Protein AF-A0A535AKC3-F1 (afdb_monomer)

Foldseek 3Di:
DDVLVVLLVLCLVCVVLLVFDNQFDADQCPVVVVLLVVLVVVLVCQCPDPPHPCVVLCVVQVVPADVVLLSLALSQCLQPPQDLPDCPPPNDCVVVLVVCVVVLVVLLVLLVVLCVQPVPDPQLNLLSVLLNVLSVCCNVPVAQDDPSNVVSLVSLVPDAQDCPDPPDDNVSNVSSRLSSVLSNLRNFADSPSVVSSSVSSSVSSVVSSVVCRVVRYAYSSRSLSSLLCSLQVPVVSLLVLLVVQQADEEEQLQQDALSSLSNVQSSQADHPDHDNDSLPGHGDPPRYHYYHDNLQHQNCVVPRFNLSVCCCVPRPQVVNVHDDDDDQEDAFAAQQLLQQLCLLCQQQQDDDHRFGHHDDRHGYDPVRYPPDDDDDPADDQFAEEEEDEPDLPDDLLNLLLLLLQVVLCCCLPDAAQHHWFQDPVRDTDGDFQLQAEEAEQDCPSVVSNVVNNLVSVAFADEPALLVLLQDLLLVLLLLLLVCLQDQPPLVSLVSVCVDLQNVDDPVLSVVCVVVVNSGLVVLVVCVPDDDDVSSSVVSVLSVVLSVPLQVDQQLVSLVCNPVSGVSLVSCLPDSNNVVSNVSSVVVSVQSVVVSVVPPDGSVNSSVVSVCVSVVVDGDDDDDPDPSPDRHHYYYYLVVCFVAAHQAYEHPPLQDADPPPPQSQWHWDADPVVRDIKIDHHSHIHPSVSVRVSVVVSSVLSSLSSSVSSRSVRHHRHYYYYGGQDSDGHPSGNLVSSLSSWPHRLNPDDDWDWTDRRPHIYTYDYHHDNDPSPPPVPPPPPPVPPPPPCVVVVVVVVVVVVVVD

Structure (mmCIF, N/CA/C/O backbone):
data_AF-A0A535AKC3-F1
#
_entry.id   AF-A0A535AKC3-F1
#
loop_
_atom_site.group_PDB
_atom_site.id
_atom_site.type_symbol
_atom_site.label_atom_id
_atom_site.label_alt_id
_atom_site.label_comp_id
_atom_site.label_asym_id
_atom_site.label_entity_id
_atom_site.label_seq_id
_atom_site.pdbx_PDB_ins_code
_atom_site.Cartn_x
_atom_site.Cartn_y
_atom_site.Cartn_z
_atom_site.occupancy
_atom_site.B_iso_or_equiv
_atom_site.auth_seq_id
_atom_site.auth_comp_id
_atom_site.auth_asym_id
_atom_site.auth_atom_id
_atom_site.pdbx_PDB_model_num
ATOM 1 N N . GLY A 1 1 ? -13.557 13.110 -8.917 1.00 50.62 1 GLY A N 1
ATOM 2 C CA . GLY A 1 1 ? -12.943 12.132 -9.836 1.00 50.62 1 GLY A CA 1
ATOM 3 C C . GLY A 1 1 ? -11.498 11.950 -9.435 1.00 50.62 1 GLY A C 1
ATOM 4 O O . GLY A 1 1 ? -10.931 12.879 -8.877 1.00 50.62 1 GLY A O 1
ATOM 5 N N . THR A 1 2 ? -10.919 10.774 -9.656 1.00 79.50 2 THR A N 1
ATOM 6 C CA . THR A 1 2 ? -9.498 10.520 -9.367 1.00 79.50 2 THR A CA 1
ATOM 7 C C . THR A 1 2 ? -8.607 11.179 -10.422 1.00 79.50 2 THR A C 1
ATOM 9 O O . THR A 1 2 ? -9.045 11.431 -11.546 1.00 79.50 2 THR A O 1
ATOM 12 N N . ILE A 1 3 ? -7.335 11.415 -10.108 1.00 83.31 3 ILE A N 1
ATOM 13 C CA . ILE A 1 3 ? -6.364 11.928 -11.087 1.00 83.31 3 ILE A CA 1
ATOM 14 C C . ILE A 1 3 ? -6.169 10.983 -12.286 1.00 83.31 3 ILE A C 1
ATOM 16 O O . ILE A 1 3 ? -5.997 11.451 -13.405 1.00 83.31 3 ILE A O 1
ATOM 20 N N . HIS A 1 4 ? -6.299 9.667 -12.091 1.00 85.62 4 HIS A N 1
ATOM 21 C CA . HIS A 1 4 ? -6.298 8.688 -13.183 1.00 85.62 4 HIS A CA 1
ATOM 22 C C . HIS A 1 4 ? -7.486 8.905 -14.129 1.00 85.62 4 HIS A C 1
ATOM 24 O O . HIS A 1 4 ? -7.295 8.966 -15.339 1.00 85.62 4 HIS A O 1
ATOM 30 N N . SER A 1 5 ? -8.693 9.134 -13.592 1.00 85.44 5 SER A N 1
ATOM 31 C CA . SER A 1 5 ? -9.867 9.458 -14.419 1.00 85.44 5 SER A CA 1
ATOM 32 C C . SER A 1 5 ? -9.703 10.784 -15.173 1.00 85.44 5 SER A C 1
ATOM 34 O O . SER A 1 5 ? -10.134 10.910 -16.319 1.00 85.44 5 SER A O 1
ATOM 36 N N . PHE A 1 6 ? -9.024 11.761 -14.562 1.00 89.50 6 PHE A N 1
ATOM 37 C CA . PHE A 1 6 ? -8.670 13.017 -15.217 1.00 89.50 6 PHE A CA 1
ATOM 38 C C . PHE A 1 6 ? -7.665 12.799 -16.357 1.00 89.50 6 PHE A C 1
ATOM 40 O O . PHE A 1 6 ? -7.909 13.253 -17.473 1.00 89.50 6 PHE A O 1
ATOM 47 N N . ALA A 1 7 ? -6.586 12.051 -16.112 1.00 92.81 7 ALA A N 1
ATOM 48 C CA . ALA A 1 7 ? -5.597 11.690 -17.123 1.00 92.81 7 ALA A CA 1
ATOM 49 C C . ALA A 1 7 ? -6.241 10.930 -18.291 1.00 92.81 7 ALA A C 1
ATOM 51 O O . ALA A 1 7 ? -6.059 11.313 -19.442 1.00 92.81 7 ALA A O 1
ATOM 52 N N . ALA A 1 8 ? -7.082 9.934 -18.007 1.00 90.75 8 ALA A N 1
ATOM 53 C CA . ALA A 1 8 ? -7.827 9.204 -19.026 1.00 90.75 8 ALA A CA 1
ATOM 54 C C . ALA A 1 8 ? -8.754 10.123 -19.840 1.00 90.75 8 ALA A C 1
ATOM 56 O O . ALA A 1 8 ? -8.855 9.984 -21.055 1.00 90.75 8 ALA A O 1
ATOM 57 N N . THR A 1 9 ? -9.397 11.103 -19.197 1.00 91.50 9 THR A N 1
ATOM 58 C CA . THR A 1 9 ? -10.225 12.103 -19.892 1.00 91.50 9 THR A CA 1
ATOM 59 C C . THR A 1 9 ? -9.385 12.968 -20.832 1.00 91.50 9 THR A C 1
ATOM 61 O O . THR A 1 9 ? -9.760 13.130 -21.990 1.00 91.50 9 THR A O 1
ATOM 64 N N . LEU A 1 10 ? -8.232 13.478 -20.381 1.00 92.56 10 LEU A N 1
ATOM 65 C CA . LEU A 1 10 ? -7.316 14.250 -21.232 1.00 92.56 10 LEU A CA 1
ATOM 66 C C . LEU A 1 10 ? -6.846 13.439 -22.442 1.00 92.56 10 LEU A C 1
ATOM 68 O O . LEU A 1 10 ? -6.847 13.933 -23.566 1.00 92.56 10 LEU A O 1
ATOM 72 N N . LEU A 1 11 ? -6.481 12.183 -22.211 1.00 95.00 11 LEU A N 1
ATOM 73 C CA . LEU A 1 11 ? -6.022 11.267 -23.245 1.00 95.00 11 LEU A CA 1
ATOM 74 C C . LEU A 1 11 ? -7.113 10.962 -24.284 1.00 95.00 11 LEU A C 1
ATOM 76 O O . L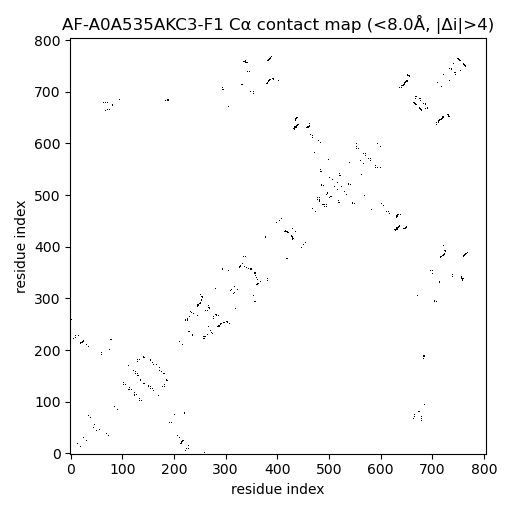EU A 1 11 ? -6.817 10.919 -25.473 1.00 95.00 11 LEU A O 1
ATOM 80 N N . ARG A 1 12 ? -8.379 10.830 -23.866 1.00 92.56 12 ARG A N 1
ATOM 81 C CA . ARG A 1 12 ? -9.526 10.658 -24.780 1.00 92.56 12 ARG A CA 1
ATOM 82 C C . ARG A 1 12 ? -9.885 11.926 -25.557 1.00 92.56 12 ARG A C 1
ATOM 84 O O . ARG A 1 12 ? -10.447 11.818 -26.642 1.00 92.56 12 ARG A O 1
ATOM 91 N N . LEU A 1 13 ? -9.581 13.110 -25.023 1.00 93.19 13 LEU A N 1
ATOM 92 C CA . LEU A 1 13 ? -9.777 14.382 -25.731 1.00 93.19 13 LEU A CA 1
ATOM 93 C C . LEU A 1 13 ? -8.726 14.599 -26.830 1.00 93.19 13 LEU A C 1
ATOM 95 O O . LEU A 1 13 ? -9.055 15.164 -27.868 1.00 93.19 13 LEU A O 1
ATOM 99 N N . TYR A 1 14 ? -7.496 14.117 -26.619 1.00 95.19 14 TYR A N 1
ATOM 100 C CA . TYR A 1 14 ? -6.365 14.291 -27.542 1.00 95.19 14 TYR A CA 1
ATOM 101 C C . TYR A 1 14 ? -5.646 12.963 -27.863 1.00 95.19 14 TYR A C 1
ATOM 103 O O . TYR A 1 14 ? -4.438 12.833 -27.626 1.00 95.19 14 TYR A O 1
ATOM 111 N N . PRO A 1 15 ? -6.358 11.943 -28.382 1.00 93.62 15 PRO A N 1
ATOM 112 C CA . PRO A 1 15 ? -5.800 10.600 -28.547 1.00 93.62 15 PRO A CA 1
ATOM 113 C C . PRO A 1 15 ? -4.693 10.557 -29.607 1.00 93.62 15 PRO A C 1
ATOM 115 O O . PRO A 1 15 ? -3.682 9.878 -29.430 1.00 93.62 15 PRO A O 1
ATOM 118 N N . MET A 1 16 ? -4.829 11.351 -30.674 1.00 92.81 16 MET A N 1
ATOM 119 C CA . MET A 1 16 ? -3.840 11.434 -31.753 1.00 92.81 16 MET A CA 1
ATOM 120 C C . MET A 1 16 ? -2.536 12.078 -31.277 1.00 92.81 16 MET A C 1
ATOM 122 O O . MET A 1 16 ? -1.444 11.592 -31.570 1.00 92.81 16 MET A O 1
ATOM 126 N N . GLU A 1 17 ? -2.628 13.165 -30.513 1.00 93.81 17 GLU A N 1
ATOM 127 C CA . GLU A 1 17 ? -1.475 13.862 -29.952 1.00 93.81 17 GLU A CA 1
ATOM 128 C C . GLU A 1 17 ? -0.754 13.024 -28.894 1.00 93.81 17 GLU A C 1
ATOM 130 O O . GLU A 1 17 ? 0.479 13.106 -28.799 1.00 93.81 17 GLU A O 1
ATOM 135 N N . ALA A 1 18 ? -1.513 12.218 -28.144 1.00 91.62 18 ALA A N 1
ATOM 136 C CA . ALA A 1 18 ? -1.021 11.272 -27.148 1.00 91.62 18 ALA A CA 1
ATOM 137 C C . ALA A 1 18 ? -0.514 9.942 -27.743 1.00 91.62 18 ALA A C 1
ATOM 139 O O . ALA A 1 18 ? 0.132 9.172 -27.031 1.00 91.62 18 ALA A O 1
ATOM 140 N N . GLY A 1 19 ? -0.771 9.674 -29.028 1.00 90.00 19 GLY A N 1
ATOM 141 C CA . GLY A 1 19 ? -0.328 8.458 -29.714 1.00 90.00 19 GLY A CA 1
ATOM 142 C C . GLY A 1 19 ? -0.998 7.186 -29.190 1.00 90.00 19 GLY A C 1
ATOM 143 O O . GLY A 1 19 ? -0.324 6.171 -29.021 1.00 90.00 19 GLY A O 1
ATOM 144 N N . ILE A 1 20 ? -2.295 7.255 -28.886 1.00 92.19 20 ILE A N 1
ATOM 145 C CA . ILE A 1 20 ? -3.091 6.132 -28.376 1.00 92.19 20 ILE A CA 1
ATOM 146 C C . ILE A 1 20 ? -4.380 5.961 -29.185 1.00 92.19 20 ILE A C 1
ATOM 148 O O . ILE A 1 20 ? -4.840 6.893 -29.847 1.00 92.19 20 ILE A O 1
ATOM 152 N N . ASP A 1 21 ? -4.983 4.778 -29.098 1.00 89.50 21 ASP A N 1
ATOM 153 C CA . ASP A 1 21 ? -6.302 4.527 -29.677 1.00 89.50 21 ASP A CA 1
ATOM 154 C C . ASP A 1 21 ? -7.382 5.365 -28.952 1.00 89.50 21 ASP A C 1
ATOM 156 O O . ASP A 1 21 ? -7.426 5.350 -27.721 1.00 89.50 21 ASP A O 1
ATOM 160 N N . PRO A 1 22 ? -8.279 6.090 -29.651 1.00 85.31 22 PRO A N 1
ATOM 161 C CA . PRO A 1 22 ? -9.382 6.826 -29.021 1.00 85.31 22 PRO A CA 1
ATOM 162 C C . PRO A 1 22 ? -10.318 5.967 -28.152 1.00 85.31 22 PRO A C 1
ATOM 164 O O . PRO A 1 22 ? -10.982 6.492 -27.257 1.00 85.31 22 PRO A O 1
ATOM 167 N N . GLN A 1 23 ? -10.388 4.663 -28.421 1.00 86.50 23 GLN A N 1
ATOM 168 C CA . GLN A 1 23 ? -11.185 3.664 -27.709 1.00 86.50 23 GLN A CA 1
ATOM 169 C C . GLN A 1 23 ? -10.345 2.814 -26.747 1.00 86.50 23 GLN A C 1
ATOM 171 O O . GLN A 1 23 ? -10.787 1.731 -26.357 1.00 86.50 23 GLN A O 1
ATOM 176 N N . PHE A 1 24 ? -9.154 3.285 -26.351 1.00 90.75 24 PHE A N 1
ATOM 177 C CA . PHE A 1 24 ? -8.298 2.534 -25.439 1.00 90.75 24 PHE A CA 1
ATOM 178 C C . PHE A 1 24 ? -9.034 2.135 -24.150 1.00 90.75 24 PHE A C 1
ATOM 180 O O . PHE A 1 24 ? -9.861 2.878 -23.601 1.00 90.75 24 PHE A O 1
ATOM 187 N N . GLN A 1 25 ? -8.680 0.962 -23.640 1.00 88.88 25 GLN A N 1
ATOM 188 C CA . GLN A 1 25 ? -9.174 0.414 -22.389 1.00 88.88 25 GLN A CA 1
ATOM 189 C C . GLN A 1 25 ? -8.111 0.559 -21.302 1.00 88.88 25 GLN A C 1
ATOM 191 O O . GLN A 1 25 ? -6.921 0.330 -21.524 1.00 88.88 25 GLN A O 1
ATOM 196 N N . GLU A 1 26 ? -8.558 0.965 -20.118 1.00 89.31 26 GLU A N 1
ATOM 197 C CA . GLU A 1 26 ? -7.722 1.019 -18.922 1.00 89.31 26 GLU A CA 1
ATOM 198 C C . GLU A 1 26 ? -7.483 -0.421 -18.448 1.00 89.31 26 GLU A C 1
ATOM 200 O O . GLU A 1 26 ? -8.441 -1.151 -18.193 1.00 89.31 26 GLU A O 1
ATOM 205 N N . ASP A 1 27 ? -6.221 -0.840 -18.368 1.00 84.50 27 ASP A N 1
ATOM 206 C CA . ASP A 1 27 ? -5.851 -2.177 -17.905 1.00 84.50 27 ASP A CA 1
ATOM 207 C C . ASP A 1 27 ? -5.418 -2.142 -16.436 1.00 84.50 27 ASP A C 1
ATOM 209 O O . ASP A 1 27 ? -4.535 -1.380 -16.031 1.00 84.50 27 ASP A O 1
ATOM 213 N N . ASP A 1 28 ? -6.017 -3.026 -15.643 1.00 75.31 28 ASP A N 1
ATOM 214 C CA . ASP A 1 28 ? -5.701 -3.250 -14.228 1.00 75.31 28 ASP A CA 1
ATOM 215 C C . ASP A 1 28 ? -4.500 -4.192 -14.018 1.00 75.31 28 ASP A C 1
ATOM 217 O O . ASP A 1 28 ? -4.187 -4.589 -12.893 1.00 75.31 28 ASP A O 1
ATOM 221 N N . GLY A 1 29 ? -3.814 -4.534 -15.109 1.00 82.69 29 GLY A N 1
ATOM 222 C CA . GLY A 1 29 ? -2.680 -5.439 -15.176 1.00 82.69 29 GLY A CA 1
ATOM 223 C C . GLY A 1 29 ? -3.031 -6.801 -15.773 1.00 82.69 29 GLY A C 1
ATOM 224 O O . GLY A 1 29 ? -2.124 -7.562 -16.091 1.00 82.69 29 GLY A O 1
ATOM 225 N N . LYS A 1 30 ? -4.310 -7.162 -15.941 1.00 76.38 30 LYS A N 1
ATOM 226 C CA . LYS A 1 30 ? -4.686 -8.499 -16.438 1.00 76.38 30 LYS A CA 1
ATOM 227 C C . LYS A 1 30 ? -4.280 -8.723 -17.889 1.00 76.38 30 LYS A C 1
ATOM 229 O O . LYS A 1 30 ? -3.742 -9.786 -18.207 1.00 76.38 30 LYS A O 1
ATOM 234 N N . GLN A 1 31 ? -4.558 -7.767 -18.773 1.00 85.94 31 GLN A N 1
ATOM 235 C CA . GLN A 1 31 ? -4.161 -7.883 -20.176 1.00 85.94 31 GLN A CA 1
ATOM 236 C C . GLN A 1 31 ? -2.658 -7.727 -20.318 1.00 85.94 31 GLN A C 1
ATOM 238 O O . GLN A 1 31 ? -2.057 -8.455 -21.104 1.00 85.94 31 GLN A O 1
ATOM 243 N N . PHE A 1 32 ? -2.047 -6.862 -19.507 1.00 91.06 32 PHE A N 1
ATOM 244 C CA . PHE A 1 32 ? -0.601 -6.732 -19.441 1.00 91.06 32 PHE A CA 1
ATOM 245 C C . PHE A 1 32 ? 0.065 -8.079 -19.152 1.00 91.06 32 PHE A C 1
ATOM 247 O O . PHE A 1 32 ? 0.929 -8.488 -19.914 1.00 91.06 32 PHE A O 1
ATOM 254 N N . GLU A 1 33 ? -0.363 -8.797 -18.107 1.00 88.31 33 GLU A N 1
ATOM 255 C CA . GLU A 1 33 ? 0.193 -10.108 -17.731 1.00 88.31 33 GLU A CA 1
ATOM 256 C C . GLU A 1 33 ? 0.085 -11.123 -18.868 1.00 88.31 33 GLU A C 1
ATOM 258 O O . GLU A 1 33 ? 1.073 -11.748 -19.248 1.00 88.31 33 GLU A O 1
ATOM 263 N N . ARG A 1 34 ? -1.111 -11.245 -19.453 1.00 89.38 34 ARG A N 1
ATOM 264 C CA . ARG A 1 34 ? -1.374 -12.197 -20.533 1.00 89.38 34 ARG A CA 1
ATOM 265 C C . ARG A 1 34 ? -0.520 -11.905 -21.769 1.00 89.38 34 ARG A C 1
ATOM 267 O O . ARG A 1 34 ? 0.142 -12.804 -22.276 1.00 89.38 34 ARG A O 1
ATOM 274 N N . ILE A 1 35 ? -0.541 -10.659 -22.248 1.00 90.56 35 ILE A N 1
ATOM 275 C CA . ILE A 1 35 ? 0.196 -10.246 -23.451 1.00 90.56 35 ILE A CA 1
ATOM 276 C C . ILE A 1 35 ? 1.704 -10.329 -23.192 1.00 90.56 35 ILE A C 1
ATOM 278 O O . ILE A 1 35 ? 2.454 -10.741 -24.074 1.00 90.56 35 ILE A O 1
ATOM 282 N N . PHE A 1 36 ? 2.155 -9.970 -21.987 1.00 95.50 36 PHE A N 1
ATOM 283 C CA . PHE A 1 36 ? 3.561 -10.056 -21.607 1.00 95.50 36 PHE A CA 1
ATOM 284 C C . PHE A 1 36 ? 4.047 -11.498 -21.634 1.00 95.50 36 PHE A C 1
ATOM 286 O O . PHE A 1 36 ? 5.074 -11.757 -22.247 1.00 95.50 36 PHE A O 1
ATOM 293 N N . ASP A 1 37 ? 3.321 -12.430 -21.013 1.00 93.06 37 ASP A N 1
ATOM 294 C CA . ASP A 1 37 ? 3.706 -13.842 -20.989 1.00 93.06 37 ASP A CA 1
ATOM 295 C C . ASP A 1 37 ? 3.766 -14.433 -22.405 1.00 93.06 37 ASP A C 1
ATOM 297 O O . ASP A 1 37 ? 4.764 -15.058 -22.759 1.00 93.06 37 ASP A O 1
ATOM 301 N N . GLU A 1 38 ? 2.761 -14.155 -23.242 1.00 91.38 38 GLU A N 1
ATOM 302 C CA . GLU A 1 38 ? 2.725 -14.597 -24.644 1.00 91.38 38 GLU A CA 1
ATOM 303 C C . GLU A 1 38 ? 3.922 -14.061 -25.453 1.00 91.38 38 GLU A C 1
ATOM 305 O O . GLU A 1 38 ? 4.587 -14.816 -26.165 1.00 91.38 38 GLU A O 1
ATOM 310 N N . GLN A 1 39 ? 4.226 -12.763 -25.345 1.00 95.44 39 GLN A N 1
ATOM 311 C CA . GLN A 1 39 ? 5.343 -12.154 -26.077 1.00 95.44 39 GLN A CA 1
ATOM 312 C C . GLN A 1 39 ? 6.707 -12.543 -25.507 1.00 95.44 39 GLN A C 1
ATOM 314 O O . GLN A 1 39 ? 7.666 -12.683 -26.266 1.00 95.44 39 GLN A O 1
ATOM 319 N N . TRP A 1 40 ? 6.804 -12.709 -24.188 1.00 95.94 40 TRP A N 1
ATOM 320 C CA . TRP A 1 40 ? 8.021 -13.120 -23.501 1.00 95.94 40 TRP A CA 1
ATOM 321 C C . TRP A 1 40 ? 8.446 -14.515 -23.932 1.00 95.94 40 TRP A C 1
ATOM 323 O O . TRP A 1 40 ? 9.606 -14.696 -24.289 1.00 95.94 40 TRP A O 1
ATOM 333 N N . ASP A 1 41 ? 7.525 -15.480 -23.932 1.00 94.00 41 ASP A N 1
ATOM 334 C CA . ASP A 1 41 ? 7.839 -16.864 -24.286 1.00 94.00 41 ASP A CA 1
ATOM 335 C C . ASP A 1 41 ? 8.320 -16.949 -25.748 1.00 94.00 41 ASP A C 1
ATOM 337 O O . ASP A 1 41 ? 9.369 -17.528 -26.026 1.00 94.00 41 ASP A O 1
ATOM 341 N N . LEU A 1 42 ? 7.637 -16.256 -26.670 1.00 93.50 42 LEU A N 1
ATOM 342 C CA . LEU A 1 42 ? 8.044 -16.172 -28.079 1.00 93.50 42 LEU A CA 1
ATOM 343 C C . LEU A 1 42 ? 9.405 -15.492 -28.275 1.00 93.50 42 LEU A C 1
ATOM 345 O O . LEU A 1 42 ? 10.210 -15.933 -29.098 1.00 93.50 42 LEU A O 1
ATOM 349 N N . TRP A 1 43 ? 9.660 -14.397 -27.559 1.00 95.06 43 TRP A N 1
ATOM 350 C CA . TRP A 1 43 ? 10.933 -13.685 -27.639 1.00 95.06 43 TRP A CA 1
ATOM 351 C C . TRP A 1 43 ? 12.077 -14.516 -27.049 1.00 95.06 43 TRP A C 1
ATOM 353 O O . TRP A 1 43 ? 13.148 -14.600 -27.648 1.00 95.06 43 TRP A O 1
ATOM 363 N N . LEU A 1 44 ? 11.845 -15.179 -25.916 1.00 93.56 44 LEU A N 1
ATOM 364 C CA . LEU A 1 44 ? 12.845 -16.001 -25.246 1.00 93.56 44 LEU A CA 1
ATOM 365 C C . LEU A 1 44 ? 13.247 -17.213 -26.098 1.00 93.56 44 LEU A C 1
ATOM 367 O O . LEU A 1 44 ? 14.435 -17.529 -26.177 1.00 93.56 44 LEU A O 1
ATOM 371 N N . ASP A 1 45 ? 12.291 -17.844 -26.785 1.00 91.19 45 ASP A N 1
ATOM 372 C CA . ASP A 1 45 ? 12.561 -18.937 -27.726 1.00 91.19 45 ASP A CA 1
ATOM 373 C C . ASP A 1 45 ? 13.483 -18.497 -28.877 1.00 91.19 45 ASP A C 1
ATOM 375 O O . ASP A 1 45 ? 14.353 -19.257 -29.309 1.00 91.19 45 ASP A O 1
ATOM 379 N N . GLN A 1 46 ? 13.340 -17.257 -29.358 1.00 90.31 46 GLN A N 1
ATOM 380 C CA . GLN A 1 46 ? 14.211 -16.689 -30.393 1.00 90.31 46 GLN A CA 1
ATOM 381 C C . GLN A 1 46 ? 15.608 -16.359 -29.854 1.00 90.31 46 GLN A C 1
ATOM 383 O O . GLN A 1 46 ? 16.609 -16.634 -30.518 1.00 90.31 46 GLN A O 1
ATOM 388 N N . GLU A 1 47 ? 15.689 -15.797 -28.649 1.00 90.50 47 GLU A N 1
ATOM 389 C CA . GLU A 1 47 ? 16.951 -15.426 -28.000 1.00 90.50 47 GLU A CA 1
ATOM 390 C C . GLU A 1 47 ? 17.822 -16.636 -27.646 1.00 90.50 47 GLU A C 1
ATOM 392 O O . GLU A 1 47 ? 19.045 -16.583 -27.789 1.00 90.50 47 GLU A O 1
ATOM 397 N N . LEU A 1 48 ? 17.204 -17.736 -27.203 1.00 88.94 48 LEU A N 1
ATOM 398 C CA . LEU A 1 48 ? 17.902 -18.964 -26.806 1.00 88.94 48 LEU A CA 1
ATOM 399 C C . LEU A 1 48 ? 18.118 -19.952 -27.966 1.00 88.94 48 LEU A C 1
ATOM 401 O O . LEU A 1 48 ? 18.718 -21.013 -27.767 1.00 88.94 48 LEU A O 1
ATOM 405 N N . ALA A 1 49 ? 17.669 -19.620 -29.178 1.00 87.75 49 ALA A N 1
ATOM 406 C CA . ALA A 1 49 ? 17.926 -20.423 -30.366 1.00 87.75 49 ALA A CA 1
ATOM 407 C C . ALA A 1 49 ? 19.425 -20.450 -30.731 1.00 87.75 49 ALA A C 1
ATOM 409 O O . ALA A 1 49 ? 20.186 -19.531 -30.433 1.00 87.75 49 ALA A O 1
ATOM 410 N N . LEU A 1 50 ? 19.853 -21.483 -31.469 1.00 76.12 50 LEU A N 1
ATOM 411 C CA . LEU A 1 50 ? 21.245 -21.638 -31.935 1.00 76.12 50 LEU A CA 1
ATOM 412 C C . LEU A 1 50 ? 21.761 -20.452 -32.777 1.00 76.12 50 LEU A C 1
ATOM 414 O O . LEU A 1 50 ? 22.969 -20.251 -32.853 1.00 76.12 50 LEU A O 1
ATOM 418 N N . ALA A 1 51 ? 20.858 -19.691 -33.402 1.00 76.50 51 ALA A N 1
ATOM 419 C CA . ALA A 1 51 ? 21.152 -18.491 -34.188 1.00 76.50 51 ALA A CA 1
ATOM 420 C C . ALA A 1 51 ? 20.751 -17.180 -33.474 1.00 76.50 51 ALA A C 1
ATOM 422 O O . ALA A 1 51 ? 20.627 -16.146 -34.129 1.00 76.50 51 ALA A O 1
ATOM 423 N N . GLY A 1 52 ? 20.503 -17.219 -32.159 1.00 80.19 52 GLY A N 1
ATOM 424 C CA . GLY A 1 52 ? 20.099 -16.053 -31.374 1.00 80.19 52 GLY A CA 1
ATOM 425 C C . GLY A 1 52 ? 21.150 -14.939 -31.405 1.00 80.19 52 GLY A C 1
ATOM 426 O O . GLY A 1 52 ? 22.352 -15.195 -31.323 1.00 80.19 52 GLY A O 1
ATOM 427 N N . SER A 1 53 ? 20.701 -13.687 -31.503 1.00 79.62 53 SER A N 1
ATOM 428 C CA . SER A 1 53 ? 21.565 -12.507 -31.666 1.00 79.62 53 SER A CA 1
ATOM 429 C C . SER A 1 53 ? 22.468 -12.211 -30.465 1.00 79.62 53 SER A C 1
ATOM 431 O O . SER A 1 53 ? 23.470 -11.518 -30.622 1.00 79.62 53 SER A O 1
ATOM 433 N N . HIS A 1 54 ? 22.147 -12.748 -29.283 1.00 88.56 54 HIS A N 1
ATOM 434 C CA . HIS A 1 54 ? 22.842 -12.448 -28.026 1.00 88.56 54 HIS A CA 1
ATOM 435 C C . HIS A 1 54 ? 23.407 -13.696 -27.326 1.00 88.56 54 HIS A C 1
ATOM 437 O O . HIS A 1 54 ? 23.541 -13.721 -26.099 1.00 88.56 54 HIS A O 1
ATOM 443 N N . SER A 1 55 ? 23.764 -14.749 -28.072 1.00 85.19 55 SER A N 1
ATOM 444 C CA . SER A 1 55 ? 24.220 -16.028 -27.497 1.00 85.19 55 SER A CA 1
ATOM 445 C C . SER A 1 55 ? 25.386 -15.887 -26.507 1.00 85.19 55 SER A C 1
ATOM 447 O O . SER A 1 55 ? 25.417 -16.566 -25.479 1.00 85.19 55 SER A O 1
ATOM 449 N N . ASP A 1 56 ? 26.337 -14.989 -26.779 1.00 86.88 56 ASP A N 1
ATOM 450 C CA . ASP A 1 56 ? 27.492 -14.754 -25.902 1.00 86.88 56 ASP A CA 1
ATOM 451 C C . ASP A 1 56 ? 27.114 -14.034 -24.603 1.00 86.88 56 ASP A C 1
ATOM 453 O O . ASP A 1 56 ? 27.666 -14.338 -23.542 1.00 86.88 56 ASP A O 1
ATOM 457 N N . ALA A 1 57 ? 26.135 -13.130 -24.650 1.00 89.25 57 ALA A N 1
ATOM 458 C CA . ALA A 1 57 ? 25.620 -12.461 -23.462 1.00 89.25 57 ALA A CA 1
ATOM 459 C C . ALA A 1 57 ? 24.857 -13.448 -22.563 1.00 89.25 57 ALA A C 1
ATOM 461 O O . ALA A 1 57 ? 25.110 -13.514 -21.357 1.00 89.25 57 ALA A O 1
ATOM 462 N N . TRP A 1 58 ? 24.015 -14.311 -23.140 1.00 91.25 58 TRP A N 1
ATOM 463 C CA . TRP A 1 58 ? 23.311 -15.359 -22.390 1.00 91.25 58 TRP A CA 1
ATOM 464 C C . TRP A 1 58 ? 24.262 -16.366 -21.730 1.00 91.25 58 TRP A C 1
ATOM 466 O O . TRP A 1 58 ? 24.031 -16.764 -20.586 1.00 91.25 58 TRP A O 1
ATOM 476 N N . ARG A 1 59 ? 25.391 -16.706 -22.372 1.00 89.25 59 ARG A N 1
ATOM 477 C CA . ARG A 1 59 ? 26.456 -17.530 -21.760 1.00 89.25 59 ARG A CA 1
ATOM 478 C C . ARG A 1 59 ? 27.080 -16.891 -20.517 1.00 89.25 59 ARG A C 1
ATOM 480 O O . ARG A 1 59 ? 27.557 -17.623 -19.654 1.00 89.25 59 ARG A O 1
ATOM 487 N N . LYS A 1 60 ? 27.070 -15.559 -20.403 1.00 89.56 60 LYS A N 1
ATOM 488 C CA . LYS A 1 60 ? 27.530 -14.825 -19.210 1.00 89.56 60 LYS A CA 1
ATOM 489 C C . LYS A 1 60 ? 26.437 -14.661 -18.146 1.00 89.56 60 LYS A C 1
ATOM 491 O O . LYS A 1 60 ? 26.753 -14.639 -16.957 1.00 89.56 60 LYS A O 1
ATOM 496 N N . ILE A 1 61 ? 25.171 -14.555 -18.559 1.00 91.44 61 ILE A N 1
ATOM 497 C CA . ILE A 1 61 ? 24.016 -14.330 -17.672 1.00 91.44 61 ILE A CA 1
ATOM 498 C C . ILE A 1 61 ? 23.583 -15.618 -16.958 1.00 91.44 61 ILE A C 1
ATOM 500 O O . ILE A 1 61 ? 23.472 -15.633 -15.731 1.00 91.44 61 ILE A O 1
ATOM 504 N N . LEU A 1 62 ? 23.364 -16.707 -17.703 1.00 91.00 62 LEU A N 1
ATOM 505 C CA . LEU A 1 62 ? 22.773 -17.952 -17.187 1.00 91.00 62 LEU A CA 1
ATOM 506 C C . LEU A 1 62 ? 23.587 -18.670 -16.089 1.00 91.00 62 LEU A C 1
ATOM 508 O O . LEU A 1 62 ? 22.975 -19.328 -15.250 1.00 91.00 62 LEU A O 1
ATOM 512 N N . PRO A 1 63 ? 24.928 -18.546 -16.005 1.00 92.19 63 PRO A N 1
ATOM 513 C CA . PRO A 1 63 ? 25.674 -19.067 -14.858 1.00 92.19 63 PRO A CA 1
ATOM 514 C C . PRO A 1 63 ? 25.397 -18.323 -13.544 1.00 92.19 63 PRO A C 1
ATOM 516 O O . PRO A 1 63 ? 25.649 -18.867 -12.470 1.00 92.19 63 PRO A O 1
ATOM 519 N N . LYS A 1 64 ? 24.930 -17.068 -13.614 1.00 90.50 64 LYS A N 1
ATOM 520 C CA . LYS A 1 64 ? 24.720 -16.193 -12.451 1.00 90.50 64 LYS A CA 1
ATOM 521 C C . LYS A 1 64 ? 23.245 -16.063 -12.057 1.00 90.50 64 LYS A C 1
ATOM 523 O O . LYS A 1 64 ? 22.964 -15.822 -10.884 1.00 90.50 64 LYS A O 1
ATOM 528 N N . LEU A 1 65 ? 22.322 -16.190 -13.012 1.00 92.38 65 LEU A N 1
ATOM 529 C CA . LEU A 1 65 ? 20.896 -15.892 -12.851 1.00 92.38 65 LEU A CA 1
ATOM 530 C C . LEU A 1 65 ? 20.011 -16.989 -13.449 1.00 92.38 65 LEU A C 1
ATOM 532 O O . LEU A 1 65 ? 20.378 -17.631 -14.430 1.00 92.38 65 LEU A O 1
ATOM 536 N N . ILE A 1 66 ? 18.811 -17.157 -12.889 1.00 92.69 66 ILE A N 1
ATOM 537 C CA . ILE A 1 66 ? 17.778 -18.035 -13.460 1.00 92.69 66 ILE A CA 1
ATOM 538 C C . ILE A 1 66 ? 16.821 -17.243 -14.358 1.00 92.69 66 ILE A C 1
ATOM 540 O O . ILE A 1 66 ? 16.555 -16.070 -14.103 1.00 92.69 66 ILE A O 1
ATOM 544 N N . LEU A 1 67 ? 16.253 -17.896 -15.377 1.00 93.12 67 LEU A N 1
ATOM 545 C CA . LEU A 1 67 ? 15.361 -17.255 -16.356 1.00 93.12 67 LEU A CA 1
ATOM 546 C C . LEU A 1 67 ? 14.151 -16.559 -15.720 1.00 93.12 67 LEU A C 1
ATOM 548 O O . LEU A 1 67 ? 13.775 -15.480 -16.164 1.00 93.12 67 LEU A O 1
ATOM 552 N N . ASP A 1 68 ? 13.593 -17.121 -14.646 1.00 93.00 68 ASP A N 1
ATOM 553 C CA . ASP A 1 68 ? 12.485 -16.504 -13.904 1.00 93.00 68 ASP A CA 1
ATOM 554 C C . ASP A 1 68 ? 12.859 -15.123 -13.336 1.00 93.00 68 ASP A C 1
ATOM 556 O O . ASP A 1 68 ? 12.098 -14.167 -13.454 1.00 93.00 68 ASP A O 1
ATOM 560 N N . GLN A 1 69 ? 14.081 -14.963 -12.815 1.00 93.62 69 GLN A N 1
ATOM 561 C CA . GLN A 1 69 ? 14.565 -13.663 -12.337 1.00 93.62 69 GLN A CA 1
ATOM 562 C C . GLN A 1 69 ? 14.694 -12.653 -13.479 1.00 93.62 69 GLN A C 1
ATOM 564 O O . GLN A 1 69 ? 14.372 -11.479 -13.303 1.00 93.62 69 GLN A O 1
ATOM 569 N N . VAL A 1 70 ? 15.146 -13.105 -14.651 1.00 94.69 70 VAL A N 1
ATOM 570 C CA . VAL A 1 70 ? 15.262 -12.255 -15.841 1.00 94.69 70 VAL A CA 1
ATOM 571 C C . VAL A 1 70 ? 13.872 -11.849 -16.348 1.00 94.69 70 VAL A C 1
ATOM 573 O O . VAL A 1 70 ? 13.661 -10.674 -16.641 1.00 94.69 70 VAL A O 1
ATOM 576 N N . LYS A 1 71 ? 12.903 -12.776 -16.356 1.00 95.44 71 LYS A N 1
ATOM 577 C CA . LYS A 1 71 ? 11.497 -12.514 -16.702 1.00 95.44 71 LYS A CA 1
ATOM 578 C C . LYS A 1 71 ? 10.871 -11.477 -15.771 1.00 95.44 71 LYS A C 1
ATOM 580 O O . LYS A 1 71 ? 10.277 -10.507 -16.238 1.00 95.44 71 LYS A O 1
ATOM 585 N N . VAL A 1 72 ? 11.048 -11.636 -14.457 1.00 94.31 72 VAL A N 1
ATOM 586 C CA . VAL A 1 72 ? 10.551 -10.678 -13.455 1.00 94.31 72 VAL A CA 1
ATOM 587 C C . VAL A 1 72 ? 11.188 -9.297 -13.647 1.00 94.31 72 VAL A C 1
ATOM 589 O O . VAL A 1 72 ? 10.478 -8.293 -13.582 1.00 94.31 72 VAL A O 1
ATOM 592 N N . LEU A 1 73 ? 12.493 -9.225 -13.945 1.00 94.94 73 LEU A N 1
ATOM 593 C CA . LEU A 1 73 ? 13.150 -7.952 -14.248 1.00 94.94 73 LEU A CA 1
ATOM 594 C C . LEU A 1 73 ? 12.567 -7.298 -15.507 1.00 94.94 73 LEU A C 1
ATOM 596 O O . LEU A 1 73 ? 12.211 -6.122 -15.470 1.00 94.94 73 LEU A O 1
ATOM 600 N N . ALA A 1 74 ? 12.453 -8.048 -16.605 1.00 95.56 74 ALA A N 1
ATOM 601 C CA . ALA A 1 74 ? 11.921 -7.554 -17.874 1.00 95.56 74 ALA A CA 1
ATOM 602 C C . ALA A 1 74 ? 10.503 -7.000 -17.709 1.00 95.56 74 ALA A C 1
ATOM 604 O O . ALA A 1 74 ? 10.180 -5.915 -18.191 1.00 95.56 74 ALA A O 1
ATOM 605 N N . LYS A 1 75 ? 9.678 -7.705 -16.937 1.00 94.88 75 LYS A N 1
ATOM 606 C CA . LYS A 1 75 ? 8.334 -7.268 -16.582 1.00 94.88 75 LYS A CA 1
ATOM 607 C C . LYS A 1 75 ? 8.332 -5.984 -15.754 1.00 94.88 75 LYS A C 1
ATOM 609 O O . LYS A 1 75 ? 7.553 -5.080 -16.032 1.00 94.88 75 LYS A O 1
ATOM 614 N N . SER A 1 76 ? 9.228 -5.870 -14.772 1.00 93.06 76 SER A N 1
ATOM 615 C CA . SER A 1 76 ? 9.388 -4.643 -13.982 1.00 93.06 76 SER A CA 1
ATOM 616 C C . SER A 1 76 ? 9.820 -3.455 -14.846 1.00 93.06 76 SER A C 1
ATOM 618 O O . SER A 1 76 ? 9.328 -2.348 -14.641 1.00 93.06 76 SER A O 1
ATOM 620 N N . LEU A 1 77 ? 10.699 -3.677 -15.830 1.00 93.19 77 LEU A N 1
ATOM 621 C CA . LEU A 1 77 ? 11.121 -2.661 -16.797 1.00 93.19 77 LEU A CA 1
ATOM 622 C C . LEU A 1 77 ? 9.975 -2.219 -17.717 1.00 93.19 77 LEU A C 1
ATOM 624 O O . LEU A 1 77 ? 10.018 -1.110 -18.236 1.00 93.19 77 LEU A O 1
ATOM 628 N N . CYS A 1 78 ? 8.934 -3.031 -17.910 1.00 93.62 78 CYS A N 1
ATOM 629 C CA . CYS A 1 78 ? 7.796 -2.676 -18.758 1.00 93.62 78 CYS A CA 1
ATOM 630 C C . CYS A 1 78 ? 6.896 -1.575 -18.181 1.00 93.62 78 CYS A C 1
ATOM 632 O O . CYS A 1 78 ? 6.222 -0.923 -18.975 1.00 93.62 78 CYS A O 1
ATOM 634 N N . SER A 1 79 ? 6.929 -1.292 -16.871 1.00 89.31 79 SER A N 1
ATOM 635 C CA . SER A 1 79 ? 6.183 -0.156 -16.295 1.00 89.31 79 SER A CA 1
ATOM 636 C C . SER A 1 79 ? 6.601 1.156 -16.952 1.00 89.31 79 SER A C 1
ATOM 638 O O . SER A 1 79 ? 7.776 1.508 -16.905 1.00 89.31 79 SER A O 1
ATOM 640 N N . GLU A 1 80 ? 5.650 1.915 -17.506 1.00 87.62 80 GLU A N 1
ATOM 641 C CA . GLU A 1 80 ? 5.932 3.152 -18.253 1.00 87.62 80 GLU A CA 1
ATOM 642 C C . GLU A 1 80 ? 6.667 4.206 -17.424 1.00 87.62 80 GLU A C 1
ATOM 644 O O . GLU A 1 80 ? 7.330 5.085 -17.968 1.00 87.62 80 GLU A O 1
ATOM 649 N N . THR A 1 81 ? 6.584 4.097 -16.105 1.00 84.25 81 THR A N 1
ATOM 650 C CA . THR A 1 81 ? 7.249 4.998 -15.168 1.00 84.25 81 THR A CA 1
ATOM 651 C C . THR A 1 81 ? 8.748 4.785 -15.032 1.00 84.25 81 THR A C 1
ATOM 653 O O . THR A 1 81 ? 9.432 5.667 -14.518 1.00 84.25 81 THR A O 1
ATOM 656 N N . VAL A 1 82 ? 9.257 3.631 -15.464 1.00 84.62 82 VAL A N 1
ATOM 657 C CA . VAL A 1 82 ? 10.692 3.405 -15.584 1.00 84.62 82 VAL A CA 1
ATOM 658 C C . VAL A 1 82 ? 11.144 4.082 -16.868 1.00 84.62 82 VAL A C 1
ATOM 660 O O . VAL A 1 82 ? 10.731 3.696 -17.971 1.00 84.62 82 VAL A O 1
ATOM 663 N N . GLU A 1 83 ? 11.992 5.097 -16.735 1.00 78.62 83 GLU A N 1
ATOM 664 C CA . GLU A 1 83 ? 12.591 5.746 -17.892 1.00 78.62 83 GLU A CA 1
ATOM 665 C C . GLU A 1 83 ? 13.650 4.822 -18.508 1.00 78.62 83 GLU A C 1
ATOM 667 O O . GLU A 1 83 ? 14.656 4.478 -17.888 1.00 78.62 83 GLU A O 1
ATOM 672 N N . LEU A 1 84 ? 13.383 4.400 -19.748 1.00 78.50 84 LEU A N 1
ATOM 673 C CA . LEU A 1 84 ? 14.264 3.536 -20.542 1.00 78.50 84 LEU A CA 1
ATOM 674 C C . LEU A 1 84 ? 15.291 4.331 -21.352 1.00 78.50 84 LEU A C 1
ATOM 676 O O . LEU A 1 84 ? 16.025 3.731 -22.137 1.00 78.50 84 LEU A O 1
ATOM 680 N N . GLN A 1 85 ? 15.312 5.669 -21.225 1.00 62.06 85 GLN A N 1
ATOM 681 C CA . GLN A 1 85 ? 16.238 6.494 -21.995 1.00 62.06 85 GLN A CA 1
ATOM 682 C C . GLN A 1 85 ? 17.646 5.940 -21.821 1.00 62.06 85 GLN A C 1
ATOM 684 O O . GLN A 1 85 ? 18.137 5.773 -20.705 1.00 62.06 85 GLN A O 1
ATOM 689 N N . ARG A 1 86 ? 18.262 5.612 -22.960 1.00 46.41 86 ARG A N 1
ATOM 690 C CA . ARG A 1 86 ? 19.619 5.087 -23.011 1.00 46.41 86 ARG A CA 1
ATOM 691 C C . ARG A 1 86 ? 20.513 6.005 -22.171 1.00 46.41 86 ARG A C 1
ATOM 693 O O . ARG A 1 86 ? 20.518 7.211 -22.443 1.00 46.41 86 ARG A O 1
ATOM 700 N N . PRO A 1 87 ? 21.354 5.471 -21.268 1.00 41.03 87 PRO A N 1
ATOM 701 C CA . PRO A 1 87 ? 22.642 6.109 -21.058 1.00 41.03 87 PRO A CA 1
ATOM 702 C C . PRO A 1 87 ? 23.202 6.301 -22.470 1.00 41.03 87 PRO A C 1
ATOM 704 O O . PRO A 1 87 ? 23.256 5.343 -23.248 1.00 41.03 87 PRO A O 1
ATOM 707 N N . LYS A 1 88 ? 23.469 7.545 -22.880 1.00 36.41 88 LYS A N 1
ATOM 708 C CA . LYS A 1 88 ? 24.047 7.833 -24.198 1.00 36.41 88 LYS A CA 1
ATOM 709 C C . LYS A 1 88 ? 25.179 6.824 -24.448 1.00 36.41 88 LYS A C 1
ATOM 711 O O . LYS A 1 88 ? 25.899 6.504 -23.511 1.00 36.41 88 LYS A O 1
ATOM 716 N N . PRO A 1 89 ? 25.415 6.357 -25.682 1.00 33.94 89 PRO A N 1
ATOM 717 C CA . PRO A 1 89 ? 26.434 5.335 -25.963 1.00 33.94 89 PRO A CA 1
ATOM 718 C C . PRO A 1 89 ? 27.879 5.722 -25.555 1.00 33.94 89 PRO A C 1
ATOM 720 O O . PRO A 1 89 ? 28.775 4.894 -25.657 1.00 33.94 89 PRO A O 1
ATOM 723 N N . ASN A 1 90 ? 28.094 6.947 -25.043 1.00 36.19 90 ASN A N 1
ATOM 724 C CA . ASN A 1 90 ? 29.325 7.422 -24.402 1.00 36.19 90 ASN A CA 1
ATOM 725 C C . ASN A 1 90 ? 29.191 7.824 -22.908 1.00 36.19 90 ASN A C 1
ATOM 727 O O . ASN A 1 90 ? 30.216 8.129 -22.301 1.00 36.19 90 ASN A O 1
ATOM 731 N N . SER A 1 91 ? 27.999 7.832 -22.294 1.00 38.59 91 SER A N 1
ATOM 732 C CA . SER A 1 91 ? 27.835 8.002 -20.840 1.00 38.59 91 SER A CA 1
ATOM 733 C C . SER A 1 91 ? 28.012 6.641 -20.175 1.00 38.59 91 SER A C 1
ATOM 735 O O . SER A 1 91 ? 27.064 5.879 -19.976 1.00 38.59 91 SER A O 1
ATOM 737 N N . LYS A 1 92 ? 29.273 6.302 -19.918 1.00 46.75 92 LYS A N 1
ATOM 738 C CA . LYS A 1 92 ? 29.661 5.166 -19.080 1.00 46.75 92 LYS A CA 1
ATOM 739 C C . LYS A 1 92 ? 29.018 5.330 -17.695 1.00 46.75 92 LYS A C 1
ATOM 741 O O . LYS A 1 92 ? 28.678 6.446 -17.313 1.00 46.75 92 LYS A O 1
ATOM 746 N N . ASP A 1 93 ? 28.976 4.262 -16.902 1.00 49.53 93 ASP A N 1
ATOM 747 C CA . ASP A 1 93 ? 28.676 4.281 -15.456 1.00 49.53 93 ASP A CA 1
ATOM 748 C C . ASP A 1 93 ? 29.377 5.416 -14.662 1.00 49.53 93 ASP A C 1
ATOM 750 O O . ASP A 1 93 ? 28.963 5.736 -13.549 1.00 49.53 93 ASP A O 1
ATOM 754 N N . ASN A 1 94 ? 30.396 6.063 -15.245 1.00 52.53 94 ASN A N 1
ATOM 755 C CA . ASN A 1 94 ? 30.977 7.327 -14.796 1.00 52.53 94 ASN A CA 1
ATOM 756 C C . ASN A 1 94 ? 29.949 8.424 -14.472 1.00 52.53 94 ASN A C 1
ATOM 758 O O . ASN A 1 94 ? 30.149 9.076 -13.460 1.00 52.53 94 ASN A O 1
ATOM 762 N N . ASP A 1 95 ? 28.862 8.610 -15.231 1.00 69.56 95 ASP A N 1
ATOM 763 C CA . ASP A 1 95 ? 27.897 9.694 -14.944 1.00 69.56 95 ASP A CA 1
ATOM 764 C C . ASP A 1 95 ? 27.108 9.412 -13.648 1.00 69.56 95 ASP A C 1
ATOM 766 O O . ASP A 1 95 ? 26.877 10.302 -12.829 1.00 69.56 95 ASP A O 1
ATOM 770 N N . VAL A 1 96 ? 26.734 8.145 -13.422 1.00 77.00 96 VAL A N 1
ATOM 771 C CA . VAL A 1 96 ? 26.043 7.712 -12.195 1.00 77.00 96 VAL A CA 1
ATOM 772 C C . VAL A 1 96 ? 27.000 7.722 -11.008 1.00 77.00 96 VAL A C 1
ATOM 774 O O . VAL A 1 96 ? 26.628 8.147 -9.916 1.00 77.00 96 VAL A O 1
ATOM 777 N N . LEU A 1 97 ? 28.234 7.254 -11.200 1.00 79.31 97 LEU A N 1
ATOM 778 C CA . LEU A 1 97 ? 29.247 7.272 -10.153 1.00 79.31 97 LEU A CA 1
ATOM 779 C C . LEU A 1 97 ? 29.628 8.702 -9.764 1.00 79.31 97 LEU A C 1
ATOM 781 O O . LEU A 1 97 ? 29.713 8.976 -8.574 1.00 79.31 97 LEU A O 1
ATOM 785 N N . GLU A 1 98 ? 29.831 9.599 -10.729 1.00 82.44 98 GLU A N 1
ATOM 786 C CA . GLU A 1 98 ? 30.136 11.014 -10.490 1.00 82.44 98 GLU A CA 1
ATOM 787 C C . GLU A 1 98 ? 28.998 11.679 -9.709 1.00 82.44 98 GLU A C 1
ATOM 789 O O . GLU A 1 98 ? 29.243 12.343 -8.702 1.00 82.44 98 GLU A O 1
ATOM 794 N N . PHE A 1 99 ? 27.745 11.402 -10.084 1.00 85.50 99 PHE A N 1
ATOM 795 C CA . PHE A 1 99 ? 26.575 11.869 -9.343 1.00 85.50 99 PHE A CA 1
ATOM 796 C C . PHE A 1 99 ? 26.511 11.319 -7.906 1.00 85.50 99 PHE A C 1
ATOM 798 O O . PHE A 1 99 ? 26.149 12.040 -6.976 1.00 85.50 99 PHE A O 1
ATOM 805 N N . LEU A 1 100 ? 26.864 10.045 -7.700 1.00 89.50 100 LEU A N 1
ATOM 806 C CA . LEU A 1 100 ? 26.798 9.373 -6.396 1.00 89.50 100 LEU A CA 1
ATOM 807 C C . LEU A 1 100 ? 28.091 9.476 -5.574 1.00 89.50 100 LEU A C 1
ATOM 809 O O . LEU A 1 100 ? 28.138 8.996 -4.438 1.00 89.50 100 LEU A O 1
ATOM 813 N N . GLN A 1 101 ? 29.127 10.131 -6.089 1.00 89.12 101 GLN A N 1
ATOM 814 C CA . GLN A 1 101 ? 30.390 10.302 -5.385 1.00 89.12 101 GLN A CA 1
ATOM 815 C C . GLN A 1 101 ? 30.236 11.075 -4.061 1.00 89.12 101 GLN A C 1
ATOM 817 O O . GLN A 1 101 ? 30.750 10.580 -3.052 1.00 89.12 101 GLN A O 1
ATOM 822 N N . PRO A 1 102 ? 29.459 12.177 -3.979 1.00 92.50 102 PRO A N 1
ATOM 823 C CA . PRO A 1 102 ? 29.194 12.854 -2.707 1.00 92.50 102 PRO A CA 1
ATOM 824 C C . PRO A 1 102 ? 28.494 11.951 -1.682 1.00 92.50 102 PRO A C 1
ATOM 826 O O . PRO A 1 102 ? 28.731 12.055 -0.477 1.00 92.50 102 PRO A O 1
ATOM 829 N N . TRP A 1 103 ? 27.640 11.032 -2.146 1.00 91.94 103 TRP A N 1
ATOM 830 C CA . TRP A 1 103 ? 26.984 10.059 -1.273 1.00 91.94 103 TRP A CA 1
ATOM 831 C C . TRP A 1 103 ? 27.991 9.058 -0.698 1.00 91.94 103 TRP A C 1
ATOM 833 O O . TRP A 1 103 ? 27.994 8.839 0.514 1.00 91.94 103 TRP A O 1
ATOM 843 N N . LEU A 1 104 ? 28.882 8.504 -1.527 1.00 92.81 104 LEU A N 1
ATOM 844 C CA . LEU A 1 104 ? 29.952 7.608 -1.070 1.00 92.81 104 LEU A CA 1
ATOM 845 C C . LEU A 1 104 ? 30.910 8.312 -0.098 1.00 92.81 104 LEU A C 1
ATOM 847 O O . LEU A 1 104 ? 31.269 7.740 0.928 1.00 92.81 104 LEU A O 1
ATOM 851 N N . GLU A 1 105 ? 31.275 9.564 -0.373 1.00 94.00 105 GLU A N 1
ATOM 852 C CA . GLU A 1 105 ? 32.132 10.380 0.498 1.00 94.00 105 GLU A CA 1
ATOM 853 C C . GLU A 1 105 ? 31.497 10.631 1.865 1.00 94.00 105 GLU A C 1
ATOM 855 O O . GLU A 1 105 ? 32.149 10.451 2.893 1.00 94.00 105 GLU A O 1
ATOM 860 N N . ASN A 1 106 ? 30.202 10.951 1.899 1.00 93.81 106 ASN A N 1
ATOM 861 C CA . ASN A 1 106 ? 29.466 11.090 3.151 1.00 93.81 106 ASN A CA 1
ATOM 862 C C . ASN A 1 106 ? 29.473 9.783 3.968 1.00 93.81 106 ASN A C 1
ATOM 864 O O . ASN A 1 106 ? 29.655 9.816 5.184 1.00 93.81 106 ASN A O 1
ATOM 868 N N . LEU A 1 107 ? 29.326 8.621 3.321 1.00 94.50 107 LEU A N 1
ATOM 869 C CA . LEU A 1 107 ? 29.406 7.323 4.004 1.00 94.50 107 LEU A CA 1
ATOM 870 C C . LEU A 1 107 ? 30.805 7.045 4.569 1.00 94.50 107 LEU A C 1
ATOM 872 O O . LEU A 1 107 ? 30.919 6.506 5.670 1.00 94.50 107 LEU A O 1
ATOM 876 N N . GLU A 1 108 ? 31.865 7.422 3.849 1.00 94.25 108 GLU A N 1
ATOM 877 C CA . GLU A 1 108 ? 33.233 7.313 4.361 1.00 94.25 108 GLU A CA 1
ATOM 878 C C . GLU A 1 108 ? 33.453 8.193 5.592 1.00 94.25 108 GLU A C 1
ATOM 880 O O . GLU A 1 108 ? 34.009 7.713 6.580 1.00 94.25 108 GLU A O 1
ATOM 885 N N . CYS A 1 109 ? 32.996 9.449 5.556 1.00 95.12 109 CYS A N 1
ATOM 886 C CA . CYS A 1 109 ? 33.095 10.377 6.684 1.00 95.12 109 CYS A CA 1
ATOM 887 C C . CYS A 1 109 ? 32.360 9.843 7.918 1.00 95.12 109 CYS A C 1
ATOM 889 O O . CYS A 1 109 ? 32.919 9.828 9.011 1.00 95.12 109 CYS A O 1
ATOM 891 N N . LYS A 1 110 ? 31.141 9.333 7.731 1.00 94.38 110 LYS A N 1
ATOM 892 C CA . LYS A 1 110 ? 30.336 8.697 8.782 1.00 94.38 110 LYS A CA 1
ATOM 893 C C . LYS A 1 110 ? 31.037 7.498 9.414 1.00 94.38 110 LYS A C 1
ATOM 895 O O . LYS A 1 110 ? 31.160 7.411 10.634 1.00 94.38 110 LYS A O 1
ATOM 900 N N . ALA A 1 111 ? 31.548 6.588 8.586 1.00 94.50 111 ALA A N 1
ATOM 901 C CA . ALA A 1 111 ? 32.269 5.421 9.076 1.00 94.50 111 ALA A CA 1
ATOM 902 C C . ALA A 1 111 ? 33.564 5.807 9.809 1.00 94.50 111 ALA A C 1
ATOM 904 O O . ALA A 1 111 ? 33.865 5.221 10.845 1.00 94.50 111 ALA A O 1
ATOM 905 N N . ALA A 1 112 ? 34.309 6.798 9.305 1.00 94.12 112 ALA A N 1
ATOM 906 C CA . ALA A 1 112 ? 35.504 7.317 9.969 1.00 94.12 112 ALA A CA 1
ATOM 907 C C . ALA A 1 112 ? 35.175 7.952 11.330 1.00 94.12 112 ALA A C 1
ATOM 909 O O . ALA A 1 112 ? 35.843 7.633 12.308 1.00 94.12 112 ALA A O 1
ATOM 910 N N . GLY A 1 113 ? 34.109 8.754 11.413 1.00 93.38 113 GLY A N 1
ATOM 911 C CA . GLY A 1 113 ? 33.656 9.359 12.668 1.00 93.38 113 GLY A CA 1
ATOM 912 C C . GLY A 1 113 ? 33.285 8.318 13.726 1.00 93.38 113 GLY A C 1
ATOM 913 O O . GLY A 1 113 ? 33.743 8.405 14.861 1.00 93.38 113 GLY A O 1
ATOM 914 N N . LEU A 1 114 ? 32.542 7.268 13.353 1.00 92.06 114 LEU A N 1
ATOM 915 C CA . LEU A 1 114 ? 32.235 6.168 14.277 1.00 92.06 114 LEU A CA 1
ATOM 916 C C . LEU A 1 114 ? 33.494 5.439 14.766 1.00 92.06 114 LEU A C 1
ATOM 918 O O . LEU A 1 114 ? 33.570 5.047 15.925 1.00 92.06 114 LEU A O 1
ATOM 922 N N . ILE A 1 115 ? 34.492 5.264 13.900 1.00 91.81 115 ILE A N 1
ATOM 923 C CA . ILE A 1 115 ? 35.767 4.633 14.263 1.00 91.81 115 ILE A CA 1
ATOM 924 C C . ILE A 1 115 ? 36.577 5.501 15.239 1.00 91.81 115 ILE A C 1
ATOM 926 O O . ILE A 1 115 ? 37.272 4.960 16.095 1.00 91.81 115 ILE A O 1
ATOM 930 N N . GLU A 1 116 ? 36.515 6.827 15.109 1.00 90.75 116 GLU A N 1
ATOM 931 C CA . GLU A 1 116 ? 37.179 7.761 16.029 1.00 90.75 116 GLU A CA 1
ATOM 932 C C . GLU A 1 116 ? 36.509 7.800 17.407 1.00 90.75 116 GLU A C 1
ATOM 934 O O . GLU A 1 116 ? 37.199 7.939 18.414 1.00 90.75 116 GLU A O 1
ATOM 939 N N . ILE A 1 117 ? 35.183 7.639 17.459 1.00 88.75 117 ILE A N 1
ATOM 940 C CA . ILE A 1 117 ? 34.418 7.581 18.713 1.00 88.75 117 ILE A CA 1
ATOM 941 C C . ILE A 1 117 ? 34.647 6.241 19.434 1.00 88.75 117 ILE A C 1
ATOM 943 O O . ILE A 1 117 ? 34.842 6.218 20.649 1.00 88.75 117 ILE A O 1
ATOM 947 N N . TYR A 1 118 ? 34.644 5.126 18.696 1.00 87.44 118 TYR A N 1
ATOM 948 C CA . TYR A 1 118 ? 34.695 3.766 19.244 1.00 87.44 118 TYR A CA 1
ATOM 949 C C . TYR A 1 118 ? 36.002 3.057 18.854 1.00 87.44 118 TYR A C 1
ATOM 951 O O . TYR A 1 118 ? 36.014 2.257 17.924 1.00 87.44 118 TYR A O 1
ATOM 959 N N . THR A 1 119 ? 37.104 3.346 19.555 1.00 73.00 119 THR A N 1
ATOM 960 C CA . THR A 1 119 ? 38.475 2.916 19.190 1.00 73.00 119 THR A CA 1
ATOM 961 C C . THR A 1 119 ? 38.947 1.577 19.782 1.00 73.00 119 THR A C 1
ATOM 963 O O . THR A 1 119 ? 39.994 1.072 19.370 1.00 73.00 119 THR A O 1
ATOM 966 N N . GLU A 1 120 ? 38.225 1.011 20.758 1.00 67.75 120 GLU A N 1
ATOM 967 C CA . GLU A 1 120 ? 38.628 -0.198 21.508 1.00 67.75 120 GLU A CA 1
ATOM 968 C C . GLU A 1 120 ? 37.641 -1.382 21.375 1.00 67.75 120 GLU A C 1
ATOM 970 O O . GLU A 1 120 ? 37.771 -2.407 22.056 1.00 67.75 120 GLU A O 1
ATOM 975 N N . ASP A 1 121 ? 36.651 -1.288 20.485 1.00 63.38 121 ASP A N 1
ATOM 976 C CA . ASP A 1 121 ? 35.573 -2.269 20.368 1.00 63.38 121 ASP A CA 1
ATOM 977 C C . ASP A 1 121 ? 35.931 -3.389 19.383 1.00 63.38 121 ASP A C 1
ATOM 979 O O . ASP A 1 121 ? 36.063 -3.228 18.173 1.00 63.38 121 ASP A O 1
ATOM 983 N N . ARG A 1 122 ? 36.060 -4.620 19.876 1.00 72.31 122 ARG A N 1
ATOM 984 C CA . ARG A 1 122 ? 36.560 -5.710 19.028 1.00 72.31 122 ARG A CA 1
ATOM 985 C C . ARG A 1 122 ? 35.581 -6.197 17.960 1.00 72.31 122 ARG A C 1
ATOM 987 O O . ARG A 1 122 ? 36.041 -6.940 17.090 1.00 72.31 122 ARG A O 1
ATOM 994 N N . GLN A 1 123 ? 34.286 -5.875 18.005 1.00 83.94 123 GLN A N 1
ATOM 995 C CA . GLN A 1 123 ? 33.308 -6.428 17.057 1.00 83.94 123 GLN A CA 1
ATOM 996 C C . GLN A 1 123 ? 32.636 -5.369 16.186 1.00 83.94 123 GLN A C 1
ATOM 998 O O . GLN A 1 123 ? 32.730 -5.481 14.960 1.00 83.94 123 GLN A O 1
ATOM 1003 N N . ASN A 1 124 ? 31.946 -4.390 16.777 1.00 89.06 124 ASN A N 1
ATOM 1004 C CA . ASN A 1 124 ? 31.170 -3.416 16.002 1.00 89.06 124 ASN A CA 1
ATOM 1005 C C . ASN A 1 124 ? 32.103 -2.502 15.202 1.00 89.06 124 ASN A C 1
ATOM 1007 O O . ASN A 1 124 ? 31.950 -2.383 13.987 1.00 89.06 124 ASN A O 1
ATOM 1011 N N . GLU A 1 125 ? 33.145 -1.969 15.839 1.00 89.75 125 GLU A N 1
ATOM 1012 C CA . GLU A 1 125 ? 34.175 -1.165 15.173 1.00 89.75 125 GLU A CA 1
ATOM 1013 C C . GLU A 1 125 ? 34.875 -1.956 14.056 1.00 89.75 125 GLU A C 1
ATOM 1015 O O . GLU A 1 125 ? 35.043 -1.434 12.957 1.00 89.75 125 GLU A O 1
ATOM 1020 N N . LYS A 1 126 ? 35.222 -3.240 14.259 1.00 89.75 126 LYS A N 1
ATOM 1021 C CA . LYS A 1 126 ? 35.815 -4.069 13.185 1.00 89.75 126 LYS A CA 1
ATOM 1022 C C . LYS A 1 126 ? 34.911 -4.176 11.959 1.00 89.75 126 LYS A C 1
ATOM 1024 O O . LYS A 1 126 ? 35.409 -4.153 10.833 1.00 89.75 126 LYS A O 1
ATOM 1029 N N . LEU A 1 127 ? 33.599 -4.292 12.161 1.00 91.62 127 LEU A N 1
ATOM 1030 C CA . LEU A 1 127 ? 32.632 -4.310 11.065 1.00 91.62 127 LEU A CA 1
ATOM 1031 C C . LEU A 1 127 ? 32.546 -2.953 10.365 1.00 91.62 127 LEU A C 1
ATOM 1033 O O . LEU A 1 127 ? 32.505 -2.918 9.137 1.00 91.62 127 LEU A O 1
ATOM 1037 N N . VAL A 1 128 ? 32.578 -1.849 11.115 1.00 92.69 128 VAL A N 1
ATOM 1038 C CA . VAL A 1 128 ? 32.600 -0.492 10.544 1.00 92.69 128 VAL A CA 1
ATOM 1039 C C . VAL A 1 128 ? 33.900 -0.238 9.771 1.00 92.69 128 VAL A C 1
ATOM 1041 O O . VAL A 1 128 ? 33.851 0.293 8.665 1.00 92.69 128 VAL A O 1
ATOM 1044 N N . ARG A 1 129 ? 35.056 -0.700 10.265 1.00 93.00 129 ARG A N 1
ATOM 1045 C CA . ARG A 1 129 ? 36.344 -0.645 9.546 1.00 93.00 129 ARG A CA 1
ATOM 1046 C C . ARG A 1 129 ? 36.312 -1.445 8.248 1.00 93.00 129 ARG A C 1
ATOM 1048 O O . ARG A 1 129 ? 36.776 -0.953 7.221 1.00 93.00 129 ARG A O 1
ATOM 1055 N N . ALA A 1 130 ? 35.744 -2.650 8.275 1.00 92.00 130 ALA A N 1
ATOM 1056 C CA . ALA A 1 130 ? 35.559 -3.451 7.069 1.00 92.00 130 ALA A CA 1
ATOM 1057 C C . ALA A 1 130 ? 34.611 -2.766 6.073 1.00 92.00 130 ALA A C 1
ATOM 1059 O O . ALA A 1 130 ? 34.904 -2.730 4.879 1.00 92.00 130 ALA A O 1
ATOM 1060 N N . ALA A 1 131 ? 33.521 -2.161 6.554 1.00 93.94 131 ALA A N 1
ATOM 1061 C CA . ALA A 1 131 ? 32.617 -1.379 5.717 1.00 93.94 131 ALA A CA 1
ATOM 1062 C C . ALA A 1 131 ? 33.330 -0.178 5.073 1.00 93.94 131 ALA A C 1
ATOM 1064 O O . ALA A 1 131 ? 33.248 -0.008 3.858 1.00 93.94 131 ALA A O 1
ATOM 1065 N N . LEU A 1 132 ? 34.094 0.598 5.851 1.00 94.50 132 LEU A N 1
ATOM 1066 C CA . LEU A 1 132 ? 34.892 1.725 5.357 1.00 94.50 132 LEU A CA 1
ATOM 1067 C C . LEU A 1 132 ? 35.898 1.290 4.283 1.00 94.50 132 LEU A C 1
ATOM 1069 O O . LEU A 1 132 ? 36.038 1.969 3.268 1.00 94.50 132 LEU A O 1
ATOM 1073 N N . ALA A 1 133 ? 36.586 0.162 4.486 1.00 91.62 133 ALA A N 1
ATOM 1074 C CA . ALA A 1 133 ? 37.535 -0.372 3.512 1.00 91.62 133 ALA A CA 1
ATOM 1075 C C . ALA A 1 133 ? 36.855 -0.705 2.173 1.00 91.62 133 ALA A C 1
ATOM 1077 O O . ALA A 1 133 ? 37.357 -0.311 1.122 1.00 91.62 133 ALA A O 1
ATOM 1078 N N . LEU A 1 134 ? 35.689 -1.360 2.210 1.00 91.19 134 LEU A N 1
ATOM 1079 C CA . LEU A 1 134 ? 34.918 -1.696 1.008 1.00 91.19 134 LEU A CA 1
ATOM 1080 C C . LEU A 1 134 ? 34.389 -0.451 0.286 1.00 91.19 134 LEU A C 1
ATOM 1082 O O . LEU A 1 134 ? 34.451 -0.395 -0.940 1.00 91.19 134 LEU A O 1
ATOM 1086 N N . ILE A 1 135 ? 33.898 0.549 1.028 1.00 92.25 135 ILE A N 1
ATOM 1087 C CA . ILE A 1 135 ? 33.415 1.814 0.451 1.00 92.25 135 ILE A CA 1
ATOM 1088 C C . ILE A 1 135 ? 34.567 2.544 -0.258 1.00 92.25 135 ILE A C 1
ATOM 1090 O O . ILE A 1 135 ? 34.422 2.919 -1.422 1.00 92.25 135 ILE A O 1
ATOM 1094 N N . ARG A 1 136 ? 35.730 2.666 0.398 1.00 91.12 136 ARG A N 1
ATOM 1095 C CA . ARG A 1 136 ? 36.929 3.299 -0.179 1.00 91.12 136 ARG A CA 1
ATOM 1096 C C . ARG A 1 136 ? 37.428 2.582 -1.421 1.00 91.12 136 ARG A C 1
ATOM 1098 O O . ARG A 1 136 ? 37.749 3.230 -2.414 1.00 91.12 136 ARG A O 1
ATOM 1105 N N . GLU A 1 137 ? 37.495 1.254 -1.378 1.00 88.94 137 GLU A N 1
ATOM 1106 C CA . GLU A 1 137 ? 37.931 0.470 -2.531 1.00 88.94 137 GLU A CA 1
ATOM 1107 C C . GLU A 1 137 ? 36.976 0.643 -3.711 1.00 88.94 137 GLU A C 1
ATOM 1109 O O . GLU A 1 137 ? 37.431 0.916 -4.823 1.00 88.94 137 GLU A O 1
ATOM 1114 N N . PHE A 1 138 ? 35.666 0.558 -3.465 1.00 88.44 138 PHE A N 1
ATOM 1115 C CA . PHE A 1 138 ? 34.667 0.754 -4.508 1.00 88.44 138 PHE A CA 1
ATOM 1116 C C . PHE A 1 138 ? 34.769 2.154 -5.125 1.00 88.44 138 PHE A C 1
ATOM 1118 O O . PHE A 1 138 ? 34.787 2.274 -6.348 1.00 88.44 138 PHE A O 1
ATOM 1125 N N . ARG A 1 139 ? 34.916 3.206 -4.305 1.00 86.88 139 ARG A N 1
ATOM 1126 C CA . ARG A 1 139 ? 35.084 4.588 -4.786 1.00 86.88 139 ARG A CA 1
ATOM 1127 C C . ARG A 1 139 ? 36.336 4.758 -5.654 1.00 86.88 139 ARG A C 1
ATOM 1129 O O . ARG A 1 139 ? 36.282 5.454 -6.659 1.00 86.88 139 ARG A O 1
ATOM 1136 N N . GLN A 1 140 ? 37.449 4.116 -5.295 1.00 83.81 140 GLN A N 1
ATOM 1137 C CA . GLN A 1 140 ? 38.718 4.242 -6.025 1.00 83.81 140 GLN A CA 1
ATOM 1138 C C . GLN A 1 140 ? 38.785 3.400 -7.305 1.00 83.81 140 GLN A C 1
ATOM 1140 O O . GLN A 1 140 ? 39.439 3.802 -8.265 1.00 83.81 140 GLN A O 1
ATOM 1145 N N . ARG A 1 141 ? 38.176 2.209 -7.310 1.00 78.81 141 ARG A N 1
ATOM 1146 C CA . ARG A 1 141 ? 38.354 1.204 -8.375 1.00 78.81 141 ARG A CA 1
ATOM 1147 C C . ARG A 1 141 ? 37.095 0.910 -9.184 1.00 78.81 141 ARG A C 1
ATOM 1149 O O . ARG A 1 141 ? 37.173 0.123 -10.120 1.00 78.81 141 ARG A O 1
ATOM 1156 N N . GLN A 1 142 ? 35.959 1.510 -8.827 1.00 70.56 142 GLN A N 1
ATOM 1157 C CA . GLN A 1 142 ? 34.650 1.271 -9.450 1.00 70.56 142 GLN A CA 1
ATOM 1158 C C . GLN A 1 142 ? 34.223 -0.212 -9.408 1.00 70.56 142 GLN A C 1
ATOM 1160 O O . GLN A 1 142 ? 33.502 -0.705 -10.271 1.00 70.56 142 GLN A O 1
ATOM 1165 N N . GLY A 1 143 ? 34.696 -0.941 -8.392 1.00 68.19 143 GLY A N 1
ATOM 1166 C CA . GLY A 1 143 ? 34.457 -2.367 -8.193 1.00 68.19 143 GLY A CA 1
ATOM 1167 C C . GLY A 1 143 ? 35.264 -2.914 -7.014 1.00 68.19 143 GLY A C 1
ATOM 1168 O O . GLY A 1 143 ? 36.202 -2.273 -6.542 1.00 68.19 143 GLY A O 1
ATOM 1169 N N . ILE A 1 144 ? 34.903 -4.106 -6.532 1.00 67.38 144 ILE A N 1
ATOM 1170 C CA . ILE A 1 144 ? 35.570 -4.769 -5.397 1.00 67.38 144 ILE A CA 1
ATOM 1171 C C . ILE A 1 144 ? 36.303 -6.012 -5.913 1.00 67.38 144 ILE A C 1
ATOM 1173 O O . ILE A 1 144 ? 35.663 -7.016 -6.232 1.00 67.38 144 ILE A O 1
ATOM 1177 N N . SER A 1 145 ? 37.634 -5.948 -6.025 1.00 56.62 145 SER A N 1
ATOM 1178 C CA . SER A 1 145 ? 38.450 -7.011 -6.649 1.00 56.62 145 SER A CA 1
ATOM 1179 C C . SER A 1 145 ? 39.806 -7.281 -5.971 1.00 56.62 145 SER A C 1
ATOM 1181 O O . SER A 1 145 ? 40.551 -8.145 -6.430 1.00 56.62 145 SER A O 1
ATOM 1183 N N . GLY A 1 146 ? 40.139 -6.602 -4.864 1.00 58.25 146 GLY A N 1
ATOM 1184 C CA . GLY A 1 146 ? 41.369 -6.830 -4.095 1.00 58.25 146 GLY A CA 1
ATOM 1185 C C . GLY A 1 146 ? 41.310 -7.988 -3.082 1.00 58.25 146 GLY A C 1
ATOM 1186 O O . GLY A 1 146 ? 40.252 -8.350 -2.571 1.00 58.25 146 GLY A O 1
ATOM 1187 N N . THR A 1 147 ? 42.476 -8.540 -2.719 1.00 52.91 147 THR A N 1
ATOM 1188 C CA . THR A 1 147 ? 42.619 -9.601 -1.696 1.00 52.91 147 THR A CA 1
ATOM 1189 C C . THR A 1 147 ? 42.224 -9.133 -0.290 1.00 52.91 147 THR A C 1
ATOM 1191 O O . THR A 1 147 ? 41.510 -9.850 0.404 1.00 52.91 147 THR A O 1
ATOM 1194 N N . GLY A 1 148 ? 42.586 -7.904 0.104 1.00 57.62 148 GLY A N 1
ATOM 1195 C CA . GLY A 1 148 ? 42.120 -7.283 1.358 1.00 57.62 148 GLY A CA 1
ATOM 1196 C C . GLY A 1 148 ? 40.612 -6.987 1.372 1.00 57.62 148 GLY A C 1
ATOM 1197 O O . GLY A 1 148 ? 39.964 -7.072 2.415 1.00 57.62 148 GLY A O 1
ATOM 1198 N N . ALA A 1 149 ? 40.024 -6.735 0.199 1.00 64.44 149 ALA A N 1
ATOM 1199 C CA . ALA A 1 149 ? 38.581 -6.608 0.018 1.00 64.44 149 ALA A CA 1
ATOM 1200 C C . ALA A 1 149 ? 37.843 -7.919 0.290 1.00 64.44 149 ALA A C 1
ATOM 1202 O O . ALA A 1 149 ? 36.713 -7.905 0.769 1.00 64.44 149 ALA A O 1
ATOM 1203 N N . SER A 1 150 ? 38.469 -9.058 -0.018 1.00 71.00 150 SER A N 1
ATOM 1204 C CA . SER A 1 150 ? 37.860 -10.377 0.152 1.00 71.00 150 SER A CA 1
ATOM 1205 C C . SER A 1 150 ? 37.573 -10.686 1.623 1.00 71.00 150 SER A C 1
ATOM 1207 O O . SER A 1 150 ? 36.478 -11.145 1.948 1.00 71.00 150 SER A O 1
ATOM 1209 N N . GLU A 1 151 ? 38.512 -10.386 2.525 1.00 78.56 151 GLU A N 1
ATOM 1210 C CA . GLU A 1 151 ? 38.325 -10.577 3.971 1.00 78.56 151 GLU A CA 1
ATOM 1211 C C . GLU A 1 151 ? 37.253 -9.636 4.533 1.00 78.56 151 GLU A C 1
ATOM 1213 O O . GLU A 1 151 ? 36.341 -10.078 5.237 1.00 78.56 151 GLU A O 1
ATOM 1218 N N . ALA A 1 152 ? 37.306 -8.351 4.166 1.00 80.44 152 ALA A N 1
ATOM 1219 C CA . ALA A 1 152 ? 36.304 -7.367 4.570 1.00 80.44 152 ALA A CA 1
ATOM 1220 C C . ALA A 1 152 ? 34.896 -7.738 4.064 1.00 80.44 152 ALA A C 1
ATOM 1222 O O . ALA A 1 152 ? 33.917 -7.633 4.808 1.00 80.44 152 ALA A O 1
ATOM 1223 N N . ARG A 1 153 ? 34.790 -8.238 2.825 1.00 81.62 153 ARG A N 1
ATOM 1224 C CA . ARG A 1 153 ? 33.538 -8.702 2.207 1.00 81.62 153 ARG A CA 1
ATOM 1225 C C . ARG A 1 153 ? 32.979 -9.932 2.917 1.00 81.62 153 ARG A C 1
ATOM 1227 O O . ARG A 1 153 ? 31.779 -9.954 3.176 1.00 81.62 153 ARG A O 1
ATOM 1234 N N . SER A 1 154 ? 33.818 -10.907 3.281 1.00 84.25 154 SER A N 1
ATOM 1235 C CA . SER A 1 154 ? 33.384 -12.077 4.067 1.00 84.25 154 SER A CA 1
ATOM 1236 C C . SER A 1 154 ? 32.865 -11.651 5.439 1.00 84.25 154 SER A C 1
ATOM 1238 O O . SER A 1 154 ? 31.765 -12.030 5.840 1.00 84.25 154 SER A O 1
ATOM 1240 N N . LEU A 1 155 ? 33.602 -10.771 6.127 1.00 85.25 155 LEU A N 1
ATOM 1241 C CA . LEU A 1 155 ? 33.244 -10.311 7.467 1.00 85.25 155 LEU A CA 1
ATOM 1242 C C . LEU A 1 155 ? 31.887 -9.589 7.487 1.00 85.25 155 LEU A C 1
ATOM 1244 O O . LEU A 1 155 ? 31.035 -9.882 8.328 1.00 85.25 155 LEU A O 1
ATOM 1248 N N . VAL A 1 156 ? 31.673 -8.671 6.542 1.00 86.12 156 VAL A N 1
ATOM 1249 C CA . VAL A 1 156 ? 30.420 -7.916 6.391 1.00 86.12 156 VAL A CA 1
ATOM 1250 C C . VAL A 1 156 ? 29.271 -8.802 5.889 1.00 86.12 156 VAL A C 1
ATOM 1252 O O . VAL A 1 156 ? 28.106 -8.509 6.168 1.00 86.12 156 VAL A O 1
ATOM 1255 N N . ALA A 1 157 ? 29.549 -9.890 5.166 1.00 82.31 157 ALA A N 1
ATOM 1256 C CA . ALA A 1 157 ? 28.532 -10.844 4.722 1.00 82.31 157 ALA A CA 1
ATOM 1257 C C . ALA A 1 157 ? 28.038 -11.761 5.855 1.00 82.31 157 ALA A C 1
ATOM 1259 O O . ALA A 1 157 ? 26.837 -12.016 5.944 1.00 82.31 157 ALA A O 1
ATOM 1260 N N . GLU A 1 158 ? 28.940 -12.227 6.719 1.00 84.06 158 GLU A N 1
ATOM 1261 C CA . GLU A 1 158 ? 28.648 -13.225 7.758 1.00 84.06 158 GLU A CA 1
ATOM 1262 C C . GLU A 1 158 ? 28.120 -12.624 9.061 1.00 84.06 158 GLU A C 1
ATOM 1264 O O . GLU A 1 158 ? 27.336 -13.260 9.767 1.00 84.06 158 GLU A O 1
ATOM 1269 N N . LYS A 1 159 ? 28.548 -11.405 9.402 1.00 86.81 159 LYS A N 1
ATOM 1270 C CA . LYS A 1 159 ? 28.232 -10.774 10.686 1.00 86.81 159 LYS A CA 1
ATOM 1271 C C . LYS A 1 159 ? 27.330 -9.554 10.525 1.00 86.81 159 LYS A C 1
ATOM 1273 O O . LYS A 1 159 ? 27.191 -8.962 9.454 1.00 86.81 159 LYS A O 1
ATOM 1278 N N . SER A 1 160 ? 26.699 -9.177 11.629 1.00 86.19 160 SER A N 1
ATOM 1279 C CA . SER A 1 160 ? 25.914 -7.954 11.770 1.00 86.19 160 SER A CA 1
ATOM 1280 C C . SER A 1 160 ? 26.368 -7.183 13.001 1.00 86.19 160 SER A C 1
ATOM 1282 O O . SER A 1 160 ? 26.912 -7.771 13.938 1.00 86.19 160 SER A O 1
ATOM 1284 N N . ILE A 1 161 ? 26.107 -5.878 12.999 1.00 87.94 161 ILE A N 1
ATOM 1285 C CA . ILE A 1 161 ? 26.288 -5.028 14.177 1.00 87.94 161 ILE A CA 1
ATOM 1286 C C . ILE A 1 161 ? 25.475 -5.599 15.341 1.00 87.94 161 ILE A C 1
ATOM 1288 O O . ILE A 1 161 ? 24.291 -5.915 15.181 1.00 87.94 161 ILE A O 1
ATOM 1292 N N . ASN A 1 162 ? 26.125 -5.741 16.492 1.00 83.00 162 ASN A N 1
ATOM 1293 C CA . ASN A 1 162 ? 25.483 -6.123 17.737 1.00 83.00 162 ASN A CA 1
ATOM 1294 C C . ASN A 1 162 ? 24.759 -4.901 18.318 1.00 83.00 162 ASN A C 1
ATOM 1296 O O . ASN A 1 162 ? 25.395 -3.880 18.577 1.00 83.00 162 ASN A O 1
ATOM 1300 N N . LYS A 1 163 ? 23.437 -5.014 18.483 1.00 77.75 163 LYS A N 1
ATOM 1301 C CA . LYS A 1 163 ? 22.571 -3.948 19.006 1.00 77.75 163 LYS A CA 1
ATOM 1302 C C . LYS A 1 163 ? 22.662 -3.783 20.519 1.00 77.75 163 LYS A C 1
ATOM 1304 O O . LYS A 1 163 ? 22.430 -2.690 21.010 1.00 77.75 163 LYS A O 1
ATOM 1309 N N . ASP A 1 164 ? 23.005 -4.852 21.230 1.00 74.50 164 ASP A N 1
ATOM 1310 C CA . ASP A 1 164 ? 22.956 -4.913 22.695 1.00 74.50 164 ASP A CA 1
ATOM 1311 C C . ASP A 1 164 ? 24.324 -4.620 23.328 1.00 74.50 164 ASP A C 1
ATOM 1313 O O . ASP A 1 164 ? 24.569 -4.904 24.502 1.00 74.50 164 ASP A O 1
ATOM 1317 N N . LEU A 1 165 ? 25.262 -4.110 22.528 1.00 74.69 165 LEU A N 1
ATOM 1318 C CA . LEU A 1 165 ? 26.626 -3.894 22.965 1.00 74.69 165 LEU A CA 1
ATOM 1319 C C . LEU A 1 165 ? 26.727 -2.592 23.767 1.00 74.69 165 LEU A C 1
ATOM 1321 O O . LEU A 1 165 ? 26.411 -1.513 23.270 1.00 74.69 165 LEU A O 1
ATOM 1325 N N . GLN A 1 166 ? 27.162 -2.706 25.024 1.00 72.81 166 GLN A N 1
ATOM 1326 C CA . GLN A 1 166 ? 27.267 -1.569 25.936 1.00 72.81 166 GLN A CA 1
ATOM 1327 C C . GLN A 1 166 ? 28.263 -0.523 25.420 1.00 72.81 166 GLN A C 1
ATOM 1329 O O . GLN A 1 166 ? 29.352 -0.866 24.967 1.00 72.81 166 GLN A O 1
ATOM 1334 N N . GLY A 1 167 ? 27.888 0.753 25.530 1.00 77.88 167 GLY A N 1
ATOM 1335 C CA . GLY A 1 167 ? 28.725 1.898 25.166 1.00 77.88 167 GLY A CA 1
ATOM 1336 C C . GLY A 1 167 ? 28.334 2.579 23.856 1.00 77.88 167 GLY A C 1
ATOM 1337 O O . GLY A 1 167 ? 28.625 3.760 23.711 1.00 77.88 167 GLY A O 1
ATOM 1338 N N . TRP A 1 168 ? 27.626 1.897 22.948 1.00 83.69 168 TRP A N 1
ATOM 1339 C CA . TRP A 1 168 ? 27.130 2.516 21.717 1.00 83.69 168 TRP A CA 1
ATOM 1340 C C . TRP A 1 168 ? 25.801 3.235 21.941 1.00 83.69 168 TRP A C 1
ATOM 1342 O O . TRP A 1 168 ? 24.896 2.693 22.579 1.00 83.69 168 TRP A O 1
ATOM 1352 N N . SER A 1 169 ? 25.655 4.428 21.366 1.00 83.94 169 SER A N 1
ATOM 1353 C CA . SER A 1 169 ? 24.346 5.076 21.278 1.00 83.94 169 SER A CA 1
ATOM 1354 C C . SER A 1 169 ? 23.448 4.354 20.263 1.00 83.94 169 SER A C 1
ATOM 1356 O O . SER A 1 169 ? 23.926 3.776 19.284 1.00 83.94 169 SER A O 1
ATOM 1358 N N . GLU A 1 170 ? 22.128 4.395 20.459 1.00 77.88 170 GLU A N 1
ATOM 1359 C CA . GLU A 1 170 ? 21.177 3.778 19.521 1.00 77.88 170 GLU A CA 1
ATOM 1360 C C . GLU A 1 170 ? 21.285 4.376 18.107 1.00 77.88 170 GLU A C 1
ATOM 1362 O O . GLU A 1 170 ? 21.213 3.653 17.109 1.00 77.88 170 GLU A O 1
ATOM 1367 N N . VAL A 1 171 ? 21.550 5.684 18.024 1.00 82.19 171 VAL A N 1
ATOM 1368 C CA . VAL A 1 171 ? 21.780 6.405 16.765 1.00 82.19 171 VAL A CA 1
ATOM 1369 C C . VAL A 1 171 ? 22.999 5.837 16.032 1.00 82.19 171 VAL A C 1
ATOM 1371 O O . VAL A 1 171 ? 22.904 5.505 14.847 1.00 82.19 171 VAL A O 1
ATOM 1374 N N . ASP A 1 172 ? 24.109 5.629 16.742 1.00 88.88 172 ASP A N 1
ATOM 1375 C CA . ASP A 1 172 ? 25.344 5.091 16.162 1.00 88.88 172 ASP A CA 1
ATOM 1376 C C . ASP A 1 172 ? 25.196 3.627 15.741 1.00 88.88 172 ASP A C 1
ATOM 1378 O O . ASP A 1 172 ? 25.731 3.213 14.711 1.00 88.88 172 ASP A O 1
ATOM 1382 N N . VAL A 1 173 ? 24.427 2.829 16.490 1.00 87.12 173 VAL A N 1
ATOM 1383 C CA . VAL A 1 173 ? 24.103 1.442 16.119 1.00 87.12 173 VAL A CA 1
ATOM 1384 C C . VAL A 1 173 ? 23.312 1.399 14.811 1.00 87.12 173 VAL A C 1
ATOM 1386 O O . VAL A 1 173 ? 23.607 0.574 13.937 1.00 87.12 173 VAL A O 1
ATOM 1389 N N . ILE A 1 174 ? 22.306 2.265 14.656 1.00 84.12 174 ILE A N 1
ATOM 1390 C CA . ILE A 1 174 ? 21.508 2.368 13.426 1.00 84.12 174 ILE A CA 1
ATOM 1391 C C . ILE A 1 174 ? 22.398 2.801 12.254 1.00 84.12 174 ILE A C 1
ATOM 1393 O O . ILE A 1 174 ? 22.314 2.214 11.168 1.00 84.12 174 ILE A O 1
ATOM 1397 N N . GLU A 1 175 ? 23.279 3.776 12.475 1.00 89.69 175 GLU A N 1
ATOM 1398 C CA . GLU A 1 175 ? 24.215 4.264 11.466 1.00 89.69 175 GLU A CA 1
ATOM 1399 C C . GLU A 1 175 ? 25.225 3.185 11.042 1.00 89.69 175 GLU A C 1
ATOM 1401 O O . GLU A 1 175 ? 25.373 2.902 9.850 1.00 89.69 175 GLU A O 1
ATOM 1406 N N . ALA A 1 176 ? 25.837 2.480 11.994 1.00 91.75 176 ALA A N 1
ATOM 1407 C CA . ALA A 1 176 ? 26.735 1.362 11.720 1.00 91.75 176 ALA A CA 1
ATOM 1408 C C . ALA A 1 176 ? 26.033 0.231 10.950 1.00 91.75 176 ALA A C 1
ATOM 1410 O O . ALA A 1 176 ? 26.598 -0.347 10.017 1.00 91.75 176 ALA A O 1
ATOM 1411 N N . GLN A 1 177 ? 24.775 -0.079 11.285 1.00 91.12 177 GLN A N 1
ATOM 1412 C CA . GLN A 1 177 ? 23.979 -1.064 10.543 1.00 91.12 177 GLN A CA 1
ATOM 1413 C C . GLN A 1 177 ? 23.720 -0.643 9.105 1.00 91.12 177 GLN A C 1
ATOM 1415 O O . GLN A 1 177 ? 23.677 -1.502 8.221 1.00 91.12 177 GLN A O 1
ATOM 1420 N N . GLN A 1 178 ? 23.502 0.650 8.870 1.00 91.00 178 GLN A N 1
ATOM 1421 C CA . GLN A 1 178 ? 23.355 1.193 7.528 1.00 91.00 178 GLN A CA 1
ATOM 1422 C C . GLN A 1 178 ? 24.667 1.048 6.747 1.00 91.00 178 GLN A C 1
ATOM 1424 O O . GLN A 1 178 ? 24.651 0.480 5.657 1.00 91.00 178 GLN A O 1
ATOM 1429 N N . LEU A 1 179 ? 25.799 1.459 7.324 1.00 94.44 179 LEU A N 1
ATOM 1430 C CA . LEU A 1 179 ? 27.120 1.378 6.689 1.00 94.44 179 LEU A CA 1
ATOM 1431 C C . LEU A 1 179 ? 27.499 -0.056 6.305 1.00 94.44 179 LEU A C 1
ATOM 1433 O O . LEU A 1 179 ? 27.865 -0.317 5.160 1.00 94.44 179 LEU A O 1
ATOM 1437 N N . VAL A 1 180 ? 27.351 -1.009 7.230 1.00 93.38 180 VAL A N 1
ATOM 1438 C CA . VAL A 1 180 ? 27.641 -2.432 6.979 1.00 93.38 180 VAL A CA 1
ATOM 1439 C C . VAL A 1 180 ? 26.724 -2.997 5.891 1.00 93.38 180 VAL A C 1
ATOM 1441 O O . VAL A 1 180 ? 27.170 -3.773 5.047 1.00 93.38 180 VAL A O 1
ATOM 1444 N N . ARG A 1 181 ? 25.445 -2.598 5.860 1.00 92.12 181 ARG A N 1
ATOM 1445 C CA . ARG A 1 181 ? 24.509 -3.050 4.821 1.00 92.12 181 ARG A CA 1
ATOM 1446 C C . ARG A 1 181 ? 24.861 -2.487 3.447 1.00 92.12 181 ARG A C 1
ATOM 1448 O O . ARG A 1 181 ? 24.884 -3.257 2.490 1.00 92.12 181 ARG A O 1
ATOM 1455 N N . ILE A 1 182 ? 25.181 -1.196 3.361 1.00 93.06 182 ILE A N 1
ATOM 1456 C CA . ILE A 1 182 ? 25.612 -0.557 2.112 1.00 93.06 182 ILE A CA 1
ATOM 1457 C C . ILE A 1 182 ? 26.901 -1.200 1.612 1.00 93.06 182 ILE A C 1
ATOM 1459 O O . ILE A 1 182 ? 26.961 -1.598 0.456 1.00 93.06 182 ILE A O 1
ATOM 1463 N N . ALA A 1 183 ? 27.898 -1.394 2.477 1.00 92.69 183 ALA A N 1
ATOM 1464 C CA . ALA A 1 183 ? 29.148 -2.051 2.106 1.00 92.69 183 ALA A CA 1
ATOM 1465 C C . ALA A 1 183 ? 28.927 -3.481 1.580 1.00 92.69 183 ALA A C 1
ATOM 1467 O O . ALA A 1 183 ? 29.548 -3.888 0.596 1.00 92.69 183 ALA A O 1
ATOM 1468 N N . ARG A 1 184 ? 27.985 -4.229 2.174 1.00 91.12 184 ARG A N 1
ATOM 1469 C CA . ARG A 1 184 ? 27.557 -5.537 1.654 1.00 91.12 184 ARG A CA 1
ATOM 1470 C C . ARG A 1 184 ? 26.963 -5.421 0.250 1.00 91.12 184 ARG A C 1
ATOM 1472 O O . ARG A 1 184 ? 27.294 -6.237 -0.605 1.00 91.12 184 ARG A O 1
ATOM 1479 N N . GLY A 1 185 ? 26.098 -4.432 0.030 1.00 90.50 185 GLY A N 1
ATOM 1480 C CA . GLY A 1 185 ? 25.479 -4.150 -1.264 1.00 90.50 185 GLY A CA 1
ATOM 1481 C C . GLY A 1 185 ? 26.482 -3.700 -2.328 1.00 90.50 185 GLY A C 1
ATOM 1482 O O . GLY A 1 185 ? 26.401 -4.164 -3.457 1.00 90.50 185 GLY A O 1
ATOM 1483 N N . LEU A 1 186 ? 27.481 -2.882 -1.973 1.00 91.06 186 LEU A N 1
ATOM 1484 C CA . LEU A 1 186 ? 28.585 -2.494 -2.866 1.00 91.06 186 LEU A CA 1
ATOM 1485 C C . LEU A 1 186 ? 29.389 -3.721 -3.298 1.00 91.06 186 LEU A C 1
ATOM 1487 O O . LEU A 1 186 ? 29.709 -3.889 -4.472 1.00 91.06 186 LEU A O 1
ATOM 1491 N N . GLY A 1 187 ? 29.614 -4.649 -2.366 1.00 87.69 187 GLY A N 1
ATOM 1492 C CA . GLY A 1 187 ? 30.138 -5.980 -2.654 1.00 87.69 187 GLY A CA 1
ATOM 1493 C C . GLY A 1 187 ? 29.182 -6.882 -3.434 1.00 87.69 187 GLY A C 1
ATOM 1494 O O . GLY A 1 187 ? 29.457 -8.067 -3.553 1.00 87.69 187 GLY A O 1
ATOM 1495 N N . GLN A 1 188 ? 28.063 -6.392 -3.944 1.00 89.25 188 GLN A N 1
ATOM 1496 C CA . GLN A 1 188 ? 27.152 -7.118 -4.825 1.00 89.25 188 GLN A CA 1
ATOM 1497 C C . GLN A 1 188 ? 26.852 -6.340 -6.115 1.00 89.25 188 GLN A C 1
ATOM 1499 O O . GLN A 1 188 ? 26.038 -6.790 -6.921 1.00 89.25 188 GLN A O 1
ATOM 1504 N N . VAL A 1 189 ? 27.504 -5.195 -6.323 1.00 89.81 189 VAL A N 1
ATOM 1505 C CA . VAL A 1 189 ? 27.389 -4.442 -7.569 1.00 89.81 189 VAL A CA 1
ATOM 1506 C C . VAL A 1 189 ? 28.165 -5.170 -8.670 1.00 89.81 189 VAL A C 1
ATOM 1508 O O . VAL A 1 189 ? 29.349 -5.463 -8.507 1.00 89.81 189 VAL A O 1
ATOM 1511 N N . ASP A 1 190 ? 27.497 -5.472 -9.783 1.00 88.62 190 ASP A N 1
ATOM 1512 C CA . ASP A 1 190 ? 28.083 -6.104 -10.975 1.00 88.62 190 ASP A CA 1
ATOM 1513 C C . ASP A 1 190 ? 27.605 -5.343 -12.216 1.00 88.62 190 ASP A C 1
ATOM 1515 O O . ASP A 1 190 ? 26.595 -5.690 -12.831 1.00 88.62 190 ASP A O 1
ATOM 1519 N N . ALA A 1 191 ? 28.328 -4.268 -12.545 1.00 83.81 191 ALA A N 1
ATOM 1520 C CA . ALA A 1 191 ? 27.990 -3.383 -13.655 1.00 83.81 191 ALA A CA 1
ATOM 1521 C C . ALA A 1 191 ? 27.989 -4.118 -15.007 1.00 83.81 191 ALA A C 1
ATOM 1523 O O . ALA A 1 191 ? 27.120 -3.868 -15.839 1.00 83.81 191 ALA A O 1
ATOM 1524 N N . GLU A 1 192 ? 28.913 -5.069 -15.217 1.00 86.06 192 GLU A N 1
ATOM 1525 C CA . GLU A 1 192 ? 28.972 -5.855 -16.457 1.00 86.06 192 GLU A CA 1
ATOM 1526 C C . GLU A 1 192 ? 27.684 -6.665 -16.644 1.00 86.06 192 GLU A C 1
ATOM 1528 O O . GLU A 1 192 ? 27.057 -6.591 -17.701 1.00 86.06 192 GLU A O 1
ATOM 1533 N N . LEU A 1 193 ? 27.250 -7.400 -15.612 1.00 89.12 193 LEU A N 1
ATOM 1534 C CA . LEU A 1 193 ? 26.024 -8.191 -15.691 1.00 89.12 193 LEU A CA 1
ATOM 1535 C C . LEU A 1 193 ? 24.790 -7.309 -15.899 1.00 89.12 193 LEU A C 1
ATOM 1537 O O . LEU A 1 193 ? 23.935 -7.641 -16.718 1.00 89.12 193 LEU A O 1
ATOM 1541 N N . THR A 1 194 ? 24.677 -6.198 -15.169 1.00 88.56 194 THR A N 1
ATOM 1542 C CA . THR A 1 194 ? 23.512 -5.313 -15.284 1.00 88.56 194 THR A CA 1
ATOM 1543 C C . THR A 1 194 ? 23.445 -4.602 -16.630 1.00 88.56 194 THR A C 1
ATOM 1545 O O . THR A 1 194 ? 22.349 -4.444 -17.160 1.00 88.56 194 THR A O 1
ATOM 1548 N N . ASN A 1 195 ? 24.591 -4.243 -17.217 1.00 86.81 195 ASN A N 1
ATOM 1549 C CA . ASN A 1 195 ? 24.652 -3.638 -18.548 1.00 86.81 195 ASN A CA 1
ATOM 1550 C C . ASN A 1 195 ? 24.260 -4.645 -19.639 1.00 86.81 195 ASN A C 1
ATOM 1552 O O . ASN A 1 195 ? 23.486 -4.294 -20.525 1.00 86.81 195 ASN A O 1
ATOM 1556 N N . LEU A 1 196 ? 24.690 -5.910 -19.530 1.00 90.31 196 LEU A N 1
ATOM 1557 C CA . LEU A 1 196 ? 24.246 -6.981 -20.436 1.00 90.31 196 LEU A CA 1
ATOM 1558 C C . LEU A 1 196 ? 22.732 -7.221 -20.348 1.00 90.31 196 LEU A C 1
ATOM 1560 O O . LEU A 1 196 ? 22.063 -7.362 -21.370 1.00 90.31 196 LEU A O 1
ATOM 1564 N N . LEU A 1 197 ? 22.176 -7.251 -19.131 1.00 92.06 197 LEU A N 1
ATOM 1565 C CA . LEU A 1 197 ? 20.728 -7.372 -18.936 1.00 92.06 197 LEU A CA 1
ATOM 1566 C C . LEU A 1 197 ? 19.979 -6.188 -19.553 1.00 92.06 197 LEU A C 1
ATOM 1568 O O . LEU A 1 197 ? 18.956 -6.389 -20.197 1.00 92.06 197 LEU A O 1
ATOM 1572 N N . TRP A 1 198 ? 20.482 -4.966 -19.378 1.00 89.06 198 TRP A N 1
ATOM 1573 C CA . TRP A 1 198 ? 19.883 -3.772 -19.967 1.00 89.06 198 TRP A CA 1
ATOM 1574 C C . TRP A 1 198 ? 19.898 -3.824 -21.501 1.00 89.06 198 TRP A C 1
ATOM 1576 O O . TRP A 1 198 ? 18.866 -3.594 -22.128 1.00 89.06 198 TRP A O 1
ATOM 1586 N N . GLU A 1 199 ? 21.034 -4.186 -22.103 1.00 89.12 199 GLU A N 1
ATOM 1587 C CA . GLU A 1 199 ? 21.205 -4.301 -23.557 1.00 89.12 199 GLU A CA 1
ATOM 1588 C C . GLU A 1 199 ? 20.221 -5.296 -24.187 1.00 89.12 199 GLU A C 1
ATOM 1590 O O . GLU A 1 199 ? 19.620 -4.996 -25.217 1.00 89.12 199 GLU A O 1
ATOM 1595 N N . ILE A 1 200 ? 20.010 -6.447 -23.543 1.00 92.19 200 ILE A N 1
ATOM 1596 C CA . ILE A 1 200 ? 19.107 -7.491 -24.044 1.00 92.19 200 ILE A CA 1
ATOM 1597 C C . ILE A 1 200 ? 17.636 -7.138 -23.785 1.00 92.19 200 ILE A C 1
ATOM 1599 O O . ILE A 1 200 ? 16.787 -7.314 -24.661 1.00 92.19 200 ILE A O 1
ATOM 1603 N N . LEU A 1 201 ? 17.306 -6.662 -22.580 1.00 94.25 201 LEU A N 1
ATOM 1604 C CA . LEU A 1 201 ? 15.914 -6.516 -22.152 1.00 94.25 201 LEU A CA 1
ATOM 1605 C C . LEU A 1 201 ? 15.256 -5.236 -22.661 1.00 94.25 201 LEU A C 1
ATOM 1607 O O . LEU A 1 201 ? 14.078 -5.277 -23.005 1.00 94.25 201 LEU A O 1
ATOM 1611 N N . VAL A 1 202 ? 15.967 -4.108 -22.738 1.00 92.12 202 VAL A N 1
ATOM 1612 C CA . VAL A 1 202 ? 15.351 -2.827 -23.129 1.00 92.12 202 VAL A CA 1
ATOM 1613 C C . VAL A 1 202 ? 14.719 -2.874 -24.525 1.00 92.12 202 VAL A C 1
ATOM 1615 O O . VAL A 1 202 ? 13.562 -2.471 -24.636 1.00 92.12 202 VAL A O 1
ATOM 1618 N N . PRO A 1 203 ? 15.362 -3.432 -25.571 1.00 93.06 203 PRO A N 1
ATOM 1619 C CA . PRO A 1 203 ? 14.726 -3.554 -26.882 1.00 93.06 203 PRO A CA 1
ATOM 1620 C C . PRO A 1 203 ? 13.443 -4.395 -26.863 1.00 93.06 203 PRO A C 1
ATOM 1622 O O . PRO A 1 203 ? 12.502 -4.103 -27.600 1.00 93.06 203 PRO A O 1
ATOM 1625 N N . PHE A 1 204 ? 13.391 -5.453 -26.046 1.00 94.94 204 PHE A N 1
ATOM 1626 C CA . PHE A 1 204 ? 12.170 -6.238 -25.851 1.00 94.94 204 PHE A CA 1
ATOM 1627 C C . PHE A 1 204 ? 11.087 -5.407 -25.154 1.00 94.94 204 PHE A C 1
ATOM 1629 O O . PHE A 1 204 ? 9.958 -5.346 -25.634 1.00 94.94 204 PHE A O 1
ATOM 1636 N N . VAL A 1 205 ? 11.451 -4.718 -24.073 1.00 95.12 205 VAL A N 1
ATOM 1637 C CA . VAL A 1 205 ? 10.551 -3.870 -23.286 1.00 95.12 205 VAL A CA 1
ATOM 1638 C C . VAL A 1 205 ? 9.947 -2.746 -24.135 1.00 95.12 205 VAL A C 1
ATOM 1640 O O . VAL A 1 205 ? 8.744 -2.506 -24.056 1.00 95.12 205 VAL A O 1
ATOM 1643 N N . GLU A 1 206 ? 10.745 -2.067 -24.963 1.00 93.88 206 GLU A N 1
ATOM 1644 C CA . GLU A 1 206 ? 10.272 -1.014 -25.874 1.00 93.88 206 GLU A CA 1
ATOM 1645 C C . GLU A 1 206 ? 9.225 -1.562 -26.854 1.00 93.88 206 GLU A C 1
ATOM 1647 O O . GLU A 1 206 ? 8.128 -1.009 -26.961 1.00 93.88 206 GLU A O 1
ATOM 1652 N N . ARG A 1 207 ? 9.515 -2.702 -27.501 1.00 94.38 207 ARG A N 1
ATOM 1653 C CA . ARG A 1 207 ? 8.567 -3.371 -28.408 1.00 94.38 207 ARG A CA 1
ATOM 1654 C C . ARG A 1 207 ? 7.286 -3.792 -27.695 1.00 94.38 207 ARG A C 1
ATOM 1656 O O . ARG A 1 207 ? 6.202 -3.603 -28.244 1.00 94.38 207 ARG A O 1
ATOM 1663 N N . PHE A 1 208 ? 7.404 -4.332 -26.485 1.00 95.81 208 PHE A N 1
ATOM 1664 C CA . PHE A 1 208 ? 6.255 -4.732 -25.683 1.00 95.81 208 PHE A CA 1
ATOM 1665 C C . PHE A 1 208 ? 5.372 -3.526 -25.335 1.00 95.81 208 PHE A C 1
ATOM 1667 O O . PHE A 1 208 ? 4.171 -3.565 -25.593 1.00 95.81 208 PHE A O 1
ATOM 1674 N N . ARG A 1 209 ? 5.950 -2.426 -24.822 1.00 93.31 209 ARG A N 1
ATOM 1675 C CA . ARG A 1 209 ? 5.200 -1.198 -24.489 1.00 93.31 209 ARG A CA 1
ATOM 1676 C C . ARG A 1 209 ? 4.456 -0.639 -25.701 1.00 93.31 209 ARG A C 1
ATOM 1678 O O . ARG A 1 209 ? 3.303 -0.232 -25.579 1.00 93.31 209 ARG A O 1
ATOM 1685 N N . GLU A 1 210 ? 5.094 -0.627 -26.871 1.00 91.75 210 GLU A N 1
ATOM 1686 C CA . GLU A 1 210 ? 4.440 -0.207 -28.114 1.00 91.75 210 GLU A CA 1
ATOM 1687 C C . GLU A 1 210 ? 3.297 -1.143 -28.510 1.00 91.75 210 GLU A C 1
ATOM 1689 O O . GLU A 1 210 ? 2.208 -0.675 -28.841 1.00 91.75 210 GLU A O 1
ATOM 1694 N N . SER A 1 211 ? 3.533 -2.457 -28.480 1.00 92.94 211 SER A N 1
ATOM 1695 C CA . SER A 1 211 ? 2.523 -3.455 -28.830 1.00 92.94 211 SER A CA 1
ATOM 1696 C C . SER A 1 211 ? 1.320 -3.381 -27.900 1.00 92.94 211 SER A C 1
ATOM 1698 O O . SER A 1 211 ? 0.195 -3.402 -28.380 1.00 92.94 211 SER A O 1
ATOM 1700 N N . PHE A 1 212 ? 1.541 -3.254 -26.592 1.00 94.44 212 PHE A N 1
ATOM 1701 C CA . PHE A 1 212 ? 0.482 -3.199 -25.590 1.00 94.44 212 PHE A CA 1
ATOM 1702 C C . PHE A 1 212 ? -0.501 -2.050 -25.850 1.00 94.44 212 PHE A C 1
ATOM 1704 O O . PHE A 1 212 ? -1.715 -2.232 -25.790 1.00 94.44 212 PHE A O 1
ATOM 1711 N N . VAL A 1 213 ? 0.023 -0.887 -26.246 1.00 92.12 213 VAL A N 1
ATOM 1712 C CA . VAL A 1 213 ? -0.801 0.275 -26.603 1.00 92.12 213 VAL A CA 1
ATOM 1713 C C . VAL A 1 213 ? -1.460 0.129 -27.969 1.00 92.12 213 VAL A C 1
ATOM 1715 O O . VAL A 1 213 ? -2.599 0.561 -28.137 1.00 92.12 213 VAL A O 1
ATOM 1718 N N . ARG A 1 214 ? -0.796 -0.507 -28.942 1.00 89.75 214 ARG A N 1
ATOM 1719 C CA . ARG A 1 214 ? -1.403 -0.817 -30.250 1.00 89.75 214 ARG A CA 1
ATOM 1720 C C . ARG A 1 214 ? -2.566 -1.803 -30.147 1.00 89.75 214 ARG A C 1
ATOM 1722 O O . ARG A 1 214 ? -3.494 -1.697 -30.935 1.00 89.75 214 ARG A O 1
ATOM 1729 N N . GLU A 1 215 ? -2.537 -2.705 -29.170 1.00 90.56 215 GLU A N 1
ATOM 1730 C CA . GLU A 1 215 ? -3.659 -3.594 -28.828 1.00 90.56 215 GLU A CA 1
ATOM 1731 C C . GLU A 1 215 ? -4.824 -2.848 -28.142 1.00 90.56 215 GLU A C 1
ATOM 1733 O O . GLU A 1 215 ? -5.842 -3.450 -27.811 1.00 90.56 215 GLU A O 1
ATOM 1738 N N . GLY A 1 216 ? -4.698 -1.532 -27.931 1.00 90.81 216 GLY A N 1
ATOM 1739 C CA . GLY A 1 216 ? -5.743 -0.690 -27.359 1.00 90.81 216 GLY A CA 1
ATOM 1740 C C . GLY A 1 216 ? -5.764 -0.675 -25.832 1.00 90.81 216 GLY A C 1
ATOM 1741 O O . GLY A 1 216 ? -6.781 -0.293 -25.260 1.00 90.81 216 GLY A O 1
ATOM 1742 N N . PHE A 1 217 ? -4.677 -1.059 -25.154 1.00 93.06 217 PHE A N 1
ATOM 1743 C CA . PHE A 1 217 ? -4.602 -1.060 -23.690 1.00 93.06 217 PHE A CA 1
ATOM 1744 C C . PHE A 1 217 ? -3.646 0.005 -23.152 1.00 93.06 217 PHE A C 1
ATOM 1746 O O . PHE A 1 217 ? -2.581 0.264 -23.709 1.00 93.06 217 PHE A O 1
ATOM 1753 N N . VAL A 1 218 ? -4.016 0.618 -22.028 1.00 93.06 218 VAL A N 1
ATOM 1754 C CA . VAL A 1 218 ? -3.157 1.548 -21.286 1.00 93.06 218 VAL A CA 1
ATOM 1755 C C . VAL A 1 218 ? -3.228 1.199 -19.806 1.00 93.06 218 VAL A C 1
ATOM 1757 O O . VAL A 1 218 ? -4.312 1.136 -19.230 1.00 93.06 218 VAL A O 1
ATOM 1760 N N . SER A 1 219 ? -2.076 0.978 -19.178 1.00 91.75 219 SER A N 1
ATOM 1761 C CA . SER A 1 219 ? -1.995 0.711 -17.742 1.00 91.75 219 SER A CA 1
ATOM 1762 C C . SER A 1 219 ? -2.256 1.979 -16.923 1.00 91.75 219 SER A C 1
ATOM 1764 O O . SER A 1 219 ? -2.092 3.099 -17.413 1.00 91.75 219 SER A O 1
ATOM 1766 N N . PHE A 1 220 ? -2.616 1.837 -15.645 1.00 88.31 220 PHE A N 1
ATOM 1767 C CA . PHE A 1 220 ? -2.850 2.991 -14.763 1.00 88.31 220 PHE A CA 1
ATOM 1768 C C . PHE A 1 220 ? -1.653 3.945 -14.663 1.00 88.31 220 PHE A C 1
ATOM 1770 O O . PHE A 1 220 ? -1.826 5.164 -14.702 1.00 88.31 220 PHE A O 1
ATOM 1777 N N . ASP A 1 221 ? -0.435 3.413 -14.578 1.00 88.25 221 ASP A N 1
ATOM 1778 C CA . ASP A 1 221 ? 0.780 4.223 -14.599 1.00 88.25 221 ASP A CA 1
ATOM 1779 C C . ASP A 1 221 ? 1.032 4.854 -15.980 1.00 88.25 221 ASP A C 1
ATOM 1781 O O . ASP A 1 221 ? 1.453 6.012 -16.066 1.00 88.25 221 ASP A O 1
ATOM 1785 N N . GLY A 1 222 ? 0.675 4.143 -17.055 1.00 91.75 222 GLY A N 1
ATOM 1786 C CA . GLY A 1 222 ? 0.674 4.650 -18.426 1.00 91.75 222 GLY A CA 1
ATOM 1787 C C . GLY A 1 222 ? -0.261 5.845 -18.624 1.00 91.75 222 GLY A C 1
ATOM 1788 O O . GLY A 1 222 ? 0.113 6.794 -19.312 1.00 91.75 222 GLY A O 1
ATOM 1789 N N . LEU A 1 223 ? -1.430 5.881 -17.968 1.00 93.50 223 LEU A N 1
ATOM 1790 C CA . LEU A 1 223 ? -2.334 7.041 -18.020 1.00 93.50 223 LEU A CA 1
ATOM 1791 C C . LEU A 1 223 ? -1.631 8.317 -17.549 1.00 93.50 223 LEU A C 1
ATOM 1793 O O . LEU A 1 223 ? -1.681 9.344 -18.227 1.00 93.50 223 LEU A O 1
ATOM 1797 N N . LEU A 1 224 ? -0.961 8.250 -16.396 1.00 93.38 224 LEU A N 1
ATOM 1798 C CA . LEU A 1 224 ? -0.260 9.396 -15.819 1.00 93.38 224 LEU A CA 1
ATOM 1799 C C . LEU A 1 224 ? 0.927 9.806 -16.691 1.00 93.38 224 LEU A C 1
ATOM 1801 O O . LEU A 1 224 ? 1.065 10.981 -17.031 1.00 93.38 224 LEU A O 1
ATOM 1805 N N . MET A 1 225 ? 1.753 8.842 -17.102 1.00 92.44 225 MET A N 1
ATOM 1806 C CA . MET A 1 225 ? 2.936 9.106 -17.922 1.00 92.44 225 MET A CA 1
ATOM 1807 C C . MET A 1 225 ? 2.575 9.728 -19.270 1.00 92.44 225 MET A C 1
ATOM 1809 O O . MET A 1 225 ? 3.178 10.726 -19.672 1.00 92.44 225 MET A O 1
ATOM 1813 N N . ARG A 1 226 ? 1.554 9.201 -19.948 1.00 93.94 226 ARG A N 1
ATOM 1814 C CA . ARG A 1 226 ? 1.096 9.713 -21.244 1.00 93.94 226 ARG A CA 1
ATOM 1815 C C . ARG A 1 226 ? 0.410 11.061 -21.115 1.00 93.94 226 ARG A C 1
ATOM 1817 O O . ARG A 1 226 ? 0.678 11.932 -21.936 1.00 93.94 226 ARG A O 1
ATOM 1824 N N . ALA A 1 227 ? -0.405 11.280 -20.082 1.00 96.00 227 ALA A N 1
ATOM 1825 C CA . ALA A 1 227 ? -1.002 12.591 -19.834 1.00 96.00 227 ALA A CA 1
ATOM 1826 C C . ALA A 1 227 ? 0.073 13.648 -19.532 1.00 96.00 227 ALA A C 1
ATOM 1828 O O . ALA A 1 227 ? 0.018 14.748 -20.082 1.00 96.00 227 ALA A O 1
ATOM 1829 N N . ARG A 1 228 ? 1.095 13.300 -18.735 1.00 94.62 228 ARG A N 1
ATOM 1830 C CA . ARG A 1 228 ? 2.275 14.145 -18.490 1.00 94.62 228 ARG A CA 1
ATOM 1831 C C . ARG A 1 228 ? 3.000 14.474 -19.789 1.00 94.62 228 ARG A C 1
ATOM 1833 O O . ARG A 1 228 ? 3.278 15.643 -20.041 1.00 94.62 228 ARG A O 1
ATOM 1840 N N . ASN A 1 229 ? 3.278 13.473 -20.622 1.00 93.56 229 ASN A N 1
ATOM 1841 C CA . ASN A 1 229 ? 3.957 13.673 -21.904 1.00 93.56 229 ASN A CA 1
ATOM 1842 C C . ASN A 1 229 ? 3.109 14.521 -22.865 1.00 93.56 229 ASN A C 1
ATOM 1844 O O . ASN A 1 229 ? 3.642 15.414 -23.511 1.00 93.56 229 ASN A O 1
ATOM 1848 N N . LEU A 1 230 ? 1.788 14.323 -22.904 1.00 95.62 230 LEU A N 1
ATOM 1849 C CA . LEU A 1 230 ? 0.865 15.133 -23.700 1.00 95.62 230 LEU A CA 1
ATOM 1850 C C . LEU A 1 230 ? 0.982 16.619 -23.334 1.00 95.62 230 LEU A C 1
ATOM 1852 O O . LEU A 1 230 ? 1.226 17.448 -24.209 1.00 95.62 230 LEU A O 1
ATOM 1856 N N . VAL A 1 231 ? 0.866 16.966 -22.048 1.00 95.69 231 VAL A N 1
ATOM 1857 C CA . VAL A 1 231 ? 0.937 18.374 -21.620 1.00 95.69 231 VAL A CA 1
ATOM 1858 C C . VAL A 1 231 ? 2.356 18.949 -21.672 1.00 95.69 231 VAL A C 1
ATOM 1860 O O . VAL A 1 231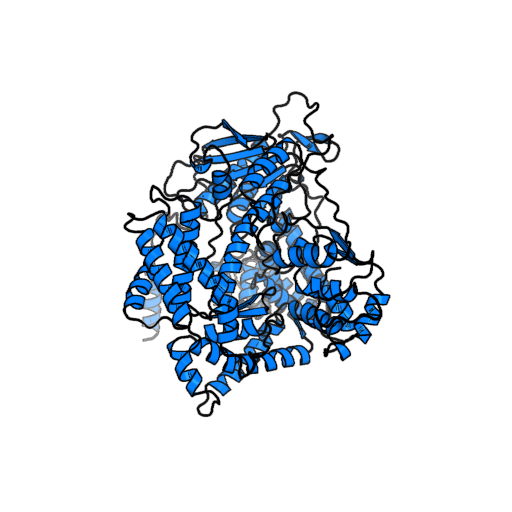 ? 2.504 20.158 -21.826 1.00 95.69 231 VAL A O 1
ATOM 1863 N N . ARG A 1 232 ? 3.403 18.120 -21.575 1.00 93.94 232 ARG A N 1
ATOM 1864 C CA . ARG A 1 232 ? 4.807 18.549 -21.695 1.00 93.94 232 ARG A CA 1
ATOM 1865 C C . ARG A 1 232 ? 5.206 18.797 -23.152 1.00 93.94 232 ARG A C 1
ATOM 1867 O O . ARG A 1 232 ? 5.749 19.852 -23.471 1.00 93.94 232 ARG A O 1
ATOM 1874 N N . ASP A 1 233 ? 4.920 17.837 -24.027 1.00 93.56 233 ASP A N 1
ATOM 1875 C CA . ASP A 1 233 ? 5.495 17.742 -25.374 1.00 93.56 233 ASP A CA 1
ATOM 1876 C C . ASP A 1 233 ? 4.594 18.346 -26.459 1.00 93.56 233 ASP A C 1
ATOM 1878 O O . ASP A 1 233 ? 5.042 18.571 -27.587 1.00 93.56 233 ASP A O 1
ATOM 1882 N N . ARG A 1 234 ? 3.326 18.656 -26.143 1.00 95.38 234 ARG A N 1
ATOM 1883 C CA . ARG A 1 234 ? 2.369 19.285 -27.069 1.00 95.38 234 ARG A CA 1
ATOM 1884 C C . ARG A 1 234 ? 1.949 20.677 -26.571 1.00 95.38 234 ARG A C 1
ATOM 1886 O O . ARG A 1 234 ? 0.846 20.836 -26.046 1.00 95.38 234 ARG A O 1
ATOM 1893 N N . PRO A 1 235 ? 2.769 21.727 -26.797 1.00 93.31 235 PRO A N 1
ATOM 1894 C CA . PRO A 1 235 ? 2.493 23.084 -26.314 1.00 93.31 235 PRO A CA 1
ATOM 1895 C C . PRO A 1 235 ? 1.120 23.639 -26.704 1.00 93.31 235 PRO A C 1
ATOM 1897 O O . PRO A 1 235 ? 0.506 24.344 -25.914 1.00 93.31 235 PRO A O 1
ATOM 1900 N N . ARG A 1 236 ? 0.611 23.297 -27.898 1.00 94.69 236 ARG A N 1
ATOM 1901 C CA . ARG A 1 236 ? -0.722 23.734 -28.353 1.00 94.69 236 ARG A CA 1
ATOM 1902 C C . ARG A 1 236 ? -1.845 23.183 -27.471 1.00 94.69 236 ARG A C 1
ATOM 1904 O O . ARG A 1 236 ? -2.680 23.955 -27.019 1.00 94.69 236 ARG A O 1
ATOM 1911 N N . VAL A 1 237 ? -1.816 21.877 -27.192 1.00 95.75 237 VAL A N 1
ATOM 1912 C CA . VAL A 1 237 ? -2.780 21.209 -26.299 1.00 95.75 237 VAL A CA 1
ATOM 1913 C C . VAL A 1 237 ? -2.666 21.785 -24.891 1.00 95.75 237 VAL A C 1
ATOM 1915 O O . VAL A 1 237 ? -3.659 22.161 -24.276 1.00 95.75 237 VAL A O 1
ATOM 1918 N N . ARG A 1 238 ? -1.433 21.928 -24.393 1.00 95.81 238 ARG A N 1
ATOM 1919 C CA . ARG A 1 238 ? -1.168 22.528 -23.084 1.00 95.81 238 ARG A CA 1
ATOM 1920 C C . ARG A 1 238 ? -1.755 23.937 -22.972 1.00 95.81 238 ARG A C 1
ATOM 1922 O O . ARG A 1 238 ? -2.380 24.245 -21.964 1.00 95.81 238 ARG A O 1
ATOM 1929 N N . GLU A 1 239 ? -1.563 24.787 -23.978 1.00 95.75 239 GLU A N 1
ATOM 1930 C CA . GLU A 1 239 ? -2.051 26.171 -23.987 1.00 95.75 239 GLU A CA 1
ATOM 1931 C C . GLU A 1 239 ? -3.585 26.255 -23.984 1.00 95.75 239 GLU A C 1
ATOM 1933 O O . GLU A 1 239 ? -4.155 27.087 -23.278 1.00 95.75 239 GLU A O 1
ATOM 1938 N N . GLU A 1 240 ? -4.264 25.357 -24.699 1.00 95.19 240 GLU A N 1
ATOM 1939 C CA . GLU A 1 240 ? -5.724 25.234 -24.650 1.00 95.19 240 GLU A CA 1
ATOM 1940 C C . GLU A 1 240 ? -6.207 24.842 -23.244 1.00 95.19 240 GLU A C 1
ATOM 1942 O O . GLU A 1 240 ? -7.036 25.536 -22.645 1.00 95.19 240 GLU A O 1
ATOM 1947 N N . LEU A 1 241 ? -5.615 23.795 -22.663 1.00 94.94 241 LEU A N 1
ATOM 1948 C CA . LEU A 1 241 ? -5.969 23.313 -21.326 1.00 94.94 241 LEU A CA 1
ATOM 1949 C C . LEU A 1 241 ? -5.684 24.358 -20.235 1.00 94.94 241 LEU A C 1
ATOM 1951 O O . LEU A 1 241 ? -6.479 24.525 -19.307 1.00 94.94 241 LEU A O 1
ATOM 1955 N N . LYS A 1 242 ? -4.593 25.128 -20.355 1.00 95.38 242 LYS A N 1
ATOM 1956 C CA . LYS A 1 242 ? -4.306 26.257 -19.454 1.00 95.38 242 LYS A CA 1
ATOM 1957 C C . LYS A 1 242 ? -5.432 27.287 -19.450 1.00 95.38 242 LYS A C 1
ATOM 1959 O O . LYS A 1 242 ? -5.702 27.851 -18.391 1.00 95.38 242 LYS A O 1
ATOM 1964 N N . ARG A 1 243 ? -6.058 27.562 -20.599 1.00 94.19 243 ARG A N 1
ATOM 1965 C CA . ARG A 1 243 ? -7.165 28.529 -20.718 1.00 94.19 243 ARG A CA 1
ATOM 1966 C C . ARG A 1 243 ? -8.479 27.954 -20.200 1.00 94.19 243 ARG A C 1
ATOM 1968 O O . ARG A 1 243 ? -9.286 28.695 -19.641 1.00 94.19 243 ARG A O 1
ATOM 1975 N N . GLN A 1 244 ? -8.675 26.646 -20.352 1.00 94.12 244 GLN A N 1
ATOM 1976 C CA . GLN A 1 244 ? -9.853 25.941 -19.858 1.00 94.12 244 GLN A CA 1
ATOM 1977 C C . GLN A 1 244 ? -9.907 25.913 -18.323 1.00 94.12 244 GLN A C 1
ATOM 1979 O O . GLN A 1 244 ? -10.936 26.248 -17.731 1.00 94.12 244 GLN A O 1
ATOM 1984 N N . PHE A 1 245 ? -8.806 25.547 -17.663 1.00 92.44 245 PHE A N 1
ATOM 1985 C CA . PHE A 1 245 ? -8.752 25.474 -16.203 1.00 92.44 245 PHE A CA 1
ATOM 1986 C C . PHE A 1 245 ? -8.400 26.833 -15.607 1.00 92.44 245 PHE A C 1
ATOM 1988 O O . PHE A 1 245 ? -7.265 27.286 -15.711 1.00 92.44 245 PHE A O 1
ATOM 1995 N N . ARG A 1 246 ? -9.365 27.483 -14.947 1.00 92.75 246 ARG A N 1
ATOM 1996 C CA . ARG A 1 246 ? -9.152 28.790 -14.295 1.00 92.75 246 ARG A CA 1
ATOM 1997 C C . ARG A 1 246 ? -8.472 28.693 -12.931 1.00 92.75 246 ARG A C 1
ATOM 1999 O O . ARG A 1 246 ? -7.758 29.612 -12.553 1.00 92.75 246 ARG A O 1
ATOM 2006 N N . ALA A 1 247 ? -8.699 27.597 -12.215 1.00 94.06 247 ALA A N 1
ATOM 2007 C CA . ALA A 1 247 ? -8.099 27.304 -10.921 1.00 94.06 247 ALA A CA 1
ATOM 2008 C C . ALA A 1 247 ? -7.944 25.787 -10.755 1.00 94.06 247 ALA A C 1
ATOM 2010 O O . ALA A 1 247 ? -8.721 25.017 -11.323 1.00 94.06 247 ALA A O 1
ATOM 2011 N N . ILE A 1 248 ? -6.945 25.376 -9.980 1.00 93.19 248 ILE A N 1
ATOM 2012 C CA . ILE A 1 248 ? -6.603 23.989 -9.671 1.00 93.19 248 ILE A CA 1
ATOM 2013 C C . ILE A 1 248 ? -6.527 23.878 -8.148 1.00 93.19 248 ILE A C 1
ATOM 2015 O O . ILE A 1 248 ? -5.655 24.481 -7.522 1.00 93.19 248 ILE A O 1
ATOM 2019 N N . LEU A 1 249 ? -7.468 23.132 -7.569 1.00 93.44 249 LEU A N 1
ATOM 2020 C CA . LEU A 1 249 ? -7.551 22.875 -6.135 1.00 93.44 249 LEU A CA 1
ATOM 2021 C C . LEU A 1 249 ? -7.128 21.431 -5.887 1.00 93.44 249 LEU A C 1
ATOM 2023 O O . LEU A 1 249 ? -7.709 20.516 -6.473 1.00 93.44 249 LEU A O 1
ATOM 2027 N N . ILE A 1 250 ? -6.118 21.240 -5.045 1.00 90.38 250 ILE A N 1
ATOM 2028 C CA . ILE A 1 250 ? -5.520 19.934 -4.784 1.00 90.38 250 ILE A CA 1
ATOM 2029 C C . ILE A 1 250 ? -5.581 19.681 -3.284 1.00 90.38 250 ILE A C 1
ATOM 2031 O O . ILE A 1 250 ? -4.940 20.389 -2.509 1.00 90.38 250 ILE A O 1
ATOM 2035 N N . ASP A 1 251 ? -6.377 18.692 -2.899 1.00 90.19 251 ASP A N 1
ATOM 2036 C CA . ASP A 1 251 ? -6.465 18.197 -1.527 1.00 90.19 251 ASP A CA 1
ATOM 2037 C C . ASP A 1 251 ? -5.538 16.986 -1.343 1.00 90.19 251 ASP A C 1
ATOM 2039 O O . ASP A 1 251 ? -5.162 16.344 -2.326 1.00 90.19 251 ASP A O 1
ATOM 2043 N N . GLU A 1 252 ? -5.160 16.681 -0.100 1.00 89.81 252 GLU A N 1
ATOM 2044 C CA . GLU A 1 252 ? -4.228 15.596 0.253 1.00 89.81 252 GLU A CA 1
ATOM 2045 C C . GLU A 1 252 ? -2.921 15.633 -0.572 1.00 89.81 252 GLU A C 1
ATOM 2047 O O . GLU A 1 252 ? -2.394 14.609 -1.018 1.00 89.81 252 GLU A O 1
ATOM 2052 N N . PHE A 1 253 ? -2.370 16.836 -0.777 1.00 90.25 253 PHE A N 1
ATOM 2053 C CA . PHE A 1 253 ? -1.224 17.090 -1.659 1.00 90.25 253 PHE A CA 1
ATOM 2054 C C . PHE A 1 253 ? 0.010 16.230 -1.330 1.00 90.25 253 PHE A C 1
ATOM 2056 O O . PHE A 1 253 ? 0.815 15.939 -2.208 1.00 90.25 253 PHE A O 1
ATOM 2063 N N . GLN A 1 254 ? 0.157 15.775 -0.086 1.00 89.00 254 GLN A N 1
ATOM 2064 C CA . GLN A 1 254 ? 1.240 14.906 0.384 1.00 89.00 254 GLN A CA 1
ATOM 2065 C C . GLN A 1 254 ? 1.154 13.434 -0.069 1.00 89.00 254 GLN A C 1
ATOM 2067 O O . GLN A 1 254 ? 2.107 12.682 0.146 1.00 89.00 254 GLN A O 1
ATOM 2072 N N . ASP A 1 255 ? 0.019 13.008 -0.629 1.00 88.62 255 ASP A N 1
ATOM 2073 C CA . ASP A 1 255 ? -0.193 11.656 -1.173 1.00 88.62 255 ASP A CA 1
ATOM 2074 C C . ASP A 1 255 ? -0.067 11.610 -2.705 1.00 88.62 255 ASP A C 1
ATOM 2076 O O . ASP A 1 255 ? -0.347 10.592 -3.338 1.00 88.62 255 ASP A O 1
ATOM 2080 N N . THR A 1 256 ? 0.310 12.730 -3.315 1.00 85.81 256 THR A N 1
ATOM 2081 C CA . THR A 1 256 ? 0.359 12.885 -4.767 1.00 85.81 256 THR A CA 1
ATOM 2082 C C . THR A 1 256 ? 1.645 12.262 -5.325 1.00 85.81 256 THR A C 1
ATOM 2084 O O . THR A 1 256 ? 2.736 12.482 -4.796 1.00 85.81 256 THR A O 1
ATOM 2087 N N . ASP A 1 257 ? 1.521 11.472 -6.397 1.00 89.00 257 ASP A N 1
ATOM 2088 C CA . ASP A 1 257 ? 2.680 10.946 -7.136 1.00 89.00 257 ASP A CA 1
ATOM 2089 C C . ASP A 1 257 ? 3.402 12.106 -7.851 1.00 89.00 257 ASP A C 1
ATOM 2091 O O . ASP A 1 257 ? 2.733 12.983 -8.410 1.00 89.00 257 ASP A O 1
ATOM 2095 N N . PRO A 1 258 ? 4.743 12.121 -7.906 1.00 89.62 258 PRO A N 1
ATOM 2096 C CA . PRO A 1 258 ? 5.479 13.194 -8.562 1.00 89.62 258 PRO A CA 1
ATOM 2097 C C . PRO A 1 258 ? 5.069 13.521 -10.009 1.00 89.62 258 PRO A C 1
ATOM 2099 O O . PRO A 1 258 ? 5.027 14.689 -10.394 1.00 89.62 258 PRO A O 1
ATOM 2102 N N . ILE A 1 259 ? 4.684 12.523 -10.806 1.00 90.94 259 ILE A N 1
ATOM 2103 C CA . ILE A 1 259 ? 4.188 12.703 -12.179 1.00 90.94 259 ILE A CA 1
ATOM 2104 C C . ILE A 1 259 ? 2.883 13.509 -12.195 1.00 90.94 259 ILE A C 1
ATOM 2106 O O . ILE A 1 259 ? 2.640 14.293 -13.115 1.00 90.94 259 ILE A O 1
ATOM 2110 N N . GLN A 1 260 ? 2.049 13.369 -11.164 1.00 92.31 260 GLN A N 1
ATOM 2111 C CA . GLN A 1 260 ? 0.822 14.150 -11.026 1.00 92.31 260 GLN A CA 1
ATOM 2112 C C . GLN A 1 260 ? 1.144 15.623 -10.749 1.00 92.31 260 GLN A C 1
ATOM 2114 O O . GLN A 1 260 ? 0.491 16.491 -11.331 1.00 92.31 260 GLN A O 1
ATOM 2119 N N . TYR A 1 261 ? 2.182 15.926 -9.952 1.00 90.62 261 TYR A N 1
ATOM 2120 C CA . TYR A 1 261 ? 2.654 17.307 -9.797 1.00 90.62 261 TYR A CA 1
ATOM 2121 C C . TYR A 1 261 ? 3.054 17.900 -11.144 1.00 90.62 261 TYR A C 1
ATOM 2123 O O . TYR A 1 261 ? 2.616 19.001 -11.464 1.00 90.62 261 TYR A O 1
ATOM 2131 N N . GLU A 1 262 ? 3.820 17.173 -11.964 1.00 92.38 262 GLU A N 1
ATOM 2132 C CA . GLU A 1 262 ? 4.239 17.666 -13.282 1.00 92.38 262 GLU A CA 1
ATOM 2133 C C . GLU A 1 262 ? 3.039 18.069 -14.145 1.00 92.38 262 GLU A C 1
ATOM 2135 O O . GLU A 1 262 ? 3.013 19.181 -14.674 1.00 92.38 262 GLU A O 1
ATOM 2140 N N . ILE A 1 263 ? 2.020 17.206 -14.240 1.00 94.62 263 ILE A N 1
ATOM 2141 C CA . ILE A 1 263 ? 0.795 17.492 -15.002 1.00 94.62 263 ILE A CA 1
ATOM 2142 C C . ILE A 1 263 ? 0.149 18.787 -14.502 1.00 94.62 263 ILE A C 1
ATOM 2144 O O . ILE A 1 263 ? -0.120 19.699 -15.287 1.00 94.62 263 ILE A O 1
ATOM 2148 N N . LEU A 1 264 ? -0.085 18.885 -13.192 1.00 93.81 264 LEU A N 1
ATOM 2149 C CA . LEU A 1 264 ? -0.800 20.007 -12.584 1.00 93.81 264 LEU A CA 1
ATOM 2150 C C . LEU A 1 264 ? -0.017 21.317 -12.727 1.00 93.81 264 LEU A C 1
ATOM 2152 O O . LEU A 1 264 ? -0.596 22.348 -13.069 1.00 93.81 264 LEU A O 1
ATOM 2156 N N . LEU A 1 265 ? 1.303 21.276 -12.545 1.00 93.62 265 LEU A N 1
ATOM 2157 C CA . LEU A 1 265 ? 2.185 22.428 -12.710 1.00 93.62 265 LEU A CA 1
ATOM 2158 C C . LEU A 1 265 ? 2.235 22.886 -14.167 1.00 93.62 265 LEU A C 1
ATOM 2160 O O . LEU A 1 265 ? 2.117 24.083 -14.439 1.00 93.62 265 LEU A O 1
ATOM 2164 N N . TYR A 1 266 ? 2.320 21.960 -15.125 1.00 95.94 266 TYR A N 1
ATOM 2165 C CA . TYR A 1 266 ? 2.288 22.325 -16.536 1.00 95.94 266 TYR A CA 1
ATOM 2166 C C . TYR A 1 266 ? 0.982 23.041 -16.918 1.00 95.94 266 TYR A C 1
ATOM 2168 O O . TYR A 1 266 ? 1.030 24.026 -17.665 1.00 95.94 266 TYR A O 1
ATOM 2176 N N . LEU A 1 267 ? -0.157 22.607 -16.369 1.00 95.38 267 LEU A N 1
ATOM 2177 C CA . LEU A 1 267 ? -1.473 23.235 -16.557 1.00 95.38 267 LEU A CA 1
ATOM 2178 C C . LEU A 1 267 ? -1.640 24.559 -15.787 1.00 95.38 267 LEU A C 1
ATOM 2180 O O . LEU A 1 267 ? -2.418 25.430 -16.194 1.00 95.38 267 LEU A O 1
ATOM 2184 N N . ALA A 1 268 ? -0.906 24.735 -14.689 1.00 95.25 268 ALA A N 1
ATOM 2185 C CA . ALA A 1 268 ? -0.896 25.952 -13.883 1.00 95.25 268 ALA A CA 1
ATOM 2186 C C . ALA A 1 268 ? -0.001 27.072 -14.444 1.00 95.25 268 ALA A C 1
ATOM 2188 O O . ALA A 1 268 ? -0.111 28.227 -14.017 1.00 95.25 268 ALA A O 1
ATOM 2189 N N . GLU A 1 269 ? 0.888 26.752 -15.386 1.00 95.81 269 GLU A N 1
ATOM 2190 C CA . GLU A 1 269 ? 1.794 27.728 -15.992 1.00 95.81 269 GLU A CA 1
ATOM 2191 C C . GLU A 1 269 ? 1.031 28.891 -16.648 1.00 95.81 269 GLU A C 1
ATOM 2193 O O . GLU A 1 269 ? -0.079 28.717 -17.159 1.00 95.81 269 GLU A O 1
ATOM 2198 N N . LYS A 1 270 ? 1.648 30.077 -16.657 1.00 94.81 270 LYS A N 1
ATOM 2199 C CA . LYS A 1 270 ? 1.204 31.250 -17.416 1.00 94.81 270 LYS A CA 1
ATOM 2200 C C . LYS A 1 270 ? 0.895 30.880 -18.869 1.00 94.81 270 LYS A C 1
ATOM 2202 O O . LYS A 1 270 ? 1.588 30.062 -19.486 1.00 94.81 270 LYS A O 1
ATOM 2207 N N . THR A 1 271 ? -0.158 31.491 -19.403 1.00 91.19 271 THR A N 1
ATOM 2208 C CA . THR A 1 271 ? -0.453 31.464 -20.839 1.00 91.19 271 THR A CA 1
ATOM 2209 C C . THR A 1 271 ? 0.704 32.092 -21.609 1.00 91.19 271 THR A C 1
ATOM 2211 O O . THR A 1 271 ? 1.429 32.926 -21.066 1.00 91.19 271 THR A O 1
ATOM 2214 N N . ASP A 1 272 ? 0.913 31.646 -22.844 1.00 88.88 272 ASP A N 1
ATOM 2215 C CA . ASP A 1 272 ? 2.003 32.087 -23.733 1.00 88.88 272 ASP A CA 1
ATOM 2216 C C . ASP A 1 272 ? 3.429 31.725 -23.253 1.00 88.88 272 ASP A C 1
ATOM 2218 O O . ASP A 1 272 ? 4.421 32.057 -23.900 1.00 88.88 272 ASP A O 1
ATOM 2222 N N . HIS A 1 273 ? 3.548 30.971 -22.156 1.00 91.44 273 HIS A N 1
ATOM 2223 C CA . HIS A 1 273 ? 4.773 30.283 -21.745 1.00 91.44 273 HIS A CA 1
ATOM 2224 C C . HIS A 1 273 ? 4.669 28.782 -22.053 1.00 91.44 273 HIS A C 1
ATOM 2226 O O . HIS A 1 273 ? 3.577 28.241 -22.211 1.00 91.44 273 HIS A O 1
ATOM 2232 N N . SER A 1 274 ? 5.798 28.088 -22.184 1.00 91.50 274 SER A N 1
ATOM 2233 C CA . SER A 1 274 ? 5.844 26.626 -22.348 1.00 91.50 274 SER A CA 1
ATOM 2234 C C . SER A 1 274 ? 7.197 26.098 -21.883 1.00 91.50 274 SER A C 1
ATOM 2236 O O . SER A 1 274 ? 8.079 25.816 -22.696 1.00 91.50 274 SER A O 1
ATOM 2238 N N . ALA A 1 275 ? 7.399 26.013 -20.565 1.00 92.25 275 ALA A N 1
ATOM 2239 C CA . ALA A 1 275 ? 8.616 25.424 -20.015 1.00 92.25 275 ALA A CA 1
ATOM 2240 C C . ALA A 1 275 ? 8.740 23.952 -20.436 1.00 92.25 275 ALA A C 1
ATOM 2242 O O . ALA A 1 275 ? 7.767 23.199 -20.341 1.00 92.25 275 ALA A O 1
ATOM 2243 N N . LYS A 1 276 ? 9.943 23.557 -20.877 1.00 86.44 276 LYS A N 1
ATOM 2244 C CA . LYS A 1 276 ? 10.276 22.166 -21.240 1.00 86.44 276 LYS A CA 1
ATOM 2245 C C . LYS A 1 276 ? 10.368 21.241 -20.028 1.00 86.44 276 LYS A C 1
ATOM 2247 O O . LYS A 1 276 ? 10.118 20.049 -20.146 1.00 86.44 276 LYS A O 1
ATOM 2252 N N . GLU A 1 277 ? 10.731 21.807 -18.883 1.00 88.00 277 GLU A N 1
ATOM 2253 C CA . GLU A 1 277 ? 10.860 21.104 -17.613 1.00 88.00 277 GLU A CA 1
ATOM 2254 C C . GLU A 1 277 ? 9.941 21.746 -16.584 1.00 88.00 277 GLU A C 1
ATOM 2256 O O . GLU A 1 277 ? 9.852 22.974 -16.491 1.00 88.00 277 GLU A O 1
ATOM 2261 N N . TRP A 1 278 ? 9.290 20.913 -15.781 1.00 88.56 278 TRP A N 1
ATOM 2262 C CA . TRP A 1 278 ? 8.315 21.347 -14.788 1.00 88.56 278 TRP A CA 1
ATOM 2263 C C . TRP A 1 278 ? 8.933 22.267 -13.722 1.00 88.56 278 TRP A C 1
ATOM 2265 O O . TRP A 1 278 ? 8.276 23.200 -13.270 1.00 88.56 278 TRP A O 1
ATOM 2275 N N . ARG A 1 279 ? 10.218 22.078 -13.379 1.00 88.94 279 ARG A N 1
ATOM 2276 C CA . ARG A 1 279 ? 10.958 22.922 -12.416 1.00 88.94 279 ARG A CA 1
ATOM 2277 C C . ARG A 1 279 ? 11.083 24.379 -12.865 1.00 88.94 279 ARG A C 1
ATOM 2279 O O . ARG A 1 279 ? 11.231 25.272 -12.040 1.00 88.94 279 ARG A O 1
ATOM 2286 N N . ASN A 1 280 ? 10.990 24.620 -14.172 1.00 92.00 280 ASN A N 1
ATOM 2287 C CA . ASN A 1 280 ? 11.126 25.943 -14.780 1.00 92.00 280 ASN A CA 1
ATOM 2288 C C . ASN A 1 280 ? 9.771 26.609 -15.074 1.00 92.00 280 ASN A C 1
ATOM 2290 O O . ASN A 1 280 ? 9.729 27.694 -15.661 1.00 92.00 280 ASN A O 1
ATOM 2294 N N . VAL A 1 281 ? 8.662 25.976 -14.678 1.00 93.50 281 VAL A N 1
ATOM 2295 C CA . VAL A 1 281 ? 7.308 26.496 -14.874 1.00 93.50 281 VAL A CA 1
ATOM 2296 C C . VAL A 1 281 ? 7.123 27.826 -14.150 1.00 93.50 281 VAL A C 1
ATOM 2298 O O . VAL A 1 281 ? 7.373 27.955 -12.950 1.00 93.50 281 VAL A O 1
ATOM 2301 N N . LYS A 1 282 ? 6.596 28.812 -14.880 1.00 94.88 282 LYS A N 1
ATOM 2302 C CA . LYS A 1 282 ? 6.144 30.084 -14.309 1.00 94.88 282 LYS A CA 1
ATOM 2303 C C . LYS A 1 282 ? 4.655 30.028 -14.018 1.00 94.88 282 LYS A C 1
ATOM 2305 O O . LYS A 1 282 ? 3.855 30.007 -14.947 1.00 94.88 282 LYS A O 1
ATOM 2310 N N . LEU A 1 283 ? 4.280 30.002 -12.744 1.00 95.00 283 LEU A N 1
ATOM 2311 C CA . LEU A 1 283 ? 2.890 29.821 -12.326 1.00 95.00 283 LEU A CA 1
ATOM 2312 C C . LEU A 1 283 ? 2.036 31.060 -12.626 1.00 95.00 283 LEU A C 1
ATOM 2314 O O . LEU A 1 283 ? 2.498 32.202 -12.545 1.00 95.00 283 LEU A O 1
ATOM 2318 N N . THR A 1 284 ? 0.769 30.831 -12.972 1.00 94.88 284 THR A N 1
ATOM 2319 C CA . THR A 1 284 ? -0.239 31.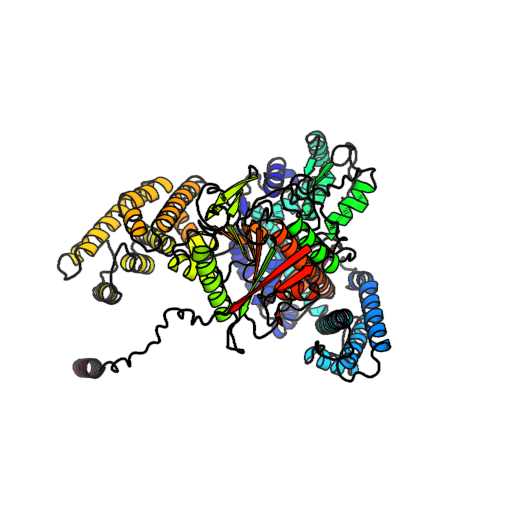897 -13.033 1.00 94.88 284 THR A CA 1
ATOM 2320 C C . THR A 1 284 ? -0.659 32.269 -11.604 1.00 94.88 284 THR A C 1
ATOM 2322 O O . THR A 1 284 ? -1.119 31.383 -10.878 1.00 94.88 284 THR A O 1
ATOM 2325 N N . PRO A 1 285 ? -0.544 33.542 -11.177 1.00 92.50 285 PRO A N 1
ATOM 2326 C CA . PRO A 1 285 ? -0.959 33.958 -9.837 1.00 92.50 285 PRO A CA 1
ATOM 2327 C C . PRO A 1 285 ? -2.417 33.587 -9.531 1.00 92.50 285 PRO A C 1
ATOM 2329 O O . PRO A 1 285 ? -3.298 33.780 -10.367 1.00 92.50 285 PRO A O 1
ATOM 2332 N N . GLY A 1 286 ? -2.668 33.032 -8.341 1.00 90.88 286 GLY A N 1
ATOM 2333 C CA . GLY A 1 286 ? -4.006 32.634 -7.879 1.00 90.88 286 GLY A CA 1
ATOM 2334 C C . GLY A 1 286 ? -4.582 31.356 -8.508 1.00 90.88 286 GLY A C 1
ATOM 2335 O O . GLY A 1 286 ? -5.691 30.961 -8.160 1.00 90.88 286 GLY A O 1
ATOM 2336 N N . LYS A 1 287 ? -3.854 30.692 -9.416 1.00 94.06 287 LYS A N 1
ATOM 2337 C CA . LYS A 1 287 ? -4.359 29.516 -10.141 1.00 94.06 287 LYS A CA 1
ATOM 2338 C C . LYS A 1 287 ? -4.206 28.197 -9.382 1.00 94.06 287 LYS A C 1
ATOM 2340 O O . LYS A 1 287 ? -4.956 27.268 -9.656 1.00 94.06 287 LYS A O 1
ATOM 2345 N N . VAL A 1 288 ? -3.250 28.098 -8.461 1.00 94.12 288 VAL A N 1
ATOM 2346 C CA . VAL A 1 288 ? -2.958 26.870 -7.704 1.00 94.12 288 VAL A CA 1
ATOM 2347 C C . VAL A 1 288 ? -3.332 27.066 -6.243 1.00 94.12 288 VAL A C 1
ATOM 2349 O O . VAL A 1 288 ? -2.890 28.027 -5.617 1.00 94.12 288 VAL A O 1
ATOM 2352 N N . PHE A 1 289 ? -4.110 26.132 -5.703 1.00 94.06 289 PHE A N 1
ATOM 2353 C CA . PHE A 1 289 ? -4.445 26.045 -4.288 1.00 94.06 289 PHE A CA 1
ATOM 2354 C C . PHE A 1 289 ? -4.179 24.617 -3.805 1.00 94.06 289 PHE A C 1
ATOM 2356 O O . PHE A 1 289 ? -4.794 23.674 -4.301 1.00 94.06 289 PHE A O 1
ATOM 2363 N N . VAL A 1 290 ? -3.247 24.459 -2.864 1.00 92.50 290 VAL A N 1
ATOM 2364 C CA . VAL A 1 290 ? -2.825 23.156 -2.332 1.00 92.50 290 VAL A CA 1
ATOM 2365 C C . VAL A 1 290 ? -3.156 23.056 -0.850 1.00 92.50 290 VAL A C 1
ATOM 2367 O O . VAL A 1 290 ? -2.900 23.985 -0.085 1.00 92.50 290 VAL A O 1
ATOM 2370 N N . VAL A 1 291 ? -3.703 21.915 -0.447 1.00 92.94 291 VAL A N 1
ATOM 2371 C CA . VAL A 1 291 ? -3.943 21.548 0.948 1.00 92.94 291 VAL A CA 1
ATOM 2372 C C . VAL A 1 291 ? -3.261 20.214 1.197 1.00 92.94 291 VAL A C 1
ATOM 2374 O O . VAL A 1 291 ? -3.398 19.279 0.411 1.00 92.94 291 VAL A O 1
ATOM 2377 N N . GLY A 1 292 ? -2.503 20.118 2.283 1.00 91.19 292 GLY A N 1
ATOM 2378 C CA . GLY A 1 292 ? -1.868 18.868 2.656 1.00 91.19 292 GLY A CA 1
ATOM 2379 C C . GLY A 1 292 ? -1.234 18.910 4.036 1.00 91.19 292 GLY A C 1
ATOM 2380 O O . GLY A 1 292 ? -0.959 19.973 4.591 1.00 91.19 292 GLY A O 1
ATOM 2381 N N . ASP A 1 293 ? -1.004 17.723 4.583 1.00 91.56 293 ASP A N 1
ATOM 2382 C CA . ASP A 1 293 ? -0.292 17.526 5.839 1.00 91.56 293 ASP A CA 1
ATOM 2383 C C . ASP A 1 293 ? 0.803 16.468 5.659 1.00 91.56 293 ASP A C 1
ATOM 2385 O O . ASP A 1 293 ? 0.501 15.272 5.668 1.00 91.56 293 ASP A O 1
ATOM 2389 N N . PRO A 1 294 ? 2.084 16.866 5.566 1.00 90.56 294 PRO A N 1
ATOM 2390 C CA . PRO A 1 294 ? 3.206 15.936 5.458 1.00 90.56 294 PRO A CA 1
ATOM 2391 C C . PRO A 1 294 ? 3.241 14.827 6.515 1.00 90.56 294 PRO A C 1
ATOM 2393 O O . PRO A 1 294 ? 3.706 13.722 6.234 1.00 90.56 294 PRO A O 1
ATOM 2396 N N . LYS A 1 295 ? 2.707 15.084 7.720 1.00 91.31 295 LYS A N 1
ATOM 2397 C CA . LYS A 1 295 ? 2.627 14.098 8.813 1.00 91.31 295 LYS A CA 1
ATOM 2398 C C . LYS A 1 295 ? 1.678 12.939 8.486 1.00 91.31 295 LYS A C 1
ATOM 2400 O O . LYS A 1 295 ? 1.762 11.886 9.108 1.00 91.31 295 LYS A O 1
ATOM 2405 N N . GLN A 1 296 ? 0.794 13.123 7.507 1.00 91.50 296 GLN A N 1
ATOM 2406 C CA . GLN A 1 296 ? -0.208 12.153 7.067 1.00 91.50 296 GLN A CA 1
ATOM 2407 C C . GLN A 1 296 ? 0.101 11.543 5.694 1.00 91.50 296 GLN A C 1
ATOM 2409 O O . GLN A 1 296 ? -0.768 10.885 5.123 1.00 91.50 296 GLN A O 1
ATOM 2414 N N . SER A 1 297 ? 1.299 11.752 5.140 1.00 93.25 297 SER A N 1
ATOM 2415 C CA . SER A 1 297 ? 1.720 11.056 3.919 1.00 93.25 297 SER A CA 1
ATOM 2416 C C . SER A 1 297 ? 1.999 9.591 4.263 1.00 93.25 297 SER A C 1
ATOM 2418 O O . SER A 1 297 ? 2.902 9.314 5.051 1.00 93.25 297 SER A O 1
ATOM 2420 N N . ILE A 1 298 ? 1.191 8.660 3.754 1.00 90.50 298 ILE A N 1
ATOM 2421 C CA . ILE A 1 298 ? 1.278 7.216 4.083 1.00 90.50 298 ILE A CA 1
ATOM 2422 C C . ILE A 1 298 ? 1.043 6.311 2.862 1.00 90.50 298 ILE A C 1
ATOM 2424 O O . ILE A 1 298 ? 0.700 5.140 2.997 1.00 90.50 298 ILE A O 1
ATOM 2428 N N . TYR A 1 299 ? 1.149 6.873 1.659 1.00 88.62 299 TYR A N 1
ATOM 2429 C CA . TYR A 1 299 ? 0.888 6.175 0.402 1.00 88.62 299 TYR A CA 1
ATOM 2430 C C . TYR A 1 299 ? 2.147 6.052 -0.464 1.00 88.62 299 TYR A C 1
ATOM 2432 O O . TYR A 1 299 ? 2.059 6.065 -1.692 1.00 88.62 299 TYR A O 1
ATOM 2440 N N . ALA A 1 300 ? 3.333 5.882 0.136 1.00 85.44 300 ALA A N 1
ATOM 2441 C CA . ALA A 1 300 ? 4.566 5.713 -0.640 1.00 85.44 300 ALA A CA 1
ATOM 2442 C C . ALA A 1 300 ? 4.543 4.430 -1.493 1.00 85.44 300 ALA A C 1
ATOM 2444 O O . ALA A 1 300 ? 5.141 4.383 -2.563 1.00 85.44 300 ALA A O 1
ATOM 2445 N N . PHE A 1 301 ? 3.771 3.412 -1.093 1.00 79.19 301 PHE A N 1
ATOM 2446 C CA . PHE A 1 301 ? 3.506 2.225 -1.921 1.00 79.19 301 PHE A CA 1
ATOM 2447 C C . PHE A 1 301 ? 2.670 2.524 -3.182 1.00 79.19 301 PHE A C 1
ATOM 2449 O O . PHE A 1 301 ? 2.719 1.757 -4.139 1.00 79.19 301 PHE A O 1
ATOM 2456 N N . ARG A 1 302 ? 1.927 3.643 -3.200 1.00 79.06 302 ARG A N 1
ATOM 2457 C CA . ARG A 1 302 ? 1.305 4.247 -4.395 1.00 79.06 302 ARG A CA 1
ATOM 2458 C C . ARG A 1 302 ? 2.164 5.382 -4.975 1.00 79.06 302 ARG A C 1
ATOM 2460 O O . ARG A 1 302 ? 1.656 6.177 -5.756 1.00 79.06 302 ARG A O 1
ATOM 2467 N N . ARG A 1 303 ? 3.449 5.439 -4.597 1.00 83.31 303 ARG A N 1
ATOM 2468 C CA . ARG A 1 303 ? 4.478 6.382 -5.066 1.00 83.31 303 ARG A CA 1
ATOM 2469 C C . ARG A 1 303 ? 4.286 7.839 -4.654 1.00 83.31 303 ARG A C 1
ATOM 2471 O O . ARG A 1 303 ? 4.882 8.723 -5.265 1.00 83.31 303 ARG A O 1
ATOM 2478 N N . ALA A 1 304 ? 3.519 8.102 -3.598 1.00 85.06 304 ALA A N 1
ATOM 2479 C CA . ALA A 1 304 ? 3.581 9.404 -2.947 1.00 85.06 304 ALA A CA 1
ATOM 2480 C C . ALA A 1 304 ? 5.021 9.683 -2.486 1.00 85.06 304 ALA A C 1
ATOM 2482 O O . ALA A 1 304 ? 5.639 8.836 -1.832 1.00 85.06 304 ALA A O 1
ATOM 2483 N N . ASP A 1 305 ? 5.551 10.863 -2.809 1.00 87.44 305 ASP A N 1
ATOM 2484 C CA . ASP A 1 305 ? 6.928 11.229 -2.481 1.00 87.44 305 ASP A CA 1
ATOM 2485 C C . ASP A 1 305 ? 6.975 12.557 -1.717 1.00 87.44 305 ASP A C 1
ATOM 2487 O O . ASP A 1 305 ? 6.627 13.623 -2.227 1.00 87.44 305 ASP A O 1
ATOM 2491 N N . ILE A 1 306 ? 7.431 12.486 -0.465 1.00 87.19 306 ILE A N 1
ATOM 2492 C CA . ILE A 1 306 ? 7.541 13.655 0.407 1.00 87.19 306 ILE A CA 1
ATOM 2493 C C . ILE A 1 306 ? 8.663 14.612 -0.016 1.00 87.19 306 ILE A C 1
ATOM 2495 O O . ILE A 1 306 ? 8.553 15.816 0.202 1.00 87.19 306 ILE A O 1
ATOM 2499 N N . GLU A 1 307 ? 9.723 14.111 -0.651 1.00 88.69 307 GLU A N 1
ATOM 2500 C CA . GLU A 1 307 ? 10.778 14.944 -1.229 1.00 88.69 307 GLU A CA 1
ATOM 2501 C C . GLU A 1 307 ? 10.197 15.800 -2.356 1.00 88.69 307 GLU A C 1
ATOM 2503 O O . GLU A 1 307 ? 10.434 17.005 -2.400 1.00 88.69 307 GLU A O 1
ATOM 2508 N N . ALA A 1 308 ? 9.363 15.194 -3.207 1.00 87.00 308 ALA A N 1
ATOM 2509 C CA . ALA A 1 308 ? 8.670 15.895 -4.281 1.00 87.00 308 ALA A CA 1
ATOM 2510 C C . ALA A 1 308 ? 7.676 16.934 -3.740 1.00 87.00 308 ALA A C 1
ATOM 2512 O O . ALA A 1 308 ? 7.656 18.066 -4.223 1.00 87.00 308 ALA A O 1
ATOM 2513 N N . TYR A 1 309 ? 6.913 16.595 -2.692 1.00 89.69 309 TYR A N 1
ATOM 2514 C CA . TYR A 1 309 ? 6.056 17.556 -1.987 1.00 89.69 309 TYR A CA 1
ATOM 2515 C C . TYR A 1 309 ? 6.853 18.792 -1.544 1.00 89.69 309 TYR A C 1
ATOM 2517 O O . TYR A 1 309 ? 6.465 19.925 -1.839 1.00 89.69 309 TYR A O 1
ATOM 2525 N N . LEU A 1 310 ? 7.982 18.584 -0.854 1.00 88.06 310 LEU A N 1
ATOM 2526 C CA . LEU A 1 310 ? 8.816 19.674 -0.341 1.00 88.06 310 LEU A CA 1
ATOM 2527 C C . LEU A 1 310 ? 9.440 20.483 -1.480 1.00 88.06 310 LEU A C 1
ATOM 2529 O O . LEU A 1 310 ? 9.462 21.710 -1.417 1.00 88.06 310 LEU A O 1
ATOM 2533 N N . GLU A 1 311 ? 9.899 19.818 -2.541 1.00 88.12 311 GLU A N 1
ATOM 2534 C CA . GLU A 1 311 ? 10.456 20.479 -3.717 1.00 88.12 311 GLU A CA 1
ATOM 2535 C C . GLU A 1 311 ? 9.427 21.408 -4.377 1.00 88.12 311 GLU A C 1
ATOM 2537 O O . GLU A 1 311 ? 9.731 22.572 -4.643 1.00 88.12 311 GLU A O 1
ATOM 2542 N N . VAL A 1 312 ? 8.196 20.937 -4.586 1.00 89.88 312 VAL A N 1
ATOM 2543 C CA . VAL A 1 312 ? 7.144 21.732 -5.232 1.00 89.88 312 VAL A CA 1
ATOM 2544 C C . VAL A 1 312 ? 6.682 22.886 -4.339 1.00 89.88 312 VAL A C 1
ATOM 2546 O O . VAL A 1 312 ? 6.578 24.021 -4.811 1.00 89.88 312 VAL A O 1
ATOM 2549 N N . VAL A 1 313 ? 6.427 22.639 -3.051 1.00 90.06 313 VAL A N 1
ATOM 2550 C CA . VAL A 1 313 ? 5.948 23.685 -2.133 1.00 90.06 313 VAL A CA 1
ATOM 2551 C C . VAL A 1 313 ? 7.016 24.756 -1.914 1.00 90.06 313 VAL A C 1
ATOM 2553 O O . VAL A 1 313 ? 6.730 25.941 -2.092 1.00 90.06 313 VAL A O 1
ATOM 2556 N N . GLU A 1 314 ? 8.244 24.365 -1.567 1.00 88.12 314 GLU A N 1
ATOM 2557 C CA . GLU A 1 314 ? 9.302 25.313 -1.202 1.00 88.12 314 GLU A CA 1
ATOM 2558 C C . GLU A 1 314 ? 9.952 25.960 -2.429 1.00 88.12 314 GLU A C 1
ATOM 2560 O O . GLU A 1 314 ? 10.061 27.186 -2.497 1.00 88.12 314 GLU A O 1
ATOM 2565 N N . LYS A 1 315 ? 10.369 25.169 -3.426 1.00 86.62 315 LYS A N 1
ATOM 2566 C CA . LYS A 1 315 ? 11.190 25.683 -4.537 1.00 86.62 315 LYS A CA 1
ATOM 2567 C C . LYS A 1 315 ? 10.382 26.233 -5.706 1.00 86.62 315 LYS A C 1
ATOM 2569 O O . LYS A 1 315 ? 10.956 26.939 -6.531 1.00 86.62 315 LYS A O 1
ATOM 2574 N N . LEU A 1 316 ? 9.085 25.931 -5.798 1.00 89.44 316 LEU A N 1
ATOM 2575 C CA . LEU A 1 316 ? 8.265 26.360 -6.932 1.00 89.44 316 LEU A CA 1
ATOM 2576 C C . LEU A 1 316 ? 7.105 27.269 -6.534 1.00 89.44 316 LEU A C 1
ATOM 2578 O O . LEU A 1 316 ? 6.967 28.335 -7.130 1.00 89.44 316 LEU A O 1
ATOM 2582 N N . ILE A 1 317 ? 6.283 26.874 -5.556 1.00 90.94 317 ILE A N 1
ATOM 2583 C CA . ILE A 1 317 ? 5.111 27.658 -5.136 1.00 90.94 317 ILE A CA 1
ATOM 2584 C C . ILE A 1 317 ? 5.555 28.869 -4.308 1.00 90.94 317 ILE A C 1
ATOM 2586 O O . ILE A 1 317 ? 5.292 30.005 -4.698 1.00 90.94 317 ILE A O 1
ATOM 2590 N N . LYS A 1 318 ? 6.276 28.654 -3.201 1.00 91.56 318 LYS A N 1
ATOM 2591 C CA . LYS A 1 318 ? 6.744 29.747 -2.329 1.00 91.56 318 LYS A CA 1
ATOM 2592 C C . LYS A 1 318 ? 7.760 30.659 -3.012 1.00 91.56 318 LYS A C 1
ATOM 2594 O O . LYS A 1 318 ? 7.682 31.872 -2.863 1.00 91.56 318 LYS A O 1
ATOM 2599 N N . ALA A 1 319 ? 8.658 30.095 -3.821 1.00 92.00 319 ALA A N 1
ATOM 2600 C CA . ALA A 1 319 ? 9.618 30.868 -4.612 1.00 92.00 319 ALA A CA 1
ATOM 2601 C C . ALA A 1 319 ? 8.965 31.782 -5.674 1.00 92.00 319 ALA A C 1
ATOM 2603 O O . ALA A 1 319 ? 9.644 32.629 -6.252 1.00 92.00 319 ALA A O 1
ATOM 2604 N N . GLN A 1 320 ? 7.669 31.602 -5.954 1.00 93.38 320 GLN A N 1
ATOM 2605 C CA . GLN A 1 320 ? 6.871 32.424 -6.870 1.00 93.38 320 GLN A CA 1
ATOM 2606 C C . GLN A 1 320 ? 5.727 33.144 -6.134 1.00 93.38 320 GLN A C 1
ATOM 2608 O O . GLN A 1 320 ? 4.615 33.236 -6.654 1.00 93.38 320 GLN A O 1
ATOM 2613 N N . ASP A 1 321 ? 6.007 33.635 -4.922 1.00 91.94 321 ASP A N 1
ATOM 2614 C CA . ASP A 1 321 ? 5.102 34.438 -4.083 1.00 91.94 321 ASP A CA 1
ATOM 2615 C C . ASP A 1 321 ? 3.830 33.702 -3.611 1.00 91.94 321 ASP A C 1
ATOM 2617 O O . ASP A 1 321 ? 2.804 34.316 -3.308 1.00 91.94 321 ASP A O 1
ATOM 2621 N N . GLY A 1 322 ? 3.877 32.369 -3.533 1.00 91.81 322 GLY A N 1
ATOM 2622 C CA . GLY A 1 322 ? 2.803 31.564 -2.955 1.00 91.81 322 GLY A CA 1
ATOM 2623 C C . GLY A 1 322 ? 2.629 31.810 -1.452 1.00 91.81 322 GLY A C 1
ATOM 2624 O O . GLY A 1 322 ? 3.593 31.784 -0.689 1.00 91.81 322 GLY A O 1
ATOM 2625 N N . MET A 1 323 ? 1.384 32.008 -1.013 1.00 92.62 323 MET A N 1
ATOM 2626 C CA . MET A 1 323 ? 1.046 32.223 0.397 1.00 92.62 323 MET A CA 1
ATOM 2627 C C . MET A 1 323 ? 0.953 30.893 1.158 1.00 92.62 323 MET A C 1
ATOM 2629 O O . MET A 1 323 ? 0.173 30.016 0.789 1.00 92.62 323 MET A O 1
ATOM 2633 N N . GLU A 1 324 ? 1.700 30.760 2.257 1.00 91.50 324 GLU A N 1
ATOM 2634 C CA . GLU A 1 324 ? 1.580 29.626 3.181 1.00 91.50 324 GLU A CA 1
ATOM 2635 C C . GLU A 1 324 ? 0.606 29.960 4.320 1.00 91.50 324 GLU A C 1
ATOM 2637 O O . GLU A 1 324 ? 0.833 30.888 5.097 1.00 91.50 324 GLU A O 1
ATOM 2642 N N . CYS A 1 325 ? -0.450 29.158 4.459 1.00 91.62 325 CYS A N 1
ATOM 2643 C CA . CYS A 1 325 ? -1.389 29.226 5.576 1.00 91.62 325 CYS A CA 1
ATOM 2644 C C . CYS A 1 325 ? -1.255 27.964 6.433 1.00 91.62 325 CYS A C 1
ATOM 2646 O O . CYS A 1 325 ? -1.488 26.859 5.947 1.00 91.62 325 CYS A O 1
ATOM 2648 N N . ARG A 1 326 ? -0.916 28.114 7.719 1.00 91.19 326 ARG A N 1
ATOM 2649 C CA . ARG A 1 326 ? -0.788 26.981 8.651 1.00 91.19 326 ARG A CA 1
ATOM 2650 C C . ARG A 1 326 ? -2.028 26.853 9.526 1.00 91.19 326 ARG A C 1
ATOM 2652 O O . ARG A 1 326 ? -2.358 27.770 10.272 1.00 91.19 326 ARG A O 1
ATOM 2659 N N . LEU A 1 327 ? -2.678 25.693 9.468 1.00 92.88 327 LEU A N 1
ATOM 2660 C CA . LEU A 1 327 ? -3.827 25.352 10.306 1.00 92.88 327 LEU A CA 1
ATOM 2661 C C . LEU A 1 327 ? -3.377 24.400 11.420 1.00 92.88 327 LEU A C 1
ATOM 2663 O O . LEU A 1 327 ? -3.166 23.216 11.180 1.00 92.88 327 LEU A O 1
ATOM 2667 N N . THR A 1 328 ? -3.205 24.919 12.638 1.00 93.00 328 THR A N 1
ATOM 2668 C CA . THR A 1 328 ? -2.771 24.120 13.803 1.00 93.00 328 THR A CA 1
ATOM 2669 C C . THR A 1 328 ? -3.915 23.758 14.746 1.00 93.00 328 THR A C 1
ATOM 2671 O O . THR A 1 328 ? -3.742 22.908 15.614 1.00 93.00 328 THR A O 1
ATOM 2674 N N . THR A 1 329 ? -5.094 24.365 14.588 1.00 93.62 329 THR A N 1
ATOM 2675 C CA . THR A 1 329 ? -6.268 24.072 15.418 1.00 93.62 329 THR 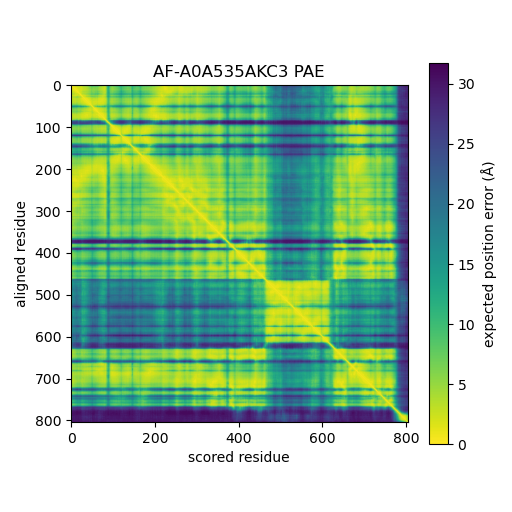A CA 1
ATOM 2676 C C . THR A 1 329 ? -6.964 22.789 14.961 1.00 93.62 329 THR A C 1
ATOM 2678 O O . THR A 1 329 ? -7.447 22.693 13.834 1.00 93.62 329 THR A O 1
ATOM 2681 N N . ASN A 1 330 ? -7.058 21.811 15.858 1.00 92.19 330 ASN A N 1
ATOM 2682 C CA . ASN A 1 330 ? -7.757 20.550 15.669 1.00 92.19 330 ASN A CA 1
ATOM 2683 C C . ASN A 1 330 ? -9.164 20.618 16.288 1.00 92.19 330 ASN A C 1
ATOM 2685 O O . ASN A 1 330 ? -9.331 20.814 17.490 1.00 92.19 330 ASN A O 1
ATOM 2689 N N . PHE A 1 331 ? -10.185 20.426 15.455 1.00 89.94 331 PHE A N 1
ATOM 2690 C CA . PHE A 1 331 ? -11.601 20.449 15.850 1.00 89.94 331 PHE A CA 1
ATOM 2691 C C . PHE A 1 331 ? -12.174 19.043 16.132 1.00 89.94 331 PHE A C 1
ATOM 2693 O O . PHE A 1 331 ? -13.334 18.885 16.532 1.00 89.94 331 PHE A O 1
ATOM 2700 N N . ARG A 1 332 ? -11.365 18.001 15.909 1.00 88.12 332 ARG A N 1
ATOM 2701 C CA . ARG A 1 332 ? -11.778 16.593 15.892 1.00 88.12 332 ARG A CA 1
ATOM 2702 C C . ARG A 1 332 ? -11.610 15.915 17.246 1.00 88.12 332 ARG A C 1
ATOM 2704 O O . ARG A 1 332 ? -12.551 15.273 17.716 1.00 88.12 332 ARG A O 1
ATOM 2711 N N . SER A 1 333 ? -10.421 16.024 17.823 1.00 90.56 333 SER A N 1
ATOM 2712 C CA . SER A 1 333 ? -9.961 15.208 18.943 1.00 90.56 333 SER A CA 1
ATOM 2713 C C . SER A 1 333 ? -9.948 15.992 20.250 1.00 90.56 333 SER A C 1
ATOM 2715 O O . SER A 1 333 ? -9.763 17.209 20.266 1.00 90.56 333 SER A O 1
ATOM 2717 N N . HIS A 1 334 ? -10.148 15.275 21.350 1.00 90.19 334 HIS A N 1
ATOM 2718 C CA . HIS A 1 334 ? -10.046 15.806 22.705 1.00 90.19 334 HIS A CA 1
ATOM 2719 C C . HIS A 1 334 ? -8.606 16.223 23.059 1.00 90.19 334 HIS A C 1
ATOM 2721 O O . HIS A 1 334 ? -7.659 15.564 22.626 1.00 90.19 334 HIS A O 1
ATOM 2727 N N . ALA A 1 335 ? -8.449 17.264 23.888 1.00 91.06 335 ALA A N 1
ATOM 2728 C CA . ALA A 1 335 ? -7.153 17.800 24.329 1.00 91.06 335 ALA A CA 1
ATOM 2729 C C . ALA A 1 335 ? -6.193 16.715 24.853 1.00 91.06 335 ALA A C 1
ATOM 2731 O O . ALA A 1 335 ? -5.121 16.546 24.286 1.00 91.06 335 ALA A O 1
ATOM 2732 N N . ASP A 1 336 ? -6.633 15.891 25.809 1.00 90.56 336 ASP A N 1
ATOM 2733 C CA . ASP A 1 336 ? -5.821 14.811 26.397 1.00 90.56 336 ASP A CA 1
ATOM 2734 C C . ASP A 1 336 ? -5.250 13.809 25.370 1.00 90.56 336 ASP A C 1
ATOM 2736 O O . ASP A 1 336 ? -4.186 13.233 25.589 1.00 90.56 336 ASP A O 1
ATOM 2740 N N . ILE A 1 337 ? -5.937 13.587 24.239 1.00 92.75 337 ILE A N 1
ATOM 2741 C CA . ILE A 1 337 ? -5.406 12.749 23.151 1.00 92.75 337 ILE A CA 1
ATOM 2742 C C . ILE A 1 337 ? -4.300 13.503 22.415 1.00 92.75 337 ILE A C 1
ATOM 2744 O O . ILE A 1 337 ? -3.254 12.930 22.118 1.00 92.75 337 ILE A O 1
ATOM 2748 N N . LEU A 1 338 ? -4.536 14.780 22.106 1.00 93.56 338 LEU A N 1
ATOM 2749 C CA . LEU A 1 338 ? -3.589 15.618 21.377 1.00 93.56 338 LEU A CA 1
ATOM 2750 C C . LEU A 1 338 ? -2.306 15.862 22.169 1.00 93.56 338 LEU A C 1
ATOM 2752 O O . LEU A 1 338 ? -1.240 15.839 21.567 1.00 93.56 338 LEU A O 1
ATOM 2756 N N . ASP A 1 339 ? -2.390 16.022 23.489 1.00 92.94 339 ASP A N 1
ATOM 2757 C CA . ASP A 1 339 ? -1.224 16.168 24.365 1.00 92.94 339 ASP A CA 1
ATOM 2758 C C . ASP A 1 339 ? -0.307 14.939 24.296 1.00 92.94 339 ASP A C 1
ATOM 2760 O O . ASP A 1 339 ? 0.901 15.066 24.095 1.00 92.94 339 ASP A O 1
ATOM 2764 N N . VAL A 1 340 ? -0.887 13.735 24.367 1.00 93.56 340 VAL A N 1
ATOM 2765 C CA . VAL A 1 340 ? -0.136 12.477 24.233 1.00 93.56 340 VAL A CA 1
ATOM 2766 C C . VAL A 1 340 ? 0.428 12.310 22.820 1.00 93.56 340 VAL A C 1
ATOM 2768 O O . VAL A 1 340 ? 1.582 11.917 22.659 1.00 93.56 340 VAL A O 1
ATOM 2771 N N . VAL A 1 341 ? -0.365 12.613 21.786 1.00 94.88 341 VAL A N 1
ATOM 2772 C CA . VAL A 1 341 ? 0.083 12.567 20.385 1.00 94.88 341 VAL A CA 1
ATOM 2773 C C . VAL A 1 341 ? 1.259 13.524 20.179 1.00 94.88 341 VAL A C 1
ATOM 2775 O O . VAL A 1 341 ? 2.302 13.095 19.695 1.00 94.88 341 VAL A O 1
ATOM 2778 N N . ASN A 1 342 ? 1.144 14.788 20.589 1.00 95.12 342 ASN A N 1
ATOM 2779 C CA . ASN A 1 342 ? 2.231 15.759 20.481 1.00 95.12 342 ASN A CA 1
ATOM 2780 C C . ASN A 1 342 ? 3.476 15.282 21.242 1.00 95.12 342 ASN A C 1
ATOM 2782 O O . ASN A 1 342 ? 4.548 15.256 20.648 1.00 95.12 342 ASN A O 1
ATOM 2786 N N . GLY A 1 343 ? 3.329 14.791 22.477 1.00 92.94 343 GLY A N 1
ATOM 2787 C CA . GLY A 1 343 ? 4.453 14.267 23.260 1.00 92.94 343 GLY A CA 1
ATOM 2788 C C . GLY A 1 343 ? 5.189 13.094 22.596 1.00 92.94 343 GLY A C 1
ATOM 2789 O O . GLY A 1 343 ? 6.415 13.037 22.636 1.00 92.94 343 GLY A O 1
ATOM 2790 N N . ILE A 1 344 ? 4.469 12.181 21.935 1.00 93.12 344 ILE A N 1
ATOM 2791 C CA . ILE A 1 344 ? 5.073 11.050 21.204 1.00 93.12 344 ILE A CA 1
ATOM 2792 C C . ILE A 1 344 ? 5.773 11.530 19.932 1.00 93.12 344 ILE A C 1
ATOM 2794 O O . ILE A 1 344 ? 6.920 11.168 19.661 1.00 93.12 344 ILE A O 1
ATOM 2798 N N . PHE A 1 345 ? 5.090 12.331 19.114 1.00 94.75 345 PHE A N 1
ATOM 2799 C CA . PHE A 1 345 ? 5.581 12.652 17.775 1.00 94.75 345 PHE A CA 1
ATOM 2800 C C . PHE A 1 345 ? 6.587 13.800 17.737 1.00 94.75 345 PHE A C 1
ATOM 2802 O O . PHE A 1 345 ? 7.376 13.837 16.797 1.00 94.75 345 PHE A O 1
ATOM 2809 N N . GLU A 1 346 ? 6.656 14.650 18.764 1.00 92.69 346 GLU A N 1
ATOM 2810 C CA . GLU A 1 346 ? 7.788 15.565 18.964 1.00 92.69 346 GLU A CA 1
ATOM 2811 C C . GLU A 1 346 ? 9.111 14.815 19.140 1.00 92.69 346 GLU A C 1
ATOM 2813 O O . GLU A 1 346 ? 10.152 15.334 18.748 1.00 92.69 346 GLU A O 1
ATOM 2818 N N . CYS A 1 347 ? 9.077 13.592 19.683 1.00 90.00 347 CYS A N 1
ATOM 2819 C CA . CYS A 1 347 ? 10.244 12.725 19.810 1.00 90.00 347 CYS A CA 1
ATOM 2820 C C . CYS A 1 347 ? 10.484 11.895 18.535 1.00 90.00 347 CYS A C 1
ATOM 2822 O O . CYS A 1 347 ? 11.596 11.890 18.006 1.00 90.00 347 CYS A O 1
ATOM 2824 N N . LEU A 1 348 ? 9.451 11.238 17.989 1.00 90.50 348 LEU A N 1
ATOM 2825 C CA . LEU A 1 348 ? 9.615 10.325 16.846 1.00 90.50 348 LEU A CA 1
ATOM 2826 C C . LEU A 1 348 ? 9.848 11.032 15.505 1.00 90.50 348 LEU A C 1
ATOM 2828 O O . LEU A 1 348 ? 10.654 10.560 14.693 1.00 90.50 348 LEU A O 1
ATOM 2832 N N . ILE A 1 349 ? 9.120 12.120 15.232 1.00 92.06 349 ILE A N 1
ATOM 2833 C CA . ILE A 1 349 ? 9.170 12.838 13.953 1.00 92.06 349 ILE A CA 1
ATOM 2834 C C . ILE A 1 349 ? 10.224 13.943 14.048 1.00 92.06 349 ILE A C 1
ATOM 2836 O O . ILE A 1 349 ? 9.931 15.104 14.327 1.00 92.06 349 ILE A O 1
ATOM 2840 N N . GLN A 1 350 ? 11.472 13.555 13.789 1.00 90.38 350 GLN A N 1
ATOM 2841 C CA . GLN A 1 350 ? 12.597 14.481 13.689 1.00 90.38 350 GLN A CA 1
ATOM 2842 C C . GLN A 1 350 ? 12.824 14.928 12.242 1.00 90.38 350 GLN A C 1
ATOM 2844 O O . GLN A 1 350 ? 12.689 14.111 11.323 1.00 90.38 350 GLN A O 1
ATOM 2849 N N . PRO A 1 351 ? 13.191 16.203 12.015 1.00 90.94 351 PRO A N 1
ATOM 2850 C CA . PRO A 1 351 ? 13.479 16.693 10.680 1.00 90.94 351 PRO A CA 1
ATOM 2851 C C . PRO A 1 351 ? 14.689 15.968 10.081 1.00 90.94 351 PRO A C 1
ATOM 2853 O O . PRO A 1 351 ? 15.762 15.891 10.678 1.00 90.94 351 PRO A O 1
ATOM 2856 N N . ARG A 1 352 ? 14.518 15.473 8.859 1.00 88.25 352 ARG A N 1
ATOM 2857 C CA . ARG A 1 352 ? 15.554 14.872 8.028 1.00 88.25 352 ARG A CA 1
ATOM 2858 C C . ARG A 1 352 ? 15.366 15.338 6.595 1.00 88.25 352 ARG A C 1
ATOM 2860 O O . ARG A 1 352 ? 14.306 15.118 6.006 1.00 88.25 352 ARG A O 1
ATOM 2867 N N . ASP A 1 353 ? 16.403 15.958 6.046 1.00 83.62 353 ASP A N 1
ATOM 2868 C CA . ASP A 1 353 ? 16.351 16.558 4.715 1.00 83.62 353 ASP A CA 1
ATOM 2869 C C . ASP A 1 353 ? 15.884 15.557 3.645 1.00 83.62 353 ASP A C 1
ATOM 2871 O O . ASP A 1 353 ? 16.306 14.398 3.642 1.00 83.62 353 ASP A O 1
ATOM 2875 N N . GLY A 1 354 ? 14.943 15.989 2.802 1.00 80.25 354 GLY A N 1
ATOM 2876 C CA . GLY A 1 354 ? 14.314 15.180 1.749 1.00 80.25 354 GLY A CA 1
ATOM 2877 C C . GLY A 1 354 ? 13.525 13.937 2.199 1.00 80.25 354 GLY A C 1
ATOM 2878 O O . GLY A 1 354 ? 13.002 13.220 1.349 1.00 80.25 354 GLY A O 1
ATOM 2879 N N . VAL A 1 355 ? 13.421 13.638 3.500 1.00 84.75 355 VAL A N 1
ATOM 2880 C CA . VAL A 1 355 ? 12.811 12.383 3.993 1.00 84.75 355 VAL A CA 1
ATOM 2881 C C . VAL A 1 355 ? 11.687 12.627 4.995 1.00 84.75 355 VAL A C 1
ATOM 2883 O O . VAL A 1 355 ? 10.661 11.953 4.932 1.00 84.75 355 VAL A O 1
ATOM 2886 N N . GLN A 1 356 ? 11.868 13.555 5.933 1.00 89.38 356 GLN A N 1
ATOM 2887 C CA . GLN A 1 356 ? 10.911 13.789 7.010 1.00 89.38 356 GLN A CA 1
ATOM 2888 C C . GLN A 1 356 ? 10.925 15.274 7.397 1.00 89.38 356 GLN A C 1
ATOM 2890 O O . GLN A 1 356 ? 11.932 15.759 7.905 1.00 89.38 356 GLN A O 1
ATOM 2895 N N . PRO A 1 357 ? 9.843 16.034 7.168 1.00 89.69 357 PRO A N 1
ATOM 2896 C CA . PRO A 1 357 ? 9.765 17.413 7.643 1.00 89.69 357 PRO A CA 1
ATOM 2897 C C . PRO A 1 357 ? 9.633 17.486 9.173 1.00 89.69 357 PRO A C 1
ATOM 2899 O O . PRO A 1 357 ? 9.252 16.488 9.799 1.00 89.69 357 PRO A O 1
ATOM 2902 N N . PRO A 1 358 ? 9.915 18.660 9.775 1.00 91.25 358 PRO A N 1
ATOM 2903 C CA . PRO A 1 358 ? 9.772 18.861 11.213 1.00 91.25 358 PRO A CA 1
ATOM 2904 C C . PRO A 1 358 ? 8.330 18.634 11.677 1.00 91.25 358 PRO A C 1
ATOM 2906 O O . PRO A 1 358 ? 7.370 18.952 10.966 1.00 91.25 358 PRO A O 1
ATOM 2909 N N . TYR A 1 359 ? 8.177 18.114 12.895 1.00 93.50 359 TYR A N 1
ATOM 2910 C CA . TYR A 1 359 ? 6.873 17.986 13.530 1.00 93.50 359 TYR A CA 1
ATOM 2911 C C . TYR A 1 359 ? 6.282 19.367 13.849 1.00 93.50 359 TYR A C 1
ATOM 2913 O O . TYR A 1 359 ? 6.952 20.234 14.406 1.00 93.50 359 TYR A O 1
ATOM 2921 N N . ILE A 1 360 ? 5.007 19.560 13.506 1.00 92.44 360 ILE A N 1
ATOM 2922 C CA . ILE A 1 360 ? 4.228 20.739 13.893 1.00 92.44 360 ILE A CA 1
ATOM 2923 C C . ILE A 1 360 ? 3.088 20.249 14.777 1.00 92.44 360 ILE A C 1
ATOM 2925 O O . ILE A 1 360 ? 2.210 19.519 14.300 1.00 92.44 360 ILE A O 1
ATOM 2929 N N . ALA A 1 361 ? 3.121 20.663 16.044 1.00 92.88 361 ALA A N 1
ATOM 2930 C CA . ALA A 1 361 ? 2.118 20.314 17.038 1.00 92.88 361 ALA A CA 1
ATOM 2931 C C . ALA A 1 361 ? 0.728 20.841 16.655 1.00 92.88 361 ALA A C 1
ATOM 2933 O O . ALA A 1 361 ? 0.574 21.918 16.067 1.00 92.88 361 ALA A O 1
ATOM 2934 N N . ILE A 1 362 ? -0.290 20.057 17.005 1.00 92.25 362 ILE A N 1
ATOM 2935 C CA . ILE A 1 362 ? -1.698 20.401 16.804 1.00 92.25 362 ILE A CA 1
ATOM 2936 C C . ILE A 1 362 ? -2.343 20.749 18.141 1.00 92.25 362 ILE A C 1
ATOM 2938 O O . ILE A 1 362 ? -2.148 20.052 19.134 1.00 92.25 362 ILE A O 1
ATOM 2942 N N . ASN A 1 363 ? -3.128 21.823 18.155 1.00 91.31 363 ASN A N 1
ATOM 2943 C CA . ASN A 1 363 ? -3.751 22.366 19.356 1.00 91.31 363 ASN A CA 1
ATOM 2944 C C . ASN A 1 363 ? -5.254 22.077 19.352 1.00 91.31 363 ASN A C 1
ATOM 2946 O O . ASN A 1 363 ? -5.890 22.261 18.311 1.00 91.31 363 ASN A O 1
ATOM 2950 N N . PRO A 1 364 ? -5.857 21.675 20.479 1.00 88.81 364 PRO A N 1
ATOM 2951 C CA . PRO A 1 364 ? -7.298 21.466 20.546 1.00 88.81 364 PRO A CA 1
ATOM 2952 C C . PRO A 1 364 ? -8.057 22.777 20.312 1.00 88.81 364 PRO A C 1
ATOM 2954 O O . PRO A 1 364 ? -7.648 23.850 20.758 1.00 88.81 364 PRO A O 1
ATOM 2957 N N . ALA A 1 365 ? -9.207 22.693 19.647 1.00 86.81 365 ALA A N 1
ATOM 2958 C CA . ALA A 1 365 ? -10.166 23.789 19.632 1.00 86.81 365 ALA A CA 1
ATOM 2959 C C . ALA A 1 365 ? -10.700 24.054 21.061 1.00 86.81 365 ALA A C 1
ATOM 2961 O O . ALA A 1 365 ? -10.833 23.107 21.840 1.00 86.81 365 ALA A O 1
ATOM 2962 N N . PRO A 1 366 ? -11.087 25.296 21.420 1.00 78.44 366 PRO A N 1
ATOM 2963 C CA . PRO A 1 366 ? -11.467 25.643 22.798 1.00 78.44 366 PRO A CA 1
ATOM 2964 C C . PRO A 1 366 ? -12.564 24.756 23.413 1.00 78.44 366 PRO A C 1
ATOM 2966 O O . PRO A 1 366 ? -12.514 24.430 24.594 1.00 78.44 366 PRO A O 1
ATOM 2969 N N . HIS A 1 367 ? -13.523 24.300 22.601 1.00 75.25 367 HIS A N 1
ATOM 2970 C CA . HIS A 1 367 ? -14.634 23.429 23.011 1.00 75.25 367 HIS A CA 1
ATOM 2971 C C . HIS A 1 367 ? -14.258 21.939 23.148 1.00 75.25 367 HIS A C 1
ATOM 2973 O O . HIS A 1 367 ? -15.124 21.112 23.417 1.00 75.25 367 HIS A O 1
ATOM 2979 N N . ARG A 1 368 ? -12.989 21.572 22.927 1.00 77.88 368 ARG A N 1
ATOM 2980 C CA . ARG A 1 368 ? -12.450 20.206 23.072 1.00 77.88 368 ARG A CA 1
ATOM 2981 C C . ARG A 1 368 ? -11.578 20.041 24.319 1.00 77.88 368 ARG A C 1
ATOM 2983 O O . ARG A 1 368 ? -10.754 19.131 24.383 1.00 77.88 368 ARG A O 1
ATOM 2990 N N . THR A 1 369 ? -11.761 20.928 25.292 1.00 68.94 369 THR A N 1
ATOM 2991 C CA . THR A 1 369 ? -11.070 20.922 26.584 1.00 68.94 369 THR A CA 1
ATOM 2992 C C . THR A 1 369 ? -12.021 20.476 27.698 1.00 68.94 369 THR A C 1
ATOM 2994 O O . THR A 1 369 ? -13.238 20.599 27.568 1.00 68.94 369 THR A O 1
ATOM 2997 N N . SER A 1 370 ? -11.468 19.942 28.788 1.00 60.69 370 SER A N 1
ATOM 2998 C CA . SER A 1 370 ? -12.154 19.182 29.850 1.00 60.69 370 SER A CA 1
ATOM 2999 C C . SER A 1 370 ? -13.128 19.976 30.745 1.00 60.69 370 SER A C 1
ATOM 3001 O O . SER A 1 370 ? -13.359 19.607 31.897 1.00 60.69 370 SER A O 1
ATOM 3003 N N . ALA A 1 371 ? -13.720 21.067 30.259 1.00 45.09 371 ALA A N 1
ATOM 3004 C CA . ALA A 1 371 ? -14.629 21.906 31.029 1.00 45.09 371 ALA A CA 1
ATOM 3005 C C . ALA A 1 371 ? -16.023 21.256 31.193 1.00 45.09 371 ALA A C 1
ATOM 3007 O O . ALA A 1 371 ? -16.978 21.624 30.515 1.00 45.09 371 ALA A O 1
ATOM 3008 N N . GLY A 1 372 ? -16.143 20.315 32.142 1.00 46.59 372 GLY A N 1
ATOM 3009 C CA . GLY A 1 372 ? -17.399 20.065 32.867 1.00 46.59 372 GLY A CA 1
ATOM 3010 C C . GLY A 1 372 ? -18.190 18.786 32.557 1.00 46.59 372 GLY A C 1
ATOM 3011 O O . GLY A 1 372 ? -19.373 18.883 32.242 1.00 46.59 372 GLY A O 1
ATOM 3012 N N . ALA A 1 373 ? -17.616 17.590 32.743 1.00 44.62 373 ALA A N 1
ATOM 3013 C CA . ALA A 1 373 ? -18.397 16.341 32.762 1.00 44.62 373 ALA A CA 1
ATOM 3014 C C . ALA A 1 373 ? -18.477 15.721 34.184 1.00 44.62 373 ALA A C 1
ATOM 3016 O O . ALA A 1 373 ? -17.435 15.527 34.812 1.00 44.62 373 ALA A O 1
ATOM 3017 N N . PRO A 1 374 ? -19.680 15.409 34.713 1.00 39.31 374 PRO A N 1
ATOM 3018 C CA . PRO A 1 374 ? -19.872 14.845 36.055 1.00 39.31 374 PRO A CA 1
ATOM 3019 C C . PRO A 1 374 ? -19.565 13.334 36.185 1.00 39.31 374 PRO A C 1
ATOM 3021 O O . PRO A 1 374 ? -19.587 12.574 35.219 1.00 39.31 374 PRO A O 1
ATOM 3024 N N . ASN A 1 375 ? -19.310 12.930 37.439 1.00 39.41 375 ASN A N 1
ATOM 3025 C CA . ASN A 1 375 ? -18.895 11.621 37.979 1.00 39.41 375 ASN A CA 1
ATOM 3026 C C . ASN A 1 375 ? -19.683 10.375 37.497 1.00 39.41 375 ASN A C 1
ATOM 3028 O O . ASN A 1 375 ? -20.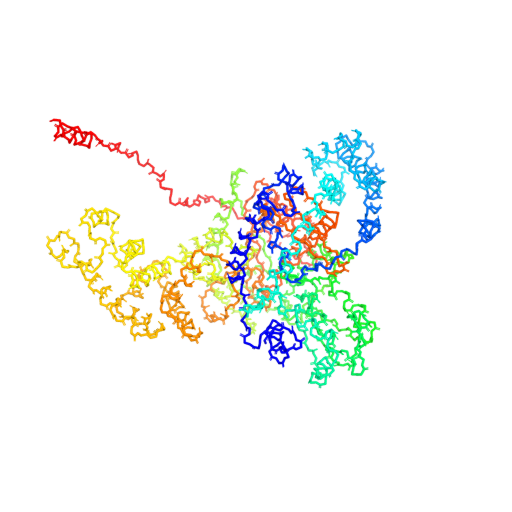549 9.854 38.199 1.00 39.41 375 ASN A O 1
ATOM 3032 N N . ILE A 1 376 ? -19.288 9.797 36.365 1.00 47.69 376 ILE A N 1
ATOM 3033 C CA . ILE A 1 376 ? -19.349 8.345 36.123 1.00 47.69 376 ILE A CA 1
ATOM 3034 C C . ILE A 1 376 ? -17.950 7.978 35.645 1.00 47.69 376 ILE A C 1
ATOM 3036 O O . ILE A 1 376 ? -17.508 8.598 34.685 1.00 47.69 376 ILE A O 1
ATOM 3040 N N . ALA A 1 377 ? -17.256 7.048 36.317 1.00 51.97 377 ALA A N 1
ATOM 3041 C CA . ALA A 1 377 ? -15.853 6.704 36.040 1.00 51.97 377 ALA A CA 1
ATOM 3042 C C . ALA A 1 377 ? -15.607 6.577 34.518 1.00 51.97 377 ALA A C 1
ATOM 3044 O O . ALA A 1 377 ? -16.037 5.581 33.925 1.00 51.97 377 ALA A O 1
ATOM 3045 N N . PRO A 1 378 ? -15.019 7.596 33.859 1.00 69.06 378 PRO A N 1
ATOM 3046 C CA . PRO A 1 378 ? -14.963 7.623 32.409 1.00 69.06 378 PRO A CA 1
ATOM 3047 C C . PRO A 1 378 ? -13.911 6.625 31.942 1.00 69.06 378 PRO A C 1
ATOM 3049 O O . PRO A 1 378 ? -12.877 6.454 32.587 1.00 69.06 378 PRO A O 1
ATOM 3052 N N . LEU A 1 379 ? -14.154 5.991 30.794 1.00 80.94 379 LEU A N 1
ATOM 3053 C CA . LEU A 1 379 ? -13.076 5.339 30.058 1.00 80.94 379 LEU A CA 1
ATOM 3054 C C . LEU A 1 379 ? -11.934 6.367 29.887 1.00 80.94 379 LEU A C 1
ATOM 3056 O O . LEU A 1 379 ? -12.228 7.510 29.523 1.00 80.94 379 LEU A O 1
ATOM 3060 N N . PRO A 1 380 ? -10.661 6.021 30.139 1.00 86.94 380 PRO A N 1
ATOM 3061 C CA . PRO A 1 380 ? -9.567 6.972 29.973 1.00 86.94 380 PRO A CA 1
ATOM 3062 C C . PRO A 1 380 ? -9.532 7.521 28.546 1.00 86.94 380 PRO A C 1
ATOM 3064 O O . PRO A 1 380 ? -9.862 6.811 27.590 1.00 86.94 380 PRO A O 1
ATOM 3067 N N . LYS A 1 381 ? -9.139 8.789 28.382 1.00 90.25 381 LYS A N 1
ATOM 3068 C CA . LYS A 1 381 ? -8.985 9.395 27.049 1.00 90.25 381 LYS A CA 1
ATOM 3069 C C . LYS A 1 381 ? -7.895 8.690 26.243 1.00 90.25 381 LYS A C 1
ATOM 3071 O O . LYS A 1 381 ? -8.086 8.445 25.054 1.00 90.25 381 LYS A O 1
ATOM 3076 N N . VAL A 1 382 ? -6.807 8.285 26.904 1.00 93.38 382 VAL A N 1
ATOM 3077 C CA . VAL A 1 382 ? -5.763 7.437 26.320 1.00 93.38 382 VAL A CA 1
ATOM 3078 C C . VAL A 1 382 ? -5.417 6.293 27.272 1.00 93.38 382 VAL A C 1
ATOM 3080 O O . VAL A 1 382 ? -5.124 6.520 28.446 1.00 93.38 382 VAL A O 1
ATOM 3083 N N . MET A 1 383 ? -5.439 5.057 26.771 1.00 93.88 383 MET A N 1
ATOM 3084 C CA . MET A 1 383 ? -5.090 3.862 27.547 1.00 93.88 383 MET A CA 1
ATOM 3085 C C . MET A 1 383 ? -4.249 2.887 26.723 1.00 93.88 383 MET A C 1
ATOM 3087 O O . MET A 1 383 ? -4.597 2.553 25.591 1.00 93.88 383 MET A O 1
ATOM 3091 N N . VAL A 1 384 ? -3.189 2.350 27.327 1.00 93.12 384 VAL A N 1
ATOM 3092 C CA . VAL A 1 384 ? -2.454 1.191 26.814 1.00 93.12 384 VAL A CA 1
ATOM 3093 C C . VAL A 1 384 ? -2.895 -0.056 27.571 1.00 93.12 384 VAL A C 1
ATOM 3095 O O . VAL A 1 384 ? -2.750 -0.149 28.787 1.00 93.12 384 VAL A O 1
ATOM 3098 N N . ARG A 1 385 ? -3.409 -1.047 26.845 1.00 92.69 385 ARG A N 1
ATOM 3099 C CA . ARG A 1 385 ? -3.734 -2.376 27.364 1.00 92.69 385 ARG A CA 1
ATOM 3100 C C . ARG A 1 385 ? -2.602 -3.332 27.017 1.00 92.69 385 ARG A C 1
ATOM 3102 O O . ARG A 1 385 ? -2.509 -3.807 25.886 1.00 92.69 385 ARG A O 1
ATOM 3109 N N . LYS A 1 386 ? -1.753 -3.624 28.000 1.00 89.75 386 LYS A N 1
ATOM 3110 C CA . LYS A 1 386 ? -0.672 -4.603 27.863 1.00 89.75 386 LYS A CA 1
ATOM 3111 C C . LYS A 1 386 ? -1.132 -5.945 28.404 1.00 89.75 386 LYS A C 1
ATOM 3113 O O . LYS A 1 386 ? -1.365 -6.095 29.602 1.00 89.75 386 LYS A O 1
ATOM 3118 N N . ILE A 1 387 ? -1.249 -6.924 27.519 1.00 88.56 387 ILE A N 1
ATOM 3119 C CA . ILE A 1 387 ? -1.672 -8.265 27.903 1.00 88.56 387 ILE A CA 1
ATOM 3120 C C . ILE A 1 387 ? -0.449 -9.049 28.368 1.00 88.56 387 ILE A C 1
ATOM 3122 O O . ILE A 1 387 ? 0.575 -9.083 27.685 1.00 88.56 387 ILE A O 1
ATOM 3126 N N . VAL A 1 388 ? -0.559 -9.677 29.536 1.00 83.56 388 VAL A N 1
ATOM 3127 C CA . VAL A 1 388 ? 0.504 -10.487 30.138 1.00 83.56 388 VAL A CA 1
ATOM 3128 C C . VAL A 1 388 ? 0.061 -11.944 30.142 1.00 83.56 388 VAL A C 1
ATOM 3130 O O . VAL A 1 388 ? -1.028 -12.260 30.620 1.00 83.56 388 VAL A O 1
ATOM 3133 N N . ALA A 1 389 ? 0.911 -12.824 29.613 1.00 75.12 389 ALA A N 1
ATOM 3134 C CA . ALA A 1 389 ? 0.727 -14.272 29.633 1.00 75.12 389 ALA A CA 1
ATOM 3135 C C . ALA A 1 389 ? 1.940 -14.928 30.313 1.00 75.12 389 ALA A C 1
ATOM 3137 O O . ALA A 1 389 ? 3.058 -14.445 30.164 1.00 75.12 389 ALA A O 1
ATOM 3138 N N . GLY A 1 390 ? 1.725 -16.021 31.050 1.00 62.91 390 GLY A N 1
ATOM 3139 C CA . GLY A 1 390 ? 2.759 -16.663 31.878 1.00 62.91 390 GLY A CA 1
ATOM 3140 C C . GLY A 1 390 ? 3.799 -17.521 31.140 1.00 62.91 390 GLY A C 1
ATOM 3141 O O . GLY A 1 390 ? 4.496 -18.286 31.793 1.00 62.91 390 GLY A O 1
ATOM 3142 N N . ASP A 1 391 ? 3.873 -17.455 29.809 1.00 62.44 391 ASP A N 1
ATOM 3143 C CA . ASP A 1 391 ? 4.733 -18.305 28.971 1.00 62.44 391 ASP A CA 1
ATOM 3144 C C . ASP A 1 391 ? 5.701 -17.419 28.169 1.00 62.44 391 ASP A C 1
ATOM 3146 O O . ASP A 1 391 ? 5.259 -16.638 27.321 1.00 62.44 391 ASP A O 1
ATOM 3150 N N . GLU A 1 392 ? 7.004 -17.504 28.464 1.00 55.78 392 GLU A N 1
ATOM 3151 C CA . GLU A 1 392 ? 8.048 -16.653 27.862 1.00 55.78 392 GLU A CA 1
ATOM 3152 C C . GLU A 1 392 ? 8.306 -16.991 26.377 1.00 55.78 392 GLU A C 1
ATOM 3154 O O . GLU A 1 392 ? 8.649 -16.105 25.590 1.00 55.78 392 GLU A O 1
ATOM 3159 N N . ASP A 1 393 ? 8.041 -18.235 25.950 1.00 59.72 393 ASP A N 1
ATOM 3160 C CA . ASP A 1 393 ? 8.249 -18.725 24.577 1.00 59.72 393 ASP A CA 1
ATOM 3161 C C . ASP A 1 393 ? 6.939 -18.746 23.763 1.00 59.72 393 ASP A C 1
ATOM 3163 O O . ASP A 1 393 ? 6.429 -19.774 23.302 1.00 59.72 393 ASP A O 1
ATOM 3167 N N . MET A 1 394 ? 6.353 -17.563 23.564 1.00 71.56 394 MET A N 1
ATOM 3168 C CA . MET A 1 394 ? 5.091 -17.426 22.840 1.00 71.56 394 MET A CA 1
ATOM 3169 C C . MET A 1 394 ? 5.273 -17.101 21.348 1.00 71.56 394 MET A C 1
ATOM 3171 O O . MET A 1 394 ? 5.898 -16.108 20.972 1.00 71.56 394 MET A O 1
ATOM 3175 N N . SER A 1 395 ? 4.650 -17.904 20.475 1.00 77.81 395 SER A N 1
ATOM 3176 C CA . SER A 1 395 ? 4.617 -17.635 19.030 1.00 77.81 395 SER A CA 1
ATOM 3177 C C . SER A 1 395 ? 3.787 -16.388 18.688 1.00 77.81 395 SER A C 1
ATOM 3179 O O . SER A 1 395 ? 2.806 -16.071 19.363 1.00 77.81 395 SER A O 1
ATOM 3181 N N . ALA A 1 396 ? 4.130 -15.708 17.586 1.00 79.62 396 ALA A N 1
ATOM 3182 C CA . ALA A 1 396 ? 3.410 -14.513 17.123 1.00 79.62 396 ALA A CA 1
ATOM 3183 C C . ALA A 1 396 ? 1.913 -14.773 16.852 1.00 79.62 396 ALA A C 1
ATOM 3185 O O . ALA A 1 396 ? 1.075 -13.920 17.136 1.00 79.62 396 ALA A O 1
ATOM 3186 N N . GLU A 1 397 ? 1.565 -15.963 16.351 1.00 81.44 397 GLU A N 1
ATOM 3187 C CA . GLU A 1 397 ? 0.170 -16.379 16.158 1.00 81.44 397 GLU A CA 1
ATOM 3188 C C . GLU A 1 397 ? -0.567 -16.515 17.500 1.00 81.44 397 GLU A C 1
ATOM 3190 O O . GLU A 1 397 ? -1.659 -15.974 17.666 1.00 81.44 397 GLU A O 1
ATOM 3195 N N . LYS A 1 398 ? 0.040 -17.181 18.494 1.00 82.62 398 LYS A N 1
ATOM 3196 C CA . LYS A 1 398 ? -0.551 -17.340 19.833 1.00 82.62 398 LYS A CA 1
ATOM 3197 C C . LYS A 1 398 ? -0.762 -15.977 20.505 1.00 82.62 398 LYS A C 1
ATOM 3199 O O . LYS A 1 398 ? -1.830 -15.755 21.072 1.00 82.62 398 LYS A O 1
ATOM 3204 N N . ALA A 1 399 ? 0.189 -15.053 20.352 1.00 84.94 399 ALA A N 1
ATOM 3205 C CA . ALA A 1 399 ? 0.085 -13.681 20.850 1.00 84.94 399 ALA A CA 1
ATOM 3206 C C . ALA A 1 399 ? -1.146 -12.947 20.288 1.00 84.94 399 ALA A C 1
ATOM 3208 O O . ALA A 1 399 ? -1.963 -12.436 21.054 1.00 84.94 399 ALA A O 1
ATOM 3209 N N . ARG A 1 400 ? -1.331 -12.952 18.958 1.00 87.25 400 ARG A N 1
ATOM 3210 C CA . ARG A 1 400 ? -2.491 -12.313 18.305 1.00 87.25 400 ARG A CA 1
ATOM 3211 C C . ARG A 1 400 ? -3.821 -12.896 18.761 1.00 87.25 400 ARG A C 1
ATOM 3213 O O . ARG A 1 400 ? -4.781 -12.161 18.953 1.00 87.25 400 ARG A O 1
ATOM 3220 N N . ARG A 1 401 ? -3.890 -14.214 18.957 1.00 86.06 401 ARG A N 1
ATOM 3221 C CA . ARG A 1 401 ? -5.124 -14.881 19.398 1.00 86.06 401 ARG A CA 1
ATOM 3222 C C . ARG A 1 401 ? -5.489 -14.524 20.834 1.00 86.06 401 ARG A C 1
ATOM 3224 O O . ARG A 1 401 ? -6.658 -14.273 21.106 1.00 86.06 401 ARG A O 1
ATOM 3231 N N . ILE A 1 402 ? -4.506 -14.464 21.735 1.00 88.81 402 ILE A N 1
ATOM 3232 C CA . ILE A 1 402 ? -4.716 -13.984 23.110 1.00 88.81 402 ILE A CA 1
ATOM 3233 C C . ILE A 1 402 ? -5.194 -12.528 23.094 1.00 88.81 402 ILE A C 1
ATOM 3235 O O . ILE A 1 402 ? -6.137 -12.184 23.805 1.00 88.81 402 ILE A O 1
ATOM 3239 N N . GLU A 1 403 ? -4.601 -11.691 22.241 1.00 91.62 403 GLU A N 1
ATOM 3240 C CA . GLU A 1 403 ? -5.040 -10.308 22.058 1.00 91.62 403 GLU A CA 1
ATOM 3241 C C . GLU A 1 403 ? -6.485 -10.211 21.567 1.00 91.62 403 GLU A C 1
ATOM 3243 O O . GLU A 1 403 ? -7.289 -9.501 22.170 1.00 91.62 403 GLU A O 1
ATOM 3248 N N . GLY A 1 404 ? -6.846 -10.972 20.532 1.00 91.44 404 GLY A N 1
ATOM 3249 C CA . GLY A 1 404 ? -8.213 -11.039 20.020 1.00 91.44 404 GLY A CA 1
ATOM 3250 C C . GLY A 1 404 ? -9.227 -11.456 21.088 1.00 91.44 404 GLY A C 1
ATOM 3251 O O . GLY A 1 404 ? -10.280 -10.834 21.209 1.00 91.44 404 GLY A O 1
ATOM 3252 N N . GLU A 1 405 ? -8.908 -12.463 21.904 1.00 90.31 405 GLU A N 1
ATOM 3253 C CA . GLU A 1 405 ? -9.759 -12.912 23.018 1.00 90.31 405 GLU A CA 1
ATOM 3254 C C . GLU A 1 405 ? -9.941 -11.842 24.092 1.00 90.31 405 GLU A C 1
ATOM 3256 O O . GLU A 1 405 ? -11.066 -11.577 24.527 1.00 90.31 405 GLU A O 1
ATOM 3261 N N . SER A 1 406 ? -8.845 -11.202 24.497 1.00 92.38 406 SER A N 1
ATOM 3262 C CA . SER A 1 406 ? -8.883 -10.164 25.523 1.00 92.38 406 SER A CA 1
ATOM 3263 C C . SER A 1 406 ? -9.623 -8.913 25.047 1.00 92.38 406 SER A C 1
ATOM 3265 O O . SER A 1 406 ? -10.367 -8.290 25.810 1.00 92.38 406 SER A O 1
ATOM 3267 N N . LEU A 1 407 ? -9.466 -8.547 23.771 1.00 94.12 407 LEU A N 1
ATOM 3268 C CA . LEU A 1 407 ? -10.225 -7.470 23.139 1.00 94.12 407 LEU A CA 1
ATOM 3269 C C . LEU A 1 407 ? -11.712 -7.811 23.067 1.00 94.12 407 LEU A C 1
ATOM 3271 O O . LEU A 1 407 ? -12.534 -6.973 23.425 1.00 94.12 407 LEU A O 1
ATOM 3275 N N . ALA A 1 408 ? -12.064 -9.032 22.655 1.00 92.62 408 ALA A N 1
ATOM 3276 C CA . ALA A 1 408 ? -13.454 -9.457 22.524 1.00 92.62 408 ALA A CA 1
ATOM 3277 C C . ALA A 1 408 ? -14.192 -9.419 23.862 1.00 92.62 408 ALA A C 1
ATOM 3279 O O . ALA A 1 408 ? -15.288 -8.868 23.949 1.00 92.62 408 ALA A O 1
ATOM 3280 N N . ARG A 1 409 ? -13.581 -9.970 24.917 1.00 91.75 409 ARG A N 1
ATOM 3281 C CA . ARG A 1 409 ? -14.182 -9.961 26.252 1.00 91.75 409 ARG A CA 1
ATOM 3282 C C . ARG A 1 409 ? -14.350 -8.541 26.769 1.00 91.75 409 ARG A C 1
ATOM 3284 O O . ARG A 1 409 ? -15.434 -8.173 27.193 1.00 91.75 409 ARG A O 1
ATOM 3291 N N . TRP A 1 410 ? -13.308 -7.727 26.657 1.00 93.25 410 TRP A N 1
ATOM 3292 C CA . TRP A 1 410 ? -13.343 -6.344 27.119 1.00 93.25 410 TRP A CA 1
ATOM 3293 C C . TRP A 1 410 ? -14.384 -5.494 26.384 1.00 93.25 410 TRP A C 1
ATOM 3295 O O . TRP A 1 410 ? -15.163 -4.781 27.014 1.00 93.25 410 TRP A O 1
ATOM 3305 N N . LEU A 1 411 ? -14.463 -5.616 25.055 1.00 94.19 411 LEU A N 1
ATOM 3306 C CA . LEU A 1 411 ? -15.486 -4.931 24.269 1.00 94.19 411 LEU A CA 1
ATOM 3307 C C . LEU A 1 411 ? -16.892 -5.332 24.713 1.00 94.19 411 LEU A C 1
ATOM 3309 O O . LEU A 1 411 ? -17.744 -4.464 24.891 1.00 94.19 411 LEU A O 1
ATOM 3313 N N . LYS A 1 412 ? -17.124 -6.632 24.916 1.00 92.50 412 LYS A N 1
ATOM 3314 C CA . LYS A 1 412 ? -18.420 -7.162 25.335 1.00 92.50 412 LYS A CA 1
ATOM 3315 C C . LYS A 1 412 ? -18.784 -6.772 26.760 1.00 92.50 412 LYS A C 1
ATOM 3317 O O . LYS A 1 412 ? -19.949 -6.470 26.993 1.00 92.50 412 LYS A O 1
ATOM 3322 N N . ASP A 1 413 ? -17.846 -6.835 27.699 1.00 90.62 413 ASP A N 1
ATOM 3323 C CA . ASP A 1 413 ? -18.126 -6.802 29.137 1.00 90.62 413 ASP A CA 1
ATOM 3324 C C . ASP A 1 413 ? -17.957 -5.409 29.753 1.00 90.62 413 ASP A C 1
ATOM 3326 O O . ASP A 1 413 ? -18.606 -5.121 30.756 1.00 90.62 413 ASP A O 1
ATOM 3330 N N . GLU A 1 414 ? -17.164 -4.524 29.141 1.00 90.69 414 GLU A N 1
ATOM 3331 C CA . GLU A 1 414 ? -16.857 -3.192 29.687 1.00 90.69 414 GLU A CA 1
ATOM 3332 C C . GLU A 1 414 ? -17.255 -2.036 28.758 1.00 90.69 414 GLU A C 1
ATOM 3334 O O . GLU A 1 414 ? -17.606 -0.962 29.248 1.00 90.69 414 GLU A O 1
ATOM 3339 N N . ILE A 1 415 ? -17.243 -2.228 27.434 1.00 92.06 415 ILE A N 1
ATOM 3340 C CA . ILE A 1 415 ? -17.403 -1.119 26.477 1.00 92.06 415 ILE A CA 1
ATOM 3341 C C . ILE A 1 415 ? -18.807 -1.046 25.896 1.00 92.06 415 ILE A C 1
ATOM 3343 O O . ILE A 1 415 ? -19.550 -0.113 26.203 1.00 92.06 415 ILE A O 1
ATOM 3347 N N . ILE A 1 416 ? -19.189 -2.021 25.077 1.00 91.44 416 ILE A N 1
ATOM 3348 C CA . ILE A 1 416 ? -20.439 -1.993 24.319 1.00 91.44 416 ILE A CA 1
ATOM 3349 C C . ILE A 1 416 ? -21.625 -2.006 25.295 1.00 91.44 416 ILE A C 1
ATOM 3351 O O . ILE A 1 416 ? -21.754 -2.888 26.145 1.00 91.44 416 ILE A O 1
ATOM 3355 N N . GLY A 1 417 ? -22.475 -0.983 25.202 1.00 88.75 417 GLY A N 1
ATOM 3356 C CA . GLY A 1 417 ? -23.642 -0.764 26.056 1.00 88.75 417 GLY A CA 1
ATOM 3357 C C . GLY A 1 417 ? -23.335 -0.291 27.483 1.00 88.75 417 GLY A C 1
ATOM 3358 O O . GLY A 1 417 ? -24.272 -0.001 28.228 1.00 88.75 417 GLY A O 1
ATOM 3359 N N . ARG A 1 418 ? -22.058 -0.182 27.883 1.00 88.62 418 ARG A N 1
ATOM 3360 C CA . ARG A 1 418 ? -21.654 0.133 29.266 1.00 88.62 418 ARG A CA 1
ATOM 3361 C C . ARG A 1 418 ? -20.775 1.370 29.385 1.00 88.62 418 ARG A C 1
ATOM 3363 O O . ARG A 1 418 ? -21.091 2.222 30.211 1.00 88.62 418 ARG A O 1
ATOM 3370 N N . ALA A 1 419 ? -19.727 1.525 28.582 1.00 87.12 419 ALA A N 1
ATOM 3371 C CA . ALA A 1 419 ? -18.879 2.714 28.645 1.00 87.12 419 ALA A CA 1
ATOM 3372 C C . ALA A 1 419 ? -19.658 3.966 28.215 1.00 87.12 419 ALA A C 1
ATOM 3374 O O . ALA A 1 419 ? -20.457 3.919 27.279 1.00 87.12 419 ALA A O 1
ATOM 3375 N N . ALA A 1 420 ? -19.441 5.080 28.913 1.00 86.00 420 ALA A N 1
ATOM 3376 C CA . ALA A 1 420 ? -19.993 6.373 28.532 1.00 86.00 420 ALA A CA 1
ATOM 3377 C C . ALA A 1 420 ? -19.009 7.098 27.604 1.00 86.00 420 ALA A C 1
ATOM 3379 O O . ALA A 1 420 ? -17.844 7.258 27.961 1.00 86.00 420 ALA A O 1
ATOM 3380 N N . ILE A 1 421 ? -19.483 7.535 26.439 1.00 86.31 421 ILE A N 1
ATOM 3381 C CA . ILE A 1 421 ? -18.718 8.286 25.436 1.00 86.31 421 ILE A CA 1
ATOM 3382 C C . ILE A 1 421 ? -19.485 9.550 25.038 1.00 86.31 421 ILE A C 1
ATOM 3384 O O . ILE A 1 421 ? -20.698 9.628 25.236 1.00 86.31 421 ILE A O 1
ATOM 3388 N N . LEU A 1 422 ? -18.797 10.533 24.459 1.00 83.69 422 LEU A N 1
ATOM 3389 C CA . LEU A 1 422 ? -19.447 11.709 23.882 1.00 83.69 422 LEU A CA 1
ATOM 3390 C C . LEU A 1 422 ? -19.788 11.450 22.412 1.00 83.69 422 LEU A C 1
ATOM 3392 O O . LEU A 1 422 ? -18.939 11.013 21.632 1.00 83.69 422 LEU A O 1
ATOM 3396 N N . ASN A 1 423 ? -21.037 11.713 22.032 1.00 79.12 423 ASN A N 1
ATOM 3397 C CA . ASN A 1 423 ? -21.468 11.632 20.640 1.00 79.12 423 ASN A CA 1
ATOM 3398 C C . ASN A 1 423 ? -21.036 12.880 19.842 1.00 79.12 423 ASN A C 1
ATOM 3400 O O . ASN A 1 423 ? -20.432 13.818 20.365 1.00 79.12 423 ASN A O 1
ATOM 3404 N N . SER A 1 424 ? -21.380 12.927 18.552 1.00 73.69 424 SER A N 1
ATOM 3405 C CA . SER A 1 424 ? -21.049 14.061 17.681 1.00 73.69 424 SER A CA 1
ATOM 3406 C C . SER A 1 424 ? -21.673 15.400 18.091 1.00 73.69 424 SER A C 1
ATOM 3408 O O . SER A 1 424 ? -21.187 16.437 17.647 1.00 73.69 424 SER A O 1
ATOM 3410 N N . ARG A 1 425 ? -22.705 15.388 18.943 1.00 74.25 425 ARG A N 1
ATOM 3411 C CA . ARG A 1 425 ? -23.387 16.569 19.496 1.00 74.25 425 ARG A CA 1
ATOM 3412 C C . ARG A 1 425 ? -22.850 16.983 20.872 1.00 74.25 425 ARG A C 1
ATOM 3414 O O . ARG A 1 425 ? -23.338 17.958 21.429 1.00 74.25 425 ARG A O 1
ATOM 3421 N N . GLY A 1 426 ? -21.864 16.262 21.414 1.00 73.81 426 GLY A N 1
ATOM 3422 C CA . GLY A 1 426 ? -21.330 16.499 22.758 1.00 73.81 426 GLY A CA 1
ATOM 3423 C C . GLY A 1 426 ? -22.213 15.950 23.883 1.00 73.81 426 GLY A C 1
ATOM 3424 O O . GLY A 1 426 ? -21.999 16.288 25.043 1.00 73.81 426 GLY A O 1
ATOM 3425 N N . GLU A 1 427 ? -23.195 15.104 23.569 1.00 80.94 427 GLU A N 1
ATOM 3426 C CA . GLU A 1 427 ? -24.043 14.451 24.567 1.00 80.94 427 GLU A CA 1
ATOM 3427 C C . GLU A 1 427 ? -23.399 13.140 25.026 1.00 80.94 427 GLU A C 1
ATOM 3429 O O . GLU A 1 427 ? -22.822 12.393 24.227 1.00 80.94 427 GLU A O 1
ATOM 3434 N N . GLN A 1 428 ? -23.538 12.829 26.312 1.00 82.38 428 GLN A N 1
ATOM 3435 C CA . GLN A 1 428 ? -23.029 11.588 26.879 1.00 82.38 428 GLN A CA 1
ATOM 3436 C C . GLN A 1 428 ? -23.981 10.426 26.563 1.00 82.38 428 GLN A C 1
ATOM 3438 O O . GLN A 1 428 ? -25.137 10.414 26.985 1.00 82.38 428 GLN A O 1
ATOM 3443 N N . VAL A 1 429 ? -23.485 9.429 25.834 1.00 88.06 429 VAL A N 1
ATOM 3444 C CA . VAL A 1 429 ? -24.233 8.233 25.424 1.00 88.06 429 VAL A CA 1
ATOM 3445 C C . VAL A 1 429 ? -23.483 6.961 25.815 1.00 88.06 429 VAL A C 1
ATOM 3447 O O . VAL A 1 429 ? -22.279 6.982 26.073 1.00 88.06 429 VAL A O 1
ATOM 3450 N N . ARG A 1 430 ? -24.187 5.824 25.869 1.00 90.19 430 ARG A N 1
ATOM 3451 C CA . ARG A 1 430 ? -23.536 4.512 26.014 1.00 90.19 430 ARG A CA 1
ATOM 3452 C C . ARG A 1 430 ? -22.929 4.101 24.678 1.00 90.19 430 ARG A C 1
ATOM 3454 O O . ARG A 1 430 ? -23.643 4.123 23.675 1.00 90.19 430 ARG A O 1
ATOM 3461 N N . ALA A 1 431 ? -21.665 3.688 24.694 1.00 90.31 431 ALA A N 1
ATOM 3462 C CA . ALA A 1 431 ? -20.943 3.255 23.505 1.00 90.31 431 ALA A CA 1
ATOM 3463 C C . ALA A 1 431 ? -21.689 2.125 22.788 1.00 90.31 431 ALA A C 1
ATOM 3465 O O . ALA A 1 431 ? -22.015 1.102 23.394 1.00 90.31 431 ALA A O 1
ATOM 3466 N N . GLN A 1 432 ? -21.952 2.311 21.501 1.00 90.81 432 GLN A N 1
ATOM 3467 C CA . GLN A 1 432 ? -22.522 1.300 20.620 1.00 90.81 432 GLN A CA 1
ATOM 3468 C C . GLN A 1 432 ? -21.425 0.690 19.738 1.00 90.81 432 GLN A C 1
ATOM 3470 O O . GLN A 1 432 ? -20.359 1.291 19.582 1.00 90.81 432 GLN A O 1
ATOM 3475 N N . PRO A 1 433 ? -21.653 -0.489 19.129 1.00 89.88 433 PRO A N 1
ATOM 3476 C CA . PRO A 1 433 ? -20.693 -1.093 18.208 1.00 89.88 433 PRO A CA 1
ATOM 3477 C C . PRO A 1 433 ? -20.195 -0.130 17.118 1.00 89.88 433 PRO A C 1
ATOM 3479 O O . PRO A 1 433 ? -18.992 -0.065 16.883 1.00 89.88 433 PRO A O 1
ATOM 3482 N N . LYS A 1 434 ? -21.084 0.679 16.520 1.00 88.19 434 LYS A N 1
ATOM 3483 C CA . LYS A 1 434 ? -20.732 1.672 15.482 1.00 88.19 434 LYS A CA 1
ATOM 3484 C C . LYS A 1 434 ? -19.748 2.760 15.918 1.00 88.19 434 LYS A C 1
ATOM 3486 O O . LYS A 1 434 ? -19.122 3.385 15.065 1.00 88.19 434 LYS A O 1
ATOM 3491 N N . ASP A 1 435 ? -19.632 3.007 17.222 1.00 91.12 435 ASP A N 1
ATOM 3492 C CA . ASP A 1 435 ? -18.763 4.049 17.774 1.00 91.12 435 ASP A CA 1
ATOM 3493 C C . ASP A 1 435 ? -17.306 3.572 17.911 1.00 91.12 435 ASP A C 1
ATOM 3495 O O . ASP A 1 435 ? -16.419 4.371 18.223 1.00 91.12 435 ASP A O 1
ATOM 3499 N N . VAL A 1 436 ? -17.059 2.274 17.686 1.00 94.25 436 VAL A N 1
ATOM 3500 C CA . VAL A 1 436 ? -15.759 1.617 17.844 1.00 94.25 436 VAL A CA 1
ATOM 3501 C C . VAL A 1 436 ? -15.148 1.293 16.483 1.00 94.25 436 VAL A C 1
ATOM 3503 O O . VAL A 1 436 ? -15.721 0.542 15.688 1.00 94.25 436 VAL A O 1
ATOM 3506 N N . ALA A 1 437 ? -13.927 1.775 16.261 1.00 95.44 437 ALA A N 1
ATOM 3507 C CA . ALA A 1 437 ? -13.070 1.339 15.166 1.00 95.44 437 ALA A CA 1
ATOM 3508 C C . ALA A 1 437 ? -11.827 0.611 15.687 1.00 95.44 437 ALA A C 1
ATOM 3510 O O . ALA A 1 437 ? -11.158 1.079 16.607 1.00 95.44 437 ALA A O 1
ATOM 3511 N N . ILE A 1 438 ? -11.494 -0.521 15.070 1.00 96.56 438 ILE A N 1
ATOM 3512 C CA . ILE A 1 438 ? -10.279 -1.290 15.341 1.00 96.56 438 ILE A CA 1
ATOM 3513 C C . ILE A 1 438 ? -9.376 -1.202 14.117 1.00 96.56 438 ILE A C 1
ATOM 3515 O O . ILE A 1 438 ? -9.719 -1.682 13.032 1.00 96.56 438 ILE A O 1
ATOM 3519 N N . LEU A 1 439 ? -8.221 -0.572 14.303 1.00 96.00 439 LEU A N 1
ATOM 3520 C CA . LEU A 1 439 ? -7.271 -0.281 13.244 1.00 96.00 439 LEU A CA 1
ATOM 3521 C C . LEU A 1 439 ? -6.092 -1.246 13.313 1.00 96.00 439 LEU A C 1
ATOM 3523 O O . LEU A 1 439 ? -5.462 -1.417 14.358 1.00 96.00 439 LEU A O 1
ATOM 3527 N N . PHE A 1 440 ? -5.769 -1.827 12.162 1.00 92.94 440 PHE A N 1
ATOM 3528 C CA . PHE A 1 440 ? -4.615 -2.699 11.979 1.00 92.94 440 PHE A CA 1
ATOM 3529 C C . PHE A 1 440 ? -3.640 -2.104 10.969 1.00 92.94 440 PHE A C 1
ATOM 3531 O O . PHE A 1 440 ? -4.035 -1.475 9.985 1.00 92.94 440 PHE A O 1
ATOM 3538 N N . ARG A 1 441 ? -2.344 -2.377 11.142 1.00 88.12 441 ARG A N 1
ATOM 3539 C CA . ARG A 1 441 ? -1.345 -2.047 10.114 1.00 88.12 441 ARG A CA 1
ATOM 3540 C C . ARG A 1 441 ? -1.593 -2.828 8.819 1.00 88.12 441 ARG A C 1
ATOM 3542 O O . ARG A 1 441 ? -1.574 -2.253 7.736 1.00 88.12 441 ARG A O 1
ATOM 3549 N N . LYS A 1 442 ? -1.834 -4.138 8.940 1.00 84.38 442 LYS A N 1
ATOM 3550 C CA . LYS A 1 442 ? -2.155 -5.065 7.843 1.00 84.38 442 LYS A CA 1
ATOM 3551 C C . LYS A 1 442 ? -3.287 -5.990 8.280 1.00 84.38 442 LYS A C 1
ATOM 3553 O O . LYS A 1 442 ? -3.323 -6.400 9.435 1.00 84.38 442 LYS A O 1
ATOM 3558 N N . LEU A 1 443 ? -4.169 -6.358 7.352 1.00 82.81 443 LEU A N 1
ATOM 3559 C CA . LEU A 1 443 ? -5.311 -7.241 7.632 1.00 82.81 443 LEU A CA 1
ATOM 3560 C C . LEU A 1 443 ? -5.013 -8.735 7.385 1.00 82.81 443 LEU A C 1
ATOM 3562 O O . LEU A 1 443 ? -5.924 -9.549 7.461 1.00 82.81 443 LEU A O 1
ATOM 3566 N N . THR A 1 444 ? -3.762 -9.114 7.097 1.00 76.06 444 THR A N 1
ATOM 3567 C CA . THR A 1 444 ? -3.385 -10.485 6.694 1.00 76.06 444 THR A CA 1
ATOM 3568 C C . THR A 1 444 ? -3.794 -11.558 7.706 1.00 76.06 444 THR A C 1
ATOM 3570 O O . THR A 1 444 ? -4.311 -12.599 7.314 1.00 76.06 444 THR A O 1
ATOM 3573 N N . ASP A 1 445 ? -3.606 -11.287 9.000 1.00 75.75 445 ASP A N 1
ATOM 3574 C CA . ASP A 1 445 ? -3.865 -12.240 10.088 1.00 75.75 445 ASP A CA 1
ATOM 3575 C C . ASP A 1 445 ? -5.146 -11.893 10.874 1.00 75.75 445 ASP A C 1
ATOM 3577 O O . ASP A 1 445 ? -5.312 -12.284 12.029 1.00 75.75 445 ASP A O 1
ATOM 3581 N N . ILE A 1 446 ? -6.080 -11.142 10.271 1.00 83.38 446 ILE A N 1
ATOM 3582 C CA . ILE A 1 446 ? -7.249 -10.605 10.989 1.00 83.38 446 ILE A CA 1
ATOM 3583 C C . ILE A 1 446 ? -8.168 -11.697 11.552 1.00 83.38 446 ILE A C 1
ATOM 3585 O O . ILE A 1 446 ? -8.861 -11.481 12.544 1.00 83.38 446 ILE A O 1
ATOM 3589 N N . HIS A 1 447 ? -8.164 -12.893 10.956 1.00 79.00 447 HIS A N 1
ATOM 3590 C CA . HIS A 1 447 ? -8.990 -14.018 11.398 1.00 79.00 447 HIS A CA 1
ATOM 3591 C C . HIS A 1 447 ? -8.763 -14.404 12.867 1.00 79.00 447 HIS A C 1
ATOM 3593 O O . HIS A 1 447 ? -9.724 -14.823 13.516 1.00 79.00 447 HIS A O 1
ATOM 3599 N N . ASP A 1 448 ? -7.549 -14.198 13.393 1.00 83.06 448 ASP A N 1
ATOM 3600 C CA . ASP A 1 448 ? -7.205 -14.436 14.801 1.00 83.06 448 ASP A CA 1
ATOM 3601 C C . ASP A 1 448 ? -7.996 -13.521 15.761 1.00 83.06 448 ASP A C 1
ATOM 3603 O O . ASP A 1 448 ? -8.249 -13.900 16.903 1.00 83.06 448 ASP A O 1
ATOM 3607 N N . TYR A 1 449 ? -8.448 -12.355 15.283 1.00 86.75 449 TYR A N 1
ATOM 3608 C CA . TYR A 1 449 ? -9.256 -11.382 16.030 1.00 86.75 449 TYR A CA 1
ATOM 3609 C C . TYR A 1 449 ? -10.760 -11.551 15.781 1.00 86.75 449 TYR A C 1
ATOM 3611 O O . TYR A 1 449 ? -11.570 -11.395 16.695 1.00 86.75 449 TYR A O 1
ATOM 3619 N N . LEU A 1 450 ? -11.153 -11.916 14.555 1.00 83.81 450 LEU A N 1
ATOM 3620 C CA . LEU A 1 450 ? -12.569 -12.078 14.210 1.00 83.81 450 LEU A CA 1
ATOM 3621 C C . LEU A 1 450 ? -13.210 -13.264 14.940 1.00 83.81 450 LEU A C 1
ATOM 3623 O O . LEU A 1 450 ? -14.359 -13.177 15.360 1.00 83.81 450 LEU A O 1
ATOM 3627 N N . GLU A 1 451 ? -12.496 -14.384 15.093 1.00 79.62 451 GLU A N 1
ATOM 3628 C CA . GLU A 1 451 ? -13.034 -15.577 15.760 1.00 79.62 451 GLU A CA 1
ATOM 3629 C C . GLU A 1 451 ? -13.487 -15.315 17.216 1.00 79.62 451 GLU A C 1
ATOM 3631 O O . GLU A 1 451 ? -14.599 -15.719 17.576 1.00 79.62 451 GLU A O 1
ATOM 3636 N N . PRO A 1 452 ? -12.701 -14.624 18.059 1.00 85.62 452 PRO A N 1
ATOM 3637 C CA . PRO A 1 452 ? -13.152 -14.157 19.369 1.00 85.62 452 PRO A CA 1
ATOM 3638 C C . PRO A 1 452 ? -14.364 -13.215 19.353 1.00 85.62 452 PRO A C 1
ATOM 3640 O O . PRO A 1 452 ? -15.289 -13.414 20.145 1.00 85.62 452 PRO A O 1
ATOM 3643 N N . PHE A 1 453 ? -14.407 -12.220 18.457 1.00 86.62 453 PHE A N 1
ATOM 3644 C CA . PHE A 1 453 ? -15.546 -11.289 18.363 1.00 86.62 453 PHE A CA 1
ATOM 3645 C C . PHE A 1 453 ? -16.850 -12.022 18.050 1.00 86.62 453 PHE A C 1
ATOM 3647 O O . PHE A 1 453 ? -17.864 -11.804 18.714 1.00 86.62 453 PHE A O 1
ATOM 3654 N N . ARG A 1 454 ? -16.790 -12.985 17.124 1.00 76.12 454 ARG A N 1
ATOM 3655 C CA . ARG A 1 454 ? -17.907 -13.876 16.780 1.00 76.12 454 ARG A CA 1
ATOM 3656 C C . ARG A 1 454 ? -18.432 -14.660 17.976 1.00 76.12 454 ARG A C 1
ATOM 3658 O O . ARG A 1 454 ? -19.631 -14.661 18.224 1.00 76.12 454 ARG A O 1
ATOM 3665 N N . ARG A 1 455 ? -17.547 -15.330 18.726 1.00 81.25 455 ARG A N 1
ATOM 3666 C CA . ARG A 1 455 ? -17.939 -16.137 19.899 1.00 81.25 455 ARG A CA 1
ATOM 3667 C C . ARG A 1 455 ? -18.581 -15.302 21.001 1.00 81.25 455 ARG A C 1
ATOM 3669 O O . ARG A 1 455 ? -19.396 -15.815 21.760 1.00 81.25 455 ARG A O 1
ATOM 3676 N N . ASN A 1 456 ? -18.223 -14.026 21.069 1.00 83.44 456 ASN A N 1
ATOM 3677 C CA . ASN A 1 456 ? -18.760 -13.078 22.033 1.00 83.44 456 ASN A CA 1
ATOM 3678 C C . ASN A 1 456 ? -20.017 -12.341 21.543 1.00 83.44 456 ASN A C 1
ATOM 3680 O O . ASN A 1 456 ? -20.571 -11.555 22.307 1.00 83.44 456 ASN A O 1
ATOM 3684 N N . GLY A 1 457 ? -20.497 -12.618 20.324 1.00 80.50 457 GLY A N 1
ATOM 3685 C CA . GLY A 1 457 ? -21.693 -11.988 19.758 1.00 80.50 457 GLY A CA 1
ATOM 3686 C C . GLY A 1 457 ? -21.500 -10.515 19.386 1.00 80.50 457 GLY A C 1
ATOM 3687 O O . GLY A 1 457 ? -22.474 -9.770 19.334 1.00 80.50 457 GLY A O 1
ATOM 3688 N N . ILE A 1 458 ? -20.260 -10.077 19.151 1.00 85.62 458 ILE A N 1
ATOM 3689 C CA . ILE A 1 458 ? -19.955 -8.700 18.749 1.00 85.62 458 ILE A CA 1
ATOM 3690 C C . ILE A 1 458 ? -20.199 -8.566 17.246 1.00 85.62 458 ILE A C 1
ATOM 3692 O O . ILE A 1 458 ? -19.553 -9.248 16.448 1.00 85.62 458 ILE A O 1
ATOM 3696 N N . ARG A 1 459 ? -21.109 -7.668 16.858 1.00 81.12 459 ARG A N 1
ATOM 3697 C CA . ARG A 1 459 ? -21.317 -7.286 15.455 1.00 81.12 459 ARG A CA 1
ATOM 3698 C C . ARG A 1 459 ? -20.112 -6.497 14.957 1.00 81.12 459 ARG A C 1
ATOM 3700 O O . ARG A 1 459 ? -19.718 -5.523 15.596 1.00 81.12 459 ARG A O 1
ATOM 3707 N N . TYR A 1 460 ? -19.544 -6.900 13.825 1.00 83.88 460 TYR A N 1
ATOM 3708 C CA . TYR A 1 460 ? -18.415 -6.214 13.203 1.00 83.88 460 TYR A CA 1
ATOM 3709 C C . TYR A 1 460 ? -18.547 -6.192 11.678 1.00 83.88 460 TYR A C 1
ATOM 3711 O O . TYR A 1 460 ? -19.132 -7.100 11.091 1.00 83.88 460 TYR A O 1
ATOM 3719 N N . VAL A 1 461 ? -17.935 -5.191 11.049 1.00 79.50 461 VAL A N 1
ATOM 3720 C CA . VAL A 1 461 ? -17.772 -5.066 9.595 1.00 79.50 461 VAL A CA 1
ATOM 3721 C C . VAL A 1 461 ? -16.283 -4.947 9.292 1.00 79.50 461 VAL A C 1
ATOM 3723 O O . VAL A 1 461 ? -15.574 -4.184 9.947 1.00 79.50 461 VAL A O 1
ATOM 3726 N N . VAL A 1 462 ? -15.793 -5.721 8.321 1.00 78.44 462 VAL A N 1
ATOM 3727 C CA . VAL A 1 462 ? -14.391 -5.668 7.878 1.00 78.44 462 VAL A CA 1
ATOM 3728 C C . VAL A 1 462 ? -14.314 -4.940 6.544 1.00 78.44 462 VAL A C 1
ATOM 3730 O O . VAL A 1 462 ? -14.832 -5.422 5.537 1.00 78.44 462 VAL A O 1
ATOM 3733 N N . GLU A 1 463 ? -13.614 -3.812 6.503 1.00 72.19 463 GLU A N 1
ATOM 3734 C CA . GLU A 1 463 ? -13.457 -3.031 5.277 1.00 72.19 463 GLU A CA 1
ATOM 3735 C C . GLU A 1 463 ? -12.320 -3.591 4.398 1.00 72.19 463 GLU A C 1
ATOM 3737 O O . GLU A 1 463 ? -11.169 -3.152 4.448 1.00 72.19 463 GLU A O 1
ATOM 3742 N N . GLY A 1 464 ? -12.623 -4.554 3.519 1.00 61.66 464 GLY A N 1
ATOM 3743 C CA . GLY A 1 464 ? -11.662 -5.075 2.531 1.00 61.66 464 GLY A CA 1
ATOM 3744 C C . GLY A 1 464 ? -12.182 -6.212 1.648 1.00 61.66 464 GLY A C 1
ATOM 3745 O O . GLY A 1 464 ? -12.683 -7.210 2.159 1.00 61.66 464 GLY A O 1
ATOM 3746 N N . GLU A 1 465 ? -11.997 -6.094 0.326 1.00 55.09 465 GLU A N 1
ATOM 3747 C CA . GLU A 1 465 ? -12.497 -7.055 -0.677 1.00 55.09 465 GLU A CA 1
ATOM 3748 C C . GLU A 1 465 ? -11.892 -8.459 -0.542 1.00 55.09 465 GLU A C 1
ATOM 3750 O O . GLU A 1 465 ? -12.567 -9.462 -0.770 1.00 55.09 465 GLU A O 1
ATOM 3755 N N . ARG A 1 466 ? -10.649 -8.544 -0.056 1.00 59.16 466 ARG A N 1
ATOM 3756 C CA . ARG A 1 466 ? -9.935 -9.800 0.212 1.00 59.16 466 ARG A CA 1
ATOM 3757 C C . ARG A 1 466 ? -10.722 -10.783 1.086 1.00 59.16 466 ARG A C 1
ATOM 3759 O O . ARG A 1 466 ? -10.687 -11.986 0.847 1.00 59.16 466 ARG A O 1
ATOM 3766 N N . HIS A 1 467 ? -11.437 -10.287 2.094 1.00 62.09 467 HIS A N 1
ATOM 3767 C CA . HIS A 1 467 ? -12.199 -11.143 3.009 1.00 62.09 467 HIS A CA 1
ATOM 3768 C C . HIS A 1 467 ? -13.569 -11.524 2.454 1.00 62.09 467 HIS A C 1
ATOM 3770 O O . HIS A 1 467 ? -14.106 -12.561 2.835 1.00 62.09 467 HIS A O 1
ATOM 3776 N N . PHE A 1 468 ? -14.111 -10.708 1.548 1.00 71.94 468 PHE A N 1
ATOM 3777 C CA . PHE A 1 468 ? -15.381 -10.970 0.889 1.00 71.94 468 PHE A CA 1
ATOM 3778 C C . PHE A 1 468 ? -15.280 -12.205 -0.015 1.00 71.94 468 PHE A C 1
ATOM 3780 O O . PHE A 1 468 ? -16.013 -13.166 0.194 1.00 71.94 468 PHE A O 1
ATOM 3787 N N . TYR A 1 469 ? -14.317 -12.246 -0.943 1.00 74.25 469 TYR A N 1
ATOM 3788 C CA . TYR A 1 469 ? -14.170 -13.390 -1.858 1.00 74.25 469 TYR A CA 1
ATOM 3789 C C . TYR A 1 469 ? -13.662 -14.671 -1.175 1.00 74.25 469 TYR A C 1
ATOM 3791 O O . TYR A 1 469 ? -13.903 -15.769 -1.669 1.00 74.25 469 TYR A O 1
ATOM 3799 N N . ALA A 1 470 ? -13.016 -14.545 -0.011 1.00 72.12 470 ALA A N 1
ATOM 3800 C CA . ALA A 1 470 ? -12.615 -15.681 0.819 1.00 72.12 470 ALA A CA 1
ATOM 3801 C C . ALA A 1 470 ? -13.760 -16.252 1.684 1.00 72.12 470 ALA A C 1
ATOM 3803 O O . ALA A 1 470 ? -13.585 -17.292 2.328 1.00 72.12 470 ALA A O 1
ATOM 3804 N N . ALA A 1 471 ? -14.917 -15.582 1.749 1.00 77.94 471 ALA A N 1
ATOM 3805 C CA . ALA A 1 471 ? -16.053 -16.045 2.535 1.00 77.94 471 ALA A CA 1
ATOM 3806 C C . ALA A 1 471 ? -16.650 -17.326 1.929 1.00 77.94 471 ALA A C 1
ATOM 3808 O O . ALA A 1 471 ? -16.777 -17.460 0.710 1.00 77.94 471 ALA A O 1
ATOM 3809 N N . LYS A 1 472 ? -17.028 -18.287 2.782 1.00 83.94 472 LYS A N 1
ATOM 3810 C CA . LYS A 1 472 ? -17.482 -19.614 2.329 1.00 83.94 472 LYS A CA 1
ATOM 3811 C C . LYS A 1 472 ? -18.726 -19.522 1.456 1.00 83.94 472 LYS A C 1
ATOM 3813 O O . LYS A 1 472 ? -18.788 -20.175 0.428 1.00 83.94 472 LYS A O 1
ATOM 3818 N N . GLU A 1 473 ? -19.672 -18.674 1.834 1.00 87.44 473 GLU A N 1
ATOM 3819 C CA . GLU A 1 473 ? -20.898 -18.411 1.087 1.00 87.44 473 GLU A CA 1
ATOM 3820 C C . GLU A 1 473 ? -20.628 -17.857 -0.320 1.00 87.44 473 GLU A C 1
ATOM 3822 O O . GLU A 1 473 ? -21.363 -18.183 -1.249 1.00 87.44 473 GLU A O 1
ATOM 3827 N N . ILE A 1 474 ? -19.550 -17.085 -0.501 1.00 88.06 474 ILE A N 1
ATOM 3828 C CA . ILE A 1 474 ? -19.138 -16.573 -1.812 1.00 88.06 474 ILE A CA 1
ATOM 3829 C C . ILE A 1 474 ? -18.481 -17.682 -2.634 1.00 88.06 474 ILE A C 1
ATOM 3831 O O . ILE A 1 474 ? -18.845 -17.873 -3.792 1.00 88.06 474 ILE A O 1
ATOM 3835 N N . ILE A 1 475 ? -17.581 -18.466 -2.033 1.00 88.81 475 ILE A N 1
ATOM 3836 C CA . ILE A 1 475 ? -16.958 -19.631 -2.683 1.00 88.81 475 ILE A CA 1
ATOM 3837 C C . ILE A 1 475 ? -18.030 -20.640 -3.132 1.00 88.81 475 ILE A C 1
ATOM 3839 O O . ILE A 1 475 ? -17.995 -21.125 -4.264 1.00 88.81 475 ILE A O 1
ATOM 3843 N N . ASP A 1 476 ? -19.005 -20.930 -2.271 1.00 92.94 476 ASP A N 1
ATOM 3844 C CA . ASP A 1 476 ? -20.108 -21.852 -2.548 1.00 92.94 476 ASP A CA 1
ATOM 3845 C C . ASP A 1 476 ? -21.019 -21.315 -3.664 1.00 92.94 476 ASP A C 1
ATOM 3847 O O . ASP A 1 476 ? -21.380 -22.065 -4.574 1.00 92.94 476 ASP A O 1
ATOM 3851 N N . ALA A 1 477 ? -21.342 -20.016 -3.657 1.00 93.56 477 ALA A N 1
ATOM 3852 C CA . ALA A 1 477 ? -22.129 -19.383 -4.715 1.00 93.56 477 ALA A CA 1
ATOM 3853 C C . ALA A 1 477 ? -21.395 -19.360 -6.069 1.00 93.56 477 ALA A C 1
ATOM 3855 O O . ALA A 1 477 ? -22.002 -19.641 -7.101 1.00 93.56 477 ALA A O 1
ATOM 3856 N N . VAL A 1 478 ? -20.085 -19.098 -6.088 1.00 92.38 478 VAL A N 1
ATOM 3857 C CA . VAL A 1 478 ? -19.280 -19.145 -7.321 1.00 92.38 478 VAL A CA 1
ATOM 3858 C C . VAL A 1 478 ? -19.181 -20.575 -7.858 1.00 92.38 478 VAL A C 1
ATOM 3860 O O . VAL A 1 478 ? -19.325 -20.782 -9.063 1.00 92.38 478 VAL A O 1
ATOM 3863 N N . ASN A 1 479 ? -19.019 -21.581 -6.992 1.00 94.75 479 ASN A N 1
ATOM 3864 C CA . ASN A 1 479 ? -19.101 -22.989 -7.398 1.00 94.75 479 ASN A CA 1
ATOM 3865 C C . ASN A 1 479 ? -20.487 -23.345 -7.955 1.00 94.75 479 ASN A C 1
ATOM 3867 O O . ASN A 1 479 ? -20.580 -24.077 -8.936 1.00 94.75 479 ASN A O 1
ATOM 3871 N N . LEU A 1 480 ? -21.564 -22.800 -7.384 1.00 96.00 480 LEU A N 1
ATOM 3872 C CA . LEU A 1 480 ? -22.914 -22.972 -7.917 1.00 96.00 480 LEU A CA 1
ATOM 3873 C C . LEU A 1 480 ? -23.053 -22.387 -9.322 1.00 96.00 480 LEU A C 1
ATOM 3875 O O . LEU A 1 480 ? -23.565 -23.068 -10.208 1.00 96.00 480 LEU A O 1
ATOM 3879 N N . PHE A 1 481 ? -22.565 -21.168 -9.551 1.00 94.81 481 PHE A N 1
ATOM 3880 C CA . PHE A 1 481 ? -22.606 -20.560 -10.879 1.00 94.81 481 PHE A CA 1
ATOM 3881 C C . PHE A 1 481 ? -21.801 -21.371 -11.897 1.00 94.81 481 PHE A C 1
ATOM 3883 O O . PHE A 1 481 ? -22.315 -21.666 -12.972 1.00 94.81 481 PHE A O 1
ATOM 3890 N N . ARG A 1 482 ? -20.586 -21.805 -11.535 1.00 94.62 482 ARG A N 1
ATOM 3891 C CA . ARG A 1 482 ? -19.741 -22.669 -12.375 1.00 94.62 482 ARG A CA 1
ATOM 3892 C C . ARG A 1 482 ? -20.414 -23.995 -12.713 1.00 94.62 482 ARG A C 1
ATOM 3894 O O . ARG A 1 482 ? -20.388 -24.407 -13.864 1.00 94.62 482 ARG A O 1
ATOM 3901 N N . ALA A 1 483 ? -21.042 -24.644 -11.731 1.00 95.50 483 ALA A N 1
ATOM 3902 C CA . ALA A 1 483 ? -21.745 -25.903 -11.952 1.00 95.50 483 ALA A CA 1
ATOM 3903 C C . ALA A 1 483 ? -22.960 -25.724 -12.876 1.00 95.50 483 ALA A C 1
ATOM 3905 O O . ALA A 1 483 ? -23.220 -26.591 -13.708 1.00 95.50 483 ALA A O 1
ATOM 3906 N N . ILE A 1 484 ? -23.699 -24.615 -12.750 1.00 95.31 484 ILE A N 1
ATOM 3907 C CA . ILE A 1 484 ? -24.837 -24.292 -13.624 1.00 95.31 484 ILE A CA 1
ATOM 3908 C C . ILE A 1 484 ? -24.368 -23.946 -15.039 1.00 95.31 484 ILE A C 1
ATOM 3910 O O . ILE A 1 484 ? -25.000 -24.379 -15.992 1.00 95.31 484 ILE A O 1
ATOM 3914 N N . GLU A 1 485 ? -23.284 -23.190 -15.203 1.00 93.44 485 GLU A N 1
ATOM 3915 C CA . GLU A 1 485 ? -22.767 -22.825 -16.529 1.00 93.44 485 GLU A CA 1
ATOM 3916 C C . GLU A 1 485 ? -22.155 -24.031 -17.247 1.00 93.44 485 GLU A C 1
ATOM 3918 O O . GLU A 1 485 ? -22.508 -24.311 -18.393 1.00 93.44 485 GLU A O 1
ATOM 3923 N N . ASN A 1 486 ? -21.321 -24.803 -16.546 1.00 92.19 486 ASN A N 1
ATOM 3924 C CA . ASN A 1 486 ? -20.654 -25.979 -17.079 1.00 92.19 486 ASN A CA 1
ATOM 3925 C C . ASN A 1 486 ? -20.975 -27.236 -16.245 1.00 92.19 486 ASN A C 1
ATOM 3927 O O . ASN A 1 486 ? -20.299 -27.512 -15.248 1.00 92.19 486 ASN A O 1
ATOM 3931 N N . PRO A 1 487 ? -21.922 -28.081 -16.700 1.00 90.56 487 PRO A N 1
ATOM 3932 C CA . PRO A 1 487 ? -22.242 -29.351 -16.048 1.00 90.56 487 PRO A CA 1
ATOM 3933 C C . PRO A 1 487 ? -21.052 -30.319 -15.921 1.00 90.56 487 PRO A C 1
ATOM 3935 O O . PRO A 1 487 ? -21.096 -31.242 -15.110 1.00 90.56 487 PRO A O 1
ATOM 3938 N N . TYR A 1 488 ? -19.997 -30.143 -16.727 1.00 90.44 488 TYR A N 1
ATOM 3939 C CA . TYR A 1 488 ? -18.795 -30.978 -16.694 1.00 90.44 488 TYR A CA 1
ATOM 3940 C C . TYR A 1 488 ? -17.744 -30.497 -15.682 1.00 90.44 488 TYR A C 1
ATOM 3942 O O . TYR A 1 488 ? -16.759 -31.208 -15.458 1.00 90.44 488 TYR A O 1
ATOM 3950 N N . ASP A 1 489 ? -17.933 -29.338 -15.039 1.00 93.62 489 ASP A N 1
ATOM 3951 C CA . ASP A 1 489 ? -17.076 -28.880 -13.942 1.00 93.62 489 ASP A CA 1
ATOM 3952 C C . ASP A 1 489 ? -17.374 -29.681 -12.665 1.00 93.62 489 ASP A C 1
ATOM 3954 O O . ASP A 1 489 ? -18.118 -29.280 -11.764 1.00 93.62 489 ASP A O 1
ATOM 3958 N N . ARG A 1 490 ? -16.777 -30.874 -12.596 1.00 92.50 490 ARG A N 1
ATOM 3959 C CA . ARG A 1 490 ? -16.961 -31.811 -11.480 1.00 92.50 490 ARG A CA 1
ATOM 3960 C C . ARG A 1 490 ? -16.509 -31.224 -10.149 1.00 92.50 490 ARG A C 1
ATOM 3962 O O . ARG A 1 490 ? -17.080 -31.575 -9.120 1.00 92.50 490 ARG A O 1
ATOM 3969 N N . LEU A 1 491 ? -15.495 -30.358 -10.153 1.00 93.25 491 LEU A N 1
ATOM 3970 C CA . LEU A 1 491 ? -14.987 -29.748 -8.929 1.00 93.25 491 LEU A CA 1
ATOM 3971 C C . LEU A 1 491 ? -16.010 -28.761 -8.362 1.00 93.25 491 LEU A C 1
ATOM 3973 O O . LEU A 1 491 ? -16.322 -28.827 -7.172 1.00 93.25 491 LEU A O 1
ATOM 3977 N N . ALA A 1 492 ? -16.576 -27.909 -9.219 1.00 94.19 492 ALA A N 1
ATOM 3978 C CA . ALA A 1 492 ? -17.650 -26.999 -8.843 1.00 94.19 492 ALA A CA 1
ATOM 3979 C C . ALA A 1 492 ? -18.882 -27.763 -8.334 1.00 94.19 492 ALA A C 1
ATOM 3981 O O . ALA A 1 492 ? -19.397 -27.451 -7.260 1.00 94.19 492 ALA A O 1
ATOM 3982 N N . LEU A 1 493 ? -19.296 -28.828 -9.032 1.00 96.00 493 LEU A N 1
ATOM 3983 C CA . LEU A 1 493 ? -20.420 -29.669 -8.609 1.00 96.00 493 LEU A CA 1
ATOM 3984 C C . LEU A 1 493 ? -20.178 -30.327 -7.241 1.00 96.00 493 LEU A C 1
ATOM 3986 O O . LEU A 1 493 ? -21.072 -30.327 -6.398 1.00 96.00 493 LEU A O 1
ATOM 3990 N N . VAL A 1 494 ? -18.976 -30.853 -6.984 1.00 95.75 494 VAL A N 1
ATOM 3991 C CA . VAL A 1 494 ? -18.607 -31.393 -5.663 1.00 95.75 494 VAL A CA 1
ATOM 3992 C C . VAL A 1 494 ? -18.664 -30.305 -4.588 1.00 95.75 494 VAL A C 1
ATOM 3994 O O . VAL A 1 494 ? -19.174 -30.563 -3.498 1.00 95.75 494 VAL A O 1
ATOM 3997 N N . GLY A 1 495 ? -18.206 -29.088 -4.898 1.00 94.50 495 GLY A N 1
ATOM 3998 C CA . GLY A 1 495 ? -18.340 -27.924 -4.020 1.00 94.50 4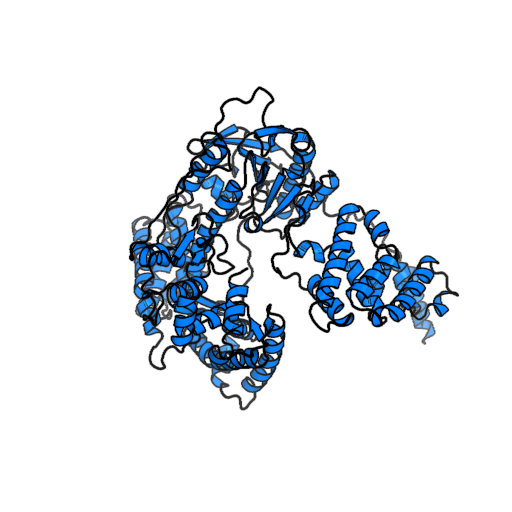95 GLY A CA 1
ATOM 3999 C C . GLY A 1 495 ? -19.798 -27.649 -3.644 1.00 94.50 495 GLY A C 1
ATOM 4000 O O . GLY A 1 495 ? -20.124 -27.572 -2.462 1.00 94.50 495 GLY A O 1
ATOM 4001 N N . VAL A 1 496 ? -20.696 -27.612 -4.632 1.00 96.25 496 VAL A N 1
ATOM 4002 C CA . VAL A 1 496 ? -22.141 -27.413 -4.422 1.00 96.25 496 VAL A CA 1
ATOM 4003 C C . VAL A 1 496 ? -22.752 -28.535 -3.582 1.00 96.25 496 VAL A C 1
ATOM 4005 O O . VAL A 1 496 ? -23.481 -28.260 -2.631 1.00 96.25 496 VAL A O 1
ATOM 4008 N N . LEU A 1 497 ? -22.434 -29.795 -3.887 1.00 95.12 497 LEU A N 1
ATOM 4009 C CA . LEU A 1 497 ? -22.951 -30.961 -3.164 1.00 95.12 497 LEU A CA 1
ATOM 4010 C C . LEU A 1 497 ? -22.522 -30.990 -1.690 1.00 95.12 497 LEU A C 1
ATOM 4012 O O . LEU A 1 497 ? -23.293 -31.425 -0.836 1.00 95.12 497 LEU A O 1
ATOM 4016 N N . ARG A 1 498 ? -21.305 -30.524 -1.398 1.00 94.81 498 ARG A N 1
ATOM 4017 C CA . ARG A 1 498 ? -20.744 -30.441 -0.043 1.00 94.81 498 ARG A CA 1
ATOM 4018 C C . ARG A 1 498 ? -21.192 -29.189 0.721 1.00 94.81 498 ARG A C 1
ATOM 4020 O O . ARG A 1 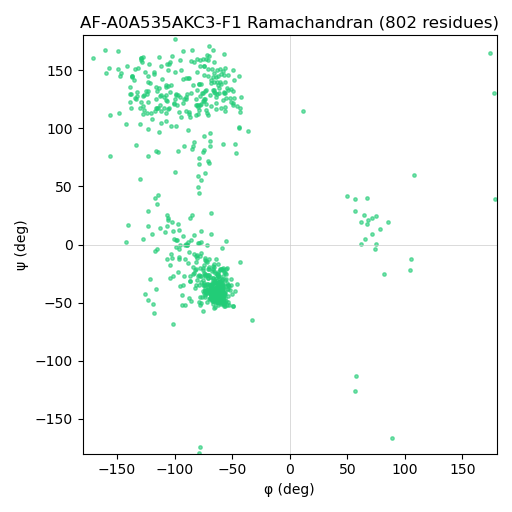498 ? -21.126 -29.173 1.948 1.00 94.81 498 ARG A O 1
ATOM 4027 N N . SER A 1 499 ? -21.618 -28.143 0.012 1.00 92.88 499 SER A N 1
ATOM 4028 C CA . SER A 1 499 ? -22.122 -26.897 0.603 1.00 92.88 499 SER A CA 1
ATOM 4029 C C . SER A 1 499 ? -23.444 -27.117 1.358 1.00 92.88 499 SER A C 1
ATOM 4031 O O . SER A 1 499 ? -24.093 -28.148 1.156 1.00 92.88 499 SER A O 1
ATOM 4033 N N . PRO A 1 500 ? -23.923 -26.150 2.167 1.00 90.75 500 PRO A N 1
ATOM 4034 C CA . PRO A 1 500 ? -25.238 -26.233 2.811 1.00 90.75 500 PRO A CA 1
ATOM 4035 C C . PRO A 1 500 ? -26.414 -26.460 1.847 1.00 90.75 500 PRO A C 1
ATOM 4037 O O . PRO A 1 500 ? -27.459 -26.935 2.280 1.00 90.75 500 PRO A O 1
ATOM 4040 N N . LEU A 1 501 ? -26.257 -26.143 0.554 1.00 91.69 501 LEU A N 1
ATOM 4041 C CA . LEU A 1 501 ? -27.278 -26.388 -0.465 1.00 91.69 501 LEU A CA 1
ATOM 4042 C C . LEU A 1 501 ? -27.433 -27.881 -0.797 1.00 91.69 501 LEU A C 1
ATOM 4044 O O . LEU A 1 501 ? -28.552 -28.340 -1.005 1.00 91.69 501 LEU A O 1
ATOM 4048 N N . GLY A 1 502 ? -26.325 -28.628 -0.864 1.00 90.81 502 GLY A N 1
ATOM 4049 C CA . GLY A 1 502 ? -26.336 -30.072 -1.119 1.00 90.81 502 GLY A CA 1
ATOM 4050 C C . GLY A 1 502 ? -26.361 -30.919 0.153 1.00 90.81 502 GLY A C 1
ATOM 4051 O O . GLY A 1 502 ? -26.998 -31.971 0.181 1.00 90.81 502 GLY A O 1
ATOM 4052 N N . GLY A 1 503 ? -25.693 -30.457 1.213 1.00 90.25 503 GLY A N 1
ATOM 4053 C CA . GLY A 1 503 ? -25.679 -31.088 2.533 1.00 90.25 503 GLY A CA 1
ATOM 4054 C C . GLY A 1 503 ? -25.095 -32.503 2.560 1.00 90.25 503 GLY A C 1
ATOM 4055 O O . GLY A 1 503 ? -25.384 -33.257 3.490 1.00 90.25 503 GLY A O 1
ATOM 4056 N N . LEU A 1 504 ? -24.314 -32.900 1.549 1.00 92.19 504 LEU A N 1
ATOM 4057 C CA . LEU A 1 504 ? -23.813 -34.267 1.426 1.00 92.19 504 LEU A CA 1
ATOM 4058 C C . LEU A 1 504 ? -22.498 -34.477 2.166 1.00 92.19 504 LEU A C 1
ATOM 4060 O O . LEU A 1 504 ? -21.602 -33.634 2.171 1.00 92.19 504 LEU A O 1
ATOM 4064 N N . THR A 1 505 ? -22.366 -35.665 2.752 1.00 91.88 505 THR A N 1
ATOM 4065 C CA . THR A 1 505 ? -21.105 -36.130 3.329 1.00 91.88 505 THR A CA 1
ATOM 4066 C C . THR A 1 505 ? -20.125 -36.534 2.231 1.00 91.88 505 THR A C 1
ATOM 4068 O O . THR A 1 505 ? -20.533 -37.002 1.164 1.00 91.88 505 THR A O 1
ATOM 4071 N N . ASP A 1 506 ? -18.825 -36.452 2.524 1.00 92.88 506 ASP A N 1
ATOM 4072 C CA . ASP A 1 506 ? -17.767 -36.881 1.598 1.00 92.88 506 ASP A CA 1
ATOM 4073 C C . ASP A 1 506 ? -17.966 -38.345 1.135 1.00 92.88 506 ASP A C 1
ATOM 4075 O O . ASP A 1 506 ? -17.708 -38.674 -0.022 1.00 92.88 506 ASP A O 1
ATOM 4079 N N . GLN A 1 507 ? -18.518 -39.208 2.001 1.00 92.06 507 GLN A N 1
ATOM 4080 C CA . GLN A 1 507 ? -18.882 -40.593 1.671 1.00 92.06 507 GLN A CA 1
ATOM 4081 C C . GLN A 1 507 ? -19.974 -40.676 0.591 1.00 92.06 507 GLN A C 1
ATOM 4083 O O . GLN A 1 507 ? -19.837 -41.433 -0.367 1.00 92.06 507 GLN A O 1
ATOM 4088 N N . THR A 1 508 ? -21.038 -39.878 0.714 1.00 90.75 508 THR A N 1
ATOM 4089 C CA . THR A 1 508 ? -22.148 -39.876 -0.256 1.00 90.75 508 THR A CA 1
ATOM 4090 C C . THR A 1 508 ? -21.680 -39.346 -1.614 1.00 90.75 508 THR A C 1
ATOM 4092 O O . THR A 1 508 ? -22.047 -39.874 -2.662 1.00 90.75 508 THR A O 1
ATOM 4095 N N . ILE A 1 509 ? -20.815 -38.327 -1.610 1.00 92.50 509 ILE A N 1
ATOM 4096 C CA . ILE A 1 509 ? -20.208 -37.774 -2.830 1.00 92.50 509 ILE A CA 1
ATOM 4097 C C . ILE A 1 509 ? -19.301 -38.814 -3.503 1.00 92.50 509 ILE A C 1
ATOM 4099 O O . ILE A 1 509 ? -19.336 -38.972 -4.725 1.00 92.50 509 ILE A O 1
ATOM 4103 N N . TYR A 1 510 ? -18.516 -39.559 -2.721 1.00 92.75 510 TYR A N 1
ATOM 4104 C CA . TYR A 1 510 ? -17.695 -40.652 -3.239 1.00 92.75 510 TYR A CA 1
ATOM 4105 C C . TYR A 1 510 ? -18.544 -41.762 -3.876 1.00 92.75 510 TYR A C 1
ATOM 4107 O O . TYR A 1 510 ? -18.196 -42.276 -4.939 1.00 92.75 510 TYR A O 1
ATOM 4115 N N . GLU A 1 511 ? -19.683 -42.106 -3.276 1.00 90.50 511 GLU A N 1
ATOM 4116 C CA . GLU A 1 511 ? -20.627 -43.067 -3.852 1.00 90.50 511 GLU A CA 1
ATOM 4117 C C . GLU A 1 511 ? -21.210 -42.566 -5.176 1.00 90.50 511 GLU A C 1
ATOM 4119 O O . GLU A 1 511 ? -21.206 -43.314 -6.153 1.00 90.50 511 GLU A O 1
ATOM 4124 N N . LEU A 1 512 ? -21.607 -41.290 -5.269 1.00 89.75 512 LEU A N 1
ATOM 4125 C CA . LEU A 1 512 ? -22.019 -40.682 -6.541 1.00 89.75 512 LEU A CA 1
ATOM 4126 C C . LEU A 1 512 ? -20.915 -40.789 -7.603 1.00 89.75 512 LEU A C 1
ATOM 4128 O O . LEU A 1 512 ? -21.199 -41.125 -8.751 1.00 89.75 512 LEU A O 1
ATOM 4132 N N . HIS A 1 513 ? -19.652 -40.554 -7.233 1.00 90.19 513 HIS A N 1
ATOM 4133 C CA . HIS A 1 513 ? -18.521 -40.702 -8.150 1.00 90.19 513 HIS A CA 1
ATOM 4134 C C . HIS A 1 513 ? -18.353 -42.143 -8.641 1.00 90.19 513 HIS A C 1
ATOM 4136 O O . HIS A 1 513 ? -18.257 -42.369 -9.849 1.00 90.19 513 HIS A O 1
ATOM 4142 N N . ARG A 1 514 ? -18.352 -43.111 -7.715 1.00 90.25 514 ARG A N 1
ATOM 4143 C CA . ARG A 1 514 ? -18.194 -44.544 -8.009 1.00 90.25 514 ARG A CA 1
ATOM 4144 C C . ARG A 1 514 ? -19.278 -45.055 -8.954 1.00 90.25 514 ARG A C 1
ATOM 4146 O O . ARG A 1 514 ? -19.021 -45.905 -9.795 1.00 90.25 514 ARG A O 1
ATOM 4153 N N . GLU A 1 515 ? -20.482 -44.521 -8.809 1.00 87.81 515 GLU A N 1
ATOM 4154 C CA . GLU A 1 515 ? -21.647 -44.870 -9.612 1.00 87.81 515 GLU A CA 1
ATOM 4155 C C . GLU A 1 515 ? -21.746 -44.077 -10.932 1.00 87.81 515 GLU A C 1
ATOM 4157 O O . GLU A 1 515 ? -22.733 -44.236 -11.652 1.00 87.81 515 GLU A O 1
ATOM 4162 N N . HIS A 1 516 ? -20.753 -43.235 -11.251 1.00 88.00 516 HIS A N 1
ATOM 4163 C CA . HIS A 1 516 ? -20.730 -42.325 -12.405 1.00 88.00 516 HIS A CA 1
ATOM 4164 C C . HIS A 1 516 ? -21.928 -41.357 -12.458 1.00 88.00 516 HIS A C 1
ATOM 4166 O O . HIS A 1 516 ? -22.470 -41.076 -13.524 1.00 88.00 516 HIS A O 1
ATOM 4172 N N . LEU A 1 517 ? -22.333 -40.841 -11.294 1.00 88.94 517 LEU A N 1
ATOM 4173 C CA . LEU A 1 517 ? -23.477 -39.943 -11.096 1.00 88.94 517 LEU A CA 1
ATOM 4174 C C . LEU A 1 517 ? -23.084 -38.520 -10.674 1.00 88.94 517 LEU A C 1
ATOM 4176 O O . LEU A 1 517 ? -23.948 -37.752 -10.265 1.00 88.94 517 LEU A O 1
ATOM 4180 N N . LEU A 1 518 ? -21.808 -38.136 -10.796 1.00 90.06 518 LEU A N 1
ATOM 4181 C CA . LEU A 1 518 ? -21.373 -36.734 -10.664 1.00 90.06 518 LEU A CA 1
ATOM 4182 C C . LEU A 1 518 ? -21.687 -35.927 -11.933 1.00 90.06 518 LEU A C 1
ATOM 4184 O O . LEU A 1 518 ? -20.800 -35.350 -12.559 1.00 90.06 518 LEU A O 1
ATOM 4188 N N . ASP A 1 519 ? -22.956 -35.944 -12.318 1.00 90.56 519 ASP A N 1
ATOM 4189 C CA . ASP A 1 519 ? -23.521 -35.204 -13.437 1.00 90.56 519 ASP A CA 1
ATOM 4190 C C . ASP A 1 519 ? -25.016 -35.015 -13.172 1.00 90.56 519 ASP A C 1
ATOM 4192 O O . ASP A 1 519 ? -25.791 -35.976 -13.176 1.00 90.56 519 ASP A O 1
ATOM 4196 N N . TYR A 1 520 ? -25.437 -33.774 -12.929 1.00 91.38 520 TYR A N 1
ATOM 4197 C CA . TYR A 1 520 ? -26.826 -33.504 -12.562 1.00 91.38 520 TYR A CA 1
ATOM 4198 C C . TYR A 1 520 ? -27.828 -33.704 -13.703 1.00 91.38 520 TYR A C 1
ATOM 4200 O O . TYR A 1 520 ? -29.032 -33.789 -13.459 1.00 91.38 520 TYR A O 1
ATOM 4208 N N . ARG A 1 521 ? -27.358 -33.850 -14.946 1.00 88.44 521 ARG A N 1
ATOM 4209 C CA . ARG A 1 521 ? -28.208 -34.134 -16.112 1.00 88.44 521 ARG A CA 1
ATOM 4210 C C . ARG A 1 521 ? -28.669 -35.590 -16.140 1.00 88.44 521 ARG A C 1
ATOM 4212 O O . ARG A 1 521 ? -29.724 -35.903 -16.686 1.00 88.44 521 ARG A O 1
ATOM 4219 N N . GLU A 1 522 ? -27.945 -36.476 -15.460 1.00 84.69 522 GLU A N 1
ATOM 4220 C CA . GLU A 1 522 ? -28.256 -37.904 -15.342 1.00 84.69 522 GLU A CA 1
ATOM 4221 C C . GLU A 1 522 ? -29.258 -38.206 -14.204 1.00 84.69 522 GLU A C 1
ATOM 4223 O O . GLU A 1 522 ? -29.328 -39.324 -13.691 1.00 84.69 522 GLU A O 1
ATOM 4228 N N . VAL A 1 523 ? -30.106 -37.234 -13.829 1.00 81.31 523 VAL A N 1
ATOM 4229 C CA . VAL A 1 523 ? -31.158 -37.345 -12.790 1.00 81.31 523 VAL A CA 1
ATOM 4230 C C . VAL A 1 523 ? -32.002 -38.610 -12.892 1.00 81.31 523 VAL A C 1
ATOM 4232 O O . VAL A 1 523 ? -32.436 -39.167 -11.883 1.00 81.31 523 VAL A O 1
ATOM 4235 N N . ARG A 1 524 ? -32.252 -39.093 -14.110 1.00 82.06 524 ARG A N 1
ATOM 4236 C CA . ARG A 1 524 ? -33.060 -40.298 -14.334 1.00 82.06 524 ARG A CA 1
ATOM 4237 C C . ARG A 1 524 ? -32.394 -41.549 -13.758 1.00 82.06 524 ARG A C 1
ATOM 4239 O O . ARG A 1 524 ? -33.100 -42.420 -13.260 1.00 82.06 524 ARG A O 1
ATOM 4246 N N . ARG A 1 525 ? -31.058 -41.612 -13.759 1.00 82.19 525 ARG A N 1
ATOM 4247 C CA . ARG A 1 525 ? -30.276 -42.728 -13.203 1.00 82.19 525 ARG A CA 1
ATOM 4248 C C . ARG A 1 525 ? -30.236 -42.726 -11.673 1.00 82.19 525 ARG A C 1
ATOM 4250 O O . ARG A 1 525 ? -29.991 -43.774 -11.080 1.00 82.19 525 ARG A O 1
ATOM 4257 N N . LEU A 1 526 ? -30.513 -41.583 -11.040 1.00 80.69 526 LEU A N 1
ATOM 4258 C CA . LEU A 1 526 ? -30.610 -41.445 -9.581 1.00 80.69 526 LEU A CA 1
ATOM 4259 C C . LEU A 1 526 ? -31.908 -42.015 -9.004 1.00 80.69 526 LEU A C 1
ATOM 4261 O O . LEU A 1 526 ? -31.888 -42.519 -7.886 1.00 80.69 526 LEU A O 1
ATOM 4265 N N . ARG A 1 527 ? -33.018 -41.988 -9.758 1.00 73.88 527 ARG A N 1
ATOM 4266 C CA . ARG A 1 527 ? -34.350 -42.406 -9.269 1.00 73.88 527 ARG A CA 1
ATOM 4267 C C . ARG A 1 527 ? -34.409 -43.846 -8.753 1.00 73.88 527 ARG A C 1
ATOM 4269 O O . ARG A 1 527 ? -35.233 -44.141 -7.898 1.00 73.88 527 ARG A O 1
ATOM 4276 N N . ASN A 1 528 ? -33.537 -44.717 -9.257 1.00 71.31 528 ASN A N 1
ATOM 4277 C CA . ASN A 1 528 ? -33.513 -46.140 -8.913 1.00 71.31 528 ASN A CA 1
ATOM 4278 C C . ASN A 1 528 ? -32.411 -46.493 -7.897 1.00 71.31 528 ASN A C 1
ATOM 4280 O O . ASN A 1 528 ? -32.107 -47.671 -7.718 1.00 71.31 528 ASN A O 1
ATOM 4284 N N . LYS A 1 529 ? -31.770 -45.498 -7.268 1.00 77.50 529 LYS A N 1
ATOM 4285 C CA . LYS A 1 529 ? -30.665 -45.699 -6.320 1.00 77.50 529 LYS A CA 1
ATOM 4286 C C . LYS A 1 529 ? -30.980 -45.097 -4.951 1.00 77.50 529 LYS A C 1
ATOM 4288 O O . LYS A 1 529 ? -31.769 -44.167 -4.831 1.00 77.50 529 LYS A O 1
ATOM 4293 N N . ALA A 1 530 ? -30.335 -45.633 -3.916 1.00 78.81 530 ALA A N 1
ATOM 4294 C CA . ALA A 1 530 ? -30.540 -45.251 -2.520 1.00 78.81 530 ALA A CA 1
ATOM 4295 C C . ALA A 1 530 ? -29.801 -43.947 -2.143 1.00 78.81 530 ALA A C 1
ATOM 4297 O O . ALA A 1 530 ? -28.953 -43.949 -1.255 1.00 78.81 530 ALA A O 1
ATOM 4298 N N . PHE A 1 531 ? -30.101 -42.840 -2.828 1.00 81.75 531 PHE A N 1
ATOM 4299 C CA . PHE A 1 531 ? -29.594 -41.507 -2.479 1.00 81.75 531 PHE A CA 1
ATOM 4300 C C . PHE A 1 531 ? -30.686 -40.650 -1.819 1.00 81.75 531 PHE A C 1
ATOM 4302 O O . PHE A 1 531 ? -31.872 -40.884 -2.066 1.00 81.75 531 PHE A O 1
ATOM 4309 N N . PRO A 1 532 ? -30.320 -39.645 -1.000 1.00 81.44 532 PRO A N 1
ATOM 4310 C CA . PRO A 1 532 ? -31.293 -38.732 -0.405 1.00 81.44 532 PRO A CA 1
ATOM 4311 C C . PRO A 1 532 ? -32.153 -38.035 -1.469 1.00 81.44 532 PRO A C 1
ATOM 4313 O O . PRO A 1 532 ? -31.641 -37.590 -2.499 1.00 81.44 532 PRO A O 1
ATOM 4316 N N . THR A 1 533 ? -33.454 -37.884 -1.204 1.00 82.56 533 THR A N 1
ATOM 4317 C CA . THR A 1 533 ? -34.399 -37.198 -2.109 1.00 82.56 533 THR A CA 1
ATOM 4318 C C . THR A 1 533 ? -33.992 -35.753 -2.395 1.00 82.56 533 THR A C 1
ATOM 4320 O O . THR A 1 533 ? -34.200 -35.261 -3.501 1.00 82.56 533 THR A O 1
ATOM 4323 N N . THR A 1 534 ? -33.313 -35.108 -1.445 1.00 83.38 534 THR A N 1
ATOM 4324 C CA . THR A 1 534 ? -32.750 -33.760 -1.589 1.00 83.38 534 THR A CA 1
ATOM 4325 C C . THR A 1 534 ? -31.754 -33.647 -2.747 1.00 83.38 534 THR A C 1
ATOM 4327 O O . THR A 1 534 ? -31.717 -32.620 -3.420 1.00 83.38 534 THR A O 1
ATOM 4330 N N . VAL A 1 535 ? -30.988 -34.704 -3.053 1.00 86.94 535 VAL A N 1
ATOM 4331 C CA . VAL A 1 535 ? -30.056 -34.723 -4.200 1.00 86.94 535 VAL A CA 1
ATOM 4332 C C . VAL A 1 535 ? -30.819 -34.729 -5.514 1.00 86.94 535 VAL A C 1
ATOM 4334 O O . VAL A 1 535 ? -30.452 -34.024 -6.452 1.00 86.94 535 VAL A O 1
ATOM 4337 N N . LEU A 1 536 ? -31.899 -35.511 -5.577 1.00 88.44 536 LEU A N 1
ATOM 4338 C CA . LEU A 1 536 ? -32.753 -35.586 -6.755 1.00 88.44 536 LEU A CA 1
ATOM 4339 C C . LEU A 1 536 ? -33.402 -34.225 -7.045 1.00 88.44 536 LEU A C 1
ATOM 4341 O O . LEU A 1 536 ? -33.391 -33.780 -8.191 1.00 88.44 536 LEU A O 1
ATOM 4345 N N . GLU A 1 537 ? -33.934 -33.564 -6.017 1.00 89.25 537 GLU A N 1
ATOM 4346 C CA . GLU A 1 537 ? -34.530 -32.226 -6.119 1.00 89.25 537 GLU A CA 1
ATOM 4347 C C . GLU A 1 537 ? -33.499 -31.176 -6.543 1.00 89.25 537 GLU A C 1
ATOM 4349 O O . GLU A 1 537 ? -33.749 -30.394 -7.466 1.00 89.25 537 GLU A O 1
ATOM 4354 N N . LEU A 1 538 ? -32.315 -31.195 -5.924 1.00 92.44 538 LEU A N 1
ATOM 4355 C CA . LEU A 1 538 ? -31.228 -30.287 -6.267 1.00 92.44 538 LEU A CA 1
ATOM 4356 C C . LEU A 1 538 ? -30.785 -30.480 -7.718 1.00 92.44 538 LEU A C 1
ATOM 4358 O O . LEU A 1 538 ? -30.674 -29.505 -8.454 1.00 92.44 538 LEU A O 1
ATOM 4362 N N . TYR A 1 539 ? -30.579 -31.718 -8.170 1.00 94.31 539 TYR A N 1
ATOM 4363 C CA . TYR A 1 539 ? -30.154 -31.965 -9.544 1.00 94.31 539 TYR A CA 1
ATOM 4364 C C . TYR A 1 539 ? -31.215 -31.550 -10.569 1.00 94.31 539 TYR A C 1
ATOM 4366 O O . TYR A 1 539 ? -30.869 -30.989 -11.605 1.00 94.31 539 TYR A O 1
ATOM 4374 N N . GLN A 1 540 ? -32.504 -31.764 -10.279 1.00 92.88 540 GLN A N 1
ATOM 4375 C CA . GLN A 1 540 ? -33.591 -31.277 -11.137 1.00 92.88 540 GLN A CA 1
ATOM 4376 C C . GLN A 1 540 ? -33.573 -29.750 -11.252 1.00 92.88 540 GLN A C 1
ATOM 4378 O O . GLN A 1 540 ? -33.731 -29.209 -12.346 1.00 92.88 540 GLN A O 1
ATOM 4383 N N . LYS A 1 541 ? -33.343 -29.051 -10.135 1.00 94.88 541 LYS A N 1
ATOM 4384 C CA . LYS A 1 541 ? -33.203 -27.592 -10.114 1.00 94.88 541 LYS A CA 1
ATOM 4385 C C . LYS A 1 541 ? -31.971 -27.119 -10.885 1.00 94.88 541 LYS A C 1
ATOM 4387 O O . LYS A 1 541 ? -32.100 -26.186 -11.669 1.00 94.88 541 LYS A O 1
ATOM 4392 N N . LEU A 1 542 ? -30.815 -27.761 -10.706 1.00 96.00 542 LEU A N 1
ATOM 4393 C CA . LEU A 1 542 ? -29.583 -27.426 -11.430 1.00 96.00 542 LEU A CA 1
ATOM 4394 C C . LEU A 1 542 ? -29.731 -27.643 -12.940 1.00 96.00 542 LEU A C 1
ATOM 4396 O O . LEU A 1 542 ? -29.377 -26.754 -13.707 1.00 96.00 542 LEU A O 1
ATOM 4400 N N . ALA A 1 543 ? -30.320 -28.766 -13.364 1.00 94.75 543 ALA A N 1
ATOM 4401 C CA . ALA A 1 543 ? -30.593 -29.044 -14.775 1.00 94.75 543 ALA A CA 1
ATOM 4402 C C . ALA A 1 543 ? -31.512 -27.982 -15.396 1.00 94.75 543 ALA A C 1
ATOM 4404 O O . ALA A 1 543 ? -31.219 -27.457 -16.466 1.00 94.75 543 ALA A O 1
ATOM 4405 N N . LYS A 1 544 ? -32.582 -27.607 -14.686 1.00 95.12 544 LYS A N 1
ATOM 4406 C CA . LYS A 1 544 ? -33.495 -26.551 -15.130 1.00 95.12 544 LYS A CA 1
ATOM 4407 C C . LYS A 1 544 ? -32.795 -25.190 -15.230 1.00 95.12 544 LYS A C 1
ATOM 4409 O O . LYS A 1 544 ? -32.942 -24.495 -16.229 1.00 95.12 544 LYS A O 1
ATOM 4414 N N . LEU A 1 545 ? -32.003 -24.820 -14.223 1.00 96.06 545 LEU A N 1
ATOM 4415 C CA . LEU A 1 545 ? -31.251 -23.563 -14.229 1.00 96.06 545 LEU A CA 1
ATOM 4416 C C . LEU A 1 545 ? -30.212 -23.517 -15.356 1.00 96.06 545 LEU A C 1
ATOM 4418 O O . LEU A 1 545 ? -30.068 -22.472 -15.987 1.00 96.06 545 LEU A O 1
ATOM 4422 N N . HIS A 1 546 ? -29.535 -24.629 -15.648 1.00 95.12 546 HIS A N 1
ATOM 4423 C CA . HIS A 1 546 ? -28.612 -24.746 -16.780 1.00 95.12 546 HIS A CA 1
ATOM 4424 C C . HIS A 1 546 ? -29.297 -24.457 -18.129 1.00 95.12 546 HIS A C 1
ATOM 4426 O O . HIS A 1 546 ? -28.715 -23.803 -18.987 1.00 95.12 546 HIS A O 1
ATOM 4432 N N . GLU A 1 547 ? -30.552 -24.876 -18.314 1.00 94.38 547 GLU A N 1
ATOM 4433 C CA . GLU A 1 547 ? -31.315 -24.617 -19.546 1.00 94.38 547 GLU A CA 1
ATOM 4434 C C . GLU A 1 547 ? -31.881 -23.186 -19.651 1.00 94.38 547 GLU A C 1
ATOM 4436 O O . GLU A 1 547 ? -32.143 -22.692 -20.756 1.00 94.38 547 GLU A O 1
ATOM 4441 N N . GLU A 1 548 ? -32.138 -22.530 -18.517 1.00 94.94 548 GLU A N 1
ATOM 4442 C CA . GLU A 1 548 ? -32.803 -21.221 -18.443 1.00 94.94 548 GLU A CA 1
ATOM 4443 C C . GLU A 1 548 ? -31.810 -20.053 -18.407 1.00 94.94 548 GLU A C 1
ATOM 4445 O O . GLU A 1 548 ? -31.997 -19.061 -19.111 1.00 94.94 548 GLU A O 1
ATOM 4450 N N . THR A 1 549 ? -30.739 -20.169 -17.620 1.00 92.50 549 THR A N 1
ATOM 4451 C CA . THR A 1 549 ? -29.780 -19.076 -17.373 1.00 92.50 549 THR A CA 1
ATOM 4452 C C . THR A 1 549 ? -29.042 -18.552 -18.612 1.00 92.50 549 THR A C 1
ATOM 4454 O O . THR A 1 549 ? -28.862 -17.336 -18.673 1.00 92.50 549 THR A O 1
ATOM 4457 N N . PRO A 1 550 ? -28.693 -19.356 -19.643 1.00 88.81 550 PRO A N 1
ATOM 4458 C CA . PRO A 1 550 ? -28.049 -18.833 -20.853 1.00 88.81 550 PRO A CA 1
ATOM 4459 C C . PRO A 1 550 ? -28.941 -17.901 -21.685 1.00 88.81 550 PRO A C 1
ATOM 4461 O O . PRO A 1 550 ? -28.444 -17.185 -22.549 1.00 88.81 550 PRO A O 1
ATOM 4464 N N . LYS A 1 551 ? -30.261 -17.918 -21.453 1.00 89.81 551 LYS A N 1
ATOM 4465 C CA . LYS A 1 551 ? -31.250 -17.103 -22.180 1.00 89.81 551 LYS A CA 1
ATOM 4466 C C . LYS A 1 551 ? -31.479 -15.736 -21.529 1.00 89.81 551 LYS A C 1
ATOM 4468 O O . LYS A 1 551 ? -32.311 -14.969 -22.007 1.00 89.81 551 LYS A O 1
ATOM 4473 N N . LEU A 1 552 ? -30.797 -15.451 -20.421 1.00 90.06 552 LEU A N 1
ATOM 4474 C CA . LEU A 1 552 ? -30.997 -14.260 -19.606 1.00 90.06 552 LEU A CA 1
ATOM 4475 C C . LEU A 1 552 ? -29.717 -13.408 -19.576 1.00 90.06 552 LEU A C 1
ATOM 4477 O O . LEU A 1 552 ? -28.617 -13.961 -19.556 1.00 90.06 552 LEU A O 1
ATOM 4481 N N . PRO A 1 553 ? -29.830 -12.069 -19.500 1.00 87.69 553 PRO A N 1
ATOM 4482 C CA . PRO A 1 553 ? -28.698 -11.208 -19.155 1.00 87.69 553 PRO A CA 1
ATOM 4483 C C . PRO A 1 553 ? -28.081 -11.605 -17.806 1.00 87.69 553 PRO A C 1
ATOM 4485 O O . PRO A 1 553 ? -28.802 -12.073 -16.925 1.00 87.69 553 PRO A O 1
ATOM 4488 N N . VAL A 1 554 ? -26.782 -11.359 -17.600 1.00 88.19 554 VAL A N 1
ATOM 4489 C CA . VAL A 1 554 ? -26.025 -11.820 -16.413 1.00 88.19 554 VAL A CA 1
ATOM 4490 C C . VAL A 1 554 ? -26.730 -11.493 -15.090 1.00 88.19 554 VAL A C 1
ATOM 4492 O O . VAL A 1 554 ? -26.993 -12.392 -14.290 1.00 88.19 554 VAL A O 1
ATOM 4495 N N . GLY A 1 555 ? -27.112 -10.229 -14.875 1.00 86.12 555 GLY A N 1
ATOM 4496 C CA . GLY A 1 555 ? -27.801 -9.812 -13.648 1.00 86.12 555 GLY A CA 1
ATOM 4497 C C . GLY A 1 555 ? -29.155 -10.504 -13.439 1.00 86.12 555 GLY A C 1
ATOM 4498 O O . GLY A 1 555 ? -29.510 -10.862 -12.311 1.00 86.12 555 GLY A O 1
ATOM 4499 N N . ALA A 1 556 ? -29.892 -10.761 -14.525 1.00 89.44 556 ALA A N 1
ATOM 4500 C CA . ALA A 1 556 ? -31.159 -11.487 -14.487 1.00 89.44 556 ALA A CA 1
ATOM 4501 C C . ALA A 1 556 ? -30.946 -12.989 -14.241 1.00 89.44 556 ALA A C 1
ATOM 4503 O O . ALA A 1 556 ? -31.667 -13.574 -13.438 1.00 89.44 556 ALA A O 1
ATOM 4504 N N . ALA A 1 557 ? -29.927 -13.597 -14.854 1.00 92.69 557 ALA A N 1
ATOM 4505 C CA . ALA A 1 557 ? -29.550 -14.990 -14.634 1.00 92.69 557 ALA A CA 1
ATOM 4506 C C . ALA A 1 557 ? -29.174 -15.241 -13.166 1.00 92.69 557 ALA A C 1
ATOM 4508 O O . ALA A 1 557 ? -29.707 -16.156 -12.541 1.00 92.69 557 ALA A O 1
ATOM 4509 N N . VAL A 1 558 ? -28.327 -14.393 -12.574 1.00 91.81 558 VAL A N 1
ATOM 4510 C CA . VAL A 1 558 ? -27.938 -14.520 -11.158 1.00 91.81 558 VAL A CA 1
ATOM 4511 C C . VAL A 1 558 ? -29.132 -14.305 -10.227 1.00 91.81 558 VAL A C 1
ATOM 4513 O O . VAL A 1 558 ? -29.330 -15.077 -9.287 1.00 91.81 558 VAL A O 1
ATOM 4516 N N . SER A 1 559 ? -29.984 -13.320 -10.516 1.00 91.62 559 SER A N 1
ATOM 4517 C CA . SER A 1 559 ? -31.217 -13.098 -9.747 1.00 91.62 559 SER A CA 1
ATOM 4518 C C . SER A 1 559 ? -32.188 -14.286 -9.854 1.00 91.62 559 SER A C 1
ATOM 4520 O O . SER A 1 559 ? -32.814 -14.667 -8.862 1.00 91.62 559 SER A O 1
ATOM 4522 N N . HIS A 1 560 ? -32.269 -14.931 -11.022 1.00 94.56 560 HIS A N 1
ATOM 4523 C CA . HIS A 1 560 ? -33.062 -16.145 -11.247 1.00 94.56 560 HIS A CA 1
ATOM 4524 C C . HIS A 1 560 ? -32.537 -17.346 -10.451 1.00 94.56 560 HIS A C 1
ATOM 4526 O O . HIS A 1 560 ? -33.313 -18.077 -9.835 1.00 94.56 560 HIS A O 1
ATOM 4532 N N . ILE A 1 561 ? -31.214 -17.519 -10.369 1.00 94.94 561 ILE A N 1
ATOM 4533 C CA . ILE A 1 561 ? -30.586 -18.552 -9.526 1.00 94.94 561 ILE A CA 1
ATOM 4534 C C . ILE A 1 561 ? -30.940 -18.321 -8.049 1.00 94.94 561 ILE A C 1
ATOM 4536 O O . ILE A 1 561 ? -31.368 -19.246 -7.358 1.00 94.94 561 ILE A O 1
ATOM 4540 N N . PHE A 1 562 ? -30.814 -17.078 -7.577 1.00 93.44 562 PHE A N 1
ATOM 4541 C CA . PHE A 1 562 ? -31.055 -16.697 -6.180 1.00 93.44 562 PHE A CA 1
ATOM 4542 C C . PHE A 1 562 ? -32.514 -16.833 -5.744 1.00 93.44 562 PHE A C 1
ATOM 4544 O O . PHE A 1 562 ? -32.781 -17.050 -4.566 1.00 93.44 562 PHE A O 1
ATOM 4551 N N . THR A 1 563 ? -33.452 -16.688 -6.677 1.00 93.50 563 THR A N 1
ATOM 4552 C CA . THR A 1 563 ? -34.889 -16.869 -6.423 1.00 93.50 563 THR A CA 1
ATOM 4553 C C . THR A 1 563 ? -35.323 -18.328 -6.571 1.00 93.50 563 THR A C 1
ATOM 4555 O O . THR A 1 563 ? -36.265 -18.759 -5.909 1.00 93.50 563 THR A O 1
ATOM 4558 N N . SER A 1 564 ? -34.622 -19.119 -7.389 1.00 94.19 564 SER A N 1
ATOM 4559 C CA . SER A 1 564 ? -34.944 -20.530 -7.641 1.00 94.19 564 SER A CA 1
ATOM 4560 C C . SER A 1 564 ? -34.442 -21.502 -6.571 1.00 94.19 564 SER A C 1
ATOM 4562 O O . SER A 1 564 ? -34.965 -22.624 -6.488 1.00 94.19 564 SER A O 1
ATOM 4564 N N . LEU A 1 565 ? -33.437 -21.091 -5.790 1.00 94.69 565 LEU A N 1
ATOM 4565 C CA . LEU A 1 565 ? -32.752 -21.880 -4.765 1.00 94.69 565 LEU A CA 1
ATOM 4566 C C . LEU A 1 565 ? -32.776 -21.158 -3.405 1.00 94.69 565 LEU A C 1
ATOM 4568 O O . LEU A 1 565 ? -32.703 -19.931 -3.362 1.00 94.69 565 LEU A O 1
ATOM 4572 N N . PRO A 1 566 ? -32.813 -21.884 -2.273 1.00 92.81 566 PRO A N 1
ATOM 4573 C CA . PRO A 1 566 ? -32.925 -21.294 -0.938 1.00 92.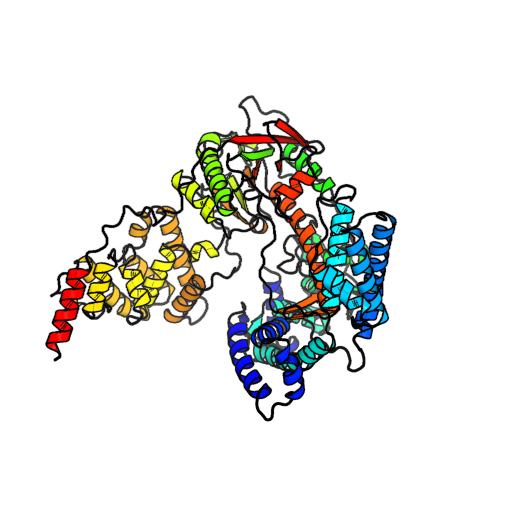81 566 PRO A CA 1
ATOM 4574 C C . PRO A 1 566 ? -31.590 -20.736 -0.404 1.00 92.81 566 PRO A C 1
ATOM 4576 O O . PRO A 1 566 ? -31.251 -20.939 0.758 1.00 92.81 566 PRO A O 1
ATOM 4579 N N . LEU A 1 567 ? -30.823 -20.006 -1.221 1.00 92.31 567 LEU A N 1
ATOM 4580 C CA . LEU A 1 567 ? -29.484 -19.523 -0.853 1.00 92.31 567 LEU A CA 1
ATOM 4581 C C . LEU A 1 567 ? -29.518 -18.558 0.339 1.00 92.31 567 LEU A C 1
ATOM 4583 O O . LEU A 1 567 ? -28.771 -18.745 1.294 1.00 92.31 567 LEU A O 1
ATOM 4587 N N . LYS A 1 568 ? -30.411 -17.556 0.318 1.00 89.81 568 LYS A N 1
ATOM 4588 C CA . LYS A 1 568 ? -30.529 -16.568 1.406 1.00 89.81 568 LYS A CA 1
ATOM 4589 C C . LYS A 1 568 ? -31.021 -17.192 2.721 1.00 89.81 568 LYS A C 1
ATOM 4591 O O . LYS A 1 568 ? -30.382 -16.940 3.737 1.00 89.81 568 LYS A O 1
ATOM 4596 N N . PRO A 1 569 ? -32.083 -18.027 2.745 1.00 91.19 569 PRO A N 1
ATOM 4597 C CA . PRO A 1 569 ? -32.468 -18.746 3.960 1.00 91.19 569 PRO A CA 1
ATOM 4598 C C . PRO A 1 569 ? -31.352 -19.638 4.514 1.00 91.19 569 PRO A C 1
ATOM 4600 O O . PRO A 1 569 ? -31.084 -19.600 5.709 1.00 91.19 569 PRO A O 1
ATOM 4603 N N . LEU A 1 570 ? -30.653 -20.391 3.655 1.00 90.00 570 LEU A N 1
ATOM 4604 C CA . LEU A 1 570 ? -29.535 -21.234 4.088 1.00 90.00 570 LEU A CA 1
ATOM 4605 C C . LEU A 1 570 ? -28.389 -20.398 4.663 1.00 90.00 570 LEU A C 1
ATOM 4607 O O . LEU A 1 570 ? -27.853 -20.751 5.711 1.00 90.00 570 LEU A O 1
ATOM 4611 N N . ALA A 1 571 ? -28.057 -19.274 4.023 1.00 86.19 571 ALA A N 1
ATOM 4612 C CA . ALA A 1 571 ? -27.081 -18.318 4.531 1.00 86.19 571 ALA A CA 1
ATOM 4613 C C . ALA A 1 571 ? -27.504 -17.754 5.893 1.00 86.19 571 ALA A C 1
ATOM 4615 O O . ALA A 1 571 ? -26.686 -17.743 6.810 1.00 86.19 571 ALA A O 1
ATOM 4616 N N . ALA A 1 572 ? -28.780 -17.390 6.060 1.00 84.38 572 ALA A N 1
ATOM 4617 C CA . ALA A 1 572 ? -29.349 -16.896 7.315 1.00 84.38 572 ALA A CA 1
ATOM 4618 C C . ALA A 1 572 ? -29.270 -17.926 8.459 1.00 84.38 572 ALA A C 1
ATOM 4620 O O . ALA A 1 572 ? -29.090 -17.546 9.613 1.00 84.38 572 ALA A O 1
ATOM 4621 N N . CYS A 1 573 ? -29.363 -19.222 8.143 1.00 83.94 573 CYS A N 1
ATOM 4622 C CA . CYS A 1 573 ? -29.212 -20.318 9.106 1.00 83.94 573 CYS A CA 1
ATOM 4623 C C . CYS A 1 573 ? -27.753 -20.627 9.470 1.00 83.94 573 CYS A C 1
ATOM 4625 O O . CYS A 1 573 ? -27.504 -21.424 10.378 1.00 83.94 573 CYS A O 1
ATOM 4627 N N . THR A 1 574 ? -26.777 -20.046 8.770 1.00 75.44 574 THR A N 1
ATOM 4628 C CA . THR A 1 574 ? -25.380 -20.171 9.182 1.00 75.44 574 THR A CA 1
ATOM 4629 C C . THR A 1 574 ? -25.118 -19.346 10.437 1.00 75.44 574 THR A C 1
ATOM 4631 O O . THR A 1 574 ? -25.841 -18.409 10.767 1.00 75.44 574 THR A O 1
ATOM 4634 N N . PHE A 1 575 ? -24.009 -19.645 11.113 1.00 58.47 575 PHE A N 1
ATOM 4635 C CA . PHE A 1 575 ? -23.540 -18.856 12.254 1.00 58.47 575 PHE A CA 1
ATOM 4636 C C . PHE A 1 575 ? -23.370 -17.351 11.926 1.00 58.47 575 PHE A C 1
ATOM 4638 O O . PHE A 1 575 ? -23.372 -16.522 12.829 1.00 58.47 575 PHE A O 1
ATOM 4645 N N . TYR A 1 576 ? -23.249 -16.996 10.640 1.00 58.84 576 TYR A N 1
ATOM 4646 C CA . TYR A 1 576 ? -23.039 -15.638 10.128 1.00 58.84 576 TYR A CA 1
ATOM 4647 C C . TYR A 1 576 ? -24.286 -15.034 9.470 1.00 58.84 576 TYR A C 1
ATOM 4649 O O . TYR A 1 576 ? -24.138 -14.170 8.613 1.00 58.84 576 TYR A O 1
ATOM 4657 N N . GLY A 1 577 ? -25.489 -15.487 9.839 1.00 71.81 577 GLY A N 1
ATOM 4658 C CA . GLY A 1 577 ? -26.748 -15.254 9.125 1.00 71.81 577 GLY A CA 1
ATOM 4659 C C . GLY A 1 577 ? -26.897 -13.919 8.387 1.00 71.81 577 GLY A C 1
ATOM 4660 O O . GLY A 1 577 ? -26.963 -13.902 7.159 1.00 71.81 577 GLY A O 1
ATOM 4661 N N . GLU A 1 578 ? -26.911 -12.802 9.121 1.00 68.62 578 GLU A N 1
ATOM 4662 C CA . GLU A 1 578 ? -27.070 -11.452 8.550 1.00 68.62 578 GLU A CA 1
ATOM 4663 C C . GLU A 1 578 ? -25.939 -11.093 7.565 1.00 68.62 578 GLU A C 1
ATOM 4665 O O . GLU A 1 578 ? -26.209 -10.656 6.446 1.00 68.62 578 GLU A O 1
ATOM 4670 N N . GLN A 1 579 ? -24.677 -11.344 7.933 1.00 66.44 579 GLN A N 1
ATOM 4671 C CA . GLN A 1 579 ? -23.513 -11.033 7.093 1.00 66.44 579 GLN A CA 1
ATOM 4672 C C . GLN A 1 579 ? -23.432 -11.929 5.856 1.00 66.44 579 GLN A C 1
ATOM 4674 O O . GLN A 1 579 ? -23.101 -11.454 4.775 1.00 66.44 579 GLN A O 1
ATOM 4679 N N . ALA A 1 580 ? -23.739 -13.219 5.989 1.00 77.75 580 ALA A N 1
ATOM 4680 C CA . ALA A 1 580 ? -23.736 -14.151 4.868 1.00 77.75 580 ALA A CA 1
ATOM 4681 C C . ALA A 1 580 ? -24.809 -13.763 3.839 1.00 77.75 580 ALA A C 1
ATOM 4683 O O . ALA A 1 580 ? -24.566 -13.805 2.634 1.00 77.75 580 ALA A O 1
ATOM 4684 N N . VAL A 1 581 ? -25.978 -13.306 4.303 1.00 82.69 581 VAL A N 1
ATOM 4685 C CA . VAL A 1 581 ? -27.023 -12.751 3.432 1.00 82.69 581 VAL A CA 1
ATOM 4686 C C . VAL A 1 581 ? -26.557 -11.456 2.763 1.00 82.69 581 VAL A C 1
ATOM 4688 O O . VAL A 1 581 ? -26.738 -11.318 1.552 1.00 82.69 581 VAL A O 1
ATOM 4691 N N . ALA A 1 582 ? -25.925 -10.540 3.504 1.00 74.38 582 ALA A N 1
ATOM 4692 C CA . ALA A 1 582 ? -25.367 -9.306 2.946 1.00 74.38 582 ALA A CA 1
ATOM 4693 C C . ALA A 1 582 ? -24.287 -9.592 1.889 1.00 74.38 582 ALA A C 1
ATOM 4695 O O . ALA A 1 582 ? -24.297 -9.002 0.810 1.00 74.38 582 ALA A O 1
ATOM 4696 N N . ASN A 1 583 ? -23.410 -10.566 2.149 1.00 80.50 583 ASN A N 1
ATOM 4697 C CA . ASN A 1 583 ? -22.370 -10.994 1.221 1.00 80.50 583 ASN A CA 1
ATOM 4698 C C . ASN A 1 583 ? -22.974 -11.548 -0.080 1.00 80.50 583 ASN A C 1
ATOM 4700 O O . ASN A 1 583 ? -22.567 -11.159 -1.174 1.00 80.50 583 ASN A O 1
ATOM 4704 N N . LEU A 1 584 ? -23.987 -12.411 0.023 1.00 87.69 584 LEU A N 1
ATOM 4705 C CA . LEU A 1 584 ? -24.698 -12.933 -1.144 1.00 87.69 584 LEU A CA 1
ATOM 4706 C C . LEU A 1 584 ? -25.416 -11.824 -1.934 1.00 87.69 584 LEU A C 1
ATOM 4708 O O . LEU A 1 584 ? -25.401 -11.846 -3.164 1.00 87.69 584 LEU A O 1
ATOM 4712 N N . GLU A 1 585 ? -26.019 -10.840 -1.265 1.00 85.38 585 GLU A N 1
ATOM 4713 C CA . GLU A 1 585 ? -26.652 -9.704 -1.948 1.00 85.38 585 GLU A CA 1
ATOM 4714 C C . GLU A 1 585 ? -25.620 -8.825 -2.663 1.00 85.38 585 GLU A C 1
ATOM 4716 O O . GLU A 1 585 ? -25.822 -8.462 -3.823 1.00 85.38 585 GLU A O 1
ATOM 4721 N N . LYS A 1 586 ? -24.474 -8.562 -2.026 1.00 81.50 586 LYS A N 1
ATOM 4722 C CA . LYS A 1 586 ? -23.346 -7.869 -2.654 1.00 81.50 586 LYS A CA 1
ATOM 4723 C C . LYS A 1 586 ? -22.836 -8.625 -3.885 1.00 81.50 586 LYS A C 1
ATOM 4725 O O . LYS A 1 586 ? -22.606 -8.002 -4.918 1.00 81.50 586 LYS A O 1
ATOM 4730 N N . LEU A 1 587 ? -22.727 -9.956 -3.826 1.00 85.62 587 LEU A N 1
ATOM 4731 C CA . LEU A 1 587 ? -22.346 -10.782 -4.980 1.00 85.62 587 LEU A CA 1
ATOM 4732 C C . LEU A 1 587 ? -23.347 -10.641 -6.136 1.00 85.62 587 LEU A C 1
ATOM 4734 O O . LEU A 1 587 ? -22.942 -10.508 -7.291 1.00 85.62 587 LEU A O 1
ATOM 4738 N N . ARG A 1 588 ? -24.653 -10.625 -5.831 1.00 86.88 588 ARG A N 1
ATOM 4739 C CA . ARG A 1 588 ? -25.713 -10.402 -6.828 1.00 86.88 588 ARG A CA 1
ATOM 4740 C C . ARG A 1 588 ? -25.566 -9.034 -7.499 1.00 86.88 588 ARG A C 1
ATOM 4742 O O . ARG A 1 588 ? -25.631 -8.954 -8.722 1.00 86.88 588 ARG A O 1
ATOM 4749 N N . GLN A 1 589 ? -25.341 -7.978 -6.714 1.00 83.69 589 GLN A N 1
ATOM 4750 C CA . GLN A 1 589 ? -25.132 -6.618 -7.226 1.00 83.69 589 GLN A CA 1
ATOM 4751 C C . GLN A 1 589 ? -23.871 -6.522 -8.095 1.00 83.69 589 GLN A C 1
ATOM 4753 O O . GLN A 1 589 ? -23.910 -5.920 -9.164 1.00 83.69 589 GLN A O 1
ATOM 4758 N N . GLN A 1 590 ? -22.771 -7.162 -7.689 1.00 80.62 590 GLN A N 1
ATOM 4759 C CA . GLN A 1 590 ? -21.544 -7.205 -8.486 1.00 80.62 590 GLN A CA 1
ATOM 4760 C C . GLN A 1 590 ? -21.750 -7.917 -9.825 1.00 80.62 590 GLN A C 1
ATOM 4762 O O . GLN A 1 590 ? -21.308 -7.410 -10.852 1.00 80.62 590 GLN A O 1
ATOM 4767 N N . ALA A 1 591 ? -22.457 -9.049 -9.847 1.00 82.12 591 ALA A N 1
ATOM 4768 C CA . ALA A 1 591 ? -22.777 -9.731 -11.098 1.00 82.12 591 ALA A CA 1
ATOM 4769 C C . ALA A 1 591 ? -23.678 -8.886 -12.019 1.00 82.12 591 ALA A C 1
ATOM 4771 O O . ALA A 1 591 ? -23.548 -8.943 -13.240 1.00 82.12 591 ALA A O 1
ATOM 4772 N N . GLU A 1 592 ? -24.578 -8.082 -11.447 1.00 81.38 592 GLU A N 1
ATOM 4773 C CA . GLU A 1 592 ? -25.400 -7.138 -12.206 1.00 81.38 592 GLU A CA 1
ATOM 4774 C C . GLU A 1 592 ? -24.559 -6.021 -12.838 1.00 81.38 592 GLU A C 1
ATOM 4776 O O . GLU A 1 592 ? -24.764 -5.706 -14.009 1.00 81.38 592 GLU A O 1
ATOM 4781 N N . LEU A 1 593 ? -23.593 -5.464 -12.100 1.00 78.50 593 LEU A N 1
ATOM 4782 C CA . LEU A 1 593 ? -22.659 -4.453 -12.608 1.00 78.50 593 LEU A CA 1
ATOM 4783 C C . LEU A 1 593 ? -21.790 -5.002 -13.745 1.00 78.50 593 LEU A C 1
ATOM 4785 O O . LEU A 1 593 ? -21.718 -4.374 -14.799 1.00 78.50 593 LEU A O 1
ATOM 4789 N N . LEU A 1 594 ? -21.234 -6.209 -13.586 1.00 75.75 594 LEU A N 1
ATOM 4790 C CA . LEU A 1 594 ? -20.462 -6.882 -14.639 1.00 75.75 594 LEU A CA 1
ATOM 4791 C C . LEU A 1 594 ? -21.276 -7.074 -15.924 1.00 75.75 594 LEU A C 1
ATOM 4793 O O . LEU A 1 594 ? -20.734 -6.977 -17.019 1.00 75.75 594 LEU A O 1
ATOM 4797 N N . GLY A 1 595 ? -22.584 -7.318 -15.799 1.00 73.00 595 GLY A N 1
ATOM 4798 C CA . GLY A 1 595 ? -23.500 -7.423 -16.936 1.00 73.00 595 GLY A CA 1
ATOM 4799 C C . GLY A 1 595 ? -23.820 -6.095 -17.633 1.00 73.00 595 GLY A C 1
ATOM 4800 O O . GLY A 1 595 ? -24.399 -6.118 -18.716 1.00 73.00 595 GLY A O 1
ATOM 4801 N N . ARG A 1 596 ? -23.505 -4.945 -17.018 1.00 72.12 596 ARG A N 1
ATOM 4802 C CA . ARG A 1 596 ? -23.665 -3.607 -17.620 1.00 72.12 596 ARG A CA 1
ATOM 4803 C C . ARG A 1 596 ? -22.395 -3.142 -18.336 1.00 72.12 596 ARG A C 1
ATOM 4805 O O . ARG A 1 596 ? -22.485 -2.351 -19.272 1.00 72.12 596 ARG A O 1
ATOM 4812 N N . GLU A 1 597 ? -21.232 -3.630 -17.912 1.00 58.62 597 GLU A N 1
ATOM 4813 C CA . GLU A 1 597 ? -19.926 -3.337 -18.508 1.00 58.62 597 GLU A CA 1
ATOM 4814 C C . GLU A 1 597 ? -19.706 -4.177 -19.786 1.00 58.62 597 GLU A C 1
ATOM 4816 O O . GLU A 1 597 ? -18.956 -5.147 -19.807 1.00 58.62 597 GLU A O 1
ATOM 4821 N N . GLY A 1 598 ? -20.386 -3.814 -20.880 1.00 54.84 598 GLY A N 1
ATOM 4822 C CA . GLY A 1 598 ? -20.173 -4.394 -22.217 1.00 54.84 598 GLY A CA 1
ATOM 4823 C C . GLY A 1 598 ? -20.999 -5.649 -22.550 1.00 54.84 598 GLY A C 1
ATOM 4824 O O . GLY A 1 598 ? -21.980 -5.974 -21.888 1.00 54.84 598 GLY A O 1
ATOM 4825 N N . LEU A 1 599 ? -20.623 -6.352 -23.631 1.00 56.88 599 LEU A N 1
ATOM 4826 C CA . LEU A 1 599 ? -21.250 -7.606 -24.099 1.00 56.88 599 LEU A CA 1
ATOM 4827 C C . LEU A 1 599 ? -20.754 -8.826 -23.292 1.00 56.88 599 LEU A C 1
ATOM 4829 O O . LEU A 1 599 ? -20.306 -9.828 -23.854 1.00 56.88 599 LEU A O 1
ATOM 4833 N N . THR A 1 600 ? -20.777 -8.743 -21.963 1.00 67.94 600 THR A N 1
ATOM 4834 C CA . THR A 1 600 ? -20.305 -9.818 -21.084 1.00 67.94 600 THR A CA 1
ATOM 4835 C C . THR A 1 600 ? -21.306 -10.973 -21.047 1.00 67.94 600 THR A C 1
ATOM 4837 O O . THR A 1 600 ? -22.493 -10.821 -20.756 1.00 67.94 600 THR A O 1
ATOM 4840 N N . THR A 1 601 ? -20.827 -12.178 -21.358 1.00 81.88 601 THR A N 1
ATOM 4841 C CA . THR A 1 601 ? -21.627 -13.403 -21.220 1.00 81.88 601 THR A CA 1
ATOM 4842 C C . THR A 1 601 ? -21.623 -13.880 -19.766 1.00 81.88 601 THR A C 1
ATOM 4844 O O . THR A 1 601 ? -20.711 -13.558 -19.004 1.00 81.88 601 THR A O 1
ATOM 4847 N N . LEU A 1 602 ? -22.602 -14.706 -19.372 1.00 82.62 602 LEU A N 1
ATOM 4848 C CA . LEU A 1 602 ? -22.621 -15.326 -18.038 1.00 82.62 602 LEU A CA 1
ATOM 4849 C C . LEU A 1 602 ? -21.322 -16.097 -17.751 1.00 82.62 602 LEU A C 1
ATOM 4851 O O . LEU A 1 602 ? -20.797 -16.026 -16.645 1.00 82.62 602 LEU A O 1
ATOM 4855 N N . LYS A 1 603 ? -20.775 -16.773 -18.767 1.00 85.12 603 LYS A N 1
ATOM 4856 C CA . LYS A 1 603 ? -19.497 -17.482 -18.687 1.00 85.12 603 LYS A CA 1
ATOM 4857 C C . LYS A 1 603 ? -18.336 -16.549 -18.349 1.00 85.12 603 LYS A C 1
ATOM 4859 O O . LYS A 1 603 ? -17.565 -16.845 -17.441 1.00 85.12 603 LYS A O 1
ATOM 4864 N N . GLU A 1 604 ? -18.232 -15.421 -19.048 1.00 82.38 604 GLU A N 1
ATOM 4865 C CA . GLU A 1 604 ? -17.175 -14.436 -18.800 1.00 82.38 604 GLU A CA 1
ATOM 4866 C C . GLU A 1 604 ? -17.308 -13.823 -17.400 1.00 82.38 604 GLU A C 1
ATOM 4868 O O . GLU A 1 604 ? -16.335 -13.762 -16.651 1.00 82.38 604 GLU A O 1
ATOM 4873 N N . ALA A 1 605 ? -18.530 -13.476 -16.985 1.00 83.88 605 ALA A N 1
ATOM 4874 C CA . ALA A 1 605 ? -18.787 -12.968 -15.640 1.00 83.88 605 ALA A CA 1
ATOM 4875 C C . ALA A 1 605 ? -18.401 -13.983 -14.545 1.00 83.88 605 ALA A C 1
ATOM 4877 O O . ALA A 1 605 ? -17.783 -13.617 -13.545 1.00 83.88 605 ALA A O 1
ATOM 4878 N N . ILE A 1 606 ? -18.714 -15.271 -14.732 1.00 86.50 606 ILE A N 1
ATOM 4879 C CA . ILE A 1 606 ? -18.321 -16.341 -13.800 1.00 86.50 606 ILE A CA 1
ATOM 4880 C C . ILE A 1 606 ? -16.804 -16.500 -13.755 1.00 86.50 606 ILE A C 1
ATOM 4882 O O . ILE A 1 606 ? -16.247 -16.645 -12.669 1.00 86.50 606 ILE A O 1
ATOM 4886 N N . HIS A 1 607 ? -16.131 -16.450 -14.904 1.00 83.06 607 HIS A N 1
ATOM 4887 C CA . HIS A 1 607 ? -14.675 -16.539 -14.975 1.00 83.06 607 HIS A CA 1
ATOM 4888 C C . HIS A 1 607 ? -14.001 -15.384 -14.227 1.00 83.06 607 HIS A C 1
ATOM 4890 O O . HIS A 1 607 ? -13.061 -15.604 -13.464 1.00 83.06 607 HIS A O 1
ATOM 4896 N N . GLN A 1 608 ? -14.531 -14.166 -14.356 1.00 78.62 608 GLN A N 1
ATOM 4897 C CA . GLN A 1 608 ? -14.066 -13.007 -13.594 1.00 78.62 608 GLN A CA 1
ATOM 4898 C C . GLN A 1 608 ? -14.299 -13.173 -12.086 1.00 78.62 608 GLN A C 1
ATOM 4900 O O . GLN A 1 608 ? -13.381 -12.943 -11.300 1.00 78.62 608 GLN A O 1
ATOM 4905 N N . LEU A 1 609 ? -15.479 -13.640 -11.662 1.00 81.38 609 LEU A N 1
ATOM 4906 C CA . LEU A 1 609 ? -15.757 -13.925 -10.247 1.00 81.38 609 LEU A CA 1
ATOM 4907 C C . LEU A 1 609 ? -14.852 -15.034 -9.692 1.00 81.38 609 LEU A C 1
ATOM 4909 O O . LEU A 1 609 ? -14.326 -14.906 -8.589 1.00 81.38 609 LEU A O 1
ATOM 4913 N N . GLN A 1 610 ? -14.626 -16.103 -10.457 1.00 82.00 610 GLN A N 1
ATOM 4914 C CA . GLN A 1 610 ? -13.722 -17.190 -10.088 1.00 82.00 610 GLN A CA 1
ATOM 4915 C C . GLN A 1 610 ? -12.288 -16.686 -9.931 1.00 82.00 610 GLN A C 1
ATOM 4917 O O . GLN A 1 610 ? -11.628 -17.038 -8.955 1.00 82.00 610 GLN A O 1
ATOM 4922 N N . ARG A 1 611 ? -11.817 -15.840 -10.853 1.00 73.00 611 ARG A N 1
ATOM 4923 C CA . ARG A 1 611 ? -10.515 -15.183 -10.728 1.00 73.00 611 ARG A CA 1
ATOM 4924 C C . ARG A 1 611 ? -10.439 -14.350 -9.460 1.00 73.00 611 ARG A C 1
ATOM 4926 O O . ARG A 1 611 ? -9.479 -14.512 -8.737 1.00 73.00 611 ARG A O 1
ATOM 4933 N N . ARG A 1 612 ? -11.460 -13.570 -9.098 1.00 74.75 612 ARG A N 1
ATOM 4934 C CA . ARG A 1 612 ? -11.451 -12.806 -7.832 1.00 74.75 612 ARG A CA 1
ATOM 4935 C C . ARG A 1 612 ? -11.438 -13.684 -6.572 1.00 74.75 612 ARG A C 1
ATOM 4937 O O . ARG A 1 612 ? -10.904 -13.279 -5.544 1.00 74.75 612 ARG A O 1
ATOM 4944 N N . VAL A 1 613 ? -12.000 -14.894 -6.642 1.00 72.00 613 VAL A N 1
ATOM 4945 C CA . VAL A 1 613 ? -11.923 -15.891 -5.556 1.00 72.00 613 VAL A CA 1
ATOM 4946 C C . VAL A 1 613 ? -10.538 -16.545 -5.461 1.00 72.00 613 VAL A C 1
ATOM 4948 O O . VAL A 1 613 ? -10.091 -16.852 -4.357 1.00 72.00 613 VAL A O 1
ATOM 4951 N N . LEU A 1 614 ? -9.860 -16.768 -6.590 1.00 64.38 614 LEU A N 1
ATOM 4952 C CA . LEU A 1 614 ? -8.547 -17.427 -6.652 1.00 64.38 614 LEU A CA 1
ATOM 4953 C C . LEU A 1 614 ? -7.377 -16.442 -6.478 1.00 64.38 614 LEU A C 1
ATOM 4955 O O . LEU A 1 614 ? -6.470 -16.687 -5.685 1.00 64.38 614 LEU A O 1
ATOM 4959 N N . ASP A 1 615 ? -7.437 -15.316 -7.180 1.00 57.00 615 ASP A N 1
ATOM 4960 C CA . ASP A 1 615 ? -6.486 -14.210 -7.183 1.00 57.00 615 ASP A CA 1
ATOM 4961 C C . ASP A 1 615 ? -6.980 -13.127 -6.234 1.00 57.00 615 ASP A C 1
ATOM 4963 O O . ASP A 1 615 ? -7.563 -12.114 -6.619 1.00 57.00 615 ASP A O 1
ATOM 4967 N N . VAL A 1 616 ? -6.723 -13.342 -4.950 1.00 50.62 616 VAL A N 1
ATOM 4968 C CA . VAL A 1 616 ? -6.967 -12.349 -3.906 1.00 50.62 616 VAL A CA 1
ATOM 4969 C C . VAL A 1 616 ? -5.904 -11.237 -4.000 1.00 50.62 616 VAL A C 1
ATOM 4971 O O . VAL A 1 616 ? -5.086 -11.062 -3.095 1.00 50.62 616 VAL A O 1
ATOM 4974 N N . LYS A 1 617 ? -5.855 -10.515 -5.126 1.00 46.78 617 LYS A N 1
ATOM 4975 C CA . LYS A 1 617 ? -5.109 -9.257 -5.255 1.00 46.78 617 LYS A CA 1
ATOM 4976 C C . LYS A 1 617 ? -5.939 -8.116 -4.660 1.00 46.78 617 LYS A C 1
ATOM 4978 O O . LYS A 1 617 ? -7.167 -8.164 -4.630 1.00 46.78 617 LYS A O 1
ATOM 4983 N N . GLU A 1 618 ? -5.247 -7.119 -4.116 1.00 43.22 618 GLU A N 1
ATOM 4984 C CA . GLU A 1 618 ? -5.856 -5.896 -3.589 1.00 43.22 618 GLU A CA 1
ATOM 4985 C C . GLU A 1 618 ? -6.408 -5.066 -4.758 1.00 43.22 618 GLU A C 1
ATOM 4987 O O . GLU A 1 618 ? -5.696 -4.245 -5.327 1.00 43.22 618 GLU A O 1
ATOM 4992 N N . GLU A 1 619 ? -7.661 -5.309 -5.146 1.00 37.72 619 GLU A N 1
ATOM 4993 C CA . GLU A 1 619 ? -8.401 -4.407 -6.031 1.00 37.72 619 GLU A CA 1
ATOM 4994 C C . GLU A 1 619 ? -9.089 -3.290 -5.232 1.00 37.72 619 GLU A C 1
ATOM 4996 O O . GLU A 1 619 ? -9.224 -3.330 -4.002 1.00 37.72 619 GLU A O 1
ATOM 5001 N N . GLY A 1 620 ? -9.367 -2.221 -5.975 1.00 38.53 620 GLY A N 1
ATOM 5002 C CA . GLY A 1 620 ? -9.519 -0.854 -5.513 1.00 38.53 620 GLY A CA 1
ATOM 5003 C C . GLY A 1 620 ? -10.761 -0.580 -4.680 1.00 38.53 620 GLY A C 1
ATOM 5004 O O . GLY A 1 620 ? -11.662 -1.394 -4.517 1.00 38.53 620 GLY A O 1
ATOM 5005 N N . GLU A 1 621 ? -10.750 0.624 -4.122 1.00 40.47 621 GLU A N 1
ATOM 5006 C CA . GLU A 1 621 ? -11.811 1.223 -3.323 1.00 40.47 621 GLU A CA 1
ATOM 5007 C C . GLU A 1 621 ? -13.210 0.966 -3.904 1.00 40.47 621 GLU A C 1
ATOM 5009 O O . GLU A 1 621 ? -13.498 1.312 -5.048 1.00 40.47 621 GLU A O 1
ATOM 5014 N N . SER A 1 622 ? -14.111 0.434 -3.076 1.00 31.52 622 SER A N 1
ATOM 5015 C CA . SER A 1 622 ? -15.540 0.505 -3.348 1.00 31.52 622 SER A CA 1
ATOM 5016 C C . SER A 1 622 ? -16.309 0.927 -2.103 1.00 31.52 622 SER A C 1
ATOM 5018 O O . SER A 1 622 ? -16.155 0.356 -1.022 1.00 31.52 622 SER A O 1
ATOM 5020 N N . VAL A 1 623 ? -17.064 1.997 -2.346 1.00 33.56 623 VAL A N 1
ATOM 5021 C CA . VAL A 1 623 ? -18.117 2.704 -1.617 1.00 33.56 623 VAL A CA 1
ATOM 5022 C C . VAL A 1 623 ? -18.315 2.317 -0.150 1.00 33.56 623 VAL A C 1
ATOM 5024 O O . VAL A 1 623 ? -18.803 1.238 0.179 1.00 33.56 623 VAL A O 1
ATOM 5027 N N . LEU A 1 624 ? -18.032 3.311 0.701 1.00 38.38 624 LEU A N 1
ATOM 5028 C CA . LEU A 1 624 ? -18.653 3.569 2.002 1.00 38.38 624 LEU A CA 1
ATOM 5029 C C . LEU A 1 624 ? -20.182 3.469 1.884 1.00 38.38 624 LEU A C 1
ATOM 5031 O O . LEU A 1 624 ? -20.894 4.461 1.769 1.00 38.38 624 LEU A O 1
ATOM 5035 N N . ALA A 1 625 ? -20.705 2.258 1.863 1.00 36.78 625 ALA A N 1
ATOM 5036 C CA . ALA A 1 625 ? -22.123 1.992 1.954 1.00 36.78 625 ALA A CA 1
ATOM 5037 C C . ALA A 1 625 ? -22.277 1.075 3.146 1.00 36.78 625 ALA A C 1
ATOM 5039 O O . ALA A 1 625 ? -22.356 -0.123 2.951 1.00 36.78 625 ALA A O 1
ATOM 5040 N N . GLU A 1 626 ? -22.184 1.649 4.349 1.00 47.31 626 GLU A N 1
ATOM 5041 C CA . GLU A 1 626 ? -22.735 1.120 5.607 1.00 47.31 626 GLU A CA 1
ATOM 5042 C C . GLU A 1 626 ? -22.374 2.047 6.793 1.00 47.31 626 GLU A C 1
ATOM 5044 O O . GLU A 1 626 ? -22.108 1.595 7.905 1.00 47.31 626 GLU A O 1
ATOM 5049 N N . GLU A 1 627 ? -22.396 3.381 6.611 1.00 46.31 627 GLU A N 1
ATOM 5050 C CA . GLU A 1 627 ? -22.152 4.303 7.739 1.00 46.31 627 GLU A CA 1
ATOM 5051 C C . GLU A 1 627 ? -23.166 4.136 8.888 1.00 46.31 627 GLU A C 1
ATOM 5053 O O . GLU A 1 627 ? -22.871 4.473 10.035 1.00 46.31 627 GLU A O 1
ATOM 5058 N N . ASN A 1 628 ? -24.328 3.551 8.583 1.00 53.66 628 ASN A N 1
ATOM 5059 C CA . ASN A 1 628 ? -25.445 3.357 9.500 1.00 53.66 628 ASN A CA 1
ATOM 5060 C C . ASN A 1 628 ? -25.538 1.950 10.114 1.00 53.66 628 ASN A C 1
ATOM 5062 O O . ASN A 1 628 ? -26.509 1.684 10.825 1.00 53.66 628 ASN A O 1
ATOM 5066 N N . LEU A 1 629 ? -24.588 1.041 9.861 1.00 65.44 629 LEU A N 1
ATOM 5067 C CA . LEU A 1 629 ? -24.608 -0.249 10.552 1.00 65.44 629 LEU A CA 1
ATOM 5068 C C . LEU A 1 629 ? -24.175 -0.103 12.003 1.00 65.44 629 LEU A C 1
ATOM 5070 O O . LEU A 1 629 ? -23.136 0.477 12.313 1.00 65.44 629 LEU A O 1
ATOM 5074 N N . ASP A 1 630 ? -24.959 -0.707 12.891 1.00 80.50 630 ASP A N 1
ATOM 5075 C CA . ASP A 1 630 ? -24.630 -0.825 14.304 1.00 80.50 630 ASP A CA 1
ATOM 5076 C C . ASP A 1 630 ? -23.615 -1.959 14.541 1.00 80.50 630 ASP A C 1
ATOM 5078 O O . ASP A 1 630 ? -23.944 -3.033 15.055 1.00 80.50 630 ASP A O 1
ATOM 5082 N N . ALA A 1 631 ? -22.380 -1.749 14.075 1.00 85.38 631 ALA A N 1
ATOM 5083 C CA . ALA A 1 631 ? -21.306 -2.740 14.090 1.00 85.38 631 ALA A CA 1
ATOM 5084 C C . ALA A 1 631 ? -19.919 -2.105 14.290 1.00 85.38 631 ALA A C 1
ATOM 5086 O O . ALA A 1 631 ? -19.649 -1.012 13.799 1.00 85.38 631 ALA A O 1
ATOM 5087 N N . VAL A 1 632 ? -19.021 -2.830 14.967 1.00 90.19 632 VAL A N 1
ATOM 5088 C CA . VAL A 1 632 ? -17.607 -2.455 15.138 1.00 90.19 632 VAL A CA 1
ATOM 5089 C C . VAL A 1 632 ? -16.909 -2.435 13.782 1.00 90.19 632 VAL A C 1
ATOM 5091 O O . VAL A 1 632 ? -16.928 -3.435 13.062 1.00 90.19 632 VAL A O 1
ATOM 5094 N N . ARG A 1 633 ? -16.242 -1.332 13.437 1.00 90.31 633 ARG A N 1
ATOM 5095 C CA . ARG A 1 633 ? -15.540 -1.219 12.152 1.00 90.31 633 ARG A CA 1
ATOM 5096 C C . ARG A 1 633 ? -14.103 -1.705 12.268 1.00 90.31 633 ARG A C 1
ATOM 5098 O O . ARG A 1 633 ? -13.341 -1.222 13.097 1.00 90.31 633 ARG A O 1
ATOM 5105 N N . ILE A 1 634 ? -13.720 -2.654 11.424 1.00 91.00 634 ILE A N 1
ATOM 5106 C CA . ILE A 1 634 ? -12.380 -3.240 11.389 1.00 91.00 634 ILE A CA 1
ATOM 5107 C C . ILE A 1 634 ? -11.743 -2.898 10.047 1.00 91.00 634 ILE A C 1
ATOM 5109 O O . ILE A 1 634 ? -12.233 -3.315 8.997 1.00 91.00 634 ILE A O 1
ATOM 5113 N N . MET A 1 635 ? -10.639 -2.157 10.067 1.00 90.31 635 MET A N 1
ATOM 5114 C CA . MET A 1 635 ? -10.013 -1.648 8.844 1.00 90.31 635 MET A CA 1
ATOM 5115 C C . MET A 1 635 ? -8.496 -1.505 8.975 1.00 90.31 635 MET A C 1
ATOM 5117 O O . MET A 1 635 ? -7.926 -1.584 10.067 1.00 90.31 635 MET A O 1
ATOM 5121 N N . SER A 1 636 ? -7.823 -1.319 7.839 1.00 92.00 636 SER A N 1
ATOM 5122 C CA . SER A 1 636 ? -6.413 -0.937 7.843 1.00 92.00 636 SER A CA 1
ATOM 5123 C C . SER A 1 636 ? -6.261 0.554 8.154 1.00 92.00 636 SER A C 1
ATOM 5125 O O . SER A 1 636 ? -7.144 1.353 7.845 1.00 92.00 636 SER A O 1
ATOM 5127 N N . ILE A 1 637 ? -5.120 0.951 8.719 1.00 94.00 637 ILE A N 1
ATOM 5128 C CA . ILE A 1 637 ? -4.833 2.367 9.016 1.00 94.00 637 ILE A CA 1
ATOM 5129 C C . ILE A 1 637 ? -4.900 3.236 7.749 1.00 94.00 637 ILE A C 1
ATOM 5131 O O . ILE A 1 637 ? -5.428 4.342 7.801 1.00 94.00 637 ILE A O 1
ATOM 5135 N N . HIS A 1 638 ? -4.440 2.717 6.605 1.00 91.00 638 HIS A N 1
ATOM 5136 C CA . HIS A 1 638 ? -4.527 3.412 5.317 1.00 91.00 638 HIS A CA 1
ATOM 5137 C C . HIS A 1 638 ? -5.977 3.751 4.948 1.00 91.00 638 HIS A C 1
ATOM 5139 O O . HIS A 1 638 ? -6.270 4.893 4.610 1.00 91.00 638 HIS A O 1
ATOM 5145 N N . LYS A 1 639 ? -6.902 2.793 5.107 1.00 87.69 639 LYS A N 1
ATOM 5146 C CA . LYS A 1 639 ? -8.334 3.014 4.852 1.00 87.69 639 LYS A CA 1
ATOM 5147 C C . LYS A 1 639 ? -9.002 3.947 5.857 1.00 87.69 639 LYS A C 1
ATOM 5149 O O . LYS A 1 639 ? -9.952 4.629 5.506 1.00 87.69 639 LYS A O 1
ATOM 5154 N N . ALA A 1 640 ? -8.495 3.999 7.086 1.00 91.12 640 ALA A N 1
ATOM 5155 C CA . ALA A 1 640 ? -9.008 4.902 8.108 1.00 91.12 640 ALA A CA 1
ATOM 5156 C C . ALA A 1 640 ? -8.619 6.370 7.869 1.00 91.12 640 ALA A C 1
ATOM 5158 O O . ALA A 1 640 ? -9.162 7.259 8.530 1.00 91.12 640 ALA A O 1
ATOM 5159 N N . LYS A 1 641 ? -7.666 6.657 6.967 1.00 89.75 641 LYS A N 1
ATOM 5160 C CA . LYS A 1 641 ? -7.283 8.034 6.643 1.00 89.75 641 LYS A CA 1
ATOM 5161 C C . LYS A 1 641 ? -8.499 8.803 6.107 1.00 89.75 641 LYS A C 1
ATOM 5163 O O . LYS A 1 641 ? -9.313 8.272 5.367 1.00 89.75 641 LYS A O 1
ATOM 5168 N N . GLY A 1 642 ? -8.648 10.049 6.548 1.00 86.88 642 GLY A N 1
ATOM 5169 C CA . GLY A 1 642 ? -9.829 10.880 6.276 1.00 86.88 642 GLY A CA 1
ATOM 5170 C C . GLY A 1 642 ? -11.026 10.612 7.200 1.00 86.88 642 GLY A C 1
ATOM 5171 O O . GLY A 1 642 ? -11.784 11.538 7.473 1.00 86.88 642 GLY A O 1
ATOM 5172 N N . LEU A 1 643 ? -11.143 9.411 7.776 1.00 91.12 643 LEU A N 1
ATOM 5173 C CA . LEU A 1 643 ? -12.218 9.053 8.708 1.00 91.12 643 LEU A CA 1
ATOM 5174 C C . LEU A 1 643 ? -11.904 9.477 10.150 1.00 91.12 643 LEU A C 1
ATOM 5176 O O . LEU A 1 643 ? -10.771 9.834 10.492 1.00 91.12 643 LEU A O 1
ATOM 5180 N N . GLU A 1 644 ? -12.926 9.433 11.002 1.00 91.56 644 GLU A N 1
ATOM 5181 C CA . GLU A 1 644 ? -12.839 9.717 12.432 1.00 91.56 644 GLU A CA 1
ATOM 5182 C C . GLU A 1 644 ? -13.842 8.873 13.223 1.00 91.56 644 GLU A C 1
ATOM 5184 O O . GLU A 1 644 ? -14.951 8.616 12.755 1.00 91.56 644 GLU A O 1
ATOM 5189 N N . PHE A 1 645 ? -13.463 8.457 14.434 1.00 92.44 645 PHE A N 1
ATOM 5190 C CA . PHE A 1 645 ? -14.293 7.589 15.275 1.00 92.44 645 PHE A CA 1
ATOM 5191 C C . PHE A 1 645 ? -14.290 8.058 16.734 1.00 92.44 645 PHE A C 1
ATOM 5193 O O . PHE A 1 645 ? -13.249 8.517 17.218 1.00 92.44 645 PHE A O 1
ATOM 5200 N N . PRO A 1 646 ? -15.417 7.943 17.464 1.00 92.31 646 PRO A N 1
ATOM 5201 C CA . PRO A 1 646 ? -15.459 8.229 18.897 1.00 92.31 646 PRO A CA 1
ATOM 5202 C C . PRO A 1 646 ? -14.405 7.439 19.682 1.00 92.31 646 PRO A C 1
ATOM 5204 O O . PRO A 1 646 ? -13.631 8.036 20.433 1.00 92.31 646 PRO A O 1
ATOM 5207 N N . LEU A 1 647 ? -14.329 6.124 19.455 1.00 94.38 647 LEU A N 1
ATOM 5208 C CA . LEU A 1 647 ? -13.383 5.223 20.105 1.00 94.38 647 LEU A CA 1
ATOM 5209 C C . LEU A 1 647 ? -12.540 4.491 19.055 1.00 94.38 647 LEU A C 1
ATOM 5211 O O . LEU A 1 647 ? -13.069 3.779 18.202 1.00 94.38 647 LEU A O 1
ATOM 5215 N N . VAL A 1 648 ? -11.218 4.630 19.147 1.00 97.12 648 VAL A N 1
ATOM 5216 C CA . VAL A 1 648 ? -10.256 3.941 18.276 1.00 97.12 648 VAL A CA 1
ATOM 5217 C C . VAL A 1 648 ? -9.409 2.975 19.090 1.00 97.12 648 VAL A C 1
ATOM 5219 O O . VAL A 1 648 ? -8.846 3.343 20.119 1.00 97.12 648 VAL A O 1
ATOM 5222 N N . ILE A 1 649 ? -9.283 1.746 18.594 1.00 97.62 649 ILE A N 1
ATOM 5223 C CA . ILE A 1 649 ? -8.412 0.704 19.135 1.00 97.62 649 ILE A CA 1
ATOM 5224 C C . ILE A 1 649 ? -7.320 0.403 18.110 1.00 97.62 649 ILE A C 1
ATOM 5226 O O . ILE A 1 649 ? -7.611 -0.073 17.015 1.00 97.62 649 ILE A O 1
ATOM 5230 N N . LEU A 1 650 ? -6.062 0.640 18.470 1.00 96.56 650 LEU A N 1
ATOM 5231 C CA . LEU A 1 650 ? -4.903 0.174 17.715 1.00 96.56 650 LEU A CA 1
ATOM 5232 C C . LEU A 1 650 ? -4.554 -1.233 18.195 1.00 96.56 650 LEU A C 1
ATOM 5234 O O . LEU A 1 650 ? -4.157 -1.404 19.345 1.00 96.56 650 LEU A O 1
ATOM 5238 N N . ALA A 1 651 ? -4.736 -2.233 17.335 1.00 94.25 651 ALA A N 1
ATOM 5239 C CA . ALA A 1 651 ? -4.483 -3.634 17.661 1.00 94.25 651 ALA A CA 1
ATOM 5240 C C . ALA A 1 651 ? -3.283 -4.182 16.880 1.00 94.25 651 ALA A C 1
ATOM 5242 O O . ALA A 1 651 ? -2.966 -3.724 15.776 1.00 94.25 651 ALA A O 1
ATOM 5243 N N . GLY A 1 652 ? -2.616 -5.191 17.440 1.00 90.00 652 GLY A N 1
ATOM 5244 C CA . GLY A 1 652 ? -1.475 -5.826 16.785 1.00 90.00 652 GLY A CA 1
ATOM 5245 C C . GLY A 1 652 ? -0.194 -4.986 16.811 1.00 90.00 652 GLY A C 1
ATOM 5246 O O . GLY A 1 652 ? 0.665 -5.157 15.943 1.00 90.00 652 GLY A O 1
ATOM 5247 N N . CYS A 1 653 ? -0.045 -4.079 17.783 1.00 89.62 653 CYS A N 1
ATOM 5248 C CA . CYS A 1 653 ? 1.082 -3.141 17.884 1.00 89.62 653 CYS A CA 1
ATOM 5249 C C . CYS A 1 653 ? 2.456 -3.822 18.014 1.00 89.62 653 CYS A C 1
ATOM 5251 O O . CYS A 1 653 ? 3.475 -3.218 17.682 1.00 89.62 653 CYS A O 1
ATOM 5253 N N . GLN A 1 654 ? 2.484 -5.086 18.441 1.00 85.75 654 GLN A N 1
ATOM 5254 C CA . GLN A 1 654 ? 3.665 -5.946 18.519 1.00 85.75 654 GLN A CA 1
ATOM 5255 C C . GLN A 1 654 ? 4.232 -6.390 17.163 1.00 85.75 654 GLN A C 1
ATOM 5257 O O . GLN A 1 654 ? 5.385 -6.819 17.081 1.00 85.75 654 GLN A O 1
ATOM 5262 N N . ALA A 1 655 ? 3.431 -6.354 16.097 1.00 82.75 655 ALA A N 1
ATOM 5263 C CA . ALA A 1 655 ? 3.859 -6.838 14.793 1.00 82.75 655 ALA A CA 1
ATOM 5264 C C . ALA A 1 655 ? 4.830 -5.840 14.139 1.00 82.75 655 ALA A C 1
ATOM 5266 O O . ALA A 1 655 ? 4.495 -4.671 13.940 1.00 82.75 655 ALA A O 1
ATOM 5267 N N . GLY A 1 656 ? 6.032 -6.295 13.779 1.00 78.31 656 GLY A N 1
ATOM 5268 C CA . GLY A 1 656 ? 6.998 -5.492 13.025 1.00 78.31 656 GLY A CA 1
ATOM 5269 C C . GLY A 1 656 ? 6.685 -5.394 11.534 1.00 78.31 656 GLY A C 1
ATOM 5270 O O . GLY A 1 656 ? 5.644 -5.842 11.047 1.00 78.31 656 GLY A O 1
ATOM 5271 N N . THR A 1 657 ? 7.603 -4.779 10.795 1.00 72.62 657 THR A N 1
ATOM 5272 C CA . THR A 1 657 ? 7.488 -4.571 9.342 1.00 72.62 657 THR A CA 1
ATOM 5273 C C . THR A 1 657 ? 8.249 -5.588 8.495 1.00 72.62 657 THR A C 1
ATOM 5275 O O . THR A 1 657 ? 8.126 -5.538 7.272 1.00 72.62 657 THR A O 1
ATOM 5278 N N . ASP A 1 658 ? 8.972 -6.532 9.109 1.00 58.81 658 ASP A N 1
ATOM 5279 C CA . ASP A 1 658 ? 9.801 -7.537 8.426 1.00 58.81 658 ASP A CA 1
ATOM 5280 C C . ASP A 1 658 ? 8.955 -8.585 7.670 1.00 58.81 658 ASP A C 1
ATOM 5282 O O . ASP A 1 658 ? 8.889 -9.762 8.029 1.00 58.81 658 ASP A O 1
ATOM 5286 N N . VAL A 1 659 ? 8.303 -8.181 6.579 1.00 51.91 659 VAL A N 1
ATOM 5287 C CA . VAL A 1 659 ? 7.740 -9.114 5.601 1.00 51.91 659 VAL A CA 1
ATOM 5288 C C . VAL A 1 659 ? 8.828 -9.419 4.584 1.00 51.91 659 VAL A C 1
ATOM 5290 O O . VAL A 1 659 ? 9.076 -8.658 3.653 1.00 51.91 659 VAL A O 1
ATOM 5293 N N . ARG A 1 660 ? 9.493 -10.558 4.785 1.00 46.19 660 ARG A N 1
ATOM 5294 C CA . ARG A 1 660 ? 10.443 -11.148 3.837 1.00 46.19 660 ARG A CA 1
ATOM 5295 C C . ARG A 1 660 ? 9.692 -11.694 2.621 1.00 46.19 660 ARG A C 1
ATOM 5297 O O . ARG A 1 660 ? 9.566 -12.904 2.458 1.00 46.19 660 ARG A O 1
ATOM 5304 N N . HIS A 1 661 ? 9.178 -10.829 1.760 1.00 48.75 661 HIS A N 1
ATOM 5305 C CA . HIS A 1 661 ? 9.034 -11.234 0.369 1.00 48.75 661 HIS A CA 1
ATOM 5306 C C . HIS A 1 661 ? 10.399 -11.044 -0.269 1.00 48.75 661 HIS A C 1
ATOM 5308 O O . HIS A 1 661 ? 10.919 -9.933 -0.342 1.00 48.75 661 HIS A O 1
ATOM 5314 N N . ALA A 1 662 ? 11.031 -12.164 -0.618 1.00 57.22 662 ALA A N 1
ATOM 5315 C CA . ALA A 1 662 ? 12.272 -12.152 -1.363 1.00 57.22 662 ALA A CA 1
ATOM 5316 C C . ALA A 1 662 ? 11.931 -11.662 -2.767 1.00 57.22 662 ALA A C 1
ATOM 5318 O O . ALA A 1 662 ? 11.633 -12.457 -3.650 1.00 57.22 662 ALA A O 1
ATOM 5319 N N . ILE A 1 663 ? 11.892 -10.344 -2.946 1.00 66.38 663 ILE A N 1
ATOM 5320 C CA . ILE A 1 663 ? 11.785 -9.745 -4.267 1.00 66.38 663 ILE A CA 1
ATOM 5321 C C . ILE A 1 663 ? 12.975 -10.298 -5.067 1.00 66.38 663 ILE A C 1
ATOM 5323 O O . ILE A 1 663 ? 14.135 -10.083 -4.695 1.00 66.38 663 ILE A O 1
ATOM 5327 N N . THR A 1 664 ? 12.674 -11.076 -6.102 1.00 80.69 664 THR A N 1
ATOM 5328 C CA . THR A 1 664 ? 13.653 -11.852 -6.869 1.00 80.69 664 THR A CA 1
ATOM 5329 C C . THR A 1 664 ? 14.366 -10.994 -7.899 1.00 80.69 664 THR A C 1
ATOM 5331 O O . THR A 1 664 ? 15.558 -11.196 -8.108 1.00 80.69 664 THR A O 1
ATOM 5334 N N . ALA A 1 665 ? 13.673 -10.024 -8.491 1.00 87.44 665 ALA A N 1
ATOM 5335 C CA . ALA A 1 665 ? 14.237 -8.992 -9.344 1.00 87.44 665 ALA A CA 1
ATOM 5336 C C . ALA A 1 665 ? 13.309 -7.768 -9.390 1.00 87.44 665 ALA A C 1
ATOM 5338 O O . ALA A 1 665 ? 12.103 -7.914 -9.206 1.00 87.44 665 ALA A O 1
ATOM 5339 N N . GLU A 1 666 ? 13.858 -6.579 -9.617 1.00 90.56 666 GLU A N 1
ATOM 5340 C CA . GLU A 1 666 ? 13.097 -5.334 -9.770 1.00 90.56 666 GLU A CA 1
ATOM 5341 C C . GLU A 1 666 ? 13.922 -4.264 -10.499 1.00 90.56 666 GLU A C 1
ATOM 5343 O O . GLU A 1 666 ? 15.148 -4.192 -10.355 1.00 90.56 666 GLU A O 1
ATOM 5348 N N . ALA A 1 667 ? 13.230 -3.422 -11.264 1.00 90.38 667 ALA A N 1
ATOM 5349 C CA . ALA A 1 667 ? 13.740 -2.152 -11.755 1.00 90.38 667 ALA A CA 1
ATOM 5350 C C . ALA A 1 667 ? 13.203 -1.035 -10.852 1.00 90.38 667 ALA A C 1
ATOM 5352 O O . ALA A 1 667 ? 11.998 -0.913 -10.638 1.00 90.38 667 ALA A O 1
ATOM 5353 N N . LEU A 1 668 ? 14.113 -0.240 -10.305 1.00 86.81 668 LEU A N 1
ATOM 5354 C CA . LEU A 1 668 ? 13.842 0.865 -9.400 1.00 86.81 668 LEU A CA 1
ATOM 5355 C C . LEU A 1 668 ? 14.027 2.173 -10.164 1.00 86.81 668 LEU A C 1
ATOM 5357 O O . LEU A 1 668 ? 15.012 2.328 -10.876 1.00 86.81 668 LEU A O 1
ATOM 5361 N N . PHE A 1 669 ? 13.125 3.128 -9.987 1.00 86.06 669 PHE A N 1
ATOM 5362 C CA . PHE A 1 669 ? 13.272 4.466 -10.550 1.00 86.06 669 PHE A CA 1
ATOM 5363 C C . PHE A 1 669 ? 13.121 5.497 -9.438 1.00 86.06 669 PHE A C 1
ATOM 5365 O O . PHE A 1 669 ? 12.153 5.447 -8.676 1.00 86.06 669 PHE A O 1
ATOM 5372 N N . ASP A 1 670 ? 14.078 6.416 -9.332 1.00 85.31 670 ASP A N 1
ATOM 5373 C CA . ASP A 1 670 ? 14.023 7.518 -8.376 1.00 85.31 670 ASP A CA 1
ATOM 5374 C C . ASP A 1 670 ? 13.748 8.828 -9.103 1.00 85.31 670 ASP A C 1
ATOM 5376 O O . ASP A 1 670 ? 14.617 9.393 -9.762 1.00 85.31 670 ASP A O 1
ATOM 5380 N N . TRP A 1 671 ? 12.520 9.322 -8.958 1.00 82.75 671 TRP A N 1
ATOM 5381 C CA . TRP A 1 671 ? 12.051 10.506 -9.672 1.00 82.75 671 TRP A CA 1
ATOM 5382 C C . TRP A 1 671 ? 12.881 11.765 -9.380 1.00 82.75 671 TRP A C 1
ATOM 5384 O O . TRP A 1 671 ? 13.083 12.576 -10.283 1.00 82.75 671 TRP A O 1
ATOM 5394 N N . SER A 1 672 ? 13.388 11.945 -8.152 1.00 80.12 672 SER A N 1
ATOM 5395 C CA . SER A 1 672 ? 14.109 13.182 -7.820 1.00 80.12 672 SER A CA 1
ATOM 5396 C C . SER A 1 672 ? 15.498 13.256 -8.454 1.00 80.12 672 SER A C 1
ATOM 5398 O O . SER A 1 672 ? 15.968 14.353 -8.756 1.00 80.12 672 SER A O 1
ATOM 5400 N N . THR A 1 673 ? 16.122 12.106 -8.724 1.00 81.25 673 THR A N 1
ATOM 5401 C CA . THR A 1 673 ? 17.454 12.014 -9.340 1.00 81.25 673 THR A CA 1
ATOM 5402 C C . THR A 1 673 ? 17.418 11.607 -10.815 1.00 81.25 673 THR A C 1
ATOM 5404 O O . THR A 1 673 ? 18.397 11.817 -11.524 1.00 81.25 673 THR A O 1
ATOM 5407 N N . GLY A 1 674 ? 16.307 11.038 -11.294 1.00 81.25 674 GLY A N 1
ATOM 5408 C CA . GLY A 1 674 ? 16.185 10.462 -12.637 1.00 81.25 674 GLY A CA 1
ATOM 5409 C C . GLY A 1 674 ? 16.959 9.151 -12.818 1.00 81.25 674 GLY A C 1
ATOM 5410 O O . GLY A 1 674 ? 17.094 8.669 -13.941 1.00 81.25 674 GLY A O 1
ATOM 5411 N N . LEU A 1 675 ? 17.493 8.571 -11.738 1.00 85.81 675 LEU A N 1
ATOM 5412 C CA . LEU A 1 675 ? 18.285 7.348 -11.802 1.00 85.81 675 LEU A CA 1
ATOM 5413 C C . LEU A 1 675 ? 17.397 6.108 -11.941 1.00 85.81 675 LEU A C 1
ATOM 5415 O O . LEU A 1 675 ? 16.417 5.941 -11.209 1.00 85.81 675 LEU A O 1
ATOM 5419 N N . THR A 1 676 ? 17.825 5.188 -12.808 1.00 87.94 676 THR A N 1
ATOM 5420 C CA . THR A 1 676 ? 17.252 3.843 -12.926 1.00 87.94 676 THR A CA 1
ATOM 5421 C C . THR A 1 676 ? 18.198 2.810 -12.311 1.00 87.94 676 THR A C 1
ATOM 5423 O O . THR A 1 676 ? 19.331 2.597 -12.749 1.00 87.94 676 THR A O 1
ATOM 5426 N N . GLY A 1 677 ? 17.723 2.158 -11.259 1.00 89.62 677 GLY A N 1
ATOM 5427 C CA . GLY A 1 677 ? 18.396 1.082 -10.556 1.00 89.62 677 GLY A CA 1
ATOM 5428 C C . GLY A 1 677 ? 17.886 -0.292 -10.972 1.00 89.62 677 GLY A C 1
ATOM 5429 O O . GLY A 1 677 ? 16.709 -0.464 -11.260 1.00 89.62 677 GLY A O 1
ATOM 5430 N N . LEU A 1 678 ? 18.756 -1.295 -10.951 1.00 91.12 678 LEU A N 1
ATOM 5431 C CA . LEU A 1 678 ? 18.404 -2.690 -11.191 1.00 91.12 678 LEU A CA 1
ATOM 5432 C C . LEU A 1 678 ? 18.826 -3.531 -9.996 1.00 91.12 678 LEU A C 1
ATOM 5434 O O . LEU A 1 678 ? 19.936 -3.381 -9.472 1.00 91.12 678 LEU A O 1
ATOM 5438 N N . ARG A 1 679 ? 17.966 -4.476 -9.626 1.00 91.56 679 ARG A N 1
ATOM 5439 C CA . ARG A 1 679 ? 18.323 -5.571 -8.736 1.00 91.56 679 ARG A CA 1
ATOM 5440 C C . ARG A 1 679 ? 17.847 -6.891 -9.299 1.00 91.56 679 ARG A C 1
ATOM 5442 O O . ARG A 1 679 ? 16.676 -7.036 -9.632 1.00 91.56 679 ARG A O 1
ATOM 5449 N N . VAL A 1 680 ? 18.737 -7.877 -9.327 1.00 90.81 680 VAL A N 1
ATOM 5450 C CA . VAL A 1 680 ? 18.409 -9.247 -9.733 1.00 90.81 680 VAL A CA 1
ATOM 5451 C C . VAL A 1 680 ? 19.090 -10.234 -8.799 1.00 90.81 680 VAL A C 1
ATOM 5453 O O . VAL A 1 680 ? 20.313 -10.291 -8.689 1.00 90.81 680 VAL A O 1
ATOM 5456 N N . GLY A 1 681 ? 18.288 -11.011 -8.083 1.00 86.88 681 GLY A N 1
ATOM 5457 C CA . GLY A 1 681 ? 18.742 -11.885 -7.014 1.00 86.88 681 GLY A CA 1
ATOM 5458 C C . GLY A 1 681 ? 19.471 -11.088 -5.934 1.00 86.88 681 GLY A C 1
ATOM 5459 O O . GLY A 1 681 ? 18.872 -10.289 -5.210 1.00 86.88 681 GLY A O 1
ATOM 5460 N N . ARG A 1 682 ? 20.778 -11.335 -5.821 1.00 85.62 682 ARG A N 1
ATOM 5461 C CA . ARG A 1 682 ? 21.677 -10.606 -4.916 1.00 85.62 682 ARG A CA 1
ATOM 5462 C C . ARG A 1 682 ? 22.425 -9.474 -5.605 1.00 85.62 682 ARG A C 1
ATOM 5464 O O . ARG A 1 682 ? 23.064 -8.718 -4.898 1.00 85.62 682 ARG A O 1
ATOM 5471 N N . THR A 1 683 ? 22.380 -9.386 -6.927 1.00 89.31 683 THR A N 1
ATOM 5472 C CA . THR A 1 683 ? 23.197 -8.473 -7.723 1.00 89.31 683 THR A CA 1
ATOM 5473 C C . THR A 1 683 ? 22.494 -7.140 -7.937 1.00 89.31 683 THR A C 1
ATOM 5475 O O . THR A 1 683 ? 21.278 -7.106 -8.136 1.00 89.31 683 THR A O 1
ATOM 5478 N N . TRP A 1 684 ? 23.270 -6.059 -7.935 1.00 89.94 684 TRP A N 1
ATOM 5479 C CA . TRP A 1 684 ? 22.795 -4.686 -8.098 1.00 89.94 684 TRP A CA 1
ATOM 5480 C C . TRP A 1 684 ? 23.591 -3.948 -9.179 1.00 89.94 684 TRP A C 1
ATOM 5482 O O . TRP A 1 684 ? 24.741 -4.295 -9.448 1.00 89.94 684 TRP A O 1
ATOM 5492 N N . ASN A 1 685 ? 23.025 -2.876 -9.733 1.00 89.88 685 ASN A N 1
ATOM 5493 C CA . ASN A 1 685 ? 23.842 -1.751 -10.196 1.00 89.88 685 ASN A CA 1
ATOM 5494 C C . ASN A 1 685 ? 23.966 -0.708 -9.064 1.00 89.88 685 ASN A C 1
ATOM 5496 O O . ASN A 1 685 ? 23.235 -0.759 -8.070 1.00 89.88 685 ASN A O 1
ATOM 5500 N N . LEU A 1 686 ? 24.895 0.244 -9.193 1.00 89.56 686 LEU A N 1
ATOM 5501 C CA . LEU A 1 686 ? 25.144 1.236 -8.138 1.00 89.56 686 LEU A CA 1
ATOM 5502 C C . LEU A 1 686 ? 23.898 2.084 -7.825 1.00 89.56 686 LEU A C 1
ATOM 5504 O O . LEU A 1 686 ? 23.564 2.275 -6.655 1.00 89.56 686 LEU A O 1
ATOM 5508 N N . ALA A 1 687 ? 23.177 2.528 -8.861 1.00 90.06 687 ALA A N 1
ATOM 5509 C CA . ALA A 1 687 ? 21.922 3.262 -8.710 1.00 90.06 687 ALA A CA 1
ATOM 5510 C C . ALA A 1 687 ? 20.875 2.454 -7.925 1.00 90.06 687 ALA A C 1
ATOM 5512 O O . ALA A 1 687 ? 20.253 2.980 -7.011 1.00 90.06 687 ALA A O 1
ATOM 5513 N N . GLY A 1 688 ? 20.719 1.159 -8.209 1.00 91.06 688 GLY A N 1
ATOM 5514 C CA . GLY A 1 688 ? 19.776 0.284 -7.512 1.00 91.06 688 GLY A CA 1
ATOM 5515 C C . GLY A 1 688 ? 20.057 0.195 -6.019 1.00 91.06 688 GLY A C 1
ATOM 5516 O O . GLY A 1 688 ? 19.126 0.288 -5.220 1.00 91.06 688 GLY A O 1
ATOM 5517 N N . LEU A 1 689 ? 21.331 0.091 -5.634 1.00 91.56 689 LEU A N 1
ATOM 5518 C CA . LEU A 1 689 ? 21.722 0.093 -4.226 1.00 91.56 689 LEU A CA 1
ATOM 5519 C C . LEU A 1 689 ? 21.380 1.424 -3.539 1.00 91.56 689 LEU A C 1
ATOM 5521 O O . LEU A 1 689 ? 20.808 1.422 -2.448 1.00 91.56 689 LEU A O 1
ATOM 5525 N N . TYR A 1 690 ? 21.707 2.549 -4.182 1.00 92.06 690 TYR A N 1
ATOM 5526 C CA . TYR A 1 690 ? 21.387 3.884 -3.675 1.00 92.06 690 TYR A CA 1
ATOM 5527 C C . TYR A 1 690 ? 19.874 4.067 -3.475 1.00 92.06 690 TYR A C 1
ATOM 5529 O O . TYR A 1 690 ? 19.430 4.439 -2.385 1.00 92.06 690 TYR A O 1
ATOM 5537 N N . ILE A 1 691 ? 19.075 3.738 -4.496 1.00 90.38 691 ILE A N 1
ATOM 5538 C CA . ILE A 1 691 ? 17.616 3.899 -4.475 1.00 90.38 691 ILE A CA 1
ATOM 5539 C C . ILE A 1 691 ? 16.985 3.000 -3.407 1.00 90.38 691 ILE A C 1
ATOM 5541 O O . ILE A 1 691 ? 16.112 3.452 -2.667 1.00 90.38 691 ILE A O 1
ATOM 5545 N N . ALA A 1 692 ? 17.443 1.754 -3.258 1.00 89.94 692 ALA A N 1
ATOM 5546 C CA . ALA A 1 692 ? 16.917 0.856 -2.232 1.00 89.94 692 ALA A CA 1
ATOM 5547 C C . ALA A 1 692 ? 17.221 1.332 -0.805 1.00 89.94 692 ALA A C 1
ATOM 5549 O O . ALA A 1 692 ? 16.373 1.209 0.082 1.00 89.94 692 ALA A O 1
ATOM 5550 N N . GLU A 1 693 ? 18.396 1.914 -0.562 1.00 89.88 693 GLU A N 1
ATOM 5551 C CA . GLU A 1 693 ? 18.722 2.483 0.749 1.00 89.88 693 GLU A CA 1
ATOM 5552 C C . GLU A 1 693 ? 17.930 3.764 1.026 1.00 89.88 693 GLU A C 1
ATOM 5554 O O . GLU A 1 693 ? 17.407 3.933 2.132 1.00 89.88 693 GLU A O 1
ATOM 5559 N N . LYS A 1 694 ? 17.729 4.614 0.013 1.00 88.88 694 LYS A N 1
ATOM 5560 C CA . LYS A 1 694 ? 16.819 5.765 0.088 1.00 88.88 694 LYS A CA 1
ATOM 5561 C C . LYS A 1 694 ? 15.387 5.325 0.424 1.00 88.88 694 LYS A C 1
ATOM 5563 O O . LYS A 1 694 ? 14.787 5.848 1.365 1.00 88.88 694 LYS A O 1
ATOM 5568 N N . ALA A 1 695 ? 14.863 4.314 -0.272 1.00 88.06 695 ALA A N 1
ATOM 5569 C CA . ALA A 1 695 ? 13.529 3.756 -0.043 1.00 88.06 695 ALA A CA 1
ATOM 5570 C C . ALA A 1 695 ? 13.384 3.142 1.357 1.00 88.06 695 ALA A C 1
ATOM 5572 O O . ALA A 1 695 ? 12.366 3.341 2.018 1.00 88.06 695 ALA A O 1
ATOM 5573 N N . ARG A 1 696 ? 14.415 2.451 1.860 1.00 87.00 696 ARG A N 1
ATOM 5574 C CA . ARG A 1 696 ? 14.411 1.882 3.214 1.00 87.00 696 ARG A CA 1
ATOM 5575 C C . ARG A 1 696 ? 14.303 2.964 4.290 1.00 87.00 696 ARG A C 1
ATOM 5577 O O . ARG A 1 696 ? 13.546 2.791 5.244 1.00 87.00 696 ARG A O 1
ATOM 5584 N N . LEU A 1 697 ? 15.061 4.052 4.155 1.00 86.62 697 LEU A N 1
ATOM 5585 C CA . LEU A 1 697 ? 14.989 5.184 5.082 1.00 86.62 697 LEU A CA 1
ATOM 5586 C C . LEU A 1 697 ? 13.600 5.831 5.053 1.00 86.62 697 LEU A C 1
ATOM 5588 O O . LEU A 1 697 ? 12.996 6.029 6.105 1.00 86.62 697 LEU A O 1
ATOM 5592 N N . ARG A 1 698 ? 13.062 6.079 3.854 1.00 88.62 698 ARG A N 1
ATOM 5593 C CA . ARG A 1 698 ? 11.710 6.625 3.665 1.00 88.62 698 ARG A CA 1
ATOM 5594 C C . ARG A 1 698 ? 10.634 5.728 4.277 1.00 88.62 698 ARG A C 1
ATOM 5596 O O . ARG A 1 698 ? 9.761 6.234 4.974 1.00 88.62 698 ARG A O 1
ATOM 5603 N N . ALA A 1 699 ? 10.731 4.412 4.089 1.00 87.88 699 ALA A N 1
ATOM 5604 C CA . ALA A 1 699 ? 9.789 3.446 4.649 1.00 87.88 699 ALA A CA 1
ATOM 5605 C C . ALA A 1 699 ? 9.798 3.442 6.186 1.00 87.88 699 ALA A C 1
ATOM 5607 O O . ALA A 1 699 ? 8.743 3.288 6.799 1.00 87.88 699 ALA A O 1
ATOM 5608 N N . ALA A 1 700 ? 10.963 3.624 6.820 1.00 87.00 700 ALA A N 1
ATOM 5609 C CA . ALA A 1 700 ? 11.064 3.718 8.277 1.00 87.00 700 ALA A CA 1
ATOM 5610 C C . ALA A 1 700 ? 10.349 4.968 8.822 1.00 87.00 700 ALA A C 1
ATOM 5612 O O . ALA A 1 700 ? 9.563 4.856 9.763 1.00 87.00 700 ALA A O 1
ATOM 5613 N N . GLU A 1 701 ? 10.555 6.130 8.197 1.00 90.88 701 GLU A N 1
ATOM 5614 C CA . GLU A 1 701 ? 9.872 7.378 8.573 1.00 90.88 701 GLU A CA 1
ATOM 5615 C C . GLU A 1 701 ? 8.369 7.342 8.245 1.00 90.88 701 GLU A C 1
ATOM 5617 O O . GLU A 1 701 ? 7.539 7.828 9.014 1.00 90.88 701 GLU A O 1
ATOM 5622 N N . GLU A 1 702 ? 7.976 6.691 7.148 1.00 91.81 702 GLU A N 1
ATOM 5623 C CA . GLU A 1 702 ? 6.567 6.450 6.827 1.00 91.81 702 GLU A CA 1
ATOM 5624 C C . GLU A 1 702 ? 5.865 5.637 7.920 1.00 91.81 702 GLU A C 1
ATOM 5626 O O . GLU A 1 702 ? 4.730 5.952 8.264 1.00 91.81 702 GLU A O 1
ATOM 5631 N N . GLN A 1 703 ? 6.520 4.652 8.550 1.00 91.56 703 GLN A N 1
ATOM 5632 C CA . GLN A 1 703 ? 5.883 3.914 9.650 1.00 91.56 703 GLN A CA 1
ATOM 5633 C C . GLN A 1 703 ? 5.514 4.809 10.840 1.00 91.56 703 GLN A C 1
ATOM 5635 O O . GLN A 1 703 ? 4.481 4.575 11.473 1.00 91.56 703 GLN A O 1
ATOM 5640 N N . LYS A 1 704 ? 6.309 5.847 11.121 1.00 93.25 704 LYS A N 1
ATOM 5641 C CA . LYS A 1 704 ? 5.986 6.837 12.156 1.00 93.25 704 LYS A CA 1
ATOM 5642 C C . LYS A 1 704 ? 4.750 7.648 11.756 1.00 93.25 704 LYS A C 1
ATOM 5644 O O . LYS A 1 704 ? 3.844 7.824 12.566 1.00 93.25 704 LYS A O 1
ATOM 5649 N N . ARG A 1 705 ? 4.655 8.054 10.483 1.00 94.69 705 ARG A N 1
ATOM 5650 C CA . ARG A 1 705 ? 3.470 8.727 9.912 1.00 94.69 705 ARG A CA 1
ATOM 5651 C C . ARG A 1 705 ? 2.223 7.838 9.934 1.00 94.69 705 ARG A C 1
ATOM 5653 O O . ARG A 1 705 ? 1.138 8.312 10.259 1.00 94.69 705 ARG A O 1
ATOM 5660 N N . VAL A 1 706 ? 2.359 6.534 9.683 1.00 94.62 706 VAL A N 1
ATOM 5661 C CA . VAL A 1 706 ? 1.251 5.570 9.815 1.00 94.62 706 VAL A CA 1
ATOM 5662 C C . VAL A 1 706 ? 0.749 5.519 11.262 1.00 94.62 706 VAL A C 1
ATOM 5664 O O . VAL A 1 706 ? -0.462 5.569 11.477 1.00 94.62 706 VAL A O 1
ATOM 5667 N N . LEU A 1 707 ? 1.641 5.478 12.260 1.00 95.56 707 LEU A N 1
ATOM 5668 C CA . LEU A 1 707 ? 1.239 5.550 13.671 1.00 95.56 707 LEU A CA 1
ATOM 5669 C C . LEU A 1 707 ? 0.528 6.879 13.983 1.00 95.56 707 LEU A C 1
ATOM 5671 O O . LEU A 1 707 ? -0.522 6.869 14.625 1.00 95.56 707 LEU A O 1
ATOM 5675 N N . TYR A 1 708 ? 1.039 8.003 13.465 1.00 96.00 708 TYR A N 1
ATOM 5676 C CA . TYR A 1 708 ? 0.425 9.329 13.618 1.00 96.00 708 TYR A CA 1
ATOM 5677 C C . TYR A 1 708 ? -1.003 9.370 13.072 1.00 96.00 708 TYR A C 1
ATOM 5679 O O . TYR A 1 708 ? -1.936 9.791 13.764 1.00 96.00 708 TYR A O 1
ATOM 5687 N N . VAL A 1 709 ? -1.206 8.881 11.846 1.00 96.06 709 VAL A N 1
ATOM 5688 C CA . VAL A 1 709 ? -2.539 8.806 11.238 1.00 96.06 709 VAL A CA 1
ATOM 5689 C C . VAL A 1 709 ? -3.465 7.964 12.106 1.00 96.06 709 VAL A C 1
ATOM 5691 O O . VAL A 1 709 ? -4.574 8.412 12.389 1.00 96.06 709 VAL A O 1
ATOM 5694 N N . ALA A 1 710 ? -3.005 6.802 12.579 1.00 96.12 710 ALA A N 1
ATOM 5695 C CA . ALA A 1 710 ? -3.796 5.885 13.391 1.00 96.12 710 ALA A CA 1
ATOM 5696 C C . ALA A 1 710 ? -4.282 6.522 14.705 1.00 96.12 710 ALA A C 1
ATOM 5698 O O . ALA A 1 710 ? -5.468 6.447 15.025 1.00 96.12 710 ALA A O 1
ATOM 5699 N N . MET A 1 711 ? -3.390 7.199 15.434 1.00 96.12 711 MET A N 1
ATOM 5700 C CA . MET A 1 711 ? -3.719 7.850 16.708 1.00 96.12 711 MET A CA 1
ATOM 5701 C C . MET A 1 711 ? -4.648 9.058 16.522 1.00 96.12 711 MET A C 1
ATOM 5703 O O . MET A 1 711 ? -5.571 9.261 17.308 1.00 96.12 711 MET A O 1
ATOM 5707 N N . THR A 1 712 ? -4.476 9.820 15.437 1.00 95.06 712 THR A N 1
ATOM 5708 C CA . THR A 1 712 ? -5.297 11.009 15.128 1.00 95.06 712 THR A CA 1
ATOM 5709 C C . THR A 1 712 ? -6.677 10.693 14.538 1.00 95.06 712 THR A C 1
ATOM 5711 O O . THR A 1 712 ? -7.437 11.612 14.214 1.00 95.06 712 THR A O 1
ATOM 5714 N N . ARG A 1 713 ? -7.037 9.409 14.380 1.00 95.06 713 ARG A N 1
ATOM 5715 C CA . ARG A 1 713 ? -8.415 9.011 14.026 1.00 95.06 713 ARG A CA 1
ATOM 5716 C C . ARG A 1 713 ? -9.364 9.068 15.225 1.00 95.06 713 ARG A C 1
ATOM 5718 O O . ARG A 1 713 ? -10.579 9.119 15.031 1.00 95.06 713 ARG A O 1
ATOM 5725 N N . ALA A 1 714 ? -8.824 9.044 16.445 1.00 94.88 714 ALA A N 1
ATOM 5726 C CA . ALA A 1 714 ? -9.599 9.045 17.678 1.00 94.88 714 ALA A CA 1
ATOM 5727 C C . ALA A 1 714 ? -10.177 10.433 17.978 1.00 94.88 714 ALA A C 1
ATOM 5729 O O . ALA A 1 714 ? -9.452 11.430 17.983 1.00 94.88 714 ALA A O 1
ATOM 5730 N N . ARG A 1 715 ? -11.478 10.500 18.271 1.00 92.00 715 ARG A N 1
ATOM 5731 C CA . ARG A 1 715 ? -12.140 11.726 18.739 1.00 92.00 715 ARG A CA 1
ATOM 5732 C C . ARG A 1 715 ? -12.141 11.832 20.259 1.00 92.00 715 ARG A C 1
ATOM 5734 O O . ARG A 1 715 ? -11.724 12.858 20.786 1.00 92.00 715 ARG A O 1
ATOM 5741 N N . GLU A 1 716 ? -12.604 10.784 20.942 1.00 89.81 716 GLU A N 1
ATOM 5742 C CA . GLU A 1 716 ? -12.835 10.800 22.393 1.00 89.81 716 GLU A CA 1
ATOM 5743 C C . GLU A 1 716 ? -11.949 9.829 23.162 1.00 89.81 716 GLU A C 1
ATOM 5745 O O . GLU A 1 716 ? -11.496 10.178 24.247 1.00 89.81 716 GLU A O 1
ATOM 5750 N N . HIS A 1 717 ? -11.691 8.635 22.623 1.00 93.31 717 HIS A N 1
ATOM 5751 C CA . HIS A 1 717 ? -10.887 7.621 23.305 1.00 93.31 717 HIS A CA 1
ATOM 5752 C C . HIS A 1 717 ? -9.924 6.924 22.344 1.00 93.31 717 HIS A C 1
ATOM 5754 O O . HIS A 1 717 ? -10.333 6.426 21.291 1.00 93.31 717 HIS A O 1
ATOM 5760 N N . LEU A 1 718 ? -8.653 6.856 22.737 1.00 96.12 718 LEU A N 1
ATOM 5761 C CA . LEU A 1 718 ? -7.588 6.150 22.034 1.00 96.12 718 LEU A CA 1
ATOM 5762 C C . LEU A 1 718 ? -7.061 4.998 22.891 1.00 96.12 718 LEU A C 1
ATOM 5764 O O . LEU A 1 718 ? -6.503 5.205 23.967 1.00 96.12 718 LEU A O 1
ATOM 5768 N N . ILE A 1 719 ? -7.207 3.777 22.389 1.00 96.38 719 ILE A N 1
ATOM 5769 C CA . ILE A 1 719 ? -6.796 2.557 23.079 1.00 96.38 719 ILE A CA 1
ATOM 5770 C C . ILE A 1 719 ? -5.693 1.878 22.277 1.00 96.38 719 ILE A C 1
ATOM 5772 O O . ILE A 1 719 ? -5.880 1.565 21.105 1.00 96.38 719 ILE A O 1
ATOM 5776 N N . ILE A 1 720 ? -4.557 1.607 22.908 1.00 95.50 720 ILE A N 1
ATOM 5777 C CA . ILE A 1 720 ? -3.437 0.884 22.300 1.00 95.50 720 ILE A CA 1
ATOM 5778 C C . ILE A 1 720 ? -3.396 -0.509 22.919 1.00 95.50 720 ILE A C 1
ATOM 5780 O O . ILE A 1 720 ? -3.153 -0.656 24.112 1.00 95.50 720 ILE A O 1
ATOM 5784 N N . SER A 1 721 ? -3.665 -1.534 22.120 1.00 93.75 721 SER A N 1
ATOM 5785 C CA . SER A 1 721 ? -3.640 -2.931 22.542 1.00 93.75 721 SER A CA 1
ATOM 5786 C C . SER A 1 721 ? -2.324 -3.584 22.130 1.00 93.75 721 SER A C 1
ATOM 5788 O O . SER A 1 721 ? -1.899 -3.486 20.976 1.00 93.75 721 SER A O 1
ATOM 5790 N N . CYS A 1 722 ? -1.676 -4.239 23.093 1.00 89.44 722 CYS A N 1
ATOM 5791 C CA . CYS A 1 722 ? -0.395 -4.906 22.907 1.00 89.44 722 CYS A CA 1
ATOM 5792 C C . CYS A 1 722 ? -0.491 -6.350 23.400 1.00 89.44 722 CYS A C 1
ATOM 5794 O O . CYS A 1 722 ? -0.743 -6.599 24.585 1.00 89.44 722 CYS A O 1
ATOM 5796 N N . ALA A 1 723 ? -0.261 -7.304 22.496 1.00 85.75 723 ALA A N 1
ATOM 5797 C CA . ALA A 1 723 ? -0.133 -8.708 22.870 1.00 85.75 723 ALA A CA 1
ATOM 5798 C C . ALA A 1 723 ? 1.187 -8.972 23.620 1.00 85.75 723 ALA A C 1
ATOM 5800 O O . ALA A 1 723 ? 2.147 -8.216 23.441 1.00 85.75 723 ALA A O 1
ATOM 5801 N N . PRO A 1 724 ? 1.288 -10.068 24.395 1.00 76.69 724 PRO A N 1
ATOM 5802 C CA . PRO A 1 724 ? 2.558 -10.440 24.999 1.00 76.69 724 PRO A CA 1
ATOM 5803 C C . PRO A 1 724 ? 3.573 -10.844 23.908 1.00 76.69 724 PRO A C 1
ATOM 5805 O O . PRO A 1 724 ? 3.209 -11.420 22.880 1.00 76.69 724 PRO A O 1
ATOM 5808 N N . THR A 1 725 ? 4.855 -10.528 24.099 1.00 69.56 725 THR A N 1
ATOM 5809 C CA . THR A 1 725 ? 5.916 -10.798 23.110 1.00 69.56 725 THR A CA 1
ATOM 5810 C C . THR A 1 725 ? 7.189 -11.296 23.775 1.00 69.56 725 THR A C 1
ATOM 5812 O O . THR A 1 725 ? 7.698 -10.620 24.664 1.00 69.56 725 THR A O 1
ATOM 5815 N N . GLY A 1 726 ? 7.753 -12.407 23.286 1.00 61.19 726 GLY A N 1
ATOM 5816 C CA . GLY A 1 726 ? 9.058 -12.903 23.748 1.00 61.19 726 GLY A CA 1
ATOM 5817 C C . GLY A 1 726 ? 10.269 -12.175 23.139 1.00 61.19 726 GLY A C 1
ATOM 5818 O O . GLY A 1 726 ? 11.320 -12.094 23.763 1.00 61.19 726 GLY A O 1
ATOM 5819 N N . ARG A 1 727 ? 10.152 -11.606 21.925 1.00 61.72 727 ARG A N 1
ATOM 5820 C CA . ARG A 1 727 ? 11.219 -10.810 21.277 1.00 61.72 727 ARG A CA 1
ATOM 5821 C C . ARG A 1 727 ? 10.670 -9.531 20.657 1.00 61.72 727 ARG A C 1
ATOM 5823 O O . ARG A 1 727 ? 9.612 -9.554 20.029 1.00 61.72 727 ARG A O 1
ATOM 5830 N N . ARG A 1 728 ? 11.433 -8.436 20.771 1.00 63.81 728 ARG A N 1
ATOM 5831 C CA . ARG A 1 728 ? 11.135 -7.159 20.107 1.00 63.81 728 ARG A CA 1
ATOM 5832 C C . ARG A 1 728 ? 11.217 -7.321 18.589 1.00 63.81 728 ARG A C 1
ATOM 5834 O O . ARG A 1 728 ? 12.195 -7.847 18.060 1.00 63.81 728 ARG A O 1
ATOM 5841 N N . SER A 1 729 ? 10.182 -6.861 17.892 1.00 67.88 729 SER A N 1
ATOM 5842 C CA . SER A 1 729 ? 10.162 -6.811 16.432 1.00 67.88 729 SER A CA 1
ATOM 5843 C C . SER A 1 729 ? 10.541 -5.407 15.965 1.00 67.88 729 SER A C 1
ATOM 5845 O O . SER A 1 729 ? 9.967 -4.422 16.436 1.00 67.88 729 SER A O 1
ATOM 5847 N N . ASN A 1 730 ? 11.511 -5.306 15.050 1.00 68.56 730 ASN A N 1
ATOM 5848 C CA . ASN A 1 730 ? 11.937 -4.015 14.508 1.00 68.56 730 ASN A CA 1
ATOM 5849 C C . ASN A 1 730 ? 10.777 -3.347 13.750 1.00 68.56 730 ASN A C 1
ATOM 5851 O O . ASN A 1 730 ? 10.030 -4.006 13.019 1.00 68.56 730 ASN A O 1
ATOM 5855 N N . GLY A 1 731 ? 10.646 -2.029 13.910 1.00 76.38 731 GLY A N 1
ATOM 5856 C CA . GLY A 1 731 ? 9.606 -1.247 13.239 1.00 76.38 731 GLY A CA 1
ATOM 5857 C C . GLY A 1 731 ? 8.182 -1.575 13.707 1.00 76.38 731 GLY A C 1
ATOM 5858 O O . GLY A 1 731 ? 7.220 -1.288 12.991 1.00 76.38 731 GLY A O 1
ATOM 5859 N N . SER A 1 732 ? 8.012 -2.220 14.863 1.00 86.94 732 SER A N 1
ATOM 5860 C CA . SER A 1 732 ? 6.692 -2.403 15.481 1.00 86.94 732 SER A CA 1
ATOM 5861 C C . SER A 1 732 ? 6.207 -1.087 16.095 1.00 86.94 732 SER A C 1
ATOM 5863 O O . SER A 1 732 ? 7.014 -0.227 16.440 1.00 86.94 732 SER A O 1
ATOM 5865 N N . PHE A 1 733 ? 4.891 -0.893 16.219 1.00 90.56 733 PHE A N 1
ATOM 5866 C CA . PHE A 1 733 ? 4.393 0.299 16.916 1.00 90.56 733 PHE A CA 1
ATOM 5867 C C . PHE A 1 733 ? 4.754 0.255 18.396 1.00 90.56 733 PHE A C 1
ATOM 5869 O O . PHE A 1 733 ? 5.055 1.291 18.968 1.00 90.56 733 PHE A O 1
ATOM 5876 N N . LEU A 1 734 ? 4.802 -0.937 18.996 1.00 87.62 734 LEU A N 1
ATOM 5877 C CA . LEU A 1 734 ? 5.238 -1.099 20.377 1.00 87.62 734 LEU A CA 1
ATOM 5878 C C . LEU A 1 734 ? 6.687 -0.631 20.588 1.00 87.62 734 LEU A C 1
ATOM 5880 O O . LEU A 1 734 ? 6.941 0.036 21.583 1.00 87.62 734 LEU A O 1
ATOM 5884 N N . SER A 1 735 ? 7.614 -0.922 19.664 1.00 84.00 735 SER A N 1
ATOM 5885 C CA . SER A 1 735 ? 8.996 -0.434 19.794 1.00 84.00 735 SER A CA 1
ATOM 5886 C C . SER A 1 735 ? 9.080 1.089 19.679 1.00 84.00 735 SER A C 1
ATOM 5888 O O . SER A 1 735 ? 9.714 1.713 20.515 1.00 84.00 735 SER A O 1
ATOM 5890 N N . MET A 1 736 ? 8.370 1.684 18.713 1.00 87.69 736 MET A N 1
ATOM 5891 C CA . MET A 1 736 ? 8.318 3.147 18.550 1.00 87.69 736 MET A CA 1
ATOM 5892 C C . MET A 1 736 ? 7.717 3.838 19.774 1.00 87.69 736 MET A C 1
ATOM 5894 O O . MET A 1 736 ? 8.148 4.912 20.165 1.00 87.69 736 MET A O 1
ATOM 5898 N N . LEU A 1 737 ? 6.699 3.226 20.376 1.00 87.75 737 LEU A N 1
ATOM 5899 C CA . LEU A 1 737 ? 6.102 3.717 21.606 1.00 87.75 737 LEU A CA 1
ATOM 5900 C C . LEU A 1 737 ? 7.127 3.646 22.745 1.00 87.75 737 LEU A C 1
ATOM 5902 O O . LEU A 1 737 ? 7.417 4.684 23.329 1.00 87.75 737 LEU A O 1
ATOM 5906 N N . ASP A 1 738 ? 7.739 2.484 22.998 1.00 83.50 738 ASP A N 1
ATOM 5907 C CA . ASP A 1 738 ? 8.786 2.297 24.022 1.00 83.50 738 ASP A CA 1
ATOM 5908 C C . ASP A 1 738 ? 9.934 3.327 23.931 1.00 83.50 738 ASP A C 1
ATOM 5910 O O . ASP A 1 738 ? 10.443 3.733 24.970 1.00 83.50 738 ASP A O 1
ATOM 5914 N N . GLU A 1 739 ? 10.315 3.773 22.725 1.00 78.44 739 GLU A N 1
ATOM 5915 C CA . GLU A 1 739 ? 11.337 4.818 22.499 1.00 78.44 739 GLU A CA 1
ATOM 5916 C C . GLU A 1 739 ? 10.929 6.202 23.050 1.00 78.44 739 GLU A C 1
ATOM 5918 O O . GLU A 1 739 ? 11.788 7.027 23.354 1.00 78.44 739 GLU A O 1
ATOM 5923 N N . THR A 1 740 ? 9.626 6.468 23.190 1.00 78.06 740 THR A N 1
ATOM 5924 C CA . THR A 1 740 ? 9.085 7.777 23.610 1.00 78.06 740 THR A CA 1
ATOM 5925 C C . THR A 1 740 ? 8.655 7.852 25.067 1.00 78.06 740 THR A C 1
ATOM 5927 O O . THR A 1 740 ? 8.643 8.938 25.648 1.00 78.06 740 THR A O 1
ATOM 5930 N N . PHE A 1 741 ? 8.273 6.727 25.674 1.00 74.06 741 PHE A N 1
ATOM 5931 C CA . PHE A 1 741 ? 7.879 6.717 27.080 1.00 74.06 741 PHE A CA 1
ATOM 5932 C C . PHE A 1 741 ? 9.125 6.739 27.967 1.00 74.06 741 PHE A C 1
ATOM 5934 O O . PHE A 1 741 ? 10.074 5.992 27.748 1.00 74.06 741 PHE A O 1
ATOM 5941 N N . LEU A 1 742 ? 9.087 7.531 29.043 1.00 59.03 742 LEU A N 1
ATOM 5942 C CA . LEU A 1 742 ? 10.134 7.523 30.078 1.00 59.03 742 LEU A CA 1
ATOM 5943 C C . LEU A 1 742 ? 10.318 6.136 30.720 1.00 59.03 742 LEU A C 1
ATOM 5945 O O . LEU A 1 742 ? 11.372 5.832 31.274 1.00 59.03 742 LEU A O 1
ATOM 5949 N N . GLU A 1 743 ? 9.292 5.289 30.640 1.00 60.69 743 GLU A N 1
ATOM 5950 C CA . GLU A 1 743 ? 9.302 3.914 31.116 1.00 60.69 743 GLU A CA 1
ATOM 5951 C C . GLU A 1 743 ? 8.849 2.970 29.997 1.00 60.69 743 GLU A C 1
ATOM 5953 O O . GLU A 1 743 ? 7.773 3.140 29.425 1.00 60.69 743 GLU A O 1
ATOM 5958 N N . ASN A 1 744 ? 9.648 1.936 29.719 1.00 65.81 744 ASN A N 1
ATOM 5959 C CA . ASN A 1 744 ? 9.342 0.940 28.691 1.00 65.81 744 ASN A CA 1
ATOM 5960 C C . ASN A 1 744 ? 8.008 0.225 28.994 1.00 65.81 744 ASN A C 1
ATOM 5962 O O . ASN A 1 744 ? 7.891 -0.524 29.973 1.00 65.81 744 ASN A O 1
ATOM 5966 N N . ILE A 1 745 ? 7.020 0.370 28.105 1.00 68.75 745 ILE A N 1
ATOM 5967 C CA . ILE A 1 745 ? 5.742 -0.351 28.170 1.00 68.75 745 ILE A CA 1
ATOM 5968 C C . ILE A 1 745 ? 6.018 -1.852 28.130 1.00 68.75 745 ILE A C 1
ATOM 5970 O O . ILE A 1 745 ? 5.444 -2.606 28.923 1.00 68.75 745 ILE A O 1
ATOM 5974 N N . ALA A 1 746 ? 6.932 -2.306 27.267 1.00 62.56 746 ALA A N 1
ATOM 5975 C CA . ALA A 1 746 ? 7.253 -3.726 27.137 1.00 62.56 746 ALA A CA 1
ATOM 5976 C C . ALA A 1 746 ? 7.748 -4.372 28.444 1.00 62.56 746 ALA A C 1
ATOM 5978 O O . ALA A 1 746 ? 7.429 -5.536 28.687 1.00 62.56 746 ALA A O 1
ATOM 5979 N N . THR A 1 747 ? 8.426 -3.640 29.335 1.00 68.81 747 THR A N 1
ATOM 5980 C CA . THR A 1 747 ? 8.986 -4.193 30.588 1.00 68.81 747 THR A CA 1
ATOM 5981 C C . THR A 1 747 ? 8.180 -3.858 31.843 1.00 68.81 747 THR A C 1
ATOM 5983 O O . THR A 1 747 ? 8.438 -4.431 32.896 1.00 68.81 747 THR A O 1
ATOM 5986 N N . ALA A 1 748 ? 7.169 -2.990 31.750 1.00 72.88 748 ALA A N 1
ATOM 5987 C CA . ALA A 1 748 ? 6.335 -2.622 32.893 1.00 72.88 748 ALA A CA 1
ATOM 5988 C C . ALA A 1 748 ? 5.652 -3.833 33.568 1.00 72.88 748 ALA A C 1
ATOM 5990 O O . ALA A 1 748 ? 5.020 -4.649 32.885 1.00 72.88 748 ALA A O 1
ATOM 5991 N N . ALA A 1 749 ? 5.766 -3.911 34.899 1.00 73.62 749 ALA A N 1
ATOM 5992 C CA . ALA A 1 749 ? 5.259 -5.004 35.738 1.00 73.62 749 ALA A CA 1
ATOM 5993 C C . ALA A 1 749 ? 4.006 -4.643 36.562 1.00 73.62 749 ALA A C 1
ATOM 5995 O O . ALA A 1 749 ? 3.333 -5.543 37.059 1.00 73.62 749 ALA A O 1
ATOM 5996 N N . GLU A 1 750 ? 3.654 -3.354 36.654 1.00 81.38 750 GLU A N 1
ATOM 5997 C CA . GLU A 1 750 ? 2.453 -2.867 37.351 1.00 81.38 750 GLU A CA 1
ATOM 5998 C C . GLU A 1 750 ? 1.648 -1.874 36.493 1.00 81.38 750 GLU A C 1
ATOM 6000 O O . GLU A 1 750 ? 2.206 -1.193 35.626 1.00 81.38 750 GLU A O 1
ATOM 6005 N N . SER A 1 751 ? 0.328 -1.809 36.721 1.00 85.88 751 SER A N 1
ATOM 6006 C CA . SER A 1 751 ? -0.554 -0.812 36.097 1.00 85.88 751 SER A CA 1
ATOM 6007 C C . SER A 1 751 ? -0.303 0.563 36.712 1.00 85.88 751 SER A C 1
ATOM 6009 O O . SER A 1 751 ? -0.261 0.688 37.935 1.00 85.88 751 SER A O 1
ATOM 6011 N N . LYS A 1 752 ? -0.157 1.597 35.883 1.00 89.00 752 LYS A N 1
ATOM 6012 C CA . LYS A 1 752 ? 0.197 2.954 36.327 1.00 89.00 752 LYS A CA 1
ATOM 6013 C C . LYS A 1 752 ? -0.167 4.010 35.291 1.00 89.00 752 LYS A C 1
ATOM 6015 O O . LYS A 1 752 ? -0.460 3.691 34.142 1.00 89.00 752 LYS A O 1
ATOM 6020 N N . ILE A 1 753 ? -0.121 5.271 35.701 1.00 86.69 753 ILE A N 1
ATOM 6021 C CA . ILE A 1 753 ? -0.233 6.417 34.797 1.00 86.69 753 ILE A CA 1
ATOM 6022 C C . ILE A 1 753 ? 1.179 6.817 34.372 1.00 86.69 753 ILE A C 1
ATOM 6024 O O . ILE A 1 753 ? 2.031 7.059 35.225 1.00 86.69 753 ILE A O 1
ATOM 6028 N N . ILE A 1 754 ? 1.420 6.879 33.064 1.00 86.50 754 ILE A N 1
ATOM 6029 C CA . ILE A 1 754 ? 2.703 7.274 32.481 1.00 86.50 754 ILE A CA 1
ATOM 6030 C C . ILE A 1 754 ? 2.546 8.667 31.870 1.00 86.50 754 ILE A C 1
ATOM 6032 O O . ILE A 1 754 ? 1.611 8.911 31.105 1.00 86.50 754 ILE A O 1
ATOM 6036 N N . ALA A 1 755 ? 3.449 9.583 32.218 1.00 85.00 755 ALA A N 1
ATOM 6037 C CA . ALA A 1 755 ? 3.495 10.918 31.628 1.00 85.00 755 ALA A CA 1
ATOM 6038 C C . ALA A 1 755 ? 4.112 10.871 30.223 1.00 85.00 755 ALA A C 1
ATOM 6040 O O . ALA A 1 755 ? 5.105 10.175 29.999 1.00 85.00 755 ALA A O 1
ATOM 6041 N N . VAL A 1 756 ? 3.527 11.621 29.287 1.00 84.31 756 VAL A N 1
ATOM 6042 C CA . VAL A 1 756 ? 3.962 11.699 27.886 1.00 84.31 756 VAL A CA 1
ATOM 6043 C C . VAL A 1 756 ? 3.805 13.131 27.399 1.00 84.31 756 VAL A C 1
ATOM 6045 O O . VAL A 1 756 ? 2.690 13.575 27.130 1.00 84.31 756 VAL A O 1
ATOM 6048 N N . GLY A 1 757 ? 4.911 13.870 27.300 1.00 82.38 757 GLY A N 1
ATOM 6049 C CA . GLY A 1 757 ? 4.851 15.312 27.047 1.00 82.38 757 GLY A CA 1
ATOM 6050 C C . GLY A 1 757 ? 4.014 16.025 28.118 1.00 82.38 757 GLY A C 1
ATOM 6051 O O . GLY A 1 757 ? 4.256 15.848 29.312 1.00 82.38 757 GLY A O 1
ATOM 6052 N N . SER A 1 758 ? 3.013 16.801 27.693 1.00 83.25 758 SER A N 1
ATOM 6053 C CA . SER A 1 758 ? 2.008 17.435 28.565 1.00 83.25 758 SER A CA 1
ATOM 6054 C C . SER A 1 758 ? 0.854 16.507 28.970 1.00 83.25 758 SER A C 1
ATOM 6056 O O . SER A 1 758 ? 0.048 16.875 29.823 1.00 83.25 758 SER A O 1
ATOM 6058 N N . GLY A 1 759 ? 0.753 15.324 28.360 1.00 84.94 759 GLY A N 1
ATOM 6059 C CA . GLY A 1 759 ? -0.349 14.385 28.535 1.00 84.94 759 GLY A CA 1
ATOM 6060 C C . GLY A 1 759 ? -0.045 13.248 29.507 1.00 84.94 759 GLY A C 1
ATOM 6061 O O . GLY A 1 759 ? 1.065 13.087 30.022 1.00 84.94 759 GLY A O 1
ATOM 6062 N N . SER A 1 760 ? -1.053 12.408 29.735 1.00 86.50 760 SER A N 1
ATOM 6063 C CA . SER A 1 760 ? -0.919 11.197 30.543 1.00 86.50 760 SER A CA 1
ATOM 6064 C C . SER A 1 760 ? -1.628 10.016 29.891 1.00 86.50 760 SER A C 1
ATOM 6066 O O . SER A 1 760 ? -2.662 10.171 29.241 1.00 86.50 760 SER A O 1
ATOM 6068 N N . VAL A 1 761 ? -1.051 8.827 30.053 1.00 89.00 761 VAL A N 1
ATOM 6069 C CA . VAL A 1 761 ? -1.571 7.576 29.502 1.00 89.00 761 VAL A CA 1
ATOM 6070 C C . VAL A 1 761 ? -1.762 6.571 30.626 1.00 89.00 761 VAL A C 1
ATOM 6072 O O . VAL A 1 761 ? -0.841 6.320 31.401 1.00 89.00 761 VAL A O 1
ATOM 6075 N N . GLU A 1 762 ? -2.941 5.954 30.703 1.00 91.88 762 GLU A N 1
ATOM 6076 C CA . GLU A 1 762 ? -3.162 4.839 31.626 1.00 91.88 762 GLU A CA 1
ATOM 6077 C C . GLU A 1 762 ? -2.586 3.550 31.029 1.00 91.88 762 GLU A C 1
ATOM 6079 O O . GLU A 1 762 ? -3.106 3.027 30.042 1.00 91.88 762 GLU A O 1
ATOM 6084 N N . LEU A 1 763 ? -1.524 3.011 31.627 1.00 90.25 763 LEU A N 1
ATOM 6085 C CA . LEU A 1 763 ? -1.046 1.665 31.336 1.00 90.25 763 LEU A CA 1
ATOM 6086 C C . LEU A 1 763 ? -1.783 0.667 32.229 1.00 90.25 763 LEU A C 1
ATOM 6088 O O . LEU A 1 763 ? -1.579 0.626 33.443 1.00 90.25 763 LEU A O 1
ATOM 6092 N N . ARG A 1 764 ? -2.593 -0.190 31.609 1.00 89.88 764 ARG A N 1
ATOM 6093 C CA . ARG A 1 764 ? -3.314 -1.273 32.274 1.00 89.88 764 ARG A CA 1
ATOM 6094 C C . ARG A 1 764 ? -2.724 -2.621 31.881 1.00 89.88 764 ARG A C 1
ATOM 6096 O O . ARG A 1 764 ? -2.794 -3.025 30.716 1.00 89.88 764 ARG A O 1
ATOM 6103 N N . LEU A 1 765 ? -2.189 -3.336 32.865 1.00 87.00 765 LEU A N 1
ATOM 6104 C CA . LEU A 1 765 ? -1.814 -4.735 32.706 1.00 87.00 765 LEU A CA 1
ATOM 6105 C C . LEU A 1 765 ? -3.058 -5.606 32.770 1.00 87.00 765 LEU A C 1
ATOM 6107 O O . LEU A 1 765 ? -3.855 -5.521 33.703 1.00 87.00 765 LEU A O 1
ATOM 6111 N N . VAL A 1 766 ? -3.208 -6.452 31.761 1.00 84.88 766 VAL A N 1
ATOM 6112 C CA . VAL A 1 766 ? -4.320 -7.386 31.650 1.00 84.88 766 VAL A CA 1
ATOM 6113 C C . VAL A 1 766 ? -3.743 -8.794 31.787 1.00 84.88 766 VAL A C 1
ATOM 6115 O O . VAL A 1 766 ? -3.197 -9.316 30.810 1.00 84.88 766 VAL A O 1
ATOM 6118 N N . PRO A 1 767 ? -3.791 -9.400 32.987 1.00 77.12 767 PRO A N 1
ATOM 6119 C CA . PRO A 1 767 ? -3.371 -10.782 33.155 1.00 77.12 767 PRO A CA 1
ATOM 6120 C C . PRO A 1 767 ? -4.364 -11.684 32.424 1.00 77.12 767 PRO A C 1
ATOM 6122 O O . PRO A 1 767 ? -5.551 -11.696 32.748 1.00 77.12 767 PRO A O 1
ATOM 6125 N N . GLU A 1 768 ? -3.885 -12.441 31.439 1.00 70.75 768 GLU A N 1
ATOM 6126 C CA . GLU A 1 768 ? -4.708 -13.410 30.722 1.00 70.75 768 GLU A CA 1
ATOM 6127 C C . GLU A 1 768 ? -4.164 -14.822 30.880 1.00 70.75 768 GLU A C 1
ATOM 6129 O O . GLU A 1 768 ? -3.185 -15.220 30.253 1.00 70.75 768 GLU A O 1
ATOM 6134 N N . ASN A 1 769 ? -4.882 -15.622 31.668 1.00 58.84 769 ASN A N 1
ATOM 6135 C CA . ASN A 1 769 ? -4.633 -17.057 31.827 1.00 58.84 769 ASN A CA 1
ATOM 6136 C C . ASN A 1 769 ? -5.352 -17.889 30.749 1.00 58.84 769 ASN A C 1
ATOM 6138 O O . ASN A 1 769 ? -5.666 -19.064 30.953 1.00 58.84 769 ASN A O 1
ATOM 6142 N N . LEU A 1 770 ? -5.678 -17.282 29.607 1.00 57.38 770 LEU A N 1
ATOM 6143 C CA . LEU A 1 770 ? -6.467 -17.938 28.576 1.00 57.38 770 LEU A CA 1
ATOM 6144 C C . LEU A 1 770 ? -5.622 -18.924 27.785 1.00 57.38 770 LEU A C 1
ATOM 6146 O O . LEU A 1 770 ? -4.707 -18.561 27.048 1.00 57.38 770 LEU A O 1
ATOM 6150 N N . VAL A 1 771 ? -6.045 -20.183 27.820 1.00 52.69 771 VAL A N 1
ATOM 6151 C CA . VAL A 1 771 ? -5.786 -21.096 26.714 1.00 52.69 771 VAL A CA 1
ATOM 6152 C C . VAL A 1 771 ? -6.743 -20.682 25.601 1.00 52.69 771 VAL A C 1
ATOM 6154 O O . VAL A 1 771 ? -7.901 -21.102 25.598 1.00 52.69 771 VAL A O 1
ATOM 6157 N N . ALA A 1 772 ? -6.291 -19.826 24.677 1.00 50.72 772 ALA A N 1
ATOM 6158 C CA . ALA A 1 772 ? -7.037 -19.583 23.444 1.00 50.72 772 ALA A CA 1
ATOM 6159 C C . ALA A 1 772 ? -7.398 -20.960 22.856 1.00 50.72 772 ALA A C 1
ATOM 6161 O O . ALA A 1 772 ? -6.496 -21.799 22.722 1.00 50.72 772 ALA A O 1
ATOM 6162 N N . PRO A 1 773 ? -8.679 -21.259 22.566 1.00 48.00 773 PRO A N 1
ATOM 6163 C CA . PRO A 1 773 ? -9.029 -22.542 21.992 1.00 48.00 773 PRO A CA 1
ATOM 6164 C C . PRO A 1 773 ? -8.209 -22.683 20.717 1.00 48.00 773 PRO A C 1
ATOM 6166 O O . PRO A 1 773 ? -8.282 -21.846 19.813 1.00 48.00 773 PRO A O 1
ATOM 6169 N N . GLY A 1 774 ? -7.347 -23.702 20.677 1.00 44.25 774 GLY A N 1
ATOM 6170 C CA . GLY A 1 774 ? -6.556 -23.983 19.486 1.00 44.25 774 GLY A CA 1
ATOM 6171 C C . GLY A 1 774 ? -7.484 -24.011 18.274 1.00 44.25 774 GLY A C 1
ATOM 6172 O O . GLY A 1 774 ? -8.663 -24.353 18.415 1.00 44.25 774 GLY A O 1
ATOM 6173 N N . ARG A 1 775 ? -6.973 -23.654 17.083 1.00 41.06 775 ARG A N 1
ATOM 6174 C CA . ARG A 1 775 ? -7.716 -23.936 15.840 1.00 41.06 775 ARG A CA 1
ATOM 6175 C C . ARG A 1 775 ? -8.099 -25.385 15.976 1.00 41.06 775 ARG A C 1
ATOM 6177 O O . ARG A 1 775 ? -7.167 -26.137 16.247 1.00 41.06 775 ARG A O 1
ATOM 6184 N N . ALA A 1 776 ? -9.395 -25.716 15.928 1.00 36.22 776 ALA A N 1
ATOM 6185 C CA . ALA A 1 776 ? -9.903 -27.042 16.260 1.00 36.22 776 ALA A CA 1
ATOM 6186 C C . ALA A 1 776 ? -8.897 -28.083 15.782 1.00 36.22 776 ALA A C 1
ATOM 6188 O O . ALA A 1 776 ? -8.785 -28.342 14.584 1.00 36.22 776 ALA A O 1
ATOM 6189 N N . ASN A 1 777 ? -8.058 -28.553 16.709 1.00 32.56 777 ASN A N 1
ATOM 6190 C CA . ASN A 1 777 ? -6.944 -29.383 16.322 1.00 32.56 777 ASN A CA 1
ATOM 6191 C C . ASN A 1 777 ? -7.658 -30.665 15.927 1.00 32.56 777 ASN A C 1
ATOM 6193 O O . ASN A 1 777 ? -8.179 -31.381 16.785 1.00 32.56 777 ASN A O 1
ATOM 6197 N N . SER A 1 778 ? -7.642 -30.985 14.637 1.00 35.75 778 SER A N 1
ATOM 6198 C CA . SER A 1 778 ? -7.932 -32.322 14.111 1.00 35.75 778 SER A CA 1
ATOM 6199 C C . SER A 1 778 ? -7.022 -33.397 14.745 1.00 35.75 778 SER A C 1
ATOM 6201 O O . SER A 1 778 ? -7.117 -34.585 14.443 1.00 35.75 778 SER A O 1
ATOM 6203 N N . HIS A 1 779 ? -6.168 -33.000 15.690 1.00 34.22 779 HIS A N 1
ATOM 6204 C CA . HIS A 1 779 ? -5.326 -33.810 16.543 1.00 34.22 779 HIS A CA 1
ATOM 6205 C C . HIS A 1 779 ? -5.693 -33.745 18.036 1.00 34.22 779 HIS A C 1
ATOM 6207 O O . HIS A 1 779 ? -4.819 -33.799 18.891 1.00 34.22 779 HIS A O 1
ATOM 6213 N N . ARG A 1 780 ? -6.978 -33.792 18.407 1.00 34.53 780 ARG A N 1
ATOM 6214 C CA . ARG A 1 780 ? -7.335 -34.763 19.457 1.00 34.53 780 ARG A CA 1
ATOM 6215 C C . ARG A 1 780 ? -7.571 -36.093 18.759 1.00 34.53 780 ARG A C 1
ATOM 6217 O O . ARG A 1 780 ? -8.704 -36.485 18.498 1.00 34.53 780 ARG A O 1
ATOM 6224 N N . ARG A 1 781 ? -6.475 -36.812 18.485 1.00 38.00 781 ARG A N 1
ATOM 6225 C CA . ARG A 1 781 ? -6.538 -38.272 18.410 1.00 38.00 781 ARG A CA 1
ATOM 6226 C C . ARG A 1 781 ? -7.065 -38.735 19.778 1.00 38.00 781 ARG A C 1
ATOM 6228 O O . ARG A 1 781 ? -6.291 -39.107 20.650 1.00 38.00 781 ARG A O 1
ATOM 6235 N N . ARG A 1 782 ? -8.396 -38.795 19.957 1.00 37.75 782 ARG A N 1
ATOM 6236 C CA . ARG A 1 782 ? -8.975 -40.026 20.519 1.00 37.75 782 ARG A CA 1
ATOM 6237 C C . ARG A 1 782 ? -8.234 -41.105 19.764 1.00 37.75 782 ARG A C 1
ATOM 6239 O O . ARG A 1 782 ? -8.287 -41.031 18.539 1.00 37.75 782 ARG A O 1
ATOM 6246 N N . ALA A 1 783 ? -7.453 -41.948 20.442 1.00 38.03 783 ALA A N 1
ATOM 6247 C CA . ALA A 1 783 ? -6.733 -43.035 19.797 1.00 38.03 783 ALA A CA 1
ATOM 6248 C C . ALA A 1 783 ? -7.714 -43.680 18.821 1.00 38.03 783 ALA A C 1
ATOM 6250 O O . ALA A 1 783 ? -8.668 -44.339 19.238 1.00 38.03 783 ALA A O 1
ATOM 6251 N N . ALA A 1 784 ? -7.586 -43.330 17.538 1.00 42.31 784 ALA A N 1
ATOM 6252 C CA . ALA A 1 784 ? -8.480 -43.840 16.533 1.00 42.31 784 ALA A CA 1
ATOM 6253 C C . ALA A 1 784 ? -8.159 -45.317 16.598 1.00 42.31 784 ALA A C 1
ATOM 6255 O O . ALA A 1 784 ? -6.989 -45.675 16.422 1.00 42.31 784 ALA A O 1
ATOM 6256 N N . LYS A 1 785 ? -9.142 -46.149 16.976 1.00 46.91 785 LYS A N 1
ATOM 6257 C CA . LYS A 1 785 ? -9.014 -47.596 16.818 1.00 46.91 785 LYS A CA 1
ATOM 6258 C C . LYS A 1 785 ? -8.403 -47.762 15.438 1.00 46.91 785 LYS A C 1
ATOM 6260 O O . LYS A 1 785 ? -9.014 -47.289 14.478 1.00 46.91 785 LYS A O 1
ATOM 6265 N N . LYS A 1 786 ? -7.163 -48.274 15.370 1.00 47.06 786 LYS A N 1
ATOM 6266 C CA . LYS A 1 786 ? -6.483 -48.487 14.091 1.00 47.06 786 LYS A CA 1
ATOM 6267 C C . LYS A 1 786 ? -7.533 -49.151 13.205 1.00 47.06 786 LYS A C 1
ATOM 6269 O O . LYS A 1 786 ? -8.070 -50.171 13.649 1.00 47.06 786 LYS A O 1
ATOM 6274 N N . PRO A 1 787 ? -7.924 -48.542 12.072 1.00 55.19 787 PRO A N 1
ATOM 6275 C CA . PRO A 1 787 ? -8.939 -49.142 11.232 1.00 55.19 787 PRO A CA 1
ATOM 6276 C C . PRO A 1 787 ? -8.485 -50.570 10.965 1.00 55.19 787 PRO A C 1
ATOM 6278 O O . PRO A 1 787 ? -7.323 -50.790 10.613 1.00 55.19 787 PRO A O 1
ATOM 6281 N N . ASN A 1 788 ? -9.344 -51.545 11.258 1.00 71.81 788 ASN A N 1
ATOM 6282 C CA . ASN A 1 788 ? -9.027 -52.920 10.932 1.00 71.81 788 ASN A CA 1
ATOM 6283 C C . ASN A 1 788 ? -9.067 -53.011 9.406 1.00 71.81 788 ASN A C 1
ATOM 6285 O O . ASN A 1 788 ? -10.141 -53.107 8.821 1.00 71.81 788 ASN A O 1
ATOM 6289 N N . TRP A 1 789 ? -7.902 -52.887 8.773 1.00 66.38 789 TRP A N 1
ATOM 6290 C CA . TRP A 1 789 ? -7.746 -52.970 7.324 1.00 66.38 789 TRP A CA 1
ATOM 6291 C C . TRP A 1 789 ? -7.790 -54.416 6.824 1.00 66.38 789 TRP A C 1
ATOM 6293 O O . TRP A 1 789 ? -7.863 -54.621 5.616 1.00 66.38 789 TRP A O 1
ATOM 6303 N N . GLN A 1 790 ? -7.803 -55.409 7.724 1.00 76.75 790 GLN A N 1
ATOM 6304 C CA . GLN A 1 790 ? -7.820 -56.827 7.370 1.00 76.75 790 GLN A CA 1
ATOM 6305 C C . GLN A 1 790 ? -8.959 -57.192 6.403 1.00 76.75 790 GLN A C 1
ATOM 6307 O O . GLN A 1 790 ? -8.661 -57.788 5.376 1.00 76.75 790 GLN A O 1
ATOM 6312 N N . PRO A 1 791 ? -10.214 -56.727 6.577 1.00 75.19 791 PRO A N 1
ATOM 6313 C CA . PRO A 1 791 ? -11.279 -57.009 5.616 1.00 75.19 791 PRO A CA 1
ATOM 6314 C C . PRO A 1 791 ? -10.997 -56.446 4.213 1.00 75.19 791 PRO A C 1
ATOM 6316 O O . PRO A 1 791 ? -11.378 -57.060 3.218 1.00 75.19 791 PRO A O 1
ATOM 6319 N N . TYR A 1 792 ? -10.311 -55.301 4.104 1.00 63.34 792 TYR A N 1
ATOM 6320 C CA . TYR A 1 792 ? -9.916 -54.713 2.817 1.00 63.34 792 TYR A CA 1
ATOM 6321 C C . TYR A 1 792 ? -8.762 -55.481 2.170 1.00 63.34 792 TYR A C 1
ATOM 6323 O O . TYR A 1 792 ? -8.801 -55.716 0.963 1.00 63.34 792 TYR A O 1
ATOM 6331 N N . VAL A 1 793 ? -7.782 -55.914 2.968 1.00 75.75 793 VAL A N 1
ATOM 6332 C CA . VAL A 1 793 ? -6.686 -56.792 2.532 1.00 75.75 793 VAL A CA 1
ATOM 6333 C C . VAL A 1 793 ? -7.242 -58.132 2.044 1.00 75.75 793 VAL A C 1
ATOM 6335 O O . VAL A 1 793 ? -6.909 -58.557 0.942 1.00 75.75 793 VAL A O 1
ATOM 6338 N N . ASP A 1 794 ? -8.177 -58.735 2.779 1.00 76.06 794 ASP A N 1
ATOM 6339 C CA . ASP A 1 794 ? -8.833 -59.997 2.413 1.00 76.06 794 ASP A CA 1
ATOM 6340 C C . ASP A 1 794 ? -9.705 -59.850 1.155 1.00 76.06 794 ASP A C 1
ATOM 6342 O O . ASP A 1 794 ? -9.880 -60.797 0.388 1.00 76.06 794 ASP A O 1
ATOM 6346 N N . THR A 1 795 ? -10.279 -58.664 0.926 1.00 69.06 795 THR A N 1
ATOM 6347 C CA . THR A 1 795 ? -11.039 -58.355 -0.297 1.00 69.06 795 THR A CA 1
ATOM 6348 C C . THR A 1 795 ? -10.106 -58.164 -1.494 1.00 69.06 795 THR A C 1
ATOM 6350 O O . THR A 1 795 ? -10.429 -58.588 -2.603 1.00 69.06 795 THR A O 1
ATOM 6353 N N . TRP A 1 796 ? -8.934 -57.559 -1.286 1.00 60.62 796 TRP A N 1
ATOM 6354 C CA . TRP A 1 796 ? -7.896 -57.415 -2.309 1.00 60.62 796 TRP A CA 1
ATOM 6355 C C . TRP A 1 796 ? -7.246 -58.752 -2.674 1.00 60.62 796 TRP A C 1
ATOM 6357 O O . TRP A 1 796 ? -7.068 -59.022 -3.859 1.00 60.62 796 TRP A O 1
ATOM 6367 N N . ALA A 1 797 ? -6.969 -59.610 -1.691 1.00 67.75 797 ALA A N 1
ATOM 6368 C CA . ALA A 1 797 ? -6.477 -60.969 -1.912 1.00 67.75 797 ALA A CA 1
ATOM 6369 C C . ALA A 1 797 ? -7.486 -61.796 -2.727 1.00 67.75 797 ALA A C 1
ATOM 6371 O O . ALA A 1 797 ? -7.145 -62.303 -3.791 1.00 67.75 797 ALA A O 1
ATOM 6372 N N . ARG A 1 798 ? -8.770 -61.784 -2.335 1.00 71.31 798 ARG A N 1
ATOM 6373 C CA . ARG A 1 798 ? -9.848 -62.456 -3.087 1.00 71.31 798 ARG A CA 1
ATOM 6374 C C . ARG A 1 798 ? -10.002 -61.960 -4.529 1.00 71.31 798 ARG A C 1
ATOM 6376 O O . ARG A 1 798 ? -10.361 -62.736 -5.406 1.00 71.31 798 ARG A O 1
ATOM 6383 N N . ARG A 1 799 ? -9.740 -60.676 -4.796 1.00 60.00 799 ARG A N 1
ATOM 6384 C CA . ARG A 1 799 ? -9.773 -60.108 -6.159 1.00 60.00 799 ARG A CA 1
ATOM 6385 C C . ARG A 1 799 ? -8.526 -60.424 -6.982 1.00 60.00 799 ARG A C 1
ATOM 6387 O O . ARG A 1 799 ? -8.617 -60.424 -8.207 1.00 60.00 799 ARG A O 1
ATOM 6394 N N . ARG A 1 800 ? -7.388 -60.662 -6.329 1.00 52.94 800 ARG A N 1
ATOM 6395 C CA . ARG A 1 800 ? -6.144 -61.088 -6.974 1.00 52.94 800 ARG A CA 1
ATOM 6396 C C . ARG A 1 800 ? -6.234 -62.551 -7.413 1.00 52.94 800 ARG A C 1
ATOM 6398 O O . ARG A 1 800 ? -5.854 -62.843 -8.538 1.00 52.94 800 ARG A O 1
ATOM 6405 N N . ASP A 1 801 ? -6.846 -63.406 -6.596 1.00 53.44 801 ASP A N 1
ATOM 6406 C CA . ASP A 1 801 ? -7.050 -64.825 -6.920 1.00 53.44 801 ASP A CA 1
ATOM 6407 C C . ASP A 1 801 ? -8.165 -65.049 -7.957 1.00 53.44 801 ASP A C 1
ATOM 6409 O O . ASP A 1 801 ? -8.127 -66.016 -8.703 1.00 53.44 801 ASP A O 1
ATOM 6413 N N . ALA A 1 802 ? -9.123 -64.122 -8.089 1.00 51.16 802 ALA A N 1
ATOM 6414 C CA . ALA A 1 802 ? -10.153 -64.166 -9.136 1.00 51.16 802 ALA A CA 1
ATOM 6415 C C . ALA A 1 802 ? -9.660 -63.725 -10.537 1.00 51.16 802 ALA A C 1
ATOM 6417 O O . ALA A 1 802 ? -10.460 -63.634 -11.470 1.00 51.16 802 ALA A O 1
ATOM 6418 N N . ARG A 1 803 ? -8.369 -63.392 -10.686 1.00 46.47 803 ARG A N 1
ATOM 6419 C CA . ARG A 1 803 ? -7.716 -63.055 -11.967 1.00 46.47 803 ARG A CA 1
ATOM 6420 C C . ARG A 1 803 ? -6.508 -63.954 -12.286 1.00 46.47 803 ARG A C 1
ATOM 642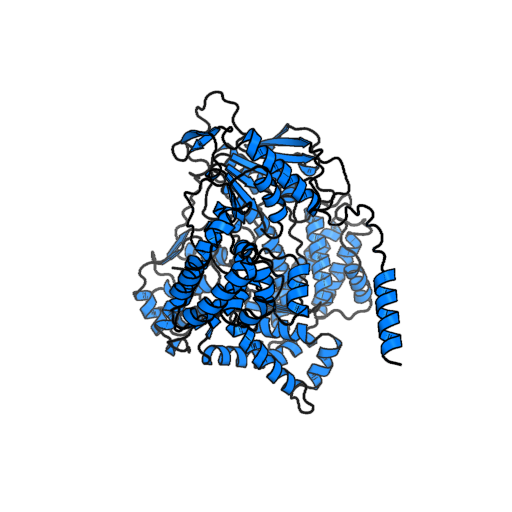2 O O . ARG A 1 803 ? -5.729 -63.595 -13.169 1.00 46.47 803 ARG A O 1
ATOM 6429 N N . CYS A 1 804 ? -6.370 -65.090 -11.599 1.00 39.06 804 CYS A N 1
ATOM 6430 C CA . CYS A 1 804 ? -5.448 -66.168 -11.960 1.00 39.06 804 CYS A CA 1
ATOM 6431 C C . CYS A 1 804 ? -6.213 -67.372 -12.503 1.00 39.06 804 CYS A C 1
ATOM 6433 O O . CYS A 1 804 ? -7.278 -67.695 -11.930 1.00 39.06 804 CYS A O 1
#

Radius of gyration: 31.1 Å; Cα contacts (8 Å, |Δi|>4): 1139; chains: 1; bounding box: 78×101×72 Å

Nearest PDB structures (foldseek):
  4cei-assembly1_A  TM=6.955E-01  e=2.285E-29  Bacillus subtilis subsp. subtilis str. 168
  4cej-assembly1_A  TM=6.703E-01  e=4.681E-29  Bacillus subtilis subsp. subtilis str. 168
  4ceh-assembly1_A  TM=6.475E-01  e=3.741E-29  Bacillus subtilis subsp. subtilis str. 168
  3lfu-assembly1_A  TM=5.352E-01  e=1.791E-20  Escherichia coli
  1pjr-assembly1_A  TM=4.431E-01  e=3.240E-18  Geobacillus stearothermophilus

Mean predicted aligned error: 12.06 Å

pLDDT: mean 83.58, std 14.0, range [31.52, 97.62]

Sequence (804 aa):
GTIHSFAATLLRLYPMEAGIDPQFQEDDGKQFERIFDEQWDLWLDQELALAGSHSDAWRKILPKLILDQVKVLAKSLCSETVELQRPKPNSKDNDVLEFLQPWLENLECKAAGLIEIYTEDRQNEKLVRAALALIREFRQRQGISGTGASEARSLVAEKSINKDLQGWSEVDVIEAQQLVRIARGLGQVDAELTNLLWEILVPFVERFRESFVREGFVSFDGLLMRARNLVRDRPRVREELKRQFRAILIDEFQDTDPIQYEILLYLAEKTDHSAKEWRNVKLTPGKVFVVGDPKQSIYAFRRADIEAYLEVVEKLIKAQDGMECRLTTNFRSHADILDVVNGIFECLIQPRDGVQPPYIAINPAPHRTSAGAPNIAPLPKVMVRKIVAGDEDMSAEKARRIEGESLARWLKDEIIGRAAILNSRGEQVRAQPKDVAILFRKLTDIHDYLEPFRRNGIRYVVEGERHFYAAKEIIDAVNLFRAIENPYDRLALVGVLRSPLGGLTDQTIYELHREHLLDYREVRRLRNKAFPTTVLELYQKLAKLHEETPKLPVGAAVSHIFTSLPLKPLAACTFYGEQAVANLEKLRQQAELLGREGLTTLKEAIHQLQRRVLDVKEEGESVLAEENLDAVRIMSIHKAKGLEFPLVILAGCQAGTDVRHAITAEALFDWSTGLTGLRVGRTWNLAGLYIAEKARLRAAEEQKRVLYVAMTRAREHLIISCAPTGRRSNGSFLSMLDETFLENIATAAESKIIAVGSGSVELRLVPENLVAPGRANSHRRRAAKKPNWQPYVDTWARRRDARC

Solvent-accessible surface area (backbone atoms only — not comparable to full-atom values): 44552 Å² total; per-residue (Å²): 134,54,71,61,59,49,22,46,49,54,38,55,75,38,15,76,82,52,73,46,51,71,80,47,41,81,34,94,48,65,63,56,52,54,56,47,54,58,52,47,54,58,49,49,57,49,46,73,37,99,82,21,93,50,53,72,57,50,68,64,43,57,84,77,48,56,68,67,38,53,50,42,26,44,56,41,51,45,42,68,78,44,78,77,75,68,68,52,101,79,54,50,72,60,60,60,47,62,69,42,41,66,58,55,51,51,50,44,52,52,35,50,52,52,42,70,75,43,79,85,47,85,58,54,35,50,43,32,52,27,18,39,52,43,47,52,42,28,73,74,63,78,45,82,84,51,76,74,47,50,56,29,50,50,51,40,67,77,51,76,69,66,83,86,51,86,89,65,51,72,69,55,48,53,51,46,45,49,47,30,49,49,28,41,47,57,70,26,46,39,60,69,61,48,50,52,50,47,67,61,39,47,64,52,31,53,53,48,52,52,49,45,35,72,76,29,39,38,40,67,60,35,32,48,51,43,37,29,45,34,46,53,75,33,58,68,63,27,52,53,51,29,68,69,50,74,61,46,80,39,70,58,46,28,49,42,32,58,63,56,51,42,39,52,47,56,42,35,25,34,80,99,60,78,54,85,45,66,90,67,49,52,68,35,87,87,21,73,46,80,40,65,51,74,65,61,28,66,37,53,94,72,47,18,35,60,38,51,42,50,47,46,48,56,69,50,40,42,68,66,78,45,85,89,81,87,84,44,72,35,86,67,34,33,35,59,46,40,29,33,48,39,32,40,38,65,64,71,40,53,64,38,90,73,62,34,70,65,63,77,71,60,40,52,33,84,90,33,51,90,85,79,81,82,97,59,94,61,69,59,41,30,31,36,40,40,36,44,58,98,58,72,89,53,51,74,68,58,21,46,32,48,36,16,40,54,50,26,49,44,40,59,75,52,32,48,72,60,29,63,39,60,48,99,84,71,47,82,40,60,31,48,40,52,40,33,34,40,34,24,88,65,71,89,68,45,65,46,38,49,55,32,24,55,77,63,70,52,54,66,46,70,71,52,69,63,60,53,39,66,30,65,70,47,48,38,50,52,20,42,52,45,24,36,76,35,64,80,39,51,67,26,41,49,44,29,36,53,28,89,88,49,64,42,50,73,68,58,53,49,50,31,50,76,70,72,51,72,36,48,80,52,51,76,71,50,74,84,47,99,64,65,67,68,57,58,54,48,22,54,50,44,43,51,46,40,73,50,36,84,81,41,60,31,35,56,25,51,50,49,53,55,72,75,42,70,55,53,63,54,30,44,72,39,101,50,16,71,59,42,33,50,50,53,51,51,52,49,51,50,45,32,50,49,37,66,65,59,95,46,46,58,68,54,51,49,51,52,52,48,42,48,49,72,54,70,61,94,70,77,94,77,77,97,80,60,91,82,48,79,23,25,39,35,36,35,40,77,74,45,58,95,50,76,31,42,29,28,33,41,44,63,27,55,54,42,65,86,72,84,70,80,71,45,31,38,52,44,64,39,82,94,78,70,46,67,12,39,37,46,68,80,37,23,27,71,50,21,52,53,50,52,52,53,49,53,55,41,52,57,54,33,53,54,20,45,52,49,48,51,62,68,24,22,26,58,22,36,35,41,36,31,41,49,73,64,68,92,37,67,80,7,56,47,53,60,47,33,76,54,36,93,61,47,65,91,73,59,88,70,63,46,77,44,69,28,70,87,17,60,34,40,39,40,66,41,83,48,92,69,77,64,80,64,75,82,58,89,73,69,67,64,80,66,72,72,74,80,54,60,68,58,51,55,50,50,51,55,56,54,59,74,73,106

Secondary structure (DSSP, 8-state):
--HHHHHHHHHHHSHHHHTS-TTPEEE-SHHHHHHHHHHHHHHHHHHTSTT-TTHHHHHHHTTT--HHHHHHHHHHHTSTTS--PPP-TT--THHHHHHHHHHHHHHHHHHHHHHHH--S-TTHHHHHHHHHHHHHHHHHHSS---HHHHHHHHHHHH----TT-TT--HHHHHHHHHHHHHHHHHTTB-HHHHHHHHHHHHHHHHHHHHHHHHTTEEEHHHHHHHHHHHHHH-HHHHHHHHHH-S-EEESSGGG--HHHHHHHHHHHBPTT---SSGGG--BPTT-EEE---GGG---GGGT--HHHHHIIIIIIIGGGTPPP----EESSS-HHHHHHHHHHHHHH---BTTTBPPP---EE-GGGS-----SS-PPPSEEEEEEE-S-SS--HHHHHHHHHHHHHHHIIIIITTTSEEE-TTS-EEEPPGGGEEEEES--TTTHHHHHHHHHTT--EEE--HHHHHTSHHHHHHHHHHHHHH-TT-HHHHHHHHHSTTT---HHHHHHHHHTT---GGGHHHHTTS---HHHHHHHHHHHHHHHHGGGS-HHHHHHHHHHHS-HHHHHHTSTTHHHHHHHHHHHHHHHHHHTTSSS--HHHHHHHHHHHHH------------TT--SEEEEEHHHHTT--EEEEEE--TT--S-------EEEEEETTTTEEEEEETTEE-HHHHHHHHHHHHHHHHHHHHHHHHHHTTEEEEEEEEE---SSPPTT-HHHHHHHHSSS-GGG--S-EEEEETTEEEEEEEEE----PPPS--TT----------HHHHHHHHHHHHTT-